Protein AF-0000000076599721 (afdb_homodimer)

Sequence (862 aa):
MAKRREEFAARREAMGFTQEGFATRLGVELSTVGRWERGTLTPQPWRRSQIAGALGVSLERLEELLTATVTDTGSARHRNAAQLGGLAGRLDGIAVVADARDAERFAREVAAATISQQTLDQISAEIDQFAVNYVFKPLAELFVDIRELRFEVFQLAQNNRSPTQLRQLYLDASRAAGLHSHICLDLGHYHAAHTHALTAFLCADLAGHNGMRAWVRGLQSLISYWDGDLAAAVEFARDGAGYCAHGSVAARLPSLEARACAALGEKDNTLAALDRTDRARATIDKDDDAGVFTFPRAKQAVYTGTALLALGDRASAARAAHESSQALELYEAAAPSDRSSGDILAARLDLGTAYLLQDDLDGLRDQLDTVLDVPPVRRTASIVKRAADIGQRLDRSRYANAAQGQQMRSAITAFCATQPALPTATGMEQAMAKRREEFAARREAMGFTQEGFATRLGVELSTVGRWERGTLTPQPWRRSQIAGALGVSLERLEELLTATVTDTGSARHRNAAQLGGLAGRLDGIAVVADARDAERFAREVAAATISQQTLDQISAEIDQFAVNYVFKPLAELFVDIRELRFEVFQLAQNNRSPTQLRQLYLDASRAAGLHSHICLDLGHYHAAHTHALTAFLCADLAGHNGMRAWVRGLQSLISYWDGDLAAAVEFARDGAGYCAHGSVAARLPSLEARACAALGEKDNTLAALDRTDRARATIDKDDDAGVFTFPRAKQAVYTGTALLALGDRASAARAAHESSQALELYEAAAPSDRSSGDILAARLDLGTAYLLQDDLDGLRDQLDTVLDVPPVRRTASIVKRAADIGQRLDRSRYANAAQGQQMRSAITAFCATQPALPTATGMEQA

InterPro domains:
  IPR001387 Cro/C1-type, helix-turn-helix domain [PF01381] (10-61)
  IPR001387 Cro/C1-type, helix-turn-helix domain [PS50943] (8-62)
  IPR001387 Cro/C1-type, helix-turn-helix domain [SM00530] (7-62)
  IPR001387 Cro/C1-type, helix-turn-helix domain [cd00093] (6-62)
  IPR010982 Lambda repressor-like, DNA-binding domain superfamily [G3DSA:1.10.260.40] (6-68)
  IPR010982 Lambda repressor-like, DNA-binding domain superfamily [SSF47413] (9-62)

Organism: Saccharopolyspora spinosa (NCBI:txid60894)

Nearest PDB structures (foldseek):
  6hc2-assembly4_S  TM=4.568E-01  e=1.421E-02  Homo sapiens
  4jhr-assembly1_B  TM=5.157E-01  e=4.217E-02  Mus musculus
  8qah-assembly1_A  TM=3.882E-01  e=8.766E-03  synthetic construct
  4jhr-assembly1_A  TM=5.048E-01  e=1.065E-01  Mus musculus
  5l9u-assembly1_O  TM=3.800E-01  e=6.059E-02  Homo sapiens

pLDDT: mean 85.36, std 17.74, range [18.11, 98.81]

Radius of gyration: 38.48 Å; Cα contacts (8 Å, |Δi|>4): 1247; chains: 2; bounding box: 70×119×93 Å

Foldseek 3Di:
DQAFLVLLVVLCVVLPADLCRLCVQLVHDSVQSVCQRSLVDPDDLVSLVVSCVSSVHDSVVSVCSSVVPPPPPPCVVVVVCVSVVVVVVPPPPVVVVVVVVVVVVVVVQQVVLADDPVVLVVLVVVLQVLQLCLQFPQLVVSQVVLVVSLVVLVVSLVRHNDLLSNLSSLQSNLSSLQSNLVSCLQLPVLVSSVVSLVSSLVSCVSSVPLLSNLLSLQSNLVSCQVVVNLVSSLVSLVVSCVRDLAAQSVLSSLLSNLLSCLLVLNPVSNVVSLVSSVVSVVPYDDHPGHHNSHQDQLNSLLSQLNSLVSNVDLVSLVVSLVSLVVSLVVLVPDDSSRRGPVSVLSSLLSNLSSCVSVVNLVSNVVSLVVNLPDDLSSRTPVSLVSLVVVLVVLCVDPCVPPPSSVVSNVSSCVSNPVNNDDDPPPPPDDD/DQAFLVVLVVLCVVLPDDLCRLCVQLVHDSVQSVCQRSLLDPDDPVSLVVSCVSSVHDSVVSVCSSVVPPPPPPCVVVVVCVSVVVVVVPPDPVVVVVVVVVVVVVVVQQVVLADDPVVLVVLVVVLQVLQLCLQFPQLVVSQVVLVVSLVVLVVSLVRHRDLLSNLSSLQSNLSSLQSNLVSCLQLPVLVSSVVSLVSSLVSCVSSVPLLSNLLSLQSNLVSCQVVVNLVSSLVSLVVSCVRDLAAQSVLSSLLSNLLSCLLVLNNVSNVVSLVSSVVSVVPYDDHPGHHNSHQDQLNSLLSQLNSLVSNPDLVSLVVSLVSLVVSLVVLVPDDSSRRGPVSVLSSLLSNLSSCVSVVNLVSNVVSLVVNLPDDLSSRTPVSLVSLVVSLVVLCVDPCVPPPSSVVSNVSSCVSNPVNNDDDPPPPPDDD

Structure (mmCIF, N/CA/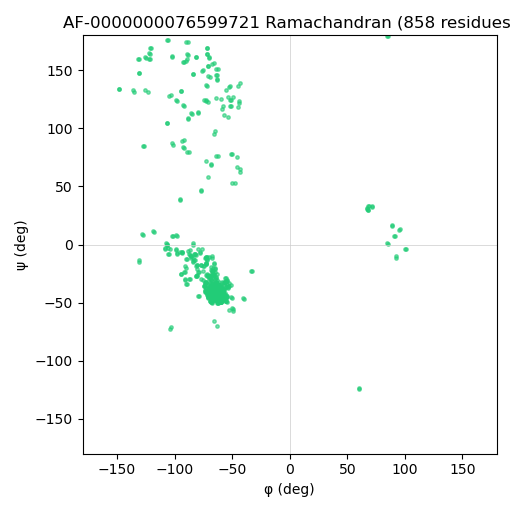C/O backbone):
data_AF-0000000076599721-model_v1
#
loop_
_entity.id
_entity.type
_entity.pdbx_description
1 polymer 'Helix-turn-helix protein'
#
loop_
_atom_site.group_PDB
_atom_site.id
_atom_site.type_symbol
_atom_site.label_atom_id
_atom_site.label_alt_id
_atom_site.label_comp_id
_atom_site.label_asym_id
_atom_site.label_entity_id
_atom_site.label_seq_id
_atom_site.pdbx_PDB_ins_code
_atom_site.Cartn_x
_atom_site.Cartn_y
_atom_site.Cartn_z
_atom_site.occupancy
_atom_site.B_iso_or_equiv
_atom_site.auth_seq_id
_atom_site.auth_comp_id
_atom_site.auth_asym_id
_atom_site.auth_atom_id
_atom_site.pdbx_PDB_model_num
ATOM 1 N N . MET A 1 1 ? 20.938 48.438 -2.57 1 36.72 1 MET A N 1
ATOM 2 C CA . MET A 1 1 ? 21.125 47.656 -3.793 1 36.72 1 MET A CA 1
ATOM 3 C C . MET A 1 1 ? 21.906 46.375 -3.514 1 36.72 1 MET A C 1
ATOM 5 O O . MET A 1 1 ? 22.938 46.406 -2.84 1 36.72 1 MET A O 1
ATOM 9 N N . ALA A 1 2 ? 21.25 45.312 -3.48 1 51 2 ALA A N 1
ATOM 10 C CA . ALA A 1 2 ? 22.047 44.125 -3.252 1 51 2 ALA A CA 1
ATOM 11 C C . ALA A 1 2 ? 23.312 44.125 -4.113 1 51 2 ALA A C 1
ATOM 13 O O . ALA A 1 2 ? 23.297 44.594 -5.25 1 51 2 ALA A O 1
ATOM 14 N N . LYS A 1 3 ? 24.391 44.125 -3.557 1 60.12 3 LYS A N 1
ATOM 15 C CA . LYS A 1 3 ? 25.656 44.125 -4.281 1 60.12 3 LYS A CA 1
ATOM 16 C C . LYS A 1 3 ? 25.797 42.906 -5.18 1 60.12 3 LYS A C 1
ATOM 18 O O . LYS A 1 3 ? 25.5 41.781 -4.762 1 60.12 3 LYS A O 1
ATOM 23 N N . ARG A 1 4 ? 26.031 43.094 -6.355 1 71.62 4 ARG A N 1
ATOM 24 C CA . ARG A 1 4 ? 26.25 42.094 -7.391 1 71.62 4 ARG A CA 1
ATOM 25 C C . ARG A 1 4 ? 27.312 41.062 -6.965 1 71.62 4 ARG A C 1
ATOM 27 O O . ARG A 1 4 ? 28.359 41.469 -6.445 1 71.62 4 ARG A O 1
ATOM 34 N N . ARG A 1 5 ? 26.953 39.781 -6.883 1 78.12 5 ARG A N 1
ATOM 35 C CA . ARG A 1 5 ? 27.891 38.688 -6.621 1 78.12 5 ARG A CA 1
ATOM 36 C C . ARG A 1 5 ? 28.844 38.469 -7.797 1 78.12 5 ARG A C 1
ATOM 38 O O . ARG A 1 5 ? 28.672 37.562 -8.594 1 78.12 5 ARG A O 1
ATOM 45 N N . GLU A 1 6 ? 29.672 39.531 -7.879 1 79.94 6 GLU A N 1
ATOM 46 C CA . GLU A 1 6 ? 30.594 39.625 -9.008 1 79.94 6 GLU A CA 1
ATOM 47 C C . GLU A 1 6 ? 31.422 38.344 -9.133 1 79.94 6 GLU A C 1
ATOM 49 O O . GLU A 1 6 ? 31.688 37.875 -10.25 1 79.94 6 GLU A O 1
ATOM 54 N N . GLU A 1 7 ? 31.719 37.75 -8.023 1 82.81 7 GLU A N 1
ATOM 55 C CA . GLU A 1 7 ? 32.531 36.531 -8.062 1 82.81 7 GLU A CA 1
ATOM 56 C C . GLU A 1 7 ? 31.75 35.312 -8.539 1 82.81 7 GLU A C 1
ATOM 58 O O . GLU A 1 7 ? 32.281 34.469 -9.242 1 82.81 7 GLU A O 1
ATOM 63 N N . PHE A 1 8 ? 30.453 35.312 -8.258 1 84.88 8 PHE A N 1
ATOM 64 C CA . PHE A 1 8 ? 29.562 34.281 -8.727 1 84.88 8 PHE A CA 1
ATOM 65 C C . PHE A 1 8 ? 29.375 34.344 -10.234 1 84.88 8 PHE A C 1
ATOM 67 O O . PHE A 1 8 ? 29.484 33.344 -10.938 1 84.88 8 PHE A O 1
ATOM 74 N N . ALA A 1 9 ? 29.141 35.562 -10.656 1 85.81 9 ALA A N 1
ATOM 75 C CA . ALA A 1 9 ? 28.984 35.812 -12.086 1 85.81 9 ALA A CA 1
ATOM 76 C C . ALA A 1 9 ? 30.281 35.531 -12.844 1 85.81 9 ALA A C 1
ATOM 78 O O . ALA A 1 9 ? 30.266 34.938 -13.922 1 85.81 9 ALA A O 1
ATOM 79 N N . ALA A 1 10 ? 31.391 35.906 -12.227 1 85.75 10 ALA A N 1
ATOM 80 C CA . ALA A 1 10 ? 32.719 35.688 -12.828 1 85.75 10 ALA A CA 1
ATOM 81 C C . ALA A 1 10 ? 33.031 34.188 -12.945 1 85.75 10 ALA A C 1
ATOM 83 O O . ALA A 1 10 ? 33.594 33.75 -13.945 1 85.75 10 ALA A O 1
ATOM 84 N N . ARG A 1 11 ? 32.594 33.438 -11.961 1 86.06 11 ARG A N 1
ATOM 85 C CA . ARG A 1 11 ? 32.844 32 -11.977 1 86.06 11 ARG A CA 1
ATOM 86 C C . ARG A 1 11 ? 31.984 31.312 -13.047 1 86.06 11 ARG A C 1
ATOM 88 O O . ARG A 1 11 ? 32.469 30.422 -13.742 1 86.06 11 ARG A O 1
ATOM 95 N N . ARG A 1 12 ? 30.734 31.734 -13.156 1 88.81 12 ARG A N 1
ATOM 96 C CA . ARG A 1 12 ? 29.875 31.219 -14.211 1 88.81 12 ARG A CA 1
ATOM 97 C C . ARG A 1 12 ? 30.5 31.469 -15.586 1 88.81 12 ARG A C 1
ATOM 99 O O . ARG A 1 12 ? 30.547 30.562 -16.422 1 88.81 12 ARG A O 1
ATOM 106 N N . GLU A 1 13 ? 31.031 32.656 -15.742 1 84.81 13 GLU A N 1
ATOM 107 C CA . GLU A 1 13 ? 31.656 33.031 -17.016 1 84.81 13 GLU A CA 1
ATOM 108 C C . GLU A 1 13 ? 32.938 32.25 -17.234 1 84.81 13 GLU A C 1
ATOM 110 O O . GLU A 1 13 ? 33.219 31.828 -18.375 1 84.81 13 GLU A O 1
ATOM 115 N N . ALA A 1 14 ? 33.625 31.953 -16.203 1 86.31 14 ALA A N 1
ATOM 116 C CA . ALA A 1 14 ? 34.875 31.203 -16.281 1 86.31 14 ALA A CA 1
ATOM 117 C C . ALA A 1 14 ? 34.625 29.766 -16.719 1 86.31 14 ALA A C 1
ATOM 119 O O . ALA A 1 14 ? 35.5 29.141 -17.344 1 86.31 14 ALA A O 1
ATOM 120 N N . MET A 1 15 ? 33.5 29.281 -16.375 1 84.31 15 MET A N 1
ATOM 121 C CA . MET A 1 15 ? 33.156 27.906 -16.734 1 84.31 15 MET A CA 1
ATOM 122 C C . MET A 1 15 ? 32.531 27.844 -18.141 1 84.31 15 MET A C 1
ATOM 124 O O . MET A 1 15 ? 32.156 26.766 -18.609 1 84.31 15 MET A O 1
ATOM 128 N N . GLY A 1 16 ? 32.312 29.078 -18.766 1 85.31 16 GLY A N 1
ATOM 129 C CA . GLY A 1 16 ? 31.859 29.156 -20.156 1 85.31 16 GLY A CA 1
ATOM 130 C C . GLY A 1 16 ? 30.359 29.281 -20.297 1 85.31 16 GLY A C 1
ATOM 131 O O . GLY A 1 16 ? 29.828 29.125 -21.391 1 85.31 16 GLY A O 1
ATOM 132 N N . PHE A 1 17 ? 29.734 29.562 -19.188 1 84.25 17 PHE A N 1
ATOM 133 C CA . PHE A 1 17 ? 28.281 29.641 -19.266 1 84.25 17 PHE A CA 1
ATOM 134 C C . PHE A 1 17 ? 27.828 31.078 -19.484 1 84.25 17 PHE A C 1
ATOM 136 O O . PHE A 1 17 ? 28.359 32 -18.844 1 84.25 17 PHE A O 1
ATOM 143 N N . THR A 1 18 ? 26.984 31.328 -20.375 1 83 18 THR A N 1
ATOM 144 C CA . THR A 1 18 ? 26.141 32.5 -20.328 1 83 18 THR A CA 1
ATOM 145 C C . THR A 1 18 ? 25.078 32.375 -19.234 1 83 18 THR A C 1
ATOM 147 O O . THR A 1 18 ? 24.875 31.281 -18.688 1 83 18 THR A O 1
ATOM 150 N N . GLN A 1 19 ? 24.422 33.531 -18.844 1 84.12 19 GLN A N 1
ATOM 151 C CA . GLN A 1 19 ? 23.328 33.406 -17.891 1 84.12 19 GLN A CA 1
ATOM 152 C C . GLN A 1 19 ? 22.25 32.469 -18.406 1 84.12 19 GLN A C 1
ATOM 154 O O . GLN A 1 19 ? 21.719 31.656 -17.656 1 84.12 19 GLN A O 1
ATOM 159 N N . GLU A 1 20 ? 22 32.531 -19.641 1 81.94 20 GLU A N 1
ATOM 160 C CA . GLU A 1 20 ? 21.016 31.672 -20.281 1 81.94 20 GLU A CA 1
ATOM 161 C C . GLU A 1 20 ? 21.484 30.219 -20.312 1 81.94 20 GLU A C 1
ATOM 163 O O . GLU A 1 20 ? 20.703 29.312 -20.016 1 81.94 20 GLU A O 1
ATOM 168 N N . GLY A 1 21 ? 22.641 30 -20.719 1 83.94 21 GLY A N 1
ATOM 169 C CA . GLY A 1 21 ? 23.203 28.656 -20.734 1 83.94 21 GLY A CA 1
ATOM 170 C C . GLY A 1 21 ? 23.25 28.016 -19.359 1 83.94 21 GLY A C 1
ATOM 171 O O . GLY A 1 21 ? 22.984 26.812 -19.219 1 83.94 21 GLY A O 1
ATOM 172 N N . PHE A 1 22 ? 23.594 28.734 -18.344 1 84.81 22 PHE A N 1
ATOM 173 C CA . PHE A 1 22 ? 23.641 28.281 -16.953 1 84.81 22 PHE A CA 1
ATOM 174 C C . PHE A 1 22 ? 22.25 27.906 -16.453 1 84.81 22 PHE A C 1
ATOM 176 O O . PHE A 1 22 ? 22.078 26.875 -15.805 1 84.81 22 PHE A O 1
ATOM 183 N N . ALA A 1 23 ? 21.359 28.719 -16.812 1 80.5 23 ALA A N 1
ATOM 184 C CA . ALA A 1 23 ? 19.969 28.469 -16.469 1 80.5 23 ALA A CA 1
ATOM 185 C C . ALA A 1 23 ? 19.469 27.156 -17.078 1 80.5 23 ALA A C 1
ATOM 187 O O . ALA A 1 23 ? 18.812 26.375 -16.406 1 80.5 23 ALA A O 1
ATOM 188 N N . THR A 1 24 ? 19.844 26.953 -18.297 1 79.38 24 THR A N 1
ATOM 189 C CA . THR A 1 24 ? 19.484 25.734 -19 1 79.38 24 THR A CA 1
ATOM 190 C C . THR A 1 24 ? 20.125 24.516 -18.344 1 79.38 24 THR A C 1
ATOM 192 O O . THR A 1 24 ? 19.469 23.5 -18.141 1 79.38 24 THR A O 1
ATOM 195 N N . ARG A 1 25 ? 21.328 24.656 -18 1 80.56 25 ARG A N 1
ATOM 196 C CA . ARG A 1 25 ? 22.078 23.562 -17.375 1 80.56 25 ARG A CA 1
ATOM 197 C C . ARG A 1 25 ? 21.484 23.203 -16.031 1 80.56 25 ARG A C 1
ATOM 199 O O . ARG A 1 25 ? 21.484 22.031 -15.633 1 80.56 25 ARG A O 1
ATOM 206 N N . LEU A 1 26 ? 20.984 24.172 -15.359 1 78.06 26 LEU A N 1
ATOM 207 C CA . LEU A 1 26 ? 20.516 24 -13.992 1 78.06 26 LEU A CA 1
ATOM 208 C C . LEU A 1 26 ? 19 23.797 -13.953 1 78.06 26 LEU A C 1
ATOM 210 O O . LEU A 1 26 ? 18.438 23.531 -12.898 1 78.06 26 LEU A O 1
ATOM 214 N N . GLY A 1 27 ? 18.406 23.984 -15.148 1 74.31 27 GLY A N 1
ATOM 215 C CA . GLY A 1 27 ? 16.969 23.812 -15.25 1 74.31 27 GLY A CA 1
ATOM 216 C C . GLY A 1 27 ? 16.188 24.922 -14.578 1 74.31 27 GLY A C 1
ATOM 217 O O . GLY A 1 27 ? 15.148 24.656 -13.961 1 74.31 27 GLY A O 1
ATOM 218 N N . VAL A 1 28 ? 16.781 26.109 -14.617 1 75.88 28 VAL A N 1
ATOM 219 C CA . VAL A 1 28 ? 16.094 27.266 -14.023 1 75.88 28 VAL A CA 1
ATOM 220 C C . VAL A 1 28 ? 15.875 28.344 -15.094 1 75.88 28 VAL A C 1
ATOM 222 O O . VAL A 1 28 ? 16.422 28.25 -16.188 1 75.88 28 VAL A O 1
ATOM 225 N N . GLU A 1 29 ? 15.039 29.344 -14.68 1 73.94 29 GLU A N 1
ATOM 226 C CA . GLU A 1 29 ? 14.812 30.469 -15.578 1 73.94 29 GLU A CA 1
ATOM 227 C C . GLU A 1 29 ? 16 31.406 -15.594 1 73.94 29 GLU A C 1
ATOM 229 O O . GLU A 1 29 ? 16.688 31.578 -14.578 1 73.94 29 GLU A O 1
ATOM 234 N N . LEU A 1 30 ? 16.172 32.031 -16.703 1 79.44 30 LEU A N 1
ATOM 235 C CA . LEU A 1 30 ? 17.219 33.031 -16.906 1 79.44 30 LEU A CA 1
ATOM 236 C C . LEU A 1 30 ? 17.141 34.125 -15.828 1 79.44 30 LEU A C 1
ATOM 238 O O . LEU A 1 30 ? 18.156 34.562 -15.305 1 79.44 30 LEU A O 1
ATOM 242 N N . SER A 1 31 ? 15.992 34.438 -15.469 1 78.06 31 SER A N 1
ATOM 243 C CA . SER A 1 31 ? 15.781 35.469 -14.469 1 78.06 31 SER A CA 1
ATOM 244 C C . SER A 1 31 ? 16.266 35.031 -13.094 1 78.06 31 SER A C 1
ATOM 246 O O . SER A 1 31 ? 16.734 35.844 -12.305 1 78.06 3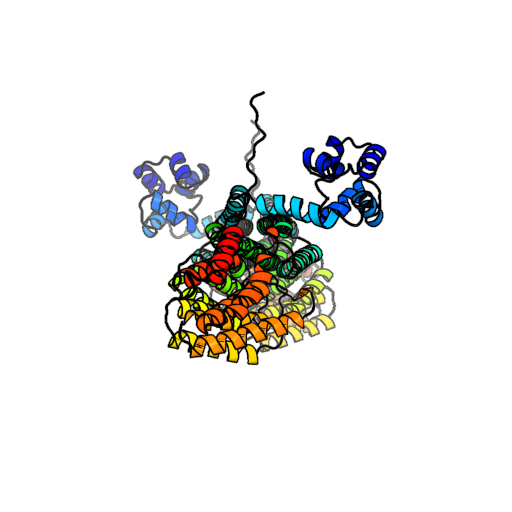1 SER A O 1
ATOM 248 N N . THR A 1 32 ? 16.281 33.75 -12.875 1 80.5 32 THR A N 1
ATOM 249 C CA . THR A 1 32 ? 16.734 33.188 -11.609 1 80.5 32 THR A CA 1
ATOM 250 C C . THR A 1 32 ? 18.25 33.312 -11.469 1 80.5 32 THR A C 1
ATOM 252 O O . THR A 1 32 ? 18.734 33.719 -10.422 1 80.5 32 THR A O 1
ATOM 255 N N . VAL A 1 33 ? 18.891 33.031 -12.555 1 83.06 33 VAL A N 1
ATOM 256 C CA . VAL A 1 33 ? 20.344 33.156 -12.578 1 83.06 33 VAL A CA 1
ATOM 257 C C . VAL A 1 33 ? 20.734 34.625 -12.438 1 83.06 33 VAL A C 1
ATOM 259 O O . VAL A 1 33 ? 21.641 34.969 -11.672 1 83.06 33 VAL A O 1
ATOM 262 N N . GLY A 1 34 ? 20.031 35.438 -13.023 1 80.69 34 GLY A N 1
ATOM 263 C CA . GLY A 1 34 ? 20.266 36.875 -12.883 1 80.69 34 GLY A CA 1
ATOM 264 C C . GLY A 1 34 ? 20.078 37.375 -11.461 1 80.69 34 GLY A C 1
ATOM 265 O O . GLY A 1 34 ? 20.875 38.156 -10.961 1 80.69 34 GLY A O 1
ATOM 266 N N . ARG A 1 35 ? 19.172 36.875 -10.781 1 77 35 ARG A N 1
ATOM 267 C CA . ARG A 1 35 ? 18.875 37.281 -9.406 1 77 35 ARG A CA 1
ATOM 268 C C . ARG A 1 35 ? 19.938 36.719 -8.445 1 77 35 ARG A C 1
ATOM 270 O O . ARG A 1 35 ? 20.281 37.375 -7.461 1 77 35 ARG A O 1
ATOM 277 N N . TRP A 1 36 ? 20.422 35.469 -8.766 1 80.25 36 TRP A N 1
ATOM 278 C CA . TRP A 1 36 ? 21.531 34.938 -7.977 1 80.25 36 TRP A CA 1
ATOM 279 C C . TRP A 1 36 ? 22.75 35.844 -8.07 1 80.25 36 TRP A C 1
ATOM 281 O O . TRP A 1 36 ? 23.391 36.156 -7.062 1 80.25 36 TRP A O 1
ATOM 291 N N . GLU A 1 37 ? 22.906 36.375 -9.289 1 83.06 37 GLU A N 1
ATOM 292 C CA . GLU A 1 37 ? 24.109 37.156 -9.562 1 83.06 37 GLU A CA 1
ATOM 293 C C . GLU A 1 37 ? 23.953 38.594 -9.039 1 83.06 37 GLU A C 1
ATOM 295 O O . GLU A 1 37 ? 24.938 39.219 -8.609 1 83.06 37 GLU A O 1
ATOM 300 N N . ARG A 1 38 ? 22.797 39.031 -8.969 1 74.75 38 ARG A N 1
ATOM 301 C CA . ARG A 1 38 ? 22.531 40.375 -8.461 1 74.75 38 ARG A CA 1
ATOM 302 C C . ARG A 1 38 ? 22.406 40.375 -6.941 1 74.75 38 ARG A C 1
ATOM 304 O O . ARG A 1 38 ? 22.344 41.438 -6.316 1 74.75 38 ARG A O 1
ATOM 311 N N . GLY A 1 39 ? 22.344 39.125 -6.398 1 67.81 39 GLY A N 1
ATOM 312 C CA . GLY A 1 39 ? 22.312 38.969 -4.949 1 67.81 39 GLY A CA 1
ATOM 313 C C . GLY A 1 39 ? 20.922 39.094 -4.371 1 67.81 39 GLY A C 1
ATOM 314 O O . GLY A 1 39 ? 20.75 39.188 -3.154 1 67.81 39 GLY A O 1
ATOM 315 N N . THR A 1 40 ? 20.047 39.281 -5.242 1 64.75 40 THR A N 1
ATOM 316 C CA . THR A 1 40 ? 18.672 39.5 -4.797 1 64.75 40 THR A CA 1
ATOM 317 C C . THR A 1 40 ? 17.984 38.156 -4.453 1 64.75 40 THR A C 1
ATOM 319 O O . THR A 1 40 ? 16.953 38.156 -3.781 1 64.75 40 THR A O 1
ATOM 322 N N . LEU A 1 41 ? 18.641 37.062 -4.996 1 68.12 41 LEU A N 1
ATOM 323 C CA . LEU A 1 41 ? 18.203 35.719 -4.707 1 68.12 41 LEU A CA 1
ATOM 324 C C . LEU A 1 41 ? 19.391 34.812 -4.406 1 68.12 41 LEU A C 1
ATOM 326 O O . LEU A 1 41 ? 20.438 34.906 -5.059 1 68.12 41 LEU A O 1
ATOM 330 N N . THR A 1 42 ? 19.297 34.062 -3.367 1 70.06 42 THR A N 1
ATOM 331 C CA . THR A 1 42 ? 20.328 33.094 -3.07 1 70.06 42 THR A CA 1
ATOM 332 C C . THR A 1 42 ? 19.828 31.672 -3.414 1 70.06 42 THR A C 1
ATOM 334 O O . THR A 1 42 ? 18.703 31.312 -3.072 1 70.06 42 THR A O 1
ATOM 337 N N . PRO A 1 43 ? 20.703 31.031 -4.207 1 72.5 43 PRO A N 1
ATOM 338 C CA . PRO A 1 43 ? 20.312 29.656 -4.574 1 72.5 43 PRO A CA 1
ATOM 339 C C . PRO A 1 43 ? 19.953 28.797 -3.365 1 72.5 43 PRO A C 1
ATOM 341 O O . PRO A 1 43 ? 20.641 28.875 -2.336 1 72.5 43 PRO A O 1
ATOM 344 N N . GLN A 1 44 ? 18.938 28.078 -3.439 1 63.03 44 GLN A N 1
ATOM 345 C CA . GLN A 1 44 ? 18.453 27.188 -2.385 1 63.03 44 GLN A CA 1
ATOM 346 C C . GLN A 1 44 ? 19.469 26.078 -2.102 1 63.03 44 GLN A C 1
ATOM 348 O O . GLN A 1 44 ? 20.188 25.641 -3 1 63.03 44 GLN A O 1
ATOM 353 N N . PRO A 1 45 ? 19.594 25.641 -0.906 1 58.81 45 PRO A N 1
ATOM 354 C CA . PRO A 1 45 ? 20.625 24.672 -0.528 1 58.81 45 PRO A CA 1
ATOM 355 C C . PRO A 1 45 ? 20.594 23.406 -1.389 1 58.81 45 PRO A C 1
ATOM 357 O O . PRO A 1 45 ? 21.656 22.891 -1.772 1 58.81 45 PRO A O 1
ATOM 360 N N . TRP A 1 46 ? 19.562 23 -1.855 1 57.28 46 TRP A N 1
ATOM 361 C CA . TRP A 1 46 ? 19.469 21.75 -2.602 1 57.28 46 TRP A CA 1
ATOM 362 C C . TRP A 1 46 ? 19.938 21.938 -4.043 1 57.28 46 TRP A C 1
ATOM 364 O O . TRP A 1 46 ? 20.25 20.969 -4.734 1 57.28 46 TRP A O 1
ATOM 374 N N . ARG A 1 47 ? 19.906 23.172 -4.426 1 65.38 47 ARG A N 1
ATOM 375 C CA . ARG A 1 47 ? 20.406 23.469 -5.766 1 65.38 47 ARG A CA 1
ATOM 376 C C . ARG A 1 47 ? 21.906 23.766 -5.742 1 65.38 47 ARG A C 1
ATOM 378 O O . ARG A 1 47 ? 22.547 23.766 -6.785 1 65.38 47 ARG A O 1
ATOM 385 N N . ARG A 1 48 ? 22.328 23.938 -4.566 1 72.75 48 ARG A N 1
ATOM 386 C CA . ARG A 1 48 ? 23.688 24.438 -4.457 1 72.75 48 ARG A CA 1
ATOM 387 C C . ARG A 1 48 ? 24.703 23.375 -4.91 1 72.75 48 ARG A C 1
ATOM 389 O O . ARG A 1 48 ? 25.734 23.719 -5.5 1 72.75 48 ARG A O 1
ATOM 396 N N . SER A 1 49 ? 24.188 22.141 -4.703 1 73.56 49 SER A N 1
ATOM 397 C CA . SER A 1 49 ? 25.062 21.078 -5.184 1 73.56 49 SER A CA 1
ATOM 398 C C . SER A 1 49 ? 25.141 21.078 -6.707 1 73.56 49 SER A C 1
ATOM 400 O O . SER A 1 49 ? 26.219 20.922 -7.281 1 73.56 49 SER A O 1
ATOM 402 N N . GLN A 1 50 ? 24.078 21.234 -7.383 1 79 50 GLN A N 1
ATOM 403 C CA . GLN A 1 50 ? 24.047 21.281 -8.844 1 79 50 GLN A CA 1
ATOM 404 C C . GLN A 1 50 ? 24.766 22.516 -9.367 1 79 50 GLN A C 1
ATOM 406 O O . GLN A 1 50 ? 25.484 22.453 -10.367 1 79 50 GLN A O 1
ATOM 411 N N . ILE A 1 51 ? 24.609 23.562 -8.625 1 80.19 51 ILE A N 1
ATOM 412 C CA . ILE A 1 51 ? 25.25 24.812 -8.992 1 80.19 51 ILE A CA 1
ATOM 413 C C . ILE A 1 51 ? 26.766 24.688 -8.812 1 80.19 51 ILE A C 1
ATOM 415 O O . ILE A 1 51 ? 27.531 25.062 -9.695 1 80.19 51 ILE A O 1
ATOM 419 N N . ALA A 1 52 ? 27.078 24.094 -7.738 1 80.88 52 ALA A N 1
ATOM 420 C CA . ALA A 1 52 ? 28.484 23.875 -7.465 1 80.88 52 ALA A CA 1
ATOM 421 C C . ALA A 1 52 ? 29.125 22.984 -8.531 1 80.88 52 ALA A C 1
ATOM 423 O O . ALA A 1 52 ? 30.234 23.25 -9 1 80.88 52 ALA A O 1
ATOM 424 N N . GLY A 1 53 ? 28.406 21.969 -8.891 1 81.69 53 GLY A N 1
ATOM 425 C CA . GLY A 1 53 ? 28.859 21.078 -9.953 1 81.69 53 GLY A CA 1
ATOM 426 C C . GLY A 1 53 ? 28.984 21.766 -11.297 1 81.69 53 GLY A C 1
ATOM 427 O O . GLY A 1 53 ? 29.984 21.562 -12 1 81.69 53 GLY A O 1
ATOM 428 N N . ALA A 1 54 ? 28.062 22.562 -11.57 1 82.75 54 ALA A N 1
ATOM 429 C CA . ALA A 1 54 ? 28.078 23.266 -12.852 1 82.75 54 ALA A CA 1
ATOM 430 C C . ALA A 1 54 ? 29.188 24.297 -12.898 1 82.75 54 ALA A C 1
ATOM 432 O O . ALA A 1 54 ? 29.766 24.547 -13.953 1 82.75 54 ALA A O 1
ATOM 433 N N . LEU A 1 55 ? 29.469 24.797 -11.656 1 86.06 55 LEU A N 1
ATOM 434 C CA . LEU A 1 55 ? 30.484 25.844 -11.562 1 86.06 55 LEU A CA 1
ATOM 435 C C . LEU A 1 55 ? 31.859 25.25 -11.258 1 86.06 55 LEU A C 1
ATOM 437 O O . LEU A 1 55 ? 32.875 25.969 -11.234 1 86.06 55 LEU A O 1
ATOM 441 N N . GLY A 1 56 ? 31.875 23.938 -11 1 84.06 56 GLY A N 1
ATOM 442 C CA . GLY A 1 56 ? 33.125 23.266 -10.727 1 84.06 56 GLY A CA 1
ATOM 443 C C . GLY A 1 56 ? 33.781 23.703 -9.422 1 84.06 56 GLY A C 1
ATOM 444 O O . GLY A 1 56 ? 35 23.844 -9.344 1 84.06 56 GLY A O 1
ATOM 445 N N . VAL A 1 57 ? 32.969 24.047 -8.477 1 82.44 57 VAL A N 1
ATOM 446 C CA . VAL A 1 57 ? 33.5 24.484 -7.188 1 82.44 57 VAL A CA 1
ATOM 447 C C . VAL A 1 57 ? 32.938 23.594 -6.078 1 82.44 57 VAL A C 1
ATOM 449 O O . VAL A 1 57 ? 31.938 22.875 -6.285 1 82.44 57 VAL A O 1
ATOM 452 N N . SER A 1 58 ? 33.594 23.594 -4.996 1 78.81 58 SER A N 1
ATOM 453 C CA . SER A 1 58 ? 33.094 22.906 -3.816 1 78.81 58 SER A CA 1
ATOM 454 C C . SER A 1 58 ? 31.875 23.625 -3.24 1 78.81 58 SER A C 1
ATOM 456 O O . SER A 1 58 ? 31.656 24.812 -3.541 1 78.81 58 SER A O 1
ATOM 458 N N . LEU A 1 59 ? 31.109 22.953 -2.441 1 76.69 59 LEU A N 1
ATOM 459 C CA . LEU A 1 59 ? 29.953 23.547 -1.801 1 76.69 59 LEU A CA 1
ATOM 460 C C . LEU A 1 59 ? 30.359 24.703 -0.883 1 76.69 59 LEU A C 1
ATOM 462 O O . LEU A 1 59 ? 29.672 25.719 -0.81 1 76.69 59 LEU A O 1
ATOM 466 N N . GLU A 1 60 ? 31.453 24.547 -0.258 1 74.12 60 GLU A N 1
ATOM 467 C CA . GLU A 1 60 ? 32 25.578 0.614 1 74.12 60 GLU A CA 1
ATOM 468 C C . GLU A 1 60 ? 32.375 26.828 -0.18 1 74.12 60 GLU A C 1
ATOM 470 O O . GLU A 1 60 ? 32.094 27.938 0.237 1 74.12 60 GLU A O 1
ATOM 475 N N . ARG A 1 61 ? 33.062 26.672 -1.277 1 80.25 61 ARG A N 1
ATOM 476 C CA . ARG A 1 61 ? 33.469 27.781 -2.139 1 80.25 61 ARG A CA 1
ATOM 477 C C . ARG A 1 61 ? 32.281 28.453 -2.764 1 80.25 61 ARG A C 1
ATOM 479 O O . ARG A 1 61 ? 32.25 29.672 -2.916 1 80.25 61 ARG A O 1
ATOM 486 N N . LEU A 1 62 ? 31.266 27.672 -3.08 1 81.31 62 LEU A N 1
ATOM 487 C CA . LEU A 1 62 ? 30.031 28.25 -3.582 1 81.31 62 LEU A CA 1
ATOM 488 C C . LEU A 1 62 ? 29.391 29.156 -2.531 1 81.31 62 LEU A C 1
ATOM 490 O O . LEU A 1 62 ? 28.906 30.25 -2.85 1 81.31 62 LEU A O 1
ATOM 494 N N . GLU A 1 63 ? 29.453 28.719 -1.352 1 76 63 GLU A N 1
ATOM 495 C CA . GLU A 1 63 ? 28.922 29.531 -0.253 1 76 63 GLU A CA 1
ATOM 496 C C . GLU A 1 63 ? 29.672 30.844 -0.125 1 76 63 GLU A C 1
ATOM 498 O O . GLU A 1 63 ? 29.062 31.891 0.121 1 76 63 GLU A O 1
ATOM 503 N N . GLU A 1 64 ? 30.906 30.828 -0.207 1 76.06 64 GLU A N 1
ATOM 504 C CA . GLU A 1 64 ? 31.734 32.031 -0.193 1 76.06 64 GLU A CA 1
ATOM 505 C C . GLU A 1 64 ? 31.359 32.969 -1.339 1 76.06 64 GLU A C 1
ATOM 507 O O . GLU A 1 64 ? 31.312 34.188 -1.156 1 76.06 64 GLU A O 1
ATOM 512 N N . LEU A 1 65 ? 31.203 32.438 -2.484 1 78.62 65 LEU A N 1
ATOM 513 C CA . LEU A 1 65 ? 30.859 33.188 -3.676 1 78.62 65 LEU A CA 1
ATOM 514 C C . LEU A 1 65 ? 29.5 33.875 -3.521 1 78.62 65 LEU A C 1
ATOM 516 O O . LEU A 1 65 ? 29.281 34.938 -4.07 1 78.62 65 LEU A O 1
ATOM 520 N N . LEU A 1 66 ? 28.766 33.125 -2.764 1 75.44 66 LEU A N 1
ATOM 521 C CA . LEU A 1 66 ? 27.406 33.594 -2.578 1 75.44 66 LEU A CA 1
ATOM 522 C C . LEU A 1 66 ? 27.328 34.562 -1.414 1 75.44 66 LEU A C 1
ATOM 524 O O . LEU A 1 66 ? 26.422 35.406 -1.36 1 75.44 66 LEU A O 1
ATOM 528 N N . THR A 1 67 ? 28.234 34.406 -0.352 1 63.44 67 THR A N 1
ATOM 529 C CA . THR A 1 67 ? 28.266 35.219 0.851 1 63.44 67 THR A CA 1
ATOM 530 C C . THR A 1 67 ? 29.281 36.375 0.704 1 63.44 67 THR A C 1
ATOM 532 O O . THR A 1 67 ? 29.281 37.312 1.507 1 63.44 67 THR A O 1
ATOM 535 N N . ALA A 1 68 ? 30.297 36.344 -0.08 1 49.91 68 ALA A N 1
ATOM 536 C CA . ALA A 1 68 ? 31.469 37.188 -0.085 1 49.91 68 ALA A CA 1
ATOM 537 C C . ALA A 1 68 ? 31.078 38.656 0.187 1 49.91 68 ALA A C 1
ATOM 539 O O . ALA A 1 68 ? 31.859 39.406 0.757 1 49.91 68 ALA A O 1
ATOM 540 N N . THR A 1 69 ? 30.109 39.188 -0.405 1 42.34 69 THR A N 1
ATOM 541 C CA . THR A 1 69 ? 30.219 40.625 -0.268 1 42.34 69 THR A CA 1
ATOM 542 C C . THR A 1 69 ? 29.766 41.062 1.118 1 42.34 69 THR A C 1
ATOM 544 O O . THR A 1 69 ? 29.641 42.281 1.375 1 42.34 69 THR A O 1
ATOM 547 N N . VAL A 1 70 ? 29.219 40.281 1.975 1 36.59 70 VAL A N 1
ATOM 548 C CA . VAL A 1 70 ? 28.625 41.031 3.064 1 36.59 70 VAL A CA 1
ATOM 549 C C . VAL A 1 70 ? 29.719 41.5 4.027 1 36.59 70 VAL A C 1
ATOM 551 O O . VAL A 1 70 ? 30.172 40.75 4.879 1 36.59 70 VAL A O 1
ATOM 554 N N . THR A 1 71 ? 30.766 42.031 3.666 1 32.16 71 THR A N 1
ATOM 555 C CA . THR A 1 71 ? 31.594 42.531 4.746 1 32.16 71 THR A CA 1
ATOM 556 C C . THR A 1 71 ? 30.781 43.438 5.664 1 32.16 71 THR A C 1
ATOM 558 O O . THR A 1 71 ? 31.219 43.781 6.762 1 32.16 71 THR A O 1
ATOM 561 N N . ASP A 1 72 ? 30.156 44.5 5.129 1 31.3 72 ASP A N 1
ATOM 562 C CA . ASP A 1 72 ? 29.75 45.5 6.109 1 31.3 72 ASP A CA 1
ATOM 563 C C . ASP A 1 72 ? 28.688 44.969 7.059 1 31.3 72 ASP A C 1
ATOM 565 O O . ASP A 1 72 ? 27.609 44.562 6.625 1 31.3 72 ASP A O 1
ATOM 569 N N . THR A 1 73 ? 29.078 44.469 8.234 1 32.09 73 THR A N 1
ATOM 570 C CA . THR A 1 73 ? 28.531 43.656 9.336 1 32.09 73 THR A CA 1
ATOM 571 C C . THR A 1 73 ? 27.188 44.219 9.781 1 32.09 73 THR A C 1
ATOM 573 O O . THR A 1 73 ? 26.359 43.5 10.32 1 32.09 73 THR A O 1
ATOM 576 N N . GLY A 1 74 ? 27.156 45.562 10.141 1 30.36 74 GLY A N 1
ATOM 577 C CA . GLY A 1 74 ? 26.172 46.219 11 1 30.36 74 GLY A CA 1
ATOM 578 C C . GLY A 1 74 ? 24.766 46.188 10.43 1 30.36 74 GLY A C 1
ATOM 579 O O . GLY A 1 74 ? 23.797 45.938 11.148 1 30.36 74 GLY A O 1
ATOM 580 N N . SER A 1 75 ? 24.562 47 9.305 1 29.77 75 SER A N 1
ATOM 581 C CA . SER A 1 75 ? 23.281 47.469 8.789 1 29.77 75 SER A CA 1
ATOM 582 C C . SER A 1 75 ? 22.516 46.375 8.102 1 29.77 75 SER A C 1
ATOM 584 O O . SER A 1 75 ? 21.469 46.594 7.496 1 29.77 75 SER A O 1
ATOM 586 N N . ALA A 1 76 ? 23.078 45.281 7.828 1 30.94 76 ALA A N 1
ATOM 587 C CA . ALA A 1 76 ? 22.547 44.281 6.922 1 30.94 76 ALA A CA 1
ATOM 588 C C . ALA A 1 76 ? 21.391 43.5 7.578 1 30.94 76 ALA A C 1
ATOM 590 O O . ALA A 1 76 ? 20.781 42.625 6.953 1 30.94 76 ALA A O 1
ATOM 591 N N . ARG A 1 77 ? 21.422 43.531 8.836 1 34.72 77 ARG A N 1
ATOM 592 C CA . ARG A 1 77 ? 20.344 42.844 9.531 1 34.72 77 ARG A CA 1
ATOM 593 C C . ARG A 1 77 ? 19 43.531 9.25 1 34.72 77 ARG A C 1
ATOM 595 O O . ARG A 1 77 ? 17.953 42.906 9.461 1 34.72 77 ARG A O 1
ATOM 602 N N . HIS A 1 78 ? 19.141 44.906 9.203 1 28.34 78 HIS A N 1
ATOM 603 C CA . HIS A 1 78 ? 17.922 45.656 9.008 1 28.34 78 HIS A CA 1
ATOM 604 C C . HIS A 1 78 ? 17.344 45.438 7.613 1 28.34 78 HIS A C 1
ATOM 606 O O . HIS A 1 78 ? 16.125 45.531 7.414 1 28.34 78 HIS A O 1
ATOM 612 N N . ARG A 1 79 ? 18.234 45.406 6.488 1 32.06 79 ARG A N 1
ATOM 613 C CA . ARG A 1 79 ? 17.734 45.312 5.121 1 32.06 79 ARG A CA 1
ATOM 614 C C . ARG A 1 79 ? 17.219 43.938 4.809 1 32.06 79 ARG A C 1
ATOM 616 O O . ARG A 1 79 ? 16.359 43.75 3.939 1 32.06 79 ARG A O 1
ATOM 623 N N . ASN A 1 80 ? 17.859 42.906 5.262 1 33.72 80 ASN A N 1
ATOM 624 C CA . ASN A 1 80 ? 17.391 41.562 5.008 1 33.72 80 ASN A CA 1
ATOM 625 C C . ASN A 1 80 ? 16 41.344 5.605 1 33.72 80 ASN A C 1
ATOM 627 O O . ASN A 1 80 ? 15.227 40.531 5.078 1 33.72 80 ASN A O 1
ATOM 631 N N . ALA A 1 81 ? 15.805 41.906 6.734 1 33.47 81 ALA A N 1
ATOM 632 C CA . ALA A 1 81 ? 14.469 41.938 7.328 1 33.47 81 ALA A CA 1
ATOM 633 C C . ALA A 1 81 ? 13.5 42.75 6.457 1 33.47 81 ALA A C 1
ATOM 635 O O . ALA A 1 81 ? 12.328 42.375 6.344 1 33.47 81 ALA A O 1
ATOM 636 N N . ALA A 1 82 ? 13.984 43.812 5.816 1 34.69 82 ALA A N 1
ATOM 637 C CA . ALA A 1 82 ? 13.18 44.594 4.871 1 34.69 82 ALA A CA 1
ATOM 638 C C . ALA A 1 82 ? 12.883 43.781 3.613 1 34.69 82 ALA A C 1
ATOM 640 O O . ALA A 1 82 ? 11.773 43.844 3.074 1 34.69 82 ALA A O 1
ATOM 641 N N . GLN A 1 83 ? 13.891 43.062 3.027 1 35.53 83 GLN A N 1
ATOM 642 C CA . GLN A 1 83 ? 13.703 42.25 1.836 1 35.53 83 GLN A CA 1
ATOM 643 C C . GLN A 1 83 ? 12.875 41 2.15 1 35.53 83 GLN A C 1
ATOM 645 O O . GLN A 1 83 ? 12.07 40.562 1.328 1 35.53 83 GLN A O 1
ATOM 650 N N . LEU A 1 84 ? 13.102 40.375 3.242 1 36.84 84 LEU A N 1
ATOM 651 C CA . LEU A 1 84 ? 12.195 39.375 3.762 1 36.84 84 LEU A CA 1
ATOM 652 C C . LEU A 1 84 ? 10.836 39.969 4.105 1 36.84 84 LEU A C 1
ATOM 654 O O . LEU A 1 84 ? 9.812 39.281 4.055 1 36.84 84 LEU A O 1
ATOM 658 N N . GLY A 1 85 ? 10.875 41.156 4.664 1 37.75 85 GLY A N 1
ATOM 659 C CA . GLY A 1 85 ? 9.664 41.969 4.809 1 37.75 85 GLY A CA 1
ATOM 660 C C . GLY A 1 85 ? 8.875 42.094 3.518 1 37.75 85 GLY A C 1
ATOM 661 O O . GLY A 1 85 ? 7.641 42.031 3.527 1 37.75 85 GLY A O 1
ATOM 662 N N . GLY A 1 86 ? 9.609 42.375 2.408 1 38.84 86 GLY A N 1
ATOM 663 C CA . GLY A 1 86 ? 9.039 42.375 1.069 1 38.84 86 GLY A CA 1
ATOM 664 C C . GLY A 1 86 ? 8.547 41.031 0.614 1 38.84 86 GLY A C 1
ATOM 665 O O . GLY A 1 86 ? 7.559 40.938 -0.112 1 38.84 86 GLY A O 1
ATOM 666 N N . LEU A 1 87 ? 9.266 39.969 0.876 1 38.47 87 LEU A N 1
ATOM 667 C CA . LEU A 1 87 ? 8.836 38.625 0.507 1 38.47 87 LEU A CA 1
ATOM 668 C C . LEU A 1 87 ? 7.621 38.219 1.321 1 38.47 87 LEU A C 1
ATOM 670 O O . LEU A 1 87 ? 6.703 37.562 0.792 1 38.47 87 LEU A O 1
ATOM 674 N N . ALA A 1 88 ? 7.633 38.344 2.658 1 45.47 88 ALA A N 1
ATOM 675 C CA . ALA A 1 88 ? 6.492 38.125 3.537 1 45.47 88 ALA A CA 1
ATOM 676 C C . ALA A 1 88 ? 5.289 38.969 3.125 1 45.47 88 ALA A C 1
ATOM 678 O O . ALA A 1 88 ? 4.152 38.469 3.137 1 45.47 88 ALA A O 1
ATOM 679 N N . GLY A 1 89 ? 5.582 40.281 2.926 1 44.09 89 GLY A N 1
ATOM 680 C CA . GLY A 1 89 ? 4.547 41.125 2.363 1 44.09 89 GLY A CA 1
ATOM 681 C C . GLY A 1 89 ? 4.02 40.625 1.031 1 44.09 89 GLY A C 1
ATOM 682 O O . GLY A 1 89 ? 2.891 40.938 0.648 1 44.09 89 GLY A O 1
ATOM 683 N N . ARG A 1 90 ? 4.984 39.938 0.217 1 45.38 90 ARG A N 1
ATOM 684 C CA . ARG A 1 90 ? 4.668 39.562 -1.158 1 45.38 90 ARG A CA 1
ATOM 685 C C . ARG A 1 90 ? 4.074 38.156 -1.22 1 45.38 90 ARG A C 1
ATOM 687 O O . ARG A 1 90 ? 3.898 37.594 -2.305 1 45.38 90 ARG A O 1
ATOM 694 N N . LEU A 1 91 ? 4.242 37.312 -0.196 1 56 91 LEU A N 1
ATOM 695 C CA . LEU A 1 91 ? 3.416 36.125 -0.504 1 56 91 LEU A CA 1
ATOM 696 C C . LEU A 1 91 ? 1.996 36.562 -0.866 1 56 91 LEU A C 1
ATOM 698 O O . LEU A 1 91 ? 1.21 36.938 0.011 1 56 91 LEU A O 1
ATOM 702 N N . ASP A 1 92 ? 1.914 37.031 -2.113 1 61.84 92 ASP A N 1
ATOM 703 C CA . ASP A 1 92 ? 0.705 37.5 -2.779 1 61.84 92 ASP A CA 1
ATOM 704 C C . ASP A 1 92 ? -0.419 36.469 -2.676 1 61.84 92 ASP A C 1
ATOM 706 O O . ASP A 1 92 ? -0.164 35.25 -2.646 1 61.84 92 ASP A O 1
ATOM 710 N N . GLY A 1 93 ? -1.494 37.062 -2.123 1 73 93 GLY A N 1
ATOM 711 C CA . GLY A 1 93 ? -2.73 36.312 -2.117 1 73 93 GLY A CA 1
ATOM 712 C C . GLY A 1 93 ? -2.881 35.406 -3.324 1 73 93 GLY A C 1
ATOM 713 O O . GLY A 1 93 ? -3.412 34.312 -3.215 1 73 93 GLY A O 1
ATOM 714 N N . ILE A 1 94 ? -2.186 35.75 -4.332 1 69.38 94 ILE A N 1
ATOM 715 C CA . ILE A 1 94 ? -2.312 35 -5.57 1 69.38 94 ILE A CA 1
ATOM 716 C C . ILE A 1 94 ? -1.487 33.719 -5.477 1 69.38 94 ILE A C 1
ATOM 718 O O . ILE A 1 94 ? -1.953 32.656 -5.859 1 69.38 94 ILE A O 1
ATOM 722 N N . ALA A 1 95 ? -0.249 33.844 -4.957 1 77.81 95 ALA A N 1
ATOM 723 C CA . ALA A 1 95 ? 0.618 32.688 -4.828 1 77.81 95 ALA A CA 1
ATOM 724 C C . ALA A 1 95 ? 0.025 31.672 -3.855 1 77.81 95 ALA A C 1
ATOM 726 O O . ALA A 1 95 ? 0.091 30.453 -4.094 1 77.81 95 ALA A O 1
ATOM 727 N N . VAL A 1 96 ? -0.551 32.156 -2.832 1 86.25 96 VAL A N 1
ATOM 728 C CA . VAL A 1 96 ? -1.153 31.312 -1.821 1 86.25 96 VAL A CA 1
ATOM 729 C C . VAL A 1 96 ? -2.346 30.562 -2.418 1 86.25 96 VAL A C 1
ATOM 731 O O . VAL A 1 96 ? -2.492 29.359 -2.227 1 86.25 96 VAL A O 1
ATOM 734 N N . VAL A 1 97 ? -3.145 31.25 -3.201 1 81.56 97 VAL A N 1
ATOM 735 C CA . VAL A 1 97 ? -4.34 30.656 -3.791 1 81.56 97 VAL A CA 1
ATOM 736 C C . VAL A 1 97 ? -3.941 29.641 -4.859 1 81.56 97 VAL A C 1
ATOM 738 O O . VAL A 1 97 ? -4.52 28.562 -4.941 1 81.56 97 VAL A O 1
ATOM 741 N N . ALA A 1 98 ? -3 29.984 -5.633 1 82.19 98 ALA A N 1
ATOM 742 C CA . ALA A 1 98 ? -2.521 29.062 -6.668 1 82.19 98 ALA A CA 1
ATOM 743 C C . ALA A 1 98 ? -1.969 27.781 -6.051 1 82.19 98 ALA A C 1
ATOM 745 O O . ALA A 1 98 ? -2.201 26.688 -6.57 1 82.19 98 ALA A O 1
ATOM 746 N N . ASP A 1 99 ? -1.272 27.953 -5.059 1 89.25 99 ASP A N 1
ATOM 747 C CA . ASP A 1 99 ? -0.698 26.797 -4.371 1 89.25 99 ASP A CA 1
ATOM 748 C C . ASP A 1 99 ? -1.792 25.906 -3.793 1 89.25 99 ASP A C 1
ATOM 750 O O . ASP A 1 99 ? -1.702 24.672 -3.871 1 89.25 99 ASP A O 1
ATOM 754 N N . ALA A 1 100 ? -2.783 26.438 -3.244 1 90.81 100 ALA A N 1
ATOM 755 C CA . ALA A 1 100 ? -3.912 25.688 -2.709 1 90.81 100 ALA A CA 1
ATOM 756 C C . ALA A 1 100 ? -4.648 24.938 -3.818 1 90.81 100 ALA A C 1
ATOM 758 O O . ALA A 1 100 ? -5.082 23.797 -3.627 1 90.81 100 ALA A O 1
ATOM 759 N N . ARG A 1 101 ? -4.738 25.562 -4.906 1 86.44 101 ARG A N 1
ATOM 760 C CA . ARG A 1 101 ? -5.383 24.922 -6.051 1 86.44 101 ARG A CA 1
ATOM 761 C C . ARG A 1 101 ? -4.598 23.703 -6.504 1 86.44 101 ARG A C 1
ATOM 763 O O . ARG A 1 101 ? -5.188 22.688 -6.879 1 86.44 101 ARG A O 1
ATOM 770 N N . ASP A 1 102 ? -3.332 23.844 -6.504 1 89.25 102 ASP A N 1
ATOM 771 C CA . ASP A 1 102 ? -2.486 22.719 -6.855 1 89.25 102 ASP A CA 1
ATOM 772 C C . ASP A 1 102 ? -2.719 21.531 -5.906 1 89.25 102 ASP A C 1
ATOM 774 O O . ASP A 1 102 ? -2.814 20.391 -6.344 1 89.25 102 ASP A O 1
ATOM 778 N N . ALA A 1 103 ? -2.762 21.828 -4.668 1 93.56 103 ALA A N 1
ATOM 779 C CA . ALA A 1 103 ? -3.021 20.797 -3.676 1 93.56 103 ALA A CA 1
ATOM 780 C C . ALA A 1 103 ? -4.395 20.156 -3.891 1 93.56 103 ALA A C 1
ATOM 782 O O . ALA A 1 103 ? -4.543 18.938 -3.777 1 93.56 103 ALA A O 1
ATOM 783 N N . GLU A 1 104 ? -5.305 20.984 -4.191 1 91.62 104 GLU A N 1
ATOM 784 C CA . GLU A 1 104 ? -6.66 20.5 -4.441 1 91.62 104 GLU A CA 1
ATOM 785 C C . GLU A 1 104 ? -6.711 19.609 -5.672 1 91.62 104 GLU A C 1
ATOM 787 O O . GLU A 1 104 ? -7.398 18.578 -5.676 1 91.62 104 GLU A O 1
ATOM 792 N N . ARG A 1 105 ? -6.082 20.016 -6.66 1 90.5 105 ARG A N 1
ATOM 793 C CA . ARG A 1 105 ? -6.023 19.219 -7.883 1 90.5 105 ARG A CA 1
ATOM 794 C C . ARG A 1 105 ? -5.414 17.844 -7.613 1 90.5 105 ARG A C 1
ATOM 796 O O . ARG A 1 105 ? -5.922 16.828 -8.086 1 90.5 105 ARG A O 1
ATOM 803 N N . PHE A 1 106 ? -4.352 17.859 -6.945 1 94.62 106 PHE A N 1
ATOM 804 C CA . PHE A 1 106 ? -3.723 16.594 -6.566 1 94.62 106 PHE A CA 1
ATOM 805 C C . PHE A 1 106 ? -4.703 15.703 -5.816 1 94.62 106 PHE A C 1
ATOM 807 O O . PHE A 1 106 ? -4.848 14.516 -6.141 1 94.62 106 PHE A O 1
ATOM 814 N N . ALA A 1 107 ? -5.371 16.281 -4.836 1 93.75 107 ALA A N 1
ATOM 815 C CA . ALA A 1 107 ? -6.324 15.516 -4.027 1 93.75 107 ALA A CA 1
ATOM 816 C C . ALA A 1 107 ? -7.438 14.93 -4.895 1 93.75 107 ALA A C 1
ATOM 818 O O . ALA A 1 107 ? -7.824 13.773 -4.723 1 93.75 107 ALA A O 1
ATOM 819 N N . ARG A 1 108 ? -7.922 15.688 -5.789 1 90.19 108 ARG A N 1
ATOM 820 C CA . ARG A 1 108 ? -8.984 15.234 -6.68 1 90.19 108 ARG A CA 1
ATOM 821 C C . ARG A 1 108 ? -8.508 14.094 -7.566 1 90.19 108 ARG A C 1
ATOM 823 O O . ARG A 1 108 ? -9.234 13.117 -7.773 1 90.19 108 ARG A O 1
ATOM 830 N N . GLU A 1 109 ? -7.3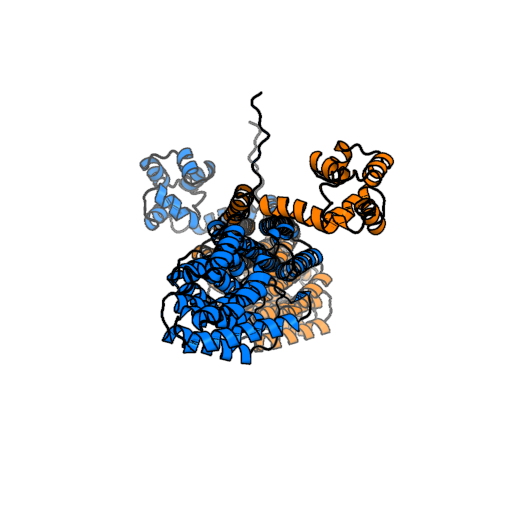32 14.234 -8.031 1 90.75 109 GLU A N 1
ATOM 831 C CA . GLU A 1 109 ? -6.773 13.211 -8.906 1 90.75 109 GLU A CA 1
ATOM 832 C C . GLU A 1 109 ? -6.578 11.891 -8.172 1 90.75 109 GLU A C 1
ATOM 834 O O . GLU A 1 109 ? -6.914 10.82 -8.688 1 90.75 109 GLU A O 1
ATOM 839 N N . VAL A 1 110 ? -6.078 11.961 -7.035 1 92.5 110 VAL A N 1
ATOM 840 C CA . VAL A 1 110 ? -5.832 10.766 -6.238 1 92.5 110 VAL A CA 1
ATOM 841 C C . VAL A 1 110 ? -7.16 10.133 -5.836 1 92.5 110 VAL A C 1
ATOM 843 O O . VAL A 1 110 ? -7.312 8.906 -5.898 1 92.5 110 VAL A O 1
ATOM 846 N N . ALA A 1 111 ? -8.078 10.945 -5.453 1 89 111 ALA A N 1
ATOM 847 C CA . ALA A 1 111 ? -9.383 10.445 -5.031 1 89 111 ALA A CA 1
ATOM 848 C C . ALA A 1 111 ? -10.102 9.766 -6.191 1 89 111 ALA A C 1
ATOM 850 O O . ALA A 1 111 ? -10.836 8.797 -5.988 1 89 111 ALA A O 1
ATOM 851 N N . ALA A 1 112 ? -9.828 10.172 -7.359 1 88.25 112 ALA A N 1
ATOM 852 C CA . ALA A 1 112 ? -10.492 9.633 -8.547 1 88.25 112 ALA A CA 1
ATOM 853 C C . ALA A 1 112 ? -9.812 8.352 -9.023 1 88.25 112 ALA A C 1
ATOM 855 O O . ALA A 1 112 ? -10.383 7.602 -9.82 1 88.25 112 ALA A O 1
ATOM 856 N N . ALA A 1 113 ? -8.656 8.086 -8.547 1 91.88 113 ALA A N 1
ATOM 857 C CA . ALA A 1 113 ? -7.863 6.957 -9.023 1 91.88 113 ALA A CA 1
ATOM 858 C C . ALA A 1 113 ? -8.062 5.73 -8.141 1 91.88 113 ALA A C 1
ATOM 860 O O . ALA A 1 113 ? -7.094 5.059 -7.773 1 91.88 113 ALA A O 1
ATOM 861 N N . THR A 1 114 ? -9.281 5.473 -7.688 1 91.12 114 THR A N 1
ATOM 862 C CA . THR A 1 114 ? -9.648 4.305 -6.898 1 91.12 114 THR A CA 1
ATOM 863 C C . THR A 1 114 ? -10.82 3.564 -7.543 1 91.12 114 THR A C 1
ATOM 865 O O . THR A 1 114 ? -11.406 4.047 -8.516 1 91.12 114 THR A O 1
ATOM 868 N N . ILE A 1 115 ? -11.016 2.293 -7.156 1 91.69 115 ILE A N 1
ATOM 869 C CA . ILE A 1 115 ? -12.148 1.512 -7.637 1 91.69 115 ILE A CA 1
ATOM 870 C C . ILE A 1 115 ? -12.984 1.034 -6.453 1 91.69 115 ILE A C 1
ATOM 872 O O . ILE A 1 115 ? -12.562 1.136 -5.301 1 91.69 115 ILE A O 1
ATOM 876 N N . SER A 1 116 ? -14.195 0.59 -6.719 1 93.56 116 SER A N 1
ATOM 877 C CA . SER A 1 116 ? -15.102 0.171 -5.656 1 93.56 116 SER A CA 1
ATOM 878 C C . SER A 1 116 ? -14.641 -1.144 -5.027 1 93.56 116 SER A C 1
ATOM 880 O O . SER A 1 116 ? -14.023 -1.974 -5.695 1 93.56 116 SER A O 1
ATOM 882 N N . GLN A 1 117 ? -15.016 -1.294 -3.818 1 93.06 117 GLN A N 1
ATOM 883 C CA . GLN A 1 117 ? -14.719 -2.551 -3.141 1 93.06 117 GLN A CA 1
ATOM 884 C C . GLN A 1 117 ? -15.445 -3.719 -3.797 1 93.06 117 GLN A C 1
ATOM 886 O O . GLN A 1 117 ? -14.922 -4.832 -3.865 1 93.06 117 GLN A O 1
ATOM 891 N N . GLN A 1 118 ? -16.547 -3.506 -4.281 1 91.69 118 GLN A N 1
ATOM 892 C CA . GLN A 1 118 ? -17.328 -4.531 -4.965 1 91.69 118 GLN A CA 1
ATOM 893 C C . GLN A 1 118 ? -16.578 -5.062 -6.188 1 91.69 118 GLN A C 1
ATOM 895 O O . GLN A 1 118 ? -16.562 -6.273 -6.434 1 91.69 118 GLN A O 1
ATOM 900 N N . THR A 1 119 ? -16 -4.18 -6.895 1 92.38 119 THR A N 1
ATOM 901 C CA . THR A 1 119 ? -15.227 -4.574 -8.062 1 92.38 119 THR A CA 1
ATOM 902 C C . THR A 1 119 ? -14.039 -5.438 -7.66 1 92.38 119 THR A C 1
ATOM 904 O O . THR A 1 119 ? -13.766 -6.465 -8.289 1 92.38 119 THR A O 1
ATOM 907 N N . LEU A 1 120 ? -13.359 -5.055 -6.629 1 94.81 120 LEU A N 1
ATOM 908 C CA . LEU A 1 120 ? -12.227 -5.824 -6.129 1 94.81 120 LEU A CA 1
ATOM 909 C C . LEU A 1 120 ? -12.664 -7.227 -5.715 1 94.81 120 LEU A C 1
ATOM 911 O O . LEU A 1 120 ? -12.016 -8.211 -6.066 1 94.81 120 LEU A O 1
ATOM 915 N N . ASP A 1 121 ? -13.742 -7.277 -5.102 1 94.31 121 ASP A N 1
ATOM 916 C CA . ASP A 1 121 ? -14.258 -8.562 -4.633 1 94.31 121 ASP A CA 1
ATOM 917 C C . ASP A 1 121 ? -14.656 -9.453 -5.809 1 94.31 121 ASP A C 1
ATOM 919 O O . ASP A 1 121 ? -14.445 -10.664 -5.77 1 94.31 121 ASP A O 1
ATOM 923 N N . GLN A 1 122 ? -15.195 -8.875 -6.77 1 93.62 122 GLN A N 1
ATOM 924 C CA . GLN A 1 122 ? -15.609 -9.625 -7.949 1 93.62 122 GLN A CA 1
ATOM 925 C C . GLN A 1 122 ? -14.398 -10.211 -8.68 1 93.62 122 GLN A C 1
ATOM 927 O O . GLN A 1 122 ? -14.445 -11.352 -9.156 1 93.62 122 GLN A O 1
ATOM 932 N N . ILE A 1 123 ? -13.375 -9.477 -8.773 1 95 123 ILE A N 1
ATOM 933 C CA . ILE A 1 123 ? -12.148 -9.938 -9.422 1 95 123 ILE A CA 1
ATOM 934 C C . ILE A 1 123 ? -11.586 -11.133 -8.656 1 95 123 ILE A C 1
ATOM 936 O O . ILE A 1 123 ? -11.258 -12.156 -9.258 1 95 123 ILE A O 1
ATOM 940 N N . SER A 1 124 ? -11.562 -11 -7.344 1 95.5 124 SER A N 1
ATOM 941 C CA . SER A 1 124 ? -11.031 -12.078 -6.512 1 95.5 124 SER A CA 1
ATOM 942 C C . SER A 1 124 ? -11.875 -13.344 -6.641 1 95.5 124 SER A C 1
ATOM 944 O O . SER A 1 124 ? -11.344 -14.453 -6.727 1 95.5 124 SER A O 1
ATOM 946 N N . ALA A 1 125 ? -13.109 -13.109 -6.707 1 94.5 125 ALA A N 1
ATOM 947 C CA . ALA A 1 125 ? -14.023 -14.242 -6.824 1 94.5 125 ALA A CA 1
ATOM 948 C C . ALA A 1 125 ? -13.859 -14.945 -8.172 1 94.5 125 ALA A C 1
ATOM 950 O O . ALA A 1 125 ? -13.922 -16.172 -8.242 1 94.5 125 ALA A O 1
ATOM 951 N N . GLU A 1 126 ? -13.656 -14.258 -9.172 1 92.88 126 GLU A N 1
ATOM 952 C CA . GLU A 1 126 ? -13.469 -14.828 -10.5 1 92.88 126 GLU A CA 1
ATOM 953 C C . GLU A 1 126 ? -12.164 -15.625 -10.578 1 92.88 126 GLU A C 1
ATOM 955 O O . GLU A 1 126 ? -12.125 -16.703 -11.18 1 92.88 126 GLU A O 1
ATOM 960 N N . ILE A 1 127 ? -11.172 -15.125 -9.969 1 96.12 127 ILE A N 1
ATOM 961 C CA . ILE A 1 127 ? -9.891 -15.82 -9.953 1 96.12 127 ILE A CA 1
ATOM 962 C C . ILE A 1 127 ? -10.031 -17.125 -9.172 1 96.12 127 ILE A C 1
ATOM 964 O O . ILE A 1 127 ? -9.516 -18.156 -9.594 1 96.12 127 ILE A O 1
ATOM 968 N N . ASP A 1 128 ? -10.75 -17.031 -8.117 1 94.25 128 ASP A N 1
ATOM 969 C CA . ASP A 1 128 ? -11 -18.234 -7.336 1 94.25 128 ASP A CA 1
ATOM 970 C C . ASP A 1 128 ? -11.742 -19.281 -8.164 1 94.25 128 ASP A C 1
ATOM 972 O O . ASP A 1 128 ? -11.438 -20.484 -8.094 1 94.25 128 ASP A O 1
ATOM 976 N N . GLN A 1 129 ? -12.625 -18.812 -8.914 1 92.44 129 GLN A N 1
ATOM 977 C CA . GLN A 1 129 ? -13.367 -19.734 -9.766 1 92.44 129 GLN A CA 1
ATOM 978 C C . GLN A 1 129 ? -12.461 -20.344 -10.828 1 92.44 129 GLN A C 1
ATOM 980 O O . GLN A 1 129 ? -12.578 -21.547 -11.133 1 92.44 129 GLN A O 1
ATOM 985 N N . PHE A 1 130 ? -11.578 -19.578 -11.398 1 93.88 130 PHE A N 1
ATOM 986 C CA . PHE A 1 130 ? -10.609 -20.109 -12.352 1 93.88 130 PHE A CA 1
ATOM 987 C C . PHE A 1 130 ? -9.734 -21.172 -11.695 1 93.88 130 PHE A C 1
ATOM 989 O O . PHE A 1 130 ? -9.43 -22.203 -12.305 1 93.88 130 PHE A O 1
ATOM 996 N N . ALA A 1 131 ? -9.359 -20.906 -10.453 1 95.31 131 ALA A N 1
ATOM 997 C CA . ALA A 1 131 ? -8.492 -21.828 -9.727 1 95.31 131 ALA A CA 1
ATOM 998 C C . ALA A 1 131 ? -9.18 -23.172 -9.508 1 95.31 131 ALA A C 1
ATOM 1000 O O . ALA A 1 131 ? -8.547 -24.219 -9.625 1 95.31 131 ALA A O 1
ATOM 1001 N N . VAL A 1 132 ? -10.422 -23.125 -9.258 1 92.5 132 VAL A N 1
ATOM 1002 C CA . VAL A 1 132 ? -11.203 -24.344 -9.07 1 92.5 132 VAL A CA 1
ATOM 1003 C C . VAL A 1 132 ? -11.375 -25.062 -10.406 1 92.5 132 VAL A C 1
ATOM 1005 O O . VAL A 1 132 ? -11.141 -26.266 -10.508 1 92.5 132 VAL A O 1
ATOM 1008 N N . ASN A 1 133 ? -11.695 -24.328 -11.414 1 90.81 133 ASN A N 1
ATOM 1009 C CA . ASN A 1 133 ? -11.922 -24.891 -12.742 1 90.81 133 ASN A CA 1
ATOM 1010 C C . ASN A 1 133 ? -10.648 -25.5 -13.312 1 90.81 133 ASN A C 1
ATOM 1012 O O . ASN A 1 133 ? -10.711 -26.484 -14.055 1 90.81 133 ASN A O 1
ATOM 1016 N N . TYR A 1 134 ? -9.57 -24.953 -12.992 1 91 134 TYR A N 1
ATOM 1017 C CA . TYR A 1 134 ? -8.273 -25.422 -13.477 1 91 134 TYR A CA 1
ATOM 1018 C C . TYR A 1 134 ? -8.062 -26.891 -13.141 1 91 134 TYR A C 1
ATOM 1020 O O . TYR A 1 134 ? -7.426 -27.625 -13.898 1 91 134 TYR A O 1
ATOM 1028 N N . VAL A 1 135 ? -8.648 -27.312 -12.109 1 88.12 135 VAL A N 1
ATOM 1029 C CA . VAL A 1 135 ? -8.406 -28.656 -11.578 1 88.12 135 VAL A CA 1
ATOM 1030 C C . VAL A 1 135 ? -9.055 -29.703 -12.477 1 88.12 135 VAL A C 1
ATOM 1032 O O . VAL A 1 135 ? -8.492 -30.766 -12.703 1 88.12 135 VAL A O 1
ATOM 1035 N N . PHE A 1 136 ? -10.164 -29.328 -13.078 1 83.94 136 PHE A N 1
ATOM 1036 C CA . PHE A 1 136 ? -10.875 -30.422 -13.734 1 83.94 136 PHE A CA 1
ATOM 1037 C C . PHE A 1 136 ? -11.25 -30.047 -15.164 1 83.94 136 PHE A C 1
ATOM 1039 O O . PHE A 1 136 ? -11.555 -30.906 -15.984 1 83.94 136 PHE A O 1
ATOM 1046 N N . LYS A 1 137 ? -11.18 -28.766 -15.5 1 82.44 137 LYS A N 1
ATOM 1047 C CA . LYS A 1 137 ? -11.578 -28.344 -16.844 1 82.44 137 LYS A CA 1
ATOM 1048 C C . LYS A 1 137 ? -10.383 -28.328 -17.797 1 82.44 137 LYS A C 1
ATOM 1050 O O . LYS A 1 137 ? -9.234 -28.172 -17.359 1 82.44 137 LYS A O 1
ATOM 1055 N N . PRO A 1 138 ? -10.703 -28.438 -19.125 1 78.62 138 PRO A N 1
ATOM 1056 C CA . PRO A 1 138 ? -9.609 -28.312 -20.094 1 78.62 138 PRO A CA 1
ATOM 1057 C C . PRO A 1 138 ? -8.938 -26.938 -20.062 1 78.62 138 PRO A C 1
ATOM 1059 O O . PRO A 1 138 ? -9.617 -25.922 -19.938 1 78.62 138 PRO A O 1
ATOM 1062 N N . LEU A 1 139 ? -7.664 -26.922 -20.219 1 82.5 139 LEU A N 1
ATOM 1063 C CA . LEU A 1 139 ? -6.84 -25.734 -20.031 1 82.5 139 LEU A CA 1
ATOM 1064 C C . LEU A 1 139 ? -7.133 -24.703 -21.109 1 82.5 139 LEU A C 1
ATOM 1066 O O . LEU A 1 139 ? -7.094 -23.5 -20.844 1 82.5 139 LEU A O 1
ATOM 1070 N N . ALA A 1 140 ? -7.391 -25.172 -22.234 1 74.25 140 ALA A N 1
ATOM 1071 C CA . ALA A 1 140 ? -7.598 -24.266 -23.375 1 74.25 140 ALA A CA 1
ATOM 1072 C C . ALA A 1 140 ? -8.789 -23.344 -23.125 1 74.25 140 ALA A C 1
ATOM 1074 O O . ALA A 1 140 ? -8.781 -22.188 -23.531 1 74.25 140 ALA A O 1
ATOM 1075 N N . GLU A 1 141 ? -9.781 -23.828 -22.469 1 75.25 141 GLU A N 1
ATOM 1076 C CA . GLU A 1 141 ? -10.984 -23.062 -22.172 1 75.25 141 GLU A CA 1
ATOM 1077 C C . GLU A 1 141 ? -10.695 -21.969 -21.141 1 75.25 141 GLU A C 1
ATOM 1079 O O . GLU A 1 141 ? -11.312 -20.891 -21.188 1 75.25 141 GLU A O 1
ATOM 1084 N N . LEU A 1 142 ? -9.742 -22.234 -20.375 1 86.5 142 LEU A N 1
ATOM 1085 C CA . LEU A 1 142 ? -9.453 -21.312 -19.281 1 86.5 142 LEU A CA 1
ATOM 1086 C C . LEU A 1 142 ? -8.453 -20.25 -19.703 1 86.5 142 LEU A C 1
ATOM 1088 O O . LEU A 1 142 ? -8.445 -19.141 -19.156 1 86.5 142 LEU A O 1
ATOM 1092 N N . PHE A 1 143 ? -7.68 -20.578 -20.703 1 86.75 143 PHE A N 1
ATOM 1093 C CA . PHE A 1 143 ? -6.559 -19.719 -21.078 1 86.75 143 PHE A CA 1
ATOM 1094 C C . PHE A 1 143 ? -7.043 -18.328 -21.484 1 86.75 143 PHE A C 1
ATOM 1096 O O . PHE A 1 143 ? -6.535 -17.328 -20.984 1 86.75 143 PHE A O 1
ATOM 1103 N N . VAL A 1 144 ? -7.977 -18.234 -22.297 1 81.69 144 VAL A N 1
ATOM 1104 C CA . VAL A 1 144 ? -8.445 -16.969 -22.828 1 81.69 144 VAL A CA 1
ATOM 1105 C C . VAL A 1 144 ? -9.086 -16.141 -21.719 1 81.69 144 VAL A C 1
ATOM 1107 O O . VAL A 1 144 ? -8.797 -14.945 -21.578 1 81.69 144 VAL A O 1
ATOM 1110 N N . ASP A 1 145 ? -9.906 -16.75 -20.938 1 85.81 145 ASP A N 1
ATOM 1111 C CA . ASP A 1 145 ? -10.586 -16.047 -19.859 1 85.81 145 ASP A CA 1
ATOM 1112 C C . ASP A 1 145 ? -9.594 -15.5 -18.828 1 85.81 145 ASP A C 1
ATOM 1114 O O . ASP A 1 145 ? -9.719 -14.359 -18.391 1 85.81 145 ASP A O 1
ATOM 1118 N N . ILE A 1 146 ? -8.664 -16.281 -18.516 1 92.56 146 ILE A N 1
ATOM 1119 C CA . ILE A 1 146 ? -7.672 -15.867 -17.547 1 92.56 146 ILE A CA 1
ATOM 1120 C C . ILE A 1 146 ? -6.828 -14.727 -18.109 1 92.56 146 ILE A C 1
ATOM 1122 O O . ILE A 1 146 ? -6.504 -13.766 -17.406 1 92.56 146 ILE A O 1
ATOM 1126 N N . ARG A 1 147 ? -6.484 -14.836 -19.359 1 89.94 147 ARG A N 1
ATOM 1127 C CA . ARG A 1 147 ? -5.699 -13.797 -20.016 1 89.94 147 ARG A CA 1
ATOM 1128 C C . ARG A 1 147 ? -6.434 -12.461 -19.984 1 89.94 147 ARG A C 1
ATOM 1130 O O . ARG A 1 147 ? -5.836 -11.43 -19.672 1 89.94 147 ARG A O 1
ATOM 1137 N N . GLU A 1 148 ? -7.652 -12.461 -20.234 1 86.75 148 GLU A N 1
ATOM 1138 C CA . GLU A 1 148 ? -8.445 -11.234 -20.266 1 86.75 148 GLU A CA 1
ATOM 1139 C C . GLU A 1 148 ? -8.555 -10.617 -18.875 1 86.75 148 GLU A C 1
ATOM 1141 O O . GLU A 1 148 ? -8.391 -9.406 -18.719 1 86.75 148 GLU A O 1
ATOM 1146 N N . LEU A 1 149 ? -8.844 -11.438 -17.969 1 92.06 149 LEU A N 1
ATOM 1147 C CA . LEU A 1 149 ? -8.953 -10.922 -16.609 1 92.06 149 LEU A CA 1
ATOM 1148 C C . LEU A 1 149 ? -7.613 -10.375 -16.125 1 92.06 149 LEU A C 1
ATOM 1150 O O . LEU A 1 149 ? -7.566 -9.336 -15.461 1 92.06 149 LEU A O 1
ATOM 1154 N N . ARG A 1 150 ? -6.566 -11.117 -16.391 1 95.25 150 ARG A N 1
ATOM 1155 C CA . ARG A 1 150 ? -5.242 -10.656 -15.992 1 95.25 150 ARG A CA 1
ATOM 1156 C C . ARG A 1 150 ? -4.934 -9.281 -16.578 1 95.25 150 ARG A C 1
ATOM 1158 O O . ARG A 1 150 ? -4.41 -8.406 -15.891 1 95.25 150 ARG A O 1
ATOM 1165 N N . PHE A 1 151 ? -5.238 -9.133 -17.844 1 90.81 151 PHE A N 1
ATOM 1166 C CA . PHE A 1 151 ? -5.023 -7.852 -18.516 1 90.81 151 PHE A CA 1
ATOM 1167 C C . PHE A 1 151 ? -5.785 -6.742 -17.797 1 90.81 151 PHE A C 1
ATOM 1169 O O . PHE A 1 151 ? -5.242 -5.66 -17.562 1 90.81 151 PHE A O 1
ATOM 1176 N N . GLU A 1 152 ? -6.977 -6.984 -17.469 1 92 152 GLU A N 1
ATOM 1177 C CA . GLU A 1 152 ? -7.801 -6.008 -16.766 1 92 152 GLU A CA 1
ATOM 1178 C C . GLU A 1 152 ? -7.195 -5.652 -15.406 1 92 152 GLU A C 1
ATOM 1180 O O . GLU A 1 152 ? -7.133 -4.477 -15.039 1 92 152 GLU A O 1
ATOM 1185 N N . VAL A 1 153 ? -6.816 -6.641 -14.688 1 96.88 153 VAL A N 1
ATOM 1186 C CA . VAL A 1 153 ? -6.25 -6.422 -13.367 1 96.88 153 VAL A CA 1
ATOM 1187 C C . VAL A 1 153 ? -4.973 -5.594 -13.477 1 96.88 153 VAL A C 1
ATOM 1189 O O . VAL A 1 153 ? -4.73 -4.699 -12.664 1 96.88 153 VAL A O 1
ATOM 1192 N N . PHE A 1 154 ? -4.148 -5.91 -14.5 1 95.06 154 PHE A N 1
ATOM 1193 C CA . PHE A 1 154 ? -2.936 -5.137 -14.734 1 95.06 154 PHE A CA 1
ATOM 1194 C C . PHE A 1 154 ? -3.27 -3.67 -14.977 1 95.06 154 PHE A C 1
ATOM 1196 O O . PHE A 1 154 ? -2.623 -2.781 -14.422 1 95.06 154 PHE A O 1
ATOM 1203 N N . GLN A 1 155 ? -4.281 -3.412 -15.719 1 93.31 155 GLN A N 1
ATOM 1204 C CA . GLN A 1 155 ? -4.68 -2.043 -16.031 1 93.31 155 GLN A CA 1
ATOM 1205 C C . GLN A 1 155 ? -5.184 -1.325 -14.773 1 93.31 155 GLN A C 1
ATOM 1207 O O . GLN A 1 155 ? -4.844 -0.163 -14.539 1 93.31 155 GLN A O 1
ATOM 1212 N N . LEU A 1 156 ? -5.945 -1.992 -14.055 1 93.88 156 LEU A N 1
ATOM 1213 C CA . LEU A 1 156 ? -6.461 -1.404 -12.82 1 93.88 156 LEU A CA 1
ATOM 1214 C C . LEU A 1 156 ? -5.324 -1.071 -11.859 1 93.88 156 LEU A C 1
ATOM 1216 O O . LEU A 1 156 ? -5.328 -0.011 -11.227 1 93.88 156 LEU A O 1
ATOM 1220 N N . ALA A 1 157 ? -4.379 -1.976 -11.727 1 95.44 157 ALA A N 1
ATOM 1221 C CA . ALA A 1 157 ? -3.244 -1.749 -10.836 1 95.44 157 ALA A CA 1
ATOM 1222 C C . ALA A 1 157 ? -2.42 -0.548 -11.289 1 95.44 157 ALA A C 1
ATOM 1224 O O . ALA A 1 157 ? -1.92 0.219 -10.461 1 95.44 157 ALA A O 1
ATOM 1225 N N . GLN A 1 158 ? -2.336 -0.343 -12.578 1 91.81 158 GLN A N 1
ATOM 1226 C CA . GLN A 1 158 ? -1.523 0.734 -13.141 1 91.81 158 GLN A CA 1
ATOM 1227 C C . GLN A 1 158 ? -2.168 2.094 -12.891 1 91.81 158 GLN A C 1
ATOM 1229 O O . GLN A 1 158 ? -1.471 3.105 -12.773 1 91.81 158 GLN A O 1
ATOM 1234 N N . ASN A 1 159 ? -3.459 2.133 -12.742 1 91.44 159 ASN A N 1
ATOM 1235 C CA . ASN A 1 159 ? -4.164 3.404 -12.641 1 91.44 159 ASN A CA 1
ATOM 1236 C C . ASN A 1 159 ? -4.605 3.684 -11.203 1 91.44 159 ASN A C 1
ATOM 1238 O O . ASN A 1 159 ? -5.07 4.781 -10.898 1 91.44 159 ASN A O 1
ATOM 1242 N N . ASN A 1 160 ? -4.441 2.738 -10.383 1 93.88 160 ASN A N 1
ATOM 1243 C CA . ASN A 1 160 ? -4.895 2.877 -9 1 93.88 160 ASN A CA 1
ATOM 1244 C C . ASN A 1 160 ? -3.857 3.598 -8.141 1 93.88 160 ASN A C 1
ATOM 1246 O O . ASN A 1 160 ? -2.652 3.43 -8.344 1 93.88 160 ASN A O 1
ATOM 1250 N N . ARG A 1 161 ? -4.367 4.402 -7.121 1 93.75 161 ARG A N 1
ATOM 1251 C CA . ARG A 1 161 ? -3.451 5.184 -6.297 1 93.75 161 ARG A CA 1
ATOM 1252 C C . ARG A 1 161 ? -3.693 4.926 -4.812 1 93.75 161 ARG A C 1
ATOM 1254 O O . ARG A 1 161 ? -3.146 5.625 -3.959 1 93.75 161 ARG A O 1
ATOM 1261 N N . SER A 1 162 ? -4.484 3.998 -4.465 1 95.38 162 SER A N 1
ATOM 1262 C CA . SER A 1 162 ? -4.703 3.584 -3.082 1 95.38 162 SER A CA 1
ATOM 1263 C C . SER A 1 162 ? -3.766 2.449 -2.688 1 95.38 162 SER A C 1
ATOM 1265 O O . SER A 1 162 ? -3.834 1.355 -3.252 1 95.38 162 SER A O 1
ATOM 1267 N N . PRO A 1 163 ? -2.932 2.709 -1.675 1 95.88 163 PRO A N 1
ATOM 1268 C CA . PRO A 1 163 ? -2.008 1.645 -1.272 1 95.88 163 PRO A CA 1
ATOM 1269 C C . PRO A 1 163 ? -2.727 0.356 -0.881 1 95.88 163 PRO A C 1
ATOM 1271 O O . PRO A 1 163 ? -2.289 -0.737 -1.252 1 95.88 163 PRO A O 1
ATOM 1274 N N . THR A 1 164 ? -3.818 0.469 -0.215 1 96 164 THR A N 1
ATOM 1275 C CA . THR A 1 164 ? -4.559 -0.704 0.236 1 96 164 THR A CA 1
ATOM 1276 C C . THR A 1 164 ? -5.145 -1.462 -0.951 1 96 164 THR A C 1
ATOM 1278 O O . THR A 1 164 ? -5.055 -2.689 -1.017 1 96 164 THR A O 1
ATOM 1281 N N . GLN A 1 165 ? -5.73 -0.748 -1.854 1 96.38 165 GLN A N 1
ATOM 1282 C CA . GLN A 1 165 ? -6.312 -1.398 -3.021 1 96.38 165 GLN A CA 1
ATOM 1283 C C . GLN A 1 165 ? -5.23 -1.972 -3.932 1 96.38 165 GLN A C 1
ATOM 1285 O O . GLN A 1 165 ? -5.414 -3.031 -4.535 1 96.38 165 GLN A O 1
ATOM 1290 N N . LEU A 1 166 ? -4.148 -1.279 -4.043 1 96.38 166 LEU A N 1
ATOM 1291 C CA . LEU A 1 166 ? -3.039 -1.755 -4.863 1 96.38 166 LEU A CA 1
ATOM 1292 C C . LEU A 1 166 ? -2.523 -3.098 -4.355 1 96.38 166 LEU A C 1
ATOM 1294 O O . LEU A 1 166 ? -2.193 -3.98 -5.148 1 96.38 166 LEU A O 1
ATOM 1298 N N . ARG A 1 167 ? -2.424 -3.248 -3.092 1 97.38 167 ARG A N 1
ATOM 1299 C CA . ARG A 1 167 ? -1.994 -4.52 -2.525 1 97.38 167 ARG A CA 1
ATOM 1300 C C . ARG A 1 167 ? -2.93 -5.652 -2.943 1 97.38 167 ARG A C 1
ATOM 1302 O O . ARG A 1 167 ? -2.475 -6.738 -3.307 1 97.38 167 ARG A O 1
ATOM 1309 N N . GLN A 1 168 ? -4.172 -5.367 -2.875 1 97.69 168 GLN A N 1
ATOM 1310 C CA . GLN A 1 168 ? -5.152 -6.375 -3.27 1 97.69 168 GLN A CA 1
ATOM 1311 C C . GLN A 1 168 ? -5.07 -6.668 -4.766 1 97.69 168 GLN A C 1
ATOM 1313 O O . GLN A 1 168 ? -5.141 -7.828 -5.18 1 97.69 168 GLN A O 1
ATOM 1318 N N . LEU A 1 169 ? -4.938 -5.648 -5.5 1 97.69 169 LEU A N 1
ATOM 1319 C CA . LEU A 1 169 ? -4.844 -5.805 -6.949 1 97.69 169 LEU A CA 1
ATOM 1320 C C . LEU A 1 169 ? -3.594 -6.59 -7.332 1 97.69 169 LEU A C 1
ATOM 1322 O O . LEU A 1 169 ? -3.635 -7.43 -8.234 1 97.69 169 LEU A O 1
ATOM 1326 N N . TYR A 1 170 ? -2.488 -6.355 -6.625 1 98.25 170 TYR A N 1
ATOM 1327 C CA . TYR A 1 170 ? -1.26 -7.094 -6.898 1 98.25 170 TYR A CA 1
ATOM 1328 C C . TYR A 1 170 ? -1.402 -8.555 -6.5 1 98.25 170 TYR A C 1
ATOM 1330 O O . TYR A 1 170 ? -0.863 -9.445 -7.164 1 98.25 170 TYR A O 1
ATOM 1338 N N . LEU A 1 171 ? -2.092 -8.797 -5.461 1 98.19 171 LEU A N 1
ATOM 1339 C CA . LEU A 1 171 ? -2.344 -10.188 -5.09 1 98.19 171 LEU A CA 1
ATOM 1340 C C . LEU A 1 171 ? -3.158 -10.891 -6.168 1 98.19 171 LEU A C 1
ATOM 1342 O O . LEU A 1 171 ? -2.836 -12.016 -6.559 1 98.19 171 LEU A O 1
ATOM 1346 N N . ASP A 1 172 ? -4.172 -10.211 -6.637 1 98.19 172 ASP A N 1
ATOM 1347 C CA . ASP A 1 172 ? -5 -10.766 -7.703 1 98.19 172 ASP A CA 1
ATOM 1348 C C . ASP A 1 172 ? -4.195 -10.953 -8.984 1 98.19 172 ASP A C 1
ATOM 1350 O O . ASP A 1 172 ? -4.355 -11.953 -9.688 1 98.19 172 ASP A O 1
ATOM 1354 N N . ALA A 1 173 ? -3.354 -9.992 -9.258 1 98.25 173 ALA A N 1
ATOM 1355 C CA . ALA A 1 173 ? -2.469 -10.094 -10.422 1 98.25 173 ALA A CA 1
ATOM 1356 C C . ALA A 1 173 ? -1.535 -11.297 -10.289 1 98.25 173 ALA A C 1
ATOM 1358 O O . ALA A 1 173 ? -1.275 -12 -11.266 1 98.25 173 ALA A O 1
ATOM 1359 N N . SER A 1 174 ? -1.005 -11.492 -9.109 1 98.5 174 SER A N 1
ATOM 1360 C CA . SER A 1 174 ? -0.129 -12.633 -8.852 1 98.5 174 SER A CA 1
ATOM 1361 C C . SER A 1 174 ? -0.851 -13.953 -9.094 1 98.5 174 SER A C 1
ATOM 1363 O O . SER A 1 174 ? -0.319 -14.844 -9.758 1 98.5 174 SER A O 1
ATOM 1365 N N . ARG A 1 175 ? -2.045 -14.023 -8.609 1 98.19 175 ARG A N 1
ATOM 1366 C CA . ARG A 1 175 ? -2.828 -15.242 -8.766 1 98.19 175 ARG A CA 1
ATOM 1367 C C . ARG A 1 175 ? -3.158 -15.5 -10.227 1 98.19 175 ARG A C 1
ATOM 1369 O O . ARG A 1 175 ? -3.021 -16.625 -10.711 1 98.19 175 ARG A O 1
ATOM 1376 N N . ALA A 1 176 ? -3.539 -14.5 -10.914 1 97.38 176 ALA A N 1
ATOM 1377 C CA . ALA A 1 176 ? -3.883 -14.648 -12.32 1 97.38 176 ALA A CA 1
ATOM 1378 C C . ALA A 1 176 ? -2.66 -15.031 -13.148 1 97.38 176 ALA A C 1
ATOM 1380 O O . ALA A 1 176 ? -2.725 -15.938 -13.984 1 97.38 176 ALA A O 1
ATOM 1381 N N . ALA A 1 177 ? -1.57 -14.328 -12.938 1 97.88 177 ALA A N 1
ATOM 1382 C CA . ALA A 1 177 ? -0.333 -14.648 -13.641 1 97.88 177 ALA A CA 1
ATOM 1383 C C . ALA A 1 177 ? 0.159 -16.047 -13.266 1 97.88 177 ALA A C 1
ATOM 1385 O O . ALA A 1 177 ? 0.724 -16.75 -14.102 1 97.88 177 ALA A O 1
ATOM 1386 N N . GLY A 1 178 ? -0.016 -16.375 -12 1 98.06 178 GLY A N 1
ATOM 1387 C CA . GLY A 1 178 ? 0.326 -17.719 -11.555 1 98.06 178 GLY A CA 1
ATOM 1388 C C . GLY A 1 178 ? -0.449 -18.797 -12.281 1 98.06 178 GLY A C 1
ATOM 1389 O O . GLY A 1 178 ? 0.121 -19.812 -12.672 1 98.06 178 GLY A O 1
ATOM 1390 N N . LEU A 1 179 ? -1.717 -18.578 -12.445 1 97.12 179 LEU A N 1
ATOM 1391 C CA . LEU A 1 179 ? -2.547 -19.531 -13.18 1 97.12 179 LEU A CA 1
ATOM 1392 C C . LEU A 1 179 ? -2.082 -19.672 -14.625 1 97.12 179 LEU A C 1
ATOM 1394 O O . LEU A 1 179 ? -1.998 -20.781 -15.156 1 97.12 179 LEU A O 1
ATOM 1398 N N . HIS A 1 180 ? -1.737 -18.609 -15.227 1 95.19 180 HIS A N 1
ATOM 1399 C CA . HIS A 1 180 ? -1.221 -18.641 -16.594 1 95.19 180 HIS A CA 1
ATOM 1400 C C . HIS A 1 180 ? 0.107 -19.391 -16.656 1 95.19 180 HIS A C 1
ATOM 1402 O O . HIS A 1 180 ? 0.368 -20.109 -17.625 1 95.19 180 HIS A O 1
ATOM 1408 N N . SER A 1 181 ? 0.863 -19.062 -15.734 1 96.94 181 SER A N 1
ATOM 1409 C CA . SER A 1 181 ? 2.133 -19.781 -15.648 1 96.94 181 SER A CA 1
ATOM 1410 C C . SER A 1 181 ? 1.915 -21.281 -15.594 1 96.94 181 SER A C 1
ATOM 1412 O O . SER A 1 181 ? 2.582 -22.047 -16.297 1 96.94 181 SER A O 1
ATOM 1414 N N . HIS A 1 182 ? 0.994 -21.672 -14.805 1 96.25 182 HIS A N 1
ATOM 1415 C CA . HIS A 1 182 ? 0.691 -23.094 -14.648 1 96.25 182 HIS A CA 1
ATOM 1416 C C . HIS A 1 182 ? 0.156 -23.688 -15.945 1 96.25 182 HIS A C 1
ATOM 1418 O O . HIS A 1 182 ? 0.508 -24.812 -16.312 1 96.25 182 HIS A O 1
ATOM 1424 N N . ILE A 1 183 ? -0.654 -22.969 -16.625 1 92.81 183 ILE A N 1
ATOM 1425 C CA . ILE A 1 183 ? -1.193 -23.422 -17.906 1 92.81 183 ILE A CA 1
ATOM 1426 C C . ILE A 1 183 ? -0.057 -23.609 -18.906 1 92.81 183 ILE A C 1
ATOM 1428 O O . ILE A 1 183 ? 0.01 -24.625 -19.594 1 92.81 183 ILE A O 1
ATOM 1432 N N . CYS A 1 184 ? 0.825 -22.656 -18.984 1 92.38 184 CYS A N 1
ATOM 1433 C CA . CYS A 1 184 ? 1.962 -22.75 -19.891 1 92.38 184 CYS A CA 1
ATOM 1434 C C . CYS A 1 184 ? 2.828 -23.953 -19.562 1 92.38 184 CYS A C 1
ATOM 1436 O O . CYS A 1 184 ? 3.316 -24.641 -20.453 1 92.38 184 CYS A O 1
ATOM 1438 N N . LEU A 1 185 ? 2.984 -24.203 -18.281 1 94.75 185 LEU A N 1
ATOM 1439 C CA . LEU A 1 185 ? 3.721 -25.375 -17.828 1 94.75 185 LEU A CA 1
ATOM 1440 C C . LEU A 1 185 ? 3.059 -26.656 -18.328 1 94.75 185 LEU A C 1
ATOM 1442 O O . LEU A 1 185 ? 3.723 -27.516 -18.906 1 94.75 185 LEU A O 1
ATOM 1446 N N . ASP A 1 186 ? 1.771 -26.719 -18.141 1 92.75 186 ASP A N 1
ATOM 1447 C CA . ASP A 1 186 ? 1.028 -27.938 -18.5 1 92.75 186 ASP A CA 1
ATOM 1448 C C . ASP A 1 186 ? 1.005 -28.125 -20.016 1 92.75 186 ASP A C 1
ATOM 1450 O O . ASP A 1 186 ? 0.901 -29.266 -20.5 1 92.75 186 ASP A O 1
ATOM 1454 N N . LEU A 1 187 ? 1.198 -27.047 -20.688 1 86.88 187 LEU A N 1
ATOM 1455 C CA . LEU A 1 187 ? 1.197 -27.141 -22.141 1 86.88 187 LEU A CA 1
ATOM 1456 C C . LEU A 1 187 ? 2.611 -27.328 -22.688 1 86.88 187 LEU A C 1
ATOM 1458 O O . LEU A 1 187 ? 2.807 -27.5 -23.891 1 86.88 187 LEU A O 1
ATOM 1462 N N . GLY A 1 188 ? 3.566 -27.25 -21.844 1 90.5 188 GLY A N 1
ATOM 1463 C CA . GLY A 1 188 ? 4.945 -27.516 -22.219 1 90.5 188 GLY A CA 1
ATOM 1464 C C . GLY A 1 188 ? 5.691 -26.297 -22.688 1 90.5 188 GLY A C 1
ATOM 1465 O O . GLY A 1 188 ? 6.789 -26.391 -23.25 1 90.5 188 GLY A O 1
ATOM 1466 N N . HIS A 1 189 ? 5.102 -25.156 -22.578 1 90.75 189 HIS A N 1
ATOM 1467 C CA . HIS A 1 189 ? 5.77 -23.891 -22.891 1 90.75 189 HIS A CA 1
ATOM 1468 C C . HIS A 1 189 ? 6.512 -23.344 -21.672 1 90.75 189 HIS A C 1
ATOM 1470 O O . HIS A 1 189 ? 6.082 -22.359 -21.078 1 90.75 189 HIS A O 1
ATOM 1476 N N . TYR A 1 190 ? 7.684 -23.875 -21.391 1 94.25 190 TYR A N 1
ATOM 1477 C CA . TYR A 1 190 ? 8.359 -23.656 -20.125 1 94.25 190 TYR A CA 1
ATOM 1478 C C . TYR A 1 190 ? 8.914 -22.234 -20.031 1 94.25 190 TYR A C 1
ATOM 1480 O O . TYR A 1 190 ? 8.891 -21.609 -18.969 1 94.25 190 TYR A O 1
ATOM 1488 N N . HIS A 1 191 ? 9.414 -21.719 -21.156 1 91.81 191 HIS A N 1
ATOM 1489 C CA . HIS A 1 191 ? 9.922 -20.344 -21.125 1 91.81 191 HIS A CA 1
ATOM 1490 C C . HIS A 1 191 ? 8.828 -19.359 -20.766 1 91.81 191 HIS A C 1
ATOM 1492 O O . HIS A 1 191 ? 9.031 -18.484 -19.906 1 91.81 191 HIS A O 1
ATOM 1498 N N . ALA A 1 192 ? 7.699 -19.516 -21.438 1 92.5 192 ALA A N 1
ATOM 1499 C CA . ALA A 1 192 ? 6.555 -18.672 -21.109 1 92.5 192 ALA A CA 1
ATOM 1500 C C . ALA A 1 192 ? 6.125 -18.859 -19.656 1 92.5 192 ALA A C 1
ATOM 1502 O O . ALA A 1 192 ? 5.762 -17.891 -18.969 1 92.5 192 ALA A O 1
ATOM 1503 N N . ALA A 1 193 ? 6.156 -20.078 -19.172 1 96.81 193 ALA A N 1
ATOM 1504 C CA . ALA A 1 193 ? 5.809 -20.375 -17.781 1 96.81 193 ALA A CA 1
ATOM 1505 C C . ALA A 1 193 ? 6.711 -19.625 -16.812 1 96.81 193 ALA A C 1
ATOM 1507 O O . ALA A 1 193 ? 6.23 -19 -15.859 1 96.81 193 ALA A O 1
ATOM 1508 N N . HIS A 1 194 ? 7.996 -19.656 -17.094 1 96.5 194 HIS A N 1
ATOM 1509 C CA . HIS A 1 194 ? 8.953 -18.938 -16.25 1 96.5 194 HIS A CA 1
ATOM 1510 C C . HIS A 1 194 ? 8.664 -17.438 -16.234 1 96.5 194 HIS A C 1
ATOM 1512 O O . HIS A 1 194 ? 8.734 -16.797 -15.188 1 96.5 194 HIS A O 1
ATOM 1518 N N . THR A 1 195 ? 8.367 -16.938 -17.359 1 93.94 195 THR A N 1
ATOM 1519 C CA . THR A 1 195 ? 8.117 -15.5 -17.5 1 93.94 195 THR A CA 1
ATOM 1520 C C . THR A 1 195 ? 6.906 -15.086 -16.656 1 93.94 195 THR A C 1
ATOM 1522 O O . THR A 1 195 ? 6.973 -14.117 -15.906 1 93.94 195 THR A O 1
ATOM 1525 N N . HIS A 1 196 ? 5.84 -15.797 -16.812 1 97.19 196 HIS A N 1
ATOM 1526 C CA . HIS A 1 196 ? 4.652 -15.516 -16.016 1 97.19 196 HIS A CA 1
ATOM 1527 C C . HIS A 1 196 ? 4.934 -15.68 -14.523 1 97.19 196 HIS A C 1
ATOM 1529 O O . HIS A 1 196 ? 4.422 -14.906 -13.703 1 97.19 196 HIS A O 1
ATOM 1535 N N . ALA A 1 197 ? 5.703 -16.641 -14.164 1 98.44 197 ALA A N 1
ATOM 1536 C CA . ALA A 1 197 ? 6.008 -16.891 -12.758 1 98.44 197 ALA A CA 1
ATOM 1537 C C . ALA A 1 197 ? 6.801 -15.734 -12.156 1 98.44 197 ALA A C 1
ATOM 1539 O O . ALA A 1 197 ? 6.598 -15.375 -10.992 1 98.44 197 ALA A O 1
ATOM 1540 N N . LEU A 1 198 ? 7.688 -15.219 -12.961 1 97.56 198 LEU A N 1
ATOM 1541 C CA . LEU A 1 198 ? 8.453 -14.07 -12.5 1 97.56 198 LEU A CA 1
ATOM 1542 C C . LEU A 1 198 ? 7.527 -12.891 -12.203 1 97.56 198 LEU A C 1
ATOM 1544 O O . LEU A 1 198 ? 7.68 -12.219 -11.18 1 97.56 198 LEU A O 1
ATOM 1548 N N . THR A 1 199 ? 6.637 -12.68 -13.086 1 97.69 199 THR A N 1
ATOM 1549 C CA . THR A 1 199 ? 5.668 -11.609 -12.891 1 97.69 199 THR A CA 1
ATOM 1550 C C . THR A 1 199 ? 4.793 -11.883 -11.672 1 97.69 199 THR A C 1
ATOM 1552 O O . THR A 1 199 ? 4.523 -10.984 -10.875 1 97.69 199 THR A O 1
ATOM 1555 N N . ALA A 1 200 ? 4.363 -13.109 -11.539 1 98.5 200 ALA A N 1
ATOM 1556 C CA . ALA A 1 200 ? 3.551 -13.492 -10.391 1 98.5 200 ALA A CA 1
ATOM 1557 C C . ALA A 1 200 ? 4.297 -13.25 -9.086 1 98.5 200 ALA A C 1
ATOM 1559 O O . ALA A 1 200 ? 3.717 -12.766 -8.109 1 98.5 200 ALA A O 1
ATOM 1560 N N . PHE A 1 201 ? 5.562 -13.539 -9.039 1 98.56 201 PHE A N 1
ATOM 1561 C CA . PHE A 1 201 ? 6.344 -13.367 -7.82 1 98.56 201 PHE A CA 1
ATOM 1562 C C . PHE A 1 201 ? 6.488 -11.891 -7.477 1 98.56 201 PHE A C 1
ATOM 1564 O O . PHE A 1 201 ? 6.348 -11.5 -6.316 1 98.56 201 PHE A O 1
ATOM 1571 N N . LEU A 1 202 ? 6.785 -11.141 -8.508 1 97.69 202 LEU A N 1
ATOM 1572 C CA . LEU A 1 202 ? 6.895 -9.703 -8.289 1 97.69 202 LEU A CA 1
ATOM 1573 C C . LEU A 1 202 ? 5.613 -9.148 -7.684 1 97.69 202 LEU A C 1
ATOM 1575 O O . LEU A 1 202 ? 5.66 -8.367 -6.73 1 97.69 202 LEU A O 1
ATOM 1579 N N . CYS A 1 203 ? 4.52 -9.508 -8.227 1 98.25 203 CYS A N 1
ATOM 1580 C CA . CYS A 1 203 ? 3.232 -9.031 -7.738 1 98.25 203 CYS A CA 1
ATOM 1581 C C . CYS A 1 203 ? 2.979 -9.508 -6.312 1 98.25 203 CYS A C 1
ATOM 1583 O O . CYS A 1 203 ? 2.453 -8.758 -5.484 1 98.25 203 CYS A O 1
ATOM 1585 N N . ALA A 1 204 ? 3.338 -10.789 -6.031 1 98.19 204 ALA A N 1
ATOM 1586 C CA . ALA A 1 204 ? 3.193 -11.297 -4.668 1 98.19 204 ALA A CA 1
ATOM 1587 C C . ALA A 1 204 ? 4.051 -10.5 -3.693 1 98.19 204 ALA A C 1
ATOM 1589 O O . ALA A 1 204 ? 3.631 -10.227 -2.566 1 98.19 204 ALA A O 1
ATOM 1590 N N . ASP A 1 205 ? 5.184 -10.18 -4.176 1 97.44 205 ASP A N 1
ATOM 1591 C CA . ASP A 1 205 ? 6.102 -9.398 -3.359 1 97.44 205 ASP A CA 1
ATOM 1592 C C . ASP A 1 205 ? 5.531 -8.008 -3.078 1 97.44 205 ASP A C 1
ATOM 1594 O O . ASP A 1 205 ? 5.555 -7.539 -1.938 1 97.44 205 ASP A O 1
ATOM 1598 N N . LEU A 1 206 ? 5.039 -7.391 -4.078 1 96.44 206 LEU A N 1
ATOM 1599 C CA . LEU A 1 206 ? 4.449 -6.062 -3.941 1 96.44 206 LEU A CA 1
ATOM 1600 C C . LEU A 1 206 ? 3.213 -6.105 -3.053 1 96.44 206 LEU A C 1
ATOM 1602 O O . LEU A 1 206 ? 2.932 -5.152 -2.324 1 96.44 206 LEU A O 1
ATOM 1606 N N . ALA A 1 207 ? 2.504 -7.184 -3.1 1 97.12 207 ALA A N 1
ATOM 1607 C CA . ALA A 1 207 ? 1.32 -7.352 -2.26 1 97.12 207 ALA A CA 1
ATOM 1608 C C . ALA A 1 207 ? 1.709 -7.641 -0.813 1 97.12 207 ALA A C 1
ATOM 1610 O O . ALA A 1 207 ? 0.881 -7.523 0.093 1 97.12 207 ALA A O 1
ATOM 1611 N N . GLY A 1 208 ? 2.953 -8.07 -0.622 1 95.94 208 GLY A N 1
ATOM 1612 C CA . GLY A 1 208 ? 3.393 -8.484 0.703 1 95.94 208 GLY A CA 1
ATOM 1613 C C . GLY A 1 208 ? 2.729 -9.758 1.183 1 95.94 208 GLY A C 1
ATOM 1614 O O . GLY A 1 208 ? 2.43 -9.898 2.371 1 95.94 208 GLY A O 1
ATOM 1615 N N . HIS A 1 209 ? 2.439 -10.641 0.309 1 96.62 209 HIS A N 1
ATOM 1616 C CA . HIS A 1 209 ? 1.723 -11.859 0.655 1 96.62 209 HIS A CA 1
ATOM 1617 C C . HIS A 1 209 ? 2.652 -13.07 0.639 1 96.62 209 HIS A C 1
ATOM 1619 O O . HIS A 1 209 ? 2.885 -13.664 -0.415 1 96.62 209 HIS A O 1
ATOM 1625 N N . ASN A 1 210 ? 3.025 -13.555 1.779 1 96.56 210 ASN A N 1
ATOM 1626 C CA . ASN A 1 210 ? 4.012 -14.625 1.902 1 96.56 210 ASN A CA 1
ATOM 1627 C C . ASN A 1 210 ? 3.473 -15.945 1.372 1 96.56 210 ASN A C 1
ATOM 1629 O O . ASN A 1 210 ? 4.219 -16.75 0.799 1 96.56 210 ASN A O 1
ATOM 1633 N N . GLY A 1 211 ? 2.221 -16.203 1.55 1 96.38 211 GLY A N 1
ATOM 1634 C CA . GLY A 1 211 ? 1.621 -17.406 1.009 1 96.38 211 GLY A CA 1
ATOM 1635 C C . GLY A 1 211 ? 1.741 -17.516 -0.5 1 96.38 211 GLY A C 1
ATOM 1636 O O . GLY A 1 211 ? 2.117 -18.562 -1.028 1 96.38 211 GLY A O 1
ATOM 1637 N N . MET A 1 212 ? 1.473 -16.422 -1.112 1 97.44 212 MET A N 1
ATOM 1638 C CA . MET A 1 212 ? 1.539 -16.422 -2.57 1 97.44 212 MET A CA 1
ATOM 1639 C C . MET A 1 212 ? 2.986 -16.453 -3.049 1 97.44 212 MET A C 1
ATOM 1641 O O . MET A 1 212 ? 3.299 -17.062 -4.07 1 97.44 212 MET A O 1
ATOM 1645 N N . ARG A 1 213 ? 3.898 -15.805 -2.357 1 98 213 ARG A N 1
ATOM 1646 C CA . ARG A 1 213 ? 5.32 -15.922 -2.668 1 98 213 ARG A CA 1
ATOM 1647 C C . ARG A 1 213 ? 5.766 -17.375 -2.619 1 98 213 ARG A C 1
ATOM 1649 O O . ARG A 1 213 ? 6.434 -17.859 -3.537 1 98 213 ARG A O 1
ATOM 1656 N N . ALA A 1 214 ? 5.316 -17.984 -1.582 1 98.06 214 ALA A N 1
ATOM 1657 C CA . ALA A 1 214 ? 5.66 -19.391 -1.411 1 98.06 214 ALA A CA 1
ATOM 1658 C C . ALA A 1 214 ? 5.062 -20.234 -2.529 1 98.06 214 ALA A C 1
ATOM 1660 O O . ALA A 1 214 ? 5.742 -21.094 -3.096 1 98.06 214 ALA A O 1
ATOM 1661 N N . TRP A 1 215 ? 3.842 -20.016 -2.838 1 98.06 215 TRP A N 1
ATOM 1662 C CA . TRP A 1 215 ? 3.174 -20.797 -3.875 1 98.06 215 TRP A CA 1
ATOM 1663 C C . TRP A 1 215 ? 3.867 -20.625 -5.223 1 98.06 215 TRP A C 1
ATOM 1665 O O . TRP A 1 215 ? 4.086 -21.594 -5.945 1 98.06 215 TRP A O 1
ATOM 1675 N N . VAL A 1 216 ? 4.219 -19.422 -5.539 1 98.62 216 VAL A N 1
ATOM 1676 C CA . VAL A 1 216 ? 4.852 -19.156 -6.824 1 98.62 216 VAL A CA 1
ATOM 1677 C C . VAL A 1 216 ? 6.238 -19.781 -6.863 1 98.62 216 VAL A C 1
ATOM 1679 O O . VAL A 1 216 ? 6.664 -20.297 -7.902 1 98.62 216 VAL A O 1
ATOM 1682 N N . ARG A 1 217 ? 6.961 -19.719 -5.777 1 98.69 217 ARG A N 1
ATOM 1683 C CA . ARG A 1 217 ? 8.25 -20.406 -5.73 1 98.69 217 ARG A CA 1
ATOM 1684 C C . ARG A 1 217 ? 8.086 -21.906 -5.98 1 98.69 217 ARG A C 1
ATOM 1686 O O . ARG A 1 217 ? 8.898 -22.516 -6.672 1 98.69 217 ARG A O 1
ATOM 1693 N N . GLY A 1 218 ? 7.078 -22.438 -5.391 1 98.56 218 GLY A N 1
ATOM 1694 C CA . GLY A 1 218 ? 6.762 -23.828 -5.688 1 98.56 218 GLY A CA 1
ATOM 1695 C C . GLY A 1 218 ? 6.492 -24.062 -7.16 1 98.56 218 GLY A C 1
ATOM 1696 O O . GLY A 1 218 ? 6.949 -25.062 -7.723 1 98.56 218 GLY A O 1
ATOM 1697 N N . LEU A 1 219 ? 5.746 -23.203 -7.734 1 98.56 219 LEU A N 1
ATOM 1698 C CA . LEU A 1 219 ? 5.465 -23.297 -9.164 1 98.56 219 LEU A CA 1
ATOM 1699 C C . LEU A 1 219 ? 6.754 -23.219 -9.977 1 98.56 219 LEU A C 1
ATOM 1701 O O . LEU A 1 219 ? 6.938 -23.984 -10.93 1 98.56 219 LEU A O 1
ATOM 1705 N N . GLN A 1 220 ? 7.645 -22.328 -9.578 1 98.62 220 GLN A N 1
ATOM 1706 C CA . GLN A 1 220 ? 8.93 -22.203 -10.258 1 98.62 220 GLN A CA 1
ATOM 1707 C C . GLN A 1 220 ? 9.75 -23.484 -10.109 1 98.62 220 GLN A C 1
ATOM 1709 O O . GLN A 1 220 ? 10.453 -23.891 -11.039 1 98.62 220 GLN A O 1
ATOM 1714 N N . SER A 1 221 ? 9.672 -24.031 -8.984 1 98.81 221 SER A N 1
ATOM 1715 C CA . SER A 1 221 ? 10.312 -25.328 -8.773 1 98.81 221 SER A CA 1
ATOM 1716 C C . SER A 1 221 ? 9.766 -26.375 -9.742 1 98.81 221 SER A C 1
ATOM 1718 O O . SER A 1 221 ? 10.539 -27.094 -10.375 1 98.81 221 SER A O 1
ATOM 1720 N N . LEU A 1 222 ? 8.469 -26.438 -9.867 1 98.44 222 LEU A N 1
ATOM 1721 C CA . LEU A 1 222 ? 7.809 -27.406 -10.742 1 98.44 222 LEU A CA 1
ATOM 1722 C C . LEU A 1 222 ? 8.203 -27.172 -12.195 1 98.44 222 LEU A C 1
ATOM 1724 O O . LEU A 1 222 ? 8.477 -28.125 -12.93 1 98.44 222 LEU A O 1
ATOM 1728 N N . ILE A 1 223 ? 8.203 -25.938 -12.602 1 98.25 223 ILE A N 1
ATOM 1729 C CA . ILE A 1 223 ? 8.586 -25.594 -13.969 1 98.25 223 ILE A CA 1
ATOM 1730 C C . ILE A 1 223 ? 10.023 -26.047 -14.227 1 98.25 223 ILE A C 1
ATOM 1732 O O . ILE A 1 223 ? 10.312 -26.672 -15.25 1 98.25 223 ILE A O 1
ATOM 1736 N N . SER A 1 224 ? 10.914 -25.688 -13.305 1 98.44 224 SER A N 1
ATOM 1737 C CA . SER A 1 224 ? 12.32 -26.047 -13.453 1 98.44 224 SER A CA 1
ATOM 1738 C C . SER A 1 224 ? 12.508 -27.547 -13.523 1 98.44 224 SER A C 1
ATOM 1740 O O . SER A 1 224 ? 13.344 -28.047 -14.281 1 98.44 224 SER A O 1
ATOM 1742 N N . TYR A 1 225 ? 11.75 -28.266 -12.797 1 98.19 225 TYR A N 1
ATOM 1743 C CA . TYR A 1 225 ? 11.797 -29.734 -12.812 1 98.19 225 TYR A CA 1
ATOM 1744 C C . TYR A 1 225 ? 11.492 -30.281 -14.203 1 98.19 225 TYR A C 1
ATOM 1746 O O . TYR A 1 225 ? 12.258 -31.078 -14.742 1 98.19 225 TYR A O 1
ATOM 1754 N N . TRP A 1 226 ? 10.469 -29.828 -14.781 1 96.75 226 TRP A N 1
ATOM 1755 C CA . TRP A 1 226 ? 10.031 -30.359 -16.078 1 96.75 226 TRP A CA 1
ATOM 1756 C C . TRP A 1 226 ? 10.859 -29.766 -17.203 1 96.75 226 TRP A C 1
ATOM 1758 O O . TRP A 1 226 ? 10.984 -30.375 -18.266 1 96.75 226 TRP A O 1
ATOM 1768 N N . ASP A 1 227 ? 11.414 -28.594 -16.906 1 95.06 227 ASP A N 1
ATOM 1769 C CA . ASP A 1 227 ? 12.273 -27.953 -17.891 1 95.06 227 ASP A CA 1
ATOM 1770 C C . ASP A 1 227 ? 13.688 -28.516 -17.844 1 95.06 227 ASP A C 1
ATOM 1772 O O . ASP A 1 227 ? 14.547 -28.125 -18.641 1 95.06 227 ASP A O 1
ATOM 1776 N N . GLY A 1 228 ? 14.016 -29.344 -16.859 1 95.94 228 GLY A N 1
ATOM 1777 C CA . GLY A 1 228 ? 15.273 -30.062 -16.812 1 95.94 228 GLY A CA 1
ATOM 1778 C C . GLY A 1 228 ? 16.297 -29.438 -15.906 1 95.94 228 GLY A C 1
ATOM 1779 O O . GLY A 1 228 ? 17.422 -29.922 -15.797 1 95.94 228 GLY A O 1
ATOM 1780 N N . ASP A 1 229 ? 16.016 -28.344 -15.336 1 97.31 229 ASP A N 1
ATOM 1781 C CA . ASP A 1 229 ? 16.922 -27.703 -14.391 1 97.31 229 ASP A CA 1
ATOM 1782 C C . ASP A 1 229 ? 16.625 -28.125 -12.961 1 97.31 229 ASP A C 1
ATOM 1784 O O . ASP A 1 229 ? 16.094 -27.344 -12.172 1 97.31 229 ASP A O 1
ATOM 1788 N N . LEU A 1 230 ? 17.156 -29.25 -12.602 1 98.06 230 LEU A N 1
ATOM 1789 C CA . LEU A 1 230 ? 16.797 -29.891 -11.344 1 98.06 230 LEU A CA 1
ATOM 1790 C C . LEU A 1 230 ? 17.422 -29.156 -10.156 1 98.06 230 LEU A C 1
ATOM 1792 O O . LEU A 1 230 ? 16.828 -29.094 -9.078 1 98.06 230 LEU A O 1
ATOM 1796 N N . ALA A 1 231 ? 18.594 -28.594 -10.32 1 97.69 231 ALA A N 1
ATOM 1797 C CA . ALA A 1 231 ? 19.219 -27.828 -9.25 1 97.69 231 ALA A CA 1
ATOM 1798 C C . ALA A 1 231 ? 18.375 -26.625 -8.875 1 97.69 231 ALA A C 1
ATOM 1800 O O . ALA A 1 231 ? 18.141 -26.344 -7.695 1 97.69 231 ALA A O 1
ATOM 1801 N N . ALA A 1 232 ? 17.906 -25.953 -9.938 1 98.19 232 ALA A N 1
ATOM 1802 C CA . ALA A 1 232 ? 17.031 -24.797 -9.703 1 98.19 232 ALA A CA 1
ATOM 1803 C C . ALA A 1 232 ? 15.727 -25.219 -9.047 1 98.19 232 ALA A C 1
ATOM 1805 O O . ALA A 1 232 ? 15.172 -24.5 -8.211 1 98.19 232 ALA A O 1
ATOM 1806 N N . ALA A 1 233 ? 15.227 -26.375 -9.422 1 98.69 233 ALA A N 1
ATOM 1807 C CA . ALA A 1 233 ? 13.992 -26.875 -8.828 1 98.69 233 ALA A CA 1
ATOM 1808 C C . ALA A 1 233 ? 14.133 -27.047 -7.32 1 98.69 233 ALA A C 1
ATOM 1810 O O . ALA A 1 233 ? 13.25 -26.656 -6.562 1 98.69 233 ALA A O 1
ATOM 1811 N N . VAL A 1 234 ? 15.266 -27.562 -6.918 1 98.62 234 VAL A N 1
ATOM 1812 C CA . VAL A 1 234 ? 15.523 -27.75 -5.492 1 98.62 234 VAL A CA 1
ATOM 1813 C C . VAL A 1 234 ? 15.625 -26.391 -4.805 1 98.62 234 VAL A C 1
ATOM 1815 O O . VAL A 1 234 ? 15.023 -26.172 -3.75 1 98.62 234 VAL A O 1
ATOM 1818 N N . GLU A 1 235 ? 16.328 -25.547 -5.391 1 98.38 235 GLU A N 1
ATOM 1819 C CA . GLU A 1 235 ? 16.562 -24.234 -4.797 1 98.38 235 GLU A CA 1
ATOM 1820 C C . GLU A 1 235 ? 15.266 -23.453 -4.648 1 98.38 235 GLU A C 1
ATOM 1822 O O . GLU A 1 235 ? 15.031 -22.812 -3.621 1 98.38 235 GLU A O 1
ATOM 1827 N N . PHE A 1 236 ? 14.422 -23.453 -5.641 1 98.62 236 PHE A N 1
ATOM 1828 C CA . PHE A 1 236 ? 13.156 -22.734 -5.586 1 98.62 236 PHE A CA 1
ATOM 1829 C C . PHE A 1 236 ? 12.266 -23.312 -4.488 1 98.62 236 PHE A C 1
ATOM 1831 O O . PHE A 1 236 ? 11.602 -22.562 -3.768 1 98.62 236 PHE A O 1
ATOM 1838 N N . ALA A 1 237 ? 12.211 -24.625 -4.391 1 98.69 237 ALA A N 1
ATOM 1839 C CA . ALA A 1 237 ? 11.398 -25.266 -3.354 1 98.69 237 ALA A CA 1
ATOM 1840 C C . ALA A 1 237 ? 11.875 -24.844 -1.962 1 98.69 237 ALA A C 1
ATOM 1842 O O . ALA A 1 237 ? 11.07 -24.5 -1.098 1 98.69 237 ALA A O 1
ATOM 1843 N N . ARG A 1 238 ? 13.156 -24.797 -1.774 1 98.12 238 ARG A N 1
ATOM 1844 C CA . ARG A 1 238 ? 13.734 -24.422 -0.486 1 98.12 238 ARG A CA 1
ATOM 1845 C C . ARG A 1 238 ? 13.5 -22.938 -0.193 1 98.12 238 ARG A C 1
ATOM 1847 O O . ARG A 1 238 ? 13.18 -22.578 0.938 1 98.12 238 ARG A O 1
ATOM 1854 N N . ASP A 1 239 ? 13.688 -22.172 -1.215 1 98.06 239 ASP A N 1
ATOM 1855 C CA . ASP A 1 239 ? 13.43 -20.734 -1.058 1 98.06 239 ASP A CA 1
ATOM 1856 C C . ASP A 1 239 ? 11.977 -20.484 -0.676 1 98.06 239 ASP A C 1
ATOM 1858 O O . ASP A 1 239 ? 11.695 -19.672 0.203 1 98.06 239 ASP A O 1
ATOM 1862 N N . GLY A 1 240 ? 11.039 -21.172 -1.328 1 98.12 240 GLY A N 1
ATOM 1863 C CA . GLY A 1 240 ? 9.625 -21.016 -1.034 1 98.12 240 GLY A CA 1
ATOM 1864 C C . GLY A 1 240 ? 9.273 -21.391 0.396 1 98.12 240 GLY A C 1
ATOM 1865 O O . GLY A 1 240 ? 8.445 -20.719 1.026 1 98.12 240 GLY A O 1
ATOM 1866 N N . ALA A 1 241 ? 9.922 -22.391 0.913 1 96.31 241 ALA A N 1
ATOM 1867 C CA . ALA A 1 241 ? 9.656 -22.859 2.268 1 96.31 241 ALA A CA 1
ATOM 1868 C C . ALA A 1 241 ? 10.031 -21.797 3.303 1 96.31 241 ALA A C 1
ATOM 1870 O O . ALA A 1 241 ? 9.492 -21.797 4.414 1 96.31 241 ALA A O 1
ATOM 1871 N N . GLY A 1 242 ? 10.844 -20.906 2.947 1 95.56 242 GLY A N 1
ATOM 1872 C CA . GLY A 1 242 ? 11.258 -19.844 3.842 1 95.56 242 GLY A CA 1
ATOM 1873 C C . GLY A 1 242 ? 10.203 -18.766 4 1 95.56 242 GLY A C 1
ATOM 1874 O O . GLY A 1 242 ? 10.219 -18.016 4.988 1 95.56 242 GLY A O 1
ATOM 1875 N N . TYR A 1 243 ? 9.227 -18.688 3.107 1 94.88 243 TYR A N 1
ATOM 1876 C CA . TYR A 1 243 ? 8.242 -17.609 3.125 1 94.88 243 TYR A CA 1
ATOM 1877 C C . TYR A 1 243 ? 7.039 -17.984 3.984 1 94.88 243 TYR A C 1
ATOM 1879 O O . TYR A 1 243 ? 6.387 -17.109 4.562 1 94.88 243 TYR A O 1
ATOM 1887 N N . CYS A 1 244 ? 6.656 -19.266 4 1 86.81 244 CYS A N 1
ATOM 1888 C CA . CYS A 1 244 ? 5.387 -19.625 4.629 1 86.81 244 CYS A CA 1
ATOM 1889 C C . CYS A 1 244 ? 5.445 -21.016 5.242 1 86.81 244 CYS A C 1
ATOM 1891 O O . CYS A 1 244 ? 5.758 -21.984 4.551 1 86.81 244 CYS A O 1
ATOM 1893 N N . ALA A 1 245 ? 4.945 -21 6.449 1 83.75 245 ALA A N 1
ATOM 1894 C CA . ALA A 1 245 ? 5.012 -22.266 7.172 1 83.75 245 ALA A CA 1
ATOM 1895 C C . ALA A 1 245 ? 3.615 -22.781 7.504 1 83.75 245 ALA A C 1
ATOM 1897 O O . ALA A 1 245 ? 3.465 -23.734 8.273 1 83.75 245 ALA A O 1
ATOM 1898 N N . HIS A 1 246 ? 2.619 -22.125 6.895 1 87.38 246 HIS A N 1
ATOM 1899 C CA . HIS A 1 246 ? 1.258 -22.578 7.164 1 87.38 246 HIS A CA 1
ATOM 1900 C C . HIS A 1 246 ? 0.475 -22.766 5.871 1 87.38 246 HIS A C 1
ATOM 1902 O O . HIS A 1 246 ? 0.935 -22.375 4.797 1 87.38 246 HIS A O 1
ATOM 1908 N N . GLY A 1 247 ? -0.588 -23.562 6.031 1 90.31 247 GLY A N 1
ATOM 1909 C CA . GLY A 1 247 ? -1.373 -23.906 4.852 1 90.31 247 GLY A CA 1
ATOM 1910 C C . GLY A 1 247 ? -0.819 -25.094 4.082 1 90.31 247 GLY A C 1
ATOM 1911 O O . GLY A 1 247 ? 0.232 -25.625 4.438 1 90.31 247 GLY A O 1
ATOM 1912 N N . SER A 1 248 ? -1.465 -25.453 3.055 1 95 248 SER A N 1
ATOM 1913 C CA . SER A 1 248 ? -1.065 -26.656 2.326 1 95 248 SER A CA 1
ATOM 1914 C C . SER A 1 248 ? 0.221 -26.422 1.54 1 95 248 SER A C 1
ATOM 1916 O O . SER A 1 248 ? 0.901 -27.375 1.156 1 95 248 SER A O 1
ATOM 1918 N N . VAL A 1 249 ? 0.521 -25.156 1.388 1 95.56 249 VAL A N 1
ATOM 1919 C CA . VAL A 1 249 ? 1.752 -24.844 0.674 1 95.56 249 VAL A CA 1
ATOM 1920 C C . VAL A 1 249 ? 2.957 -25.312 1.485 1 95.56 249 VAL A C 1
ATOM 1922 O O . VAL A 1 249 ? 3.99 -25.672 0.918 1 95.56 249 VAL A O 1
ATOM 1925 N N . ALA A 1 250 ? 2.834 -25.406 2.76 1 95.44 250 ALA A N 1
ATOM 1926 C CA . ALA A 1 250 ? 3.91 -25.875 3.635 1 95.44 250 ALA A CA 1
ATOM 1927 C C . ALA A 1 250 ? 4.242 -27.344 3.371 1 95.44 250 ALA A C 1
ATOM 1929 O O . ALA A 1 250 ? 5.379 -27.766 3.59 1 95.44 250 ALA A O 1
ATOM 1930 N N . ALA A 1 251 ? 3.271 -28.047 2.871 1 97.12 251 ALA A N 1
ATOM 1931 C CA . ALA A 1 251 ? 3.502 -29.453 2.496 1 97.12 251 ALA A CA 1
ATOM 1932 C C . ALA A 1 251 ? 3.938 -29.562 1.038 1 97.12 251 ALA A C 1
ATOM 1934 O O . ALA A 1 251 ? 4.699 -30.453 0.677 1 97.12 251 ALA A O 1
ATOM 1935 N N . ARG A 1 252 ? 3.49 -28.672 0.258 1 97.69 252 ARG A N 1
ATOM 1936 C CA . ARG A 1 252 ? 3.77 -28.719 -1.174 1 97.69 252 ARG A CA 1
ATOM 1937 C C . ARG A 1 252 ? 5.258 -28.5 -1.447 1 97.69 252 ARG A C 1
ATOM 1939 O O . ARG A 1 252 ? 5.848 -29.203 -2.266 1 97.69 252 ARG A O 1
ATOM 1946 N N . LEU A 1 253 ? 5.871 -27.609 -0.777 1 98.31 253 LEU A N 1
ATOM 1947 C CA . LEU A 1 253 ? 7.234 -27.188 -1.08 1 98.31 253 LEU A CA 1
ATOM 1948 C C . LEU A 1 253 ? 8.234 -28.312 -0.792 1 98.31 253 LEU A C 1
ATOM 1950 O O . LEU A 1 253 ? 9.023 -28.672 -1.659 1 98.31 253 LEU A O 1
ATOM 1954 N N . PRO A 1 254 ? 8.172 -28.922 0.366 1 98.38 254 PRO A N 1
ATOM 1955 C CA . PRO A 1 254 ? 9.078 -30.062 0.532 1 98.38 254 PRO A CA 1
ATOM 1956 C C . PRO A 1 254 ? 8.75 -31.219 -0.41 1 98.38 254 PRO A C 1
ATOM 1958 O O . PRO A 1 254 ? 9.648 -31.969 -0.807 1 98.38 254 PRO A O 1
ATOM 1961 N N . SER A 1 255 ? 7.52 -31.422 -0.814 1 98.56 255 SER A N 1
ATOM 1962 C CA . SER A 1 255 ? 7.168 -32.438 -1.794 1 98.56 255 SER A CA 1
ATOM 1963 C C . SER A 1 255 ? 7.852 -32.188 -3.133 1 98.56 255 SER A C 1
ATOM 1965 O O . SER A 1 255 ? 8.32 -33.125 -3.789 1 98.56 255 SER A O 1
ATOM 1967 N N . LEU A 1 256 ? 7.859 -30.922 -3.508 1 98.62 256 LEU A N 1
ATOM 1968 C CA . LEU A 1 256 ? 8.539 -30.531 -4.738 1 98.62 256 LEU A CA 1
ATOM 1969 C C . LEU A 1 256 ? 10.039 -30.75 -4.621 1 98.62 256 LEU A C 1
ATOM 1971 O O . LEU A 1 256 ? 10.688 -31.188 -5.57 1 98.62 256 LEU A O 1
ATOM 1975 N N . GLU A 1 257 ? 10.594 -30.422 -3.48 1 98.69 257 GLU A N 1
ATOM 1976 C CA . GLU A 1 257 ? 12.008 -30.672 -3.219 1 98.69 257 GLU A CA 1
ATOM 1977 C C . GLU A 1 257 ? 12.344 -32.156 -3.336 1 98.69 257 GLU A C 1
ATOM 1979 O O . GLU A 1 257 ? 13.359 -32.531 -3.928 1 98.69 257 GLU A O 1
ATOM 1984 N N . ALA A 1 258 ? 11.469 -32.969 -2.801 1 98.75 258 ALA A N 1
ATOM 1985 C CA . ALA A 1 258 ? 11.672 -34.406 -2.828 1 98.75 258 ALA A CA 1
ATOM 1986 C C . ALA A 1 258 ? 11.734 -34.938 -4.262 1 98.75 258 ALA A C 1
ATOM 1988 O O . ALA A 1 258 ? 12.609 -35.719 -4.605 1 98.75 258 ALA A O 1
ATOM 1989 N N . ARG A 1 259 ? 10.789 -34.469 -5.055 1 97.88 259 ARG A N 1
ATOM 1990 C CA . ARG A 1 259 ? 10.75 -34.906 -6.449 1 97.88 259 ARG A CA 1
ATOM 1991 C C . ARG A 1 259 ? 12.031 -34.531 -7.18 1 97.88 259 ARG A C 1
ATOM 1993 O O . ARG A 1 259 ? 12.602 -35.344 -7.91 1 97.88 259 ARG A O 1
ATOM 2000 N N . ALA A 1 260 ? 12.5 -33.312 -6.965 1 98.5 260 ALA A N 1
ATOM 2001 C CA . ALA A 1 260 ? 13.703 -32.844 -7.629 1 98.5 260 ALA A CA 1
ATOM 2002 C C . ALA A 1 260 ? 14.945 -33.562 -7.125 1 98.5 260 ALA A C 1
ATOM 2004 O O . ALA A 1 260 ? 15.797 -33.969 -7.914 1 98.5 260 ALA A O 1
ATOM 2005 N N . CYS A 1 261 ? 15.031 -33.781 -5.84 1 98.56 261 CYS A N 1
ATOM 2006 C CA . CYS A 1 261 ? 16.156 -34.531 -5.262 1 98.56 261 CYS A CA 1
ATOM 2007 C C . CYS A 1 261 ? 16.188 -35.969 -5.773 1 98.56 261 CYS A C 1
ATOM 2009 O O . CYS A 1 261 ? 17.266 -36.469 -6.074 1 98.56 261 CYS A O 1
ATOM 2011 N N . ALA A 1 262 ? 15.055 -36.562 -5.852 1 98.31 262 ALA A N 1
ATOM 2012 C CA . ALA A 1 262 ? 14.977 -37.938 -6.355 1 98.31 262 ALA A CA 1
ATOM 2013 C C . ALA A 1 262 ? 15.492 -38.031 -7.789 1 98.31 262 ALA A C 1
ATOM 2015 O O . ALA A 1 262 ? 16.234 -38.969 -8.133 1 98.31 262 ALA A O 1
ATOM 2016 N N . ALA A 1 263 ? 15.078 -37.062 -8.586 1 96.94 263 ALA A N 1
ATOM 2017 C CA . ALA A 1 263 ? 15.523 -37.031 -9.977 1 96.94 263 ALA A CA 1
ATOM 2018 C C . ALA A 1 263 ? 17.031 -36.812 -10.07 1 96.94 263 ALA A C 1
ATOM 2020 O O . ALA A 1 263 ? 17.656 -37.25 -11.039 1 96.94 263 ALA A O 1
ATOM 2021 N N . LEU A 1 264 ? 17.609 -36.219 -9.023 1 97.19 264 LEU A N 1
ATOM 2022 C CA . LEU A 1 264 ? 19.047 -36 -8.961 1 97.19 264 LEU A CA 1
ATOM 2023 C C . LEU A 1 264 ? 19.75 -37.219 -8.414 1 97.19 264 LEU A C 1
ATOM 2025 O O . LEU A 1 264 ? 20.984 -37.281 -8.391 1 97.19 264 LEU A O 1
ATOM 2029 N N . GLY A 1 265 ? 18.984 -38.156 -7.879 1 96.06 265 GLY A N 1
ATOM 2030 C CA . GLY A 1 265 ? 19.547 -39.375 -7.328 1 96.06 265 GLY A CA 1
ATOM 2031 C C . GLY A 1 265 ? 19.922 -39.25 -5.867 1 96.06 265 GLY A C 1
ATOM 2032 O O . GLY A 1 265 ? 20.688 -40.062 -5.344 1 96.06 265 GLY A O 1
ATOM 2033 N N . GLU A 1 266 ? 19.422 -38.25 -5.258 1 97.31 266 GLU A N 1
ATOM 2034 C CA . GLU A 1 266 ? 19.734 -38.031 -3.854 1 97.31 266 GLU A CA 1
ATOM 2035 C C . GLU A 1 266 ? 18.703 -38.688 -2.936 1 97.31 266 GLU A C 1
ATOM 2037 O O . GLU A 1 266 ? 17.812 -38.031 -2.422 1 97.31 266 GLU A O 1
ATOM 2042 N N . LYS A 1 267 ? 18.922 -39.875 -2.588 1 96.75 267 LYS A N 1
ATOM 2043 C CA . LYS A 1 267 ? 17.938 -40.656 -1.86 1 96.75 267 LYS A CA 1
ATOM 2044 C C . LYS A 1 267 ? 17.703 -40.094 -0.457 1 96.75 267 LYS A C 1
ATOM 2046 O O . LYS A 1 267 ? 16.562 -39.906 -0.035 1 96.75 267 LYS A O 1
ATOM 2051 N N . ASP A 1 268 ? 18.797 -39.75 0.216 1 97.62 268 ASP A N 1
ATOM 2052 C CA . ASP A 1 268 ? 18.656 -39.281 1.59 1 97.62 268 ASP A CA 1
ATOM 2053 C C . ASP A 1 268 ? 17.891 -37.969 1.645 1 97.62 268 ASP A C 1
ATOM 2055 O O . ASP A 1 268 ? 17 -37.781 2.475 1 97.62 268 ASP A O 1
ATOM 2059 N N . ASN A 1 269 ? 18.281 -37.062 0.757 1 98.19 269 ASN A N 1
ATOM 2060 C CA . ASN A 1 269 ? 17.594 -35.781 0.704 1 98.19 269 ASN A CA 1
ATOM 2061 C C . ASN A 1 269 ? 16.125 -35.938 0.315 1 98.19 269 ASN A C 1
ATOM 2063 O O . ASN A 1 269 ? 15.258 -35.219 0.8 1 98.19 269 ASN A O 1
ATOM 2067 N N . THR A 1 270 ? 15.828 -36.875 -0.526 1 98.38 270 THR A N 1
ATOM 2068 C CA . THR A 1 270 ? 14.461 -37.188 -0.95 1 98.38 270 THR A CA 1
ATOM 2069 C C . THR A 1 270 ? 13.617 -37.656 0.234 1 98.38 270 THR A C 1
ATOM 2071 O O . THR A 1 270 ? 12.539 -37.094 0.484 1 98.38 270 THR A O 1
ATOM 2074 N N . LEU A 1 271 ? 14.164 -38.594 0.949 1 97.69 271 LEU A N 1
ATOM 2075 C CA . LEU A 1 271 ? 13.422 -39.156 2.068 1 97.69 271 LEU A CA 1
ATOM 2076 C C . LEU A 1 271 ? 13.25 -38.125 3.182 1 97.69 271 LEU A C 1
ATOM 2078 O O . LEU A 1 271 ? 12.195 -38.062 3.816 1 97.69 271 LEU A O 1
ATOM 2082 N N . ALA A 1 272 ? 14.266 -37.344 3.379 1 98.38 272 ALA A N 1
ATOM 2083 C CA . ALA A 1 272 ? 14.164 -36.281 4.375 1 98.38 272 ALA A CA 1
ATOM 2084 C C . ALA A 1 272 ? 13.086 -35.25 3.996 1 98.38 272 ALA A C 1
ATOM 2086 O O . ALA A 1 272 ? 12.344 -34.781 4.859 1 98.38 272 ALA A O 1
ATOM 2087 N N . ALA A 1 273 ? 13.047 -34.906 2.771 1 98.5 273 ALA A N 1
ATOM 2088 C CA . ALA A 1 273 ? 12.039 -33.938 2.293 1 98.5 273 ALA A CA 1
ATOM 2089 C C . ALA A 1 273 ? 10.633 -34.531 2.424 1 98.5 273 ALA A C 1
ATOM 2091 O O . ALA A 1 273 ? 9.688 -33.812 2.77 1 98.5 273 ALA A O 1
ATOM 2092 N N . LEU A 1 274 ? 10.445 -35.781 2.131 1 98.06 274 LEU A N 1
ATOM 2093 C CA . LEU A 1 274 ? 9.148 -36.438 2.273 1 98.06 274 LEU A CA 1
ATOM 2094 C C . LEU A 1 274 ? 8.711 -36.438 3.734 1 98.06 274 LEU A C 1
ATOM 2096 O O . LEU A 1 274 ? 7.523 -36.281 4.031 1 98.06 274 LEU A O 1
ATOM 2100 N N . ASP A 1 275 ? 9.656 -36.594 4.578 1 97.94 275 ASP A N 1
ATOM 2101 C CA . ASP A 1 275 ? 9.352 -36.531 6.004 1 97.94 275 ASP A CA 1
ATOM 2102 C C . ASP A 1 275 ? 8.859 -35.156 6.398 1 97.94 275 ASP A C 1
ATOM 2104 O O . ASP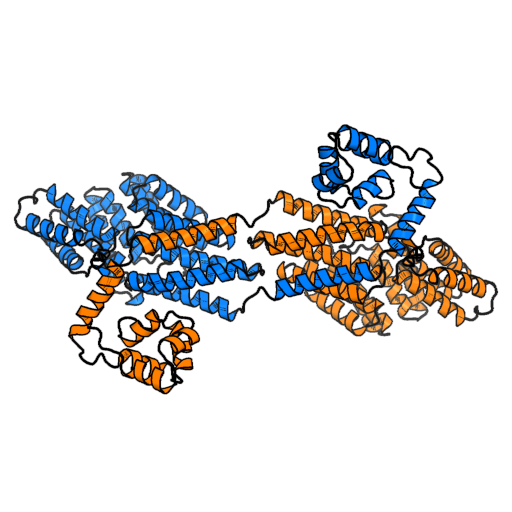 A 1 275 ? 7.895 -35.031 7.16 1 97.94 275 ASP A O 1
ATOM 2108 N N . ARG A 1 276 ? 9.547 -34.156 5.918 1 97.31 276 ARG A N 1
ATOM 2109 C CA . ARG A 1 276 ? 9.117 -32.781 6.184 1 97.31 276 ARG A CA 1
ATOM 2110 C C . ARG A 1 276 ? 7.719 -32.531 5.629 1 97.31 276 ARG A C 1
ATOM 2112 O O . ARG A 1 276 ? 6.934 -31.781 6.227 1 97.31 276 ARG A O 1
ATOM 2119 N N . THR A 1 277 ? 7.387 -33.094 4.508 1 97.5 277 THR A N 1
ATOM 2120 C CA . THR A 1 277 ? 6.059 -33 3.914 1 97.5 277 THR A CA 1
ATOM 2121 C C . THR A 1 277 ? 4.996 -33.562 4.855 1 97.5 277 THR A C 1
ATOM 2123 O O . THR A 1 277 ? 3.963 -32.906 5.078 1 97.5 277 THR A O 1
ATOM 2126 N N . ASP A 1 278 ? 5.305 -34.688 5.379 1 96.31 278 ASP A N 1
ATOM 2127 C CA . ASP A 1 278 ? 4.352 -35.344 6.262 1 96.31 278 ASP A CA 1
ATOM 2128 C C . ASP A 1 278 ? 4.164 -34.562 7.559 1 96.31 278 ASP A C 1
ATOM 2130 O O . ASP A 1 278 ? 3.047 -34.438 8.07 1 96.31 278 ASP A O 1
ATOM 2134 N N . ARG A 1 279 ? 5.188 -34.031 8.062 1 95.81 279 ARG A N 1
ATOM 2135 C CA . ARG A 1 279 ? 5.102 -33.25 9.273 1 95.81 279 ARG A CA 1
ATOM 2136 C C . ARG A 1 279 ? 4.297 -31.969 9.039 1 95.81 279 ARG A C 1
ATOM 2138 O O . ARG A 1 279 ? 3.48 -31.578 9.875 1 95.81 279 ARG A O 1
ATOM 2145 N N . ALA A 1 280 ? 4.52 -31.406 7.93 1 95.38 280 ALA A N 1
ATOM 2146 C CA . ALA A 1 280 ? 3.77 -30.203 7.59 1 95.38 280 ALA A CA 1
ATOM 2147 C C . ALA A 1 280 ? 2.281 -30.5 7.438 1 95.38 280 ALA A C 1
ATOM 2149 O O . ALA A 1 280 ? 1.433 -29.734 7.883 1 95.38 280 ALA A O 1
ATOM 2150 N N . ARG A 1 281 ? 1.965 -31.609 6.777 1 94.56 281 ARG A N 1
ATOM 2151 C CA . ARG A 1 281 ? 0.583 -32.031 6.551 1 94.56 281 ARG A CA 1
ATOM 2152 C C . ARG A 1 281 ? -0.164 -32.188 7.867 1 94.56 281 ARG A C 1
ATOM 2154 O O . ARG A 1 281 ? -1.346 -31.844 7.965 1 94.56 281 ARG A O 1
ATOM 2161 N N . ALA A 1 282 ? 0.501 -32.594 8.828 1 92.38 282 ALA A N 1
ATOM 2162 C CA . ALA A 1 282 ? -0.113 -32.906 10.117 1 92.38 282 ALA A CA 1
ATOM 2163 C C . ALA A 1 282 ? -0.527 -31.625 10.844 1 92.38 282 ALA A C 1
ATOM 2165 O O . ALA A 1 282 ? -1.394 -31.641 11.719 1 92.38 282 ALA A O 1
ATOM 2166 N N . THR A 1 283 ? -0.039 -30.531 10.453 1 89.44 283 THR A N 1
ATOM 2167 C CA . THR A 1 283 ? -0.293 -29.297 11.18 1 89.44 283 THR A CA 1
ATOM 2168 C C . THR A 1 283 ? -1.24 -28.391 10.391 1 89.44 283 THR A C 1
ATOM 2170 O O . THR A 1 283 ? -1.592 -27.297 10.852 1 89.44 283 THR A O 1
ATOM 2173 N N . ILE A 1 284 ? -1.562 -28.875 9.25 1 85.88 284 ILE A N 1
ATOM 2174 C CA . ILE A 1 284 ? -2.422 -28.047 8.406 1 85.88 284 ILE A CA 1
ATOM 2175 C C . ILE A 1 284 ? -3.85 -28.078 8.953 1 85.88 284 ILE A C 1
ATOM 2177 O O . ILE A 1 284 ? -4.43 -29.141 9.148 1 85.88 284 ILE A O 1
ATOM 2181 N N . ASP A 1 285 ? -4.398 -26.859 9.227 1 76.31 285 ASP A N 1
ATOM 2182 C CA . ASP A 1 285 ? -5.781 -26.766 9.68 1 76.31 285 ASP A CA 1
ATOM 2183 C C . ASP A 1 285 ? -6.699 -26.297 8.555 1 76.31 285 ASP A C 1
ATOM 2185 O O . ASP A 1 285 ? -7.605 -27.031 8.141 1 76.31 285 ASP A O 1
ATOM 2189 N N . LYS A 1 286 ? -6.586 -25.031 8.172 1 74.19 286 LYS A N 1
ATOM 2190 C CA . LYS A 1 286 ? -7.445 -24.438 7.152 1 74.19 286 LYS A CA 1
ATOM 2191 C C . LYS A 1 286 ? -6.613 -23.812 6.031 1 74.19 286 LYS A C 1
ATOM 2193 O O . LYS A 1 286 ? -5.559 -23.234 6.285 1 74.19 286 LYS A O 1
ATOM 2198 N N . ASP A 1 287 ? -7.168 -24.25 4.801 1 79.56 287 ASP A N 1
ATOM 2199 C CA . ASP A 1 287 ? -6.562 -23.578 3.656 1 79.56 287 ASP A CA 1
ATOM 2200 C C . ASP A 1 287 ? -7.434 -22.422 3.178 1 79.56 287 ASP A C 1
ATOM 2202 O O . ASP A 1 287 ? -8.617 -22.609 2.881 1 79.56 287 ASP A O 1
ATOM 2206 N N . ASP A 1 288 ? -6.887 -21.266 3.121 1 75.75 288 ASP A N 1
ATOM 2207 C CA . ASP A 1 288 ? -7.633 -20.062 2.719 1 75.75 288 ASP A CA 1
ATOM 2208 C C . ASP A 1 288 ? -7.676 -19.938 1.197 1 75.75 288 ASP A C 1
ATOM 2210 O O . ASP A 1 288 ? -8.43 -19.125 0.66 1 75.75 288 ASP A O 1
ATOM 2214 N N . ASP A 1 289 ? -7.09 -20.844 0.512 1 86.75 289 ASP A N 1
ATOM 2215 C CA . ASP A 1 289 ? -7.02 -20.734 -0.942 1 86.75 289 ASP A CA 1
ATOM 2216 C C . ASP A 1 289 ? -7.977 -21.719 -1.611 1 86.75 289 ASP A C 1
ATOM 2218 O O . ASP A 1 289 ? -8.703 -22.438 -0.932 1 86.75 289 ASP A O 1
ATOM 2222 N N . ALA A 1 290 ? -8.078 -21.672 -2.916 1 87.25 290 ALA A N 1
ATOM 2223 C CA . ALA A 1 290 ? -9.023 -22.5 -3.658 1 87.25 290 ALA A CA 1
ATOM 2224 C C . ALA A 1 290 ? -8.336 -23.219 -4.824 1 87.25 290 ALA A C 1
ATOM 2226 O O . ALA A 1 290 ? -7.355 -22.703 -5.375 1 87.25 290 ALA A O 1
ATOM 2227 N N . GLY A 1 291 ? -8.836 -24.406 -5.113 1 92.75 291 GLY A N 1
ATOM 2228 C CA . GLY A 1 291 ? -8.484 -25.109 -6.344 1 92.75 291 GLY A CA 1
ATOM 2229 C C . GLY A 1 291 ? -6.996 -25.391 -6.461 1 92.75 291 GLY A C 1
ATOM 2230 O O . GLY A 1 291 ? -6.391 -25.953 -5.543 1 92.75 291 GLY A O 1
ATOM 2231 N N . VAL A 1 292 ? -6.406 -24.938 -7.5 1 95 292 VAL A N 1
ATOM 2232 C CA . VAL A 1 292 ? -5.031 -25.297 -7.84 1 95 292 VAL A CA 1
ATOM 2233 C C . VAL A 1 292 ? -4.07 -24.609 -6.871 1 95 292 VAL A C 1
ATOM 2235 O O . VAL A 1 292 ? -2.904 -25 -6.762 1 95 292 VAL A O 1
ATOM 2238 N N . PHE A 1 293 ? -4.57 -23.703 -6.105 1 95.88 293 PHE A N 1
ATOM 2239 C CA . PHE A 1 293 ? -3.725 -23.031 -5.129 1 95.88 293 PHE A CA 1
ATOM 2240 C C . PHE A 1 293 ? -3.559 -23.891 -3.875 1 95.88 293 PHE A C 1
ATOM 2242 O O . PHE A 1 293 ? -2.729 -23.578 -3.016 1 95.88 293 PHE A O 1
ATOM 2249 N N . THR A 1 294 ? -4.285 -24.906 -3.807 1 94.62 294 THR A N 1
ATOM 2250 C CA . THR A 1 294 ? -4.203 -25.797 -2.652 1 94.62 294 THR A CA 1
ATOM 2251 C C . THR A 1 294 ? -3.404 -27.047 -2.994 1 94.62 294 THR A C 1
ATOM 2253 O O . THR A 1 294 ? -3.17 -27.344 -4.168 1 94.62 294 THR A O 1
ATOM 2256 N N . PHE A 1 295 ? -2.992 -27.688 -1.961 1 96.12 295 PHE A N 1
ATOM 2257 C CA . PHE A 1 295 ? -2.242 -28.938 -2.072 1 96.12 295 PHE A CA 1
ATOM 2258 C C . PHE A 1 295 ? -2.883 -30.031 -1.228 1 96.12 295 PHE A C 1
ATOM 2260 O O . PHE A 1 295 ? -2.443 -30.297 -0.107 1 96.12 295 PHE A O 1
ATOM 2267 N N . PRO A 1 296 ? -3.871 -30.672 -1.837 1 94.62 296 PRO A N 1
ATOM 2268 C CA . PRO A 1 296 ? -4.598 -31.703 -1.078 1 94.62 296 PRO A CA 1
ATOM 2269 C C . PRO A 1 296 ? -3.766 -32.969 -0.847 1 94.62 296 PRO A C 1
ATOM 2271 O O . PRO A 1 296 ? -2.744 -33.156 -1.51 1 94.62 296 PRO A O 1
ATOM 2274 N N . ARG A 1 297 ? -4.223 -33.844 -0.006 1 95.19 297 ARG A N 1
ATOM 2275 C CA . ARG A 1 297 ? -3.527 -35.062 0.348 1 95.19 297 ARG A CA 1
ATOM 2276 C C . ARG A 1 297 ? -3.363 -35.969 -0.868 1 95.19 297 ARG A C 1
ATOM 2278 O O . ARG A 1 297 ? -2.344 -36.656 -1.014 1 95.19 297 ARG A O 1
ATOM 2285 N N . ALA A 1 298 ? -4.359 -36.031 -1.655 1 96.44 298 ALA A N 1
ATOM 2286 C CA . ALA A 1 298 ? -4.301 -36.844 -2.863 1 96.44 298 ALA A CA 1
ATOM 2287 C C . ALA A 1 298 ? -3.135 -36.438 -3.754 1 96.44 298 ALA A C 1
ATOM 2289 O O . ALA A 1 298 ? -2.412 -37.281 -4.281 1 96.44 298 ALA A O 1
ATOM 2290 N N . LYS A 1 299 ? -2.973 -35.156 -3.902 1 97.38 299 LYS A N 1
ATOM 2291 C CA . LYS A 1 299 ? -1.874 -34.625 -4.715 1 97.38 299 LYS A CA 1
ATOM 2292 C C . LYS A 1 299 ? -0.525 -34.938 -4.062 1 97.38 299 LYS A C 1
ATOM 2294 O O . LYS A 1 299 ? 0.45 -35.219 -4.754 1 97.38 299 LYS A O 1
ATOM 2299 N N . GLN A 1 300 ? -0.474 -34.844 -2.809 1 97.62 300 GLN A N 1
ATOM 2300 C CA . GLN A 1 300 ? 0.739 -35.219 -2.082 1 97.62 300 GLN A CA 1
ATOM 2301 C C . GLN A 1 300 ? 1.133 -36.656 -2.355 1 97.62 300 GLN A C 1
ATOM 2303 O O . GLN A 1 300 ? 2.312 -36.969 -2.551 1 97.62 300 GLN A O 1
ATOM 2308 N N . ALA A 1 301 ? 0.171 -37.469 -2.338 1 97.75 301 ALA A N 1
ATOM 2309 C CA . ALA A 1 301 ? 0.422 -38.875 -2.602 1 97.75 301 ALA A CA 1
ATOM 2310 C C . ALA A 1 301 ? 0.964 -39.094 -4.012 1 97.75 301 ALA A C 1
ATOM 2312 O O . ALA A 1 301 ? 1.855 -39.906 -4.227 1 97.75 301 ALA A O 1
ATOM 2313 N N . VAL A 1 302 ? 0.425 -38.344 -4.93 1 98 302 VAL A N 1
ATOM 2314 C CA . VAL A 1 302 ? 0.922 -38.406 -6.301 1 98 302 VAL A CA 1
ATOM 2315 C C . VAL A 1 302 ? 2.395 -38 -6.34 1 98 302 VAL A C 1
ATOM 2317 O O . VAL A 1 302 ? 3.221 -38.719 -6.922 1 98 302 VAL A O 1
ATOM 2320 N N . TYR A 1 303 ? 2.715 -36.906 -5.715 1 98.25 303 TYR A N 1
ATOM 2321 C CA . TYR A 1 303 ? 4.082 -36.375 -5.727 1 98.25 303 TYR A CA 1
ATOM 2322 C C . TYR A 1 303 ? 5.027 -37.344 -5.023 1 98.25 303 TYR A C 1
ATOM 2324 O O . TYR A 1 303 ? 6.152 -37.562 -5.484 1 98.25 303 TYR A O 1
ATOM 2332 N N . THR A 1 304 ? 4.555 -37.906 -3.963 1 98.06 304 THR A N 1
ATOM 2333 C CA . THR A 1 304 ? 5.363 -38.875 -3.232 1 98.06 304 THR A CA 1
ATOM 2334 C C . THR A 1 304 ? 5.629 -40.094 -4.086 1 98.06 304 THR A C 1
ATOM 2336 O O . THR A 1 304 ? 6.758 -40.594 -4.133 1 98.06 304 THR A O 1
ATOM 2339 N N . GLY A 1 305 ? 4.586 -40.594 -4.734 1 97.56 305 GLY A N 1
ATOM 2340 C CA . GLY A 1 305 ? 4.766 -41.719 -5.641 1 97.56 305 GLY A CA 1
ATOM 2341 C C . GLY A 1 305 ? 5.785 -41.469 -6.727 1 97.56 305 GLY A C 1
ATOM 2342 O O . GLY A 1 305 ? 6.652 -42.281 -6.996 1 97.56 305 GLY A O 1
ATOM 2343 N N . THR A 1 306 ? 5.68 -40.281 -7.297 1 97.56 306 THR A N 1
ATOM 2344 C CA . THR A 1 306 ? 6.605 -39.906 -8.352 1 97.56 306 THR A CA 1
ATOM 2345 C C . THR A 1 306 ? 8.039 -39.844 -7.82 1 97.56 306 THR A C 1
ATOM 2347 O O . THR A 1 306 ? 8.969 -40.312 -8.477 1 97.56 306 THR A O 1
ATOM 2350 N N . ALA A 1 307 ? 8.211 -39.25 -6.676 1 98.06 307 ALA A N 1
ATOM 2351 C CA . ALA A 1 307 ? 9.539 -39.125 -6.086 1 98.06 307 ALA A CA 1
ATOM 2352 C C . ALA A 1 307 ? 10.156 -40.469 -5.785 1 98.06 307 ALA A C 1
ATOM 2354 O O . ALA A 1 307 ? 11.312 -40.719 -6.125 1 98.06 307 ALA A O 1
ATOM 2355 N N . LEU A 1 308 ? 9.398 -41.344 -5.211 1 97.06 308 LEU A N 1
ATOM 2356 C CA . LEU A 1 308 ? 9.898 -42.656 -4.84 1 97.06 308 LEU A CA 1
ATOM 2357 C C . LEU A 1 308 ? 10.242 -43.469 -6.078 1 97.06 308 LEU A C 1
ATOM 2359 O O . LEU A 1 308 ? 11.242 -44.188 -6.086 1 97.06 308 LEU A O 1
ATOM 2363 N N . LEU A 1 309 ? 9.422 -43.375 -7.078 1 95.38 309 LEU A N 1
ATOM 2364 C CA . LEU A 1 309 ? 9.672 -44.094 -8.312 1 95.38 309 LEU A CA 1
ATOM 2365 C C . LEU A 1 309 ? 10.984 -43.656 -8.953 1 95.38 309 LEU A C 1
ATOM 2367 O O . LEU A 1 309 ? 11.703 -44.469 -9.531 1 95.38 309 LEU A O 1
ATOM 2371 N N . ALA A 1 310 ? 11.32 -42.406 -8.859 1 95.19 310 ALA A N 1
ATOM 2372 C CA . ALA A 1 310 ? 12.516 -41.812 -9.469 1 95.19 310 ALA A CA 1
ATOM 2373 C C . ALA A 1 310 ? 13.781 -42.344 -8.797 1 95.19 310 ALA A C 1
ATOM 2375 O O . ALA A 1 310 ? 14.867 -42.312 -9.391 1 95.19 310 ALA A O 1
ATOM 2376 N N . LEU A 1 311 ? 13.672 -42.812 -7.625 1 93.94 311 LEU A N 1
ATOM 2377 C CA . LEU A 1 311 ? 14.828 -43.344 -6.926 1 93.94 311 LEU A CA 1
ATOM 2378 C C . LEU A 1 311 ? 15.32 -44.625 -7.586 1 93.94 311 LEU A C 1
ATOM 2380 O O . LEU A 1 311 ? 16.5 -44.969 -7.473 1 93.94 311 LEU A O 1
ATOM 2384 N N . GLY A 1 312 ? 14.414 -45.438 -8.195 1 87.75 312 GLY A N 1
ATOM 2385 C CA . GLY A 1 312 ? 14.812 -46.5 -9.102 1 87.75 312 GLY A CA 1
ATOM 2386 C C . GLY A 1 312 ? 14.992 -47.812 -8.406 1 87.75 312 GLY A C 1
ATOM 2387 O O . GLY A 1 312 ? 15.18 -48.844 -9.062 1 87.75 312 GLY A O 1
ATOM 2388 N N . ASP A 1 313 ? 14.984 -47.875 -7.035 1 88.12 313 ASP A N 1
ATOM 2389 C CA . ASP A 1 313 ? 15.172 -49.156 -6.355 1 88.12 313 ASP A CA 1
ATOM 2390 C C . ASP A 1 313 ? 13.836 -49.844 -6.121 1 88.12 313 ASP A C 1
ATOM 2392 O O . ASP A 1 313 ? 12.789 -49.188 -6.102 1 88.12 313 ASP A O 1
ATOM 2396 N N . ARG A 1 314 ? 13.82 -51.156 -5.934 1 85 314 ARG A N 1
ATOM 2397 C CA . ARG A 1 314 ? 12.625 -52 -5.871 1 85 314 ARG A CA 1
ATOM 2398 C C . ARG A 1 314 ? 11.781 -51.656 -4.645 1 85 314 ARG A C 1
ATOM 2400 O O . ARG A 1 314 ? 10.555 -51.656 -4.711 1 85 314 ARG A O 1
ATOM 2407 N N . ALA A 1 315 ? 12.461 -51.438 -3.561 1 88.88 315 ALA A N 1
ATOM 2408 C CA . ALA A 1 315 ? 11.727 -51.094 -2.344 1 88.88 315 ALA A CA 1
ATOM 2409 C C . ALA A 1 315 ? 10.945 -49.812 -2.51 1 88.88 315 ALA A C 1
ATOM 2411 O O . ALA A 1 315 ? 9.781 -49.719 -2.111 1 88.88 315 ALA A O 1
ATOM 2412 N N . SER A 1 316 ? 11.609 -48.844 -3.105 1 93.31 316 SER A N 1
ATOM 2413 C CA . SER A 1 316 ? 10.953 -47.562 -3.352 1 93.31 316 SER A CA 1
ATOM 2414 C C . SER A 1 316 ? 9.82 -47.719 -4.367 1 93.31 316 SER A C 1
ATOM 2416 O O . SER A 1 316 ? 8.805 -47.031 -4.27 1 93.31 316 SER A O 1
ATOM 2418 N N . ALA A 1 317 ? 9.984 -48.531 -5.316 1 91.12 317 ALA A N 1
ATOM 2419 C CA . ALA A 1 317 ? 8.961 -48.75 -6.332 1 91.12 317 ALA A CA 1
ATOM 2420 C C . ALA A 1 317 ? 7.695 -49.344 -5.715 1 91.12 317 ALA A C 1
ATOM 2422 O O . ALA A 1 317 ? 6.582 -49 -6.113 1 91.12 317 ALA A O 1
ATOM 2423 N N . ALA A 1 318 ? 7.875 -50.25 -4.77 1 90.12 318 ALA A N 1
ATOM 2424 C CA . ALA A 1 318 ? 6.719 -50.812 -4.086 1 90.12 318 ALA A CA 1
ATOM 2425 C C . ALA A 1 318 ? 5.965 -49.75 -3.291 1 90.12 318 ALA A C 1
ATOM 2427 O O . ALA A 1 318 ? 4.73 -49.719 -3.309 1 90.12 318 ALA A O 1
ATOM 2428 N N . ARG A 1 319 ? 6.734 -48.969 -2.625 1 93.69 319 ARG A N 1
ATOM 2429 C CA . ARG A 1 319 ? 6.129 -47.875 -1.873 1 93.69 319 ARG A CA 1
ATOM 2430 C C . ARG A 1 319 ? 5.461 -46.875 -2.809 1 93.69 319 ARG A C 1
ATOM 2432 O O . ARG A 1 319 ? 4.414 -46.312 -2.482 1 93.69 319 ARG A O 1
ATOM 2439 N N . ALA A 1 320 ? 6.121 -46.594 -3.93 1 96 320 ALA A N 1
ATOM 2440 C CA . ALA A 1 320 ? 5.555 -45.688 -4.93 1 96 320 ALA A CA 1
ATOM 2441 C C . ALA A 1 320 ? 4.207 -46.219 -5.43 1 96 320 ALA A C 1
ATOM 2443 O O . ALA A 1 320 ? 3.271 -45.438 -5.613 1 96 320 ALA A O 1
ATOM 2444 N N . ALA A 1 321 ? 4.137 -47.531 -5.688 1 93.31 321 ALA A N 1
ATOM 2445 C CA . ALA A 1 321 ? 2.879 -48.125 -6.129 1 93.31 321 ALA A CA 1
ATOM 2446 C C . ALA A 1 321 ? 1.777 -47.906 -5.094 1 93.31 321 ALA A C 1
ATOM 2448 O O . ALA A 1 321 ? 0.633 -47.625 -5.445 1 93.31 321 ALA A O 1
ATOM 2449 N N . HIS A 1 322 ? 2.189 -48.094 -3.85 1 94.06 322 HIS A N 1
ATOM 2450 C CA . HIS A 1 322 ? 1.236 -47.875 -2.764 1 94.06 322 HIS A CA 1
ATOM 2451 C C . HIS A 1 322 ? 0.74 -46.438 -2.723 1 94.06 322 HIS A C 1
ATOM 2453 O O . HIS A 1 322 ? -0.465 -46.188 -2.637 1 94.06 322 HIS A O 1
ATOM 2459 N N . GLU A 1 323 ? 1.627 -45.5 -2.787 1 96.25 323 GLU A N 1
ATOM 2460 C CA . GLU A 1 323 ? 1.272 -44.062 -2.746 1 96.25 323 GLU A CA 1
ATOM 2461 C C . GLU A 1 323 ? 0.403 -43.688 -3.939 1 96.25 323 GLU A C 1
ATOM 2463 O O . GLU A 1 323 ? -0.565 -42.938 -3.793 1 96.25 323 GLU A O 1
ATOM 2468 N N . SER A 1 324 ? 0.755 -44.125 -5.125 1 96.38 324 SER A N 1
ATOM 2469 C CA . SER A 1 324 ? -0.02 -43.812 -6.324 1 96.38 324 SER A CA 1
ATOM 2470 C C . SER A 1 324 ? -1.418 -44.438 -6.246 1 96.38 324 SER A C 1
ATOM 2472 O O . SER A 1 324 ? -2.395 -43.812 -6.664 1 96.38 324 SER A O 1
ATOM 2474 N N . SER A 1 325 ? -1.523 -45.625 -5.699 1 94.56 325 SER A N 1
ATOM 2475 C CA . SER A 1 325 ? -2.83 -46.25 -5.504 1 94.56 325 SER A CA 1
ATOM 2476 C C . SER A 1 325 ? -3.668 -45.469 -4.5 1 94.56 325 SER A C 1
ATOM 2478 O O . SER A 1 325 ? -4.875 -45.281 -4.684 1 94.56 325 SER A O 1
ATOM 2480 N N . GLN A 1 326 ? -3.014 -45.062 -3.48 1 95 326 GLN A N 1
ATOM 2481 C CA . GLN A 1 326 ? -3.701 -44.25 -2.482 1 95 326 GLN A CA 1
ATOM 2482 C C . GLN A 1 326 ? -4.207 -42.969 -3.09 1 95 326 GLN A C 1
ATOM 2484 O O . GLN A 1 326 ? -5.312 -42.5 -2.777 1 95 326 GLN A O 1
ATOM 2489 N N . ALA A 1 327 ? -3.404 -42.312 -3.898 1 97 327 ALA A N 1
ATOM 2490 C CA . ALA A 1 327 ? -3.816 -41.094 -4.578 1 97 327 ALA A CA 1
ATOM 2491 C C . ALA A 1 327 ? -5.082 -41.312 -5.398 1 97 327 ALA A C 1
ATOM 2493 O O . ALA A 1 327 ? -6.008 -40.5 -5.363 1 97 327 ALA A O 1
ATOM 2494 N N . LEU A 1 328 ? -5.145 -42.375 -6.152 1 94 328 LEU A N 1
ATOM 2495 C CA . LEU A 1 328 ? -6.293 -42.719 -6.988 1 94 328 LEU A CA 1
ATOM 2496 C C . LEU A 1 328 ? -7.539 -42.938 -6.137 1 94 328 LEU A C 1
ATOM 2498 O O . LEU A 1 328 ? -8.633 -42.5 -6.492 1 94 328 LEU A O 1
ATOM 2502 N N . GLU A 1 329 ? -7.363 -43.594 -4.977 1 93.25 329 GLU A N 1
ATOM 2503 C CA . GLU A 1 329 ? -8.477 -43.812 -4.062 1 93.25 329 GLU A CA 1
ATOM 2504 C C . GLU A 1 329 ? -9.016 -42.5 -3.508 1 93.25 329 GLU A C 1
ATOM 2506 O O . GLU A 1 329 ? -10.227 -42.312 -3.428 1 93.25 329 GLU A O 1
ATOM 2511 N N . LEU A 1 330 ? -8.156 -41.656 -3.143 1 94.5 330 LEU A N 1
ATOM 2512 C CA . LEU A 1 330 ? -8.539 -40.344 -2.586 1 94.5 330 LEU A CA 1
ATOM 2513 C C . LEU A 1 330 ? -9.266 -39.5 -3.627 1 94.5 330 LEU A C 1
ATOM 2515 O O . LEU A 1 330 ? -10.281 -38.875 -3.318 1 94.5 330 LEU A O 1
ATOM 2519 N N . TYR A 1 331 ? -8.766 -39.469 -4.863 1 93.25 331 TYR A N 1
ATOM 2520 C CA . TYR A 1 331 ? -9.414 -38.688 -5.914 1 93.25 331 TYR A CA 1
ATOM 2521 C C . TYR A 1 331 ? -10.758 -39.281 -6.293 1 93.25 331 TYR A C 1
ATOM 2523 O O . TYR A 1 331 ? -11.703 -38.562 -6.609 1 93.25 331 TYR A O 1
ATOM 2531 N N . GLU A 1 332 ? -10.852 -40.562 -6.285 1 88.5 332 GLU A N 1
ATOM 2532 C CA . GLU A 1 332 ? -12.117 -41.219 -6.578 1 88.5 332 GLU A CA 1
ATOM 2533 C C . GLU A 1 332 ? -13.172 -40.875 -5.52 1 88.5 332 GLU A C 1
ATOM 2535 O O . GLU A 1 332 ? -14.359 -40.781 -5.832 1 88.5 332 GLU A O 1
ATOM 2540 N N . ALA A 1 333 ? -12.734 -40.719 -4.34 1 90.69 333 ALA A N 1
ATOM 2541 C CA . ALA A 1 333 ? -13.641 -40.438 -3.23 1 90.69 333 ALA A CA 1
ATOM 2542 C C . ALA A 1 333 ? -13.984 -38.938 -3.166 1 90.69 333 ALA A C 1
ATOM 2544 O O . ALA A 1 333 ? -14.945 -38.562 -2.512 1 90.69 333 ALA A O 1
ATOM 2545 N N . ALA A 1 334 ? -13.281 -38.156 -3.852 1 91.31 334 ALA A N 1
ATOM 2546 C CA . ALA A 1 334 ? -13.445 -36.719 -3.779 1 91.31 334 ALA A CA 1
ATOM 2547 C C . ALA A 1 334 ? -14.617 -36.25 -4.645 1 91.31 334 ALA A C 1
ATOM 2549 O O . ALA A 1 334 ? -15.078 -37 -5.523 1 91.31 334 ALA A O 1
ATOM 2550 N N . ALA A 1 335 ? -15.102 -35 -4.34 1 90.81 335 ALA A N 1
ATOM 2551 C CA . ALA A 1 335 ? -16.094 -34.406 -5.207 1 90.81 335 ALA A CA 1
ATOM 2552 C C . ALA A 1 335 ? -15.547 -34.156 -6.605 1 90.81 335 ALA A C 1
ATOM 2554 O O . ALA A 1 335 ? -14.344 -33.969 -6.777 1 90.81 335 ALA A O 1
ATOM 2555 N N . PRO A 1 336 ? -16.359 -34.188 -7.559 1 85.62 336 PRO A N 1
ATOM 2556 C CA . PRO A 1 336 ? -15.891 -34.031 -8.945 1 85.62 336 PRO A CA 1
ATOM 2557 C C . PRO A 1 336 ? -15.047 -32.781 -9.164 1 85.62 336 PRO A C 1
ATOM 2559 O O . PRO A 1 336 ? -14.047 -32.844 -9.891 1 85.62 336 PRO A O 1
ATOM 2562 N N . SER A 1 337 ? -15.367 -31.75 -8.516 1 87.25 337 SER A N 1
ATOM 2563 C CA . SER A 1 337 ? -14.641 -30.5 -8.695 1 87.25 337 SER A CA 1
ATOM 2564 C C . SER A 1 337 ? -13.258 -30.578 -8.055 1 87.25 337 SER A C 1
ATOM 2566 O O . SER A 1 337 ? -12.391 -29.75 -8.344 1 87.25 337 SER A O 1
ATOM 2568 N N . ASP A 1 338 ? -13.039 -31.656 -7.273 1 90.31 338 ASP A N 1
ATOM 2569 C CA . ASP A 1 338 ? -11.766 -31.781 -6.57 1 90.31 338 ASP A CA 1
ATOM 2570 C C . ASP A 1 338 ? -10.891 -32.875 -7.215 1 90.31 338 ASP A C 1
ATOM 2572 O O . ASP A 1 338 ? -9.766 -33.094 -6.781 1 90.31 338 ASP A O 1
ATOM 2576 N N . ARG A 1 339 ? -11.422 -33.438 -8.25 1 91.25 339 ARG A N 1
ATOM 2577 C CA . ARG A 1 339 ? -10.68 -34.5 -8.922 1 91.25 339 ARG A CA 1
ATOM 2578 C C . ARG A 1 339 ? -9.758 -33.906 -10 1 91.25 339 ARG A C 1
ATOM 2580 O O . ARG A 1 339 ? -10.227 -33.469 -11.039 1 91.25 339 ARG A O 1
ATOM 2587 N N . SER A 1 340 ? -8.555 -33.969 -9.703 1 93.5 340 SER A N 1
ATOM 2588 C CA . SER A 1 340 ? -7.57 -33.469 -10.648 1 93.5 340 SER A CA 1
ATOM 2589 C C . SER A 1 340 ? -7.289 -34.469 -11.758 1 93.5 340 SER A C 1
ATOM 2591 O O . SER A 1 340 ? -6.66 -35.5 -11.523 1 93.5 340 SER A O 1
ATOM 2593 N N . SER A 1 341 ? -7.676 -34.094 -12.93 1 89.56 341 SER A N 1
ATOM 2594 C CA . SER A 1 341 ? -7.465 -35 -14.062 1 89.56 341 SER A CA 1
ATOM 2595 C C . SER A 1 341 ? -5.98 -35.25 -14.289 1 89.56 341 SER A C 1
ATOM 2597 O O . SER A 1 341 ? -5.582 -36.406 -14.531 1 89.56 341 SER A O 1
ATOM 2599 N N . GLY A 1 342 ? -5.23 -34.219 -14.188 1 92.25 342 GLY A N 1
ATOM 2600 C CA . GLY A 1 342 ? -3.797 -34.344 -14.383 1 92.25 342 GLY A CA 1
ATOM 2601 C C . GLY A 1 342 ? -3.145 -35.25 -13.352 1 92.25 342 GLY A C 1
ATOM 2602 O O . GLY A 1 342 ? -2.348 -36.125 -13.695 1 92.25 342 GLY A O 1
ATOM 2603 N N . ASP A 1 343 ? -3.5 -35.156 -12.156 1 95.44 343 ASP A N 1
ATOM 2604 C CA . ASP A 1 343 ? -2.922 -35.938 -11.078 1 95.44 343 ASP A CA 1
ATOM 2605 C C . ASP A 1 343 ? -3.34 -37.406 -11.188 1 95.44 343 ASP A C 1
ATOM 2607 O O . ASP A 1 343 ? -2.547 -38.312 -10.898 1 95.44 343 ASP A O 1
ATOM 2611 N N . ILE A 1 344 ? -4.547 -37.594 -11.602 1 95.12 344 ILE A N 1
ATOM 2612 C CA . ILE A 1 344 ? -5.043 -38.969 -11.758 1 95.12 344 ILE A CA 1
ATOM 2613 C C . ILE A 1 344 ? -4.258 -39.688 -12.859 1 95.12 344 ILE A C 1
ATOM 2615 O O . ILE A 1 344 ? -3.807 -40.812 -12.672 1 95.12 344 ILE A O 1
ATOM 2619 N N . LEU A 1 345 ? -4.094 -39 -13.93 1 95.44 345 LEU A N 1
ATOM 2620 C CA . LEU A 1 345 ? -3.336 -39.594 -15.031 1 95.44 345 LEU A CA 1
ATOM 2621 C C . LEU A 1 345 ? -1.886 -39.844 -14.617 1 95.44 345 LEU A C 1
ATOM 2623 O O . LEU A 1 345 ? -1.308 -40.875 -14.945 1 95.44 345 LEU A O 1
ATOM 2627 N N . ALA A 1 346 ? -1.328 -38.906 -13.883 1 96.88 346 ALA A N 1
ATOM 2628 C CA . ALA A 1 346 ? 0.046 -39.062 -13.406 1 96.88 346 ALA A CA 1
ATOM 2629 C C . ALA A 1 346 ? 0.182 -40.25 -12.469 1 96.88 346 ALA A C 1
ATOM 2631 O O . ALA A 1 346 ? 1.136 -41.031 -12.57 1 96.88 346 ALA A O 1
ATOM 2632 N N . ALA A 1 347 ? -0.776 -40.406 -11.617 1 96.88 347 ALA A N 1
ATOM 2633 C CA . ALA A 1 347 ? -0.752 -41.5 -10.664 1 96.88 347 ALA A CA 1
ATOM 2634 C C . ALA A 1 347 ? -0.854 -42.844 -11.375 1 96.88 347 ALA A C 1
ATOM 2636 O O . ALA A 1 347 ? -0.181 -43.812 -11 1 96.88 347 ALA A O 1
ATOM 2637 N N . ARG A 1 348 ? -1.632 -42.906 -12.414 1 96.12 348 ARG A N 1
ATOM 2638 C CA . ARG A 1 348 ? -1.785 -44.156 -13.172 1 96.12 348 ARG A CA 1
ATOM 2639 C C . ARG A 1 348 ? -0.502 -44.5 -13.922 1 96.12 348 ARG A C 1
ATOM 2641 O O . ARG A 1 348 ? -0.115 -45.656 -13.992 1 96.12 348 ARG A O 1
ATOM 2648 N N . LEU A 1 349 ? 0.073 -43.5 -14.445 1 97.06 349 LEU A N 1
ATOM 2649 C CA . LEU A 1 349 ? 1.324 -43.75 -15.156 1 97.06 349 LEU A CA 1
ATOM 2650 C C . LEU A 1 349 ? 2.428 -44.156 -14.195 1 97.06 349 LEU A C 1
ATOM 2652 O O . LEU A 1 349 ? 3.223 -45.062 -14.508 1 97.06 349 LEU A O 1
ATOM 2656 N N . ASP A 1 350 ? 2.463 -43.531 -13.062 1 96.62 350 ASP A N 1
ATOM 2657 C CA . ASP A 1 350 ? 3.443 -43.906 -12.047 1 96.62 350 ASP A CA 1
ATOM 2658 C C . ASP A 1 350 ? 3.189 -45.344 -11.547 1 96.62 350 ASP A C 1
ATOM 2660 O O . ASP A 1 350 ? 4.129 -46.125 -11.359 1 96.62 350 ASP A O 1
ATOM 2664 N N . LEU A 1 351 ? 1.945 -45.625 -11.344 1 94.5 351 LEU A N 1
ATOM 2665 C CA . LEU A 1 351 ? 1.585 -47 -10.953 1 94.5 351 LEU A CA 1
ATOM 2666 C C . LEU A 1 351 ? 1.998 -48 -12.023 1 94.5 351 LEU A C 1
ATOM 2668 O O . LEU A 1 351 ? 2.535 -49.062 -11.711 1 94.5 351 LEU A O 1
ATOM 2672 N N . GLY A 1 352 ? 1.746 -47.688 -13.273 1 94.56 352 GLY A N 1
ATOM 2673 C CA . GLY A 1 352 ? 2.186 -48.531 -14.375 1 94.56 352 GLY A CA 1
ATOM 2674 C C . GLY A 1 352 ? 3.686 -48.75 -14.391 1 94.56 352 GLY A C 1
ATOM 2675 O O . GLY A 1 352 ? 4.145 -49.906 -14.586 1 94.56 352 GLY A O 1
ATOM 2676 N N . THR A 1 353 ? 4.43 -47.688 -14.172 1 94.88 353 THR A N 1
ATOM 2677 C CA . THR A 1 353 ? 5.887 -47.781 -14.125 1 94.88 353 THR A CA 1
ATOM 2678 C C . THR A 1 353 ? 6.328 -48.719 -12.984 1 94.88 353 THR A C 1
ATOM 2680 O O . THR A 1 353 ? 7.246 -49.531 -13.148 1 94.88 353 THR A O 1
ATOM 2683 N N . ALA A 1 354 ? 5.707 -48.531 -11.852 1 92.69 354 ALA A N 1
ATOM 2684 C CA . ALA A 1 354 ? 6.023 -49.375 -10.711 1 92.69 354 ALA A CA 1
ATOM 2685 C C . ALA A 1 354 ? 5.758 -50.844 -11.039 1 92.69 354 ALA A C 1
ATOM 2687 O O . ALA A 1 354 ? 6.543 -51.719 -10.672 1 92.69 354 ALA A O 1
ATOM 2688 N N . TYR A 1 355 ? 4.695 -51.156 -11.75 1 90.5 355 TYR A N 1
ATOM 2689 C CA . TYR A 1 355 ? 4.363 -52.5 -12.156 1 90.5 355 TYR A CA 1
ATOM 2690 C C . TYR A 1 355 ? 5.398 -53.062 -13.125 1 90.5 355 TYR A C 1
ATOM 2692 O O . TYR A 1 355 ? 5.797 -54.219 -13.031 1 90.5 355 TYR A O 1
ATOM 2700 N N . LEU A 1 356 ? 5.781 -52.219 -14.016 1 90.44 356 LEU A N 1
ATOM 2701 C CA . LEU A 1 356 ? 6.82 -52.656 -14.945 1 90.44 356 LEU A CA 1
ATOM 2702 C C . LEU A 1 356 ? 8.086 -53.062 -14.203 1 90.44 356 LEU A C 1
ATOM 2704 O O . LEU A 1 356 ? 8.711 -54.062 -14.531 1 90.44 356 LEU A O 1
ATOM 2708 N N . LEU A 1 357 ? 8.445 -52.281 -13.211 1 87.75 357 LEU A N 1
ATOM 2709 C CA . LEU A 1 357 ? 9.648 -52.562 -12.43 1 87.75 357 LEU A CA 1
ATOM 2710 C C . LEU A 1 357 ? 9.5 -53.844 -11.625 1 87.75 357 LEU A C 1
ATOM 2712 O O . LEU A 1 357 ? 10.5 -54.469 -11.242 1 87.75 357 LEU A O 1
ATOM 2716 N N . GLN A 1 358 ? 8.273 -54.219 -11.445 1 84.31 358 GLN A N 1
ATOM 2717 C CA . GLN A 1 358 ? 7.992 -55.438 -10.711 1 84.31 358 GLN A CA 1
ATOM 2718 C C . GLN A 1 358 ? 7.641 -56.594 -11.664 1 84.31 358 GLN A C 1
ATOM 2720 O O . GLN A 1 358 ? 7.109 -57.594 -11.234 1 84.31 358 GLN A O 1
ATOM 2725 N N . ASP A 1 359 ? 7.777 -56.406 -12.969 1 84.25 359 ASP A N 1
ATOM 2726 C CA . ASP A 1 359 ? 7.574 -57.375 -14.031 1 84.25 359 ASP A CA 1
ATOM 2727 C C . ASP A 1 359 ? 6.102 -57.75 -14.156 1 84.25 359 ASP A C 1
ATOM 2729 O O . ASP A 1 359 ? 5.773 -58.906 -14.398 1 84.25 359 ASP A O 1
ATOM 2733 N N . ASP A 1 360 ? 5.344 -56.875 -13.836 1 86.38 360 ASP A N 1
ATOM 2734 C CA . ASP A 1 360 ? 3.904 -57.031 -14.008 1 86.38 360 ASP A CA 1
ATOM 2735 C C . ASP A 1 360 ? 3.406 -56.281 -15.242 1 86.38 360 ASP A C 1
ATOM 2737 O O . ASP A 1 360 ? 2.844 -55.219 -15.133 1 86.38 360 ASP A O 1
ATOM 2741 N N . LEU A 1 361 ? 3.467 -56.906 -16.391 1 88.31 361 LEU A N 1
ATOM 2742 C CA . LEU A 1 361 ? 3.131 -56.281 -17.656 1 88.31 361 LEU A CA 1
ATOM 2743 C C . LEU A 1 361 ? 1.625 -56.094 -17.781 1 88.31 361 LEU A C 1
ATOM 2745 O O . LEU A 1 361 ? 1.175 -55.125 -18.391 1 88.31 361 LEU A O 1
ATOM 2749 N N . ASP A 1 362 ? 0.901 -57 -17.203 1 86.81 362 ASP A N 1
ATOM 2750 C CA . ASP A 1 362 ? -0.552 -56.875 -17.25 1 86.81 362 ASP A CA 1
ATOM 2751 C C . ASP A 1 362 ? -1.022 -55.656 -16.453 1 86.81 362 ASP A C 1
ATOM 2753 O O . ASP A 1 362 ? -1.914 -54.938 -16.891 1 86.81 362 ASP A O 1
ATOM 2757 N N . GLY A 1 363 ? -0.403 -55.5 -15.297 1 88.75 363 GLY A N 1
ATOM 2758 C CA . GLY A 1 363 ? -0.705 -54.312 -14.508 1 88.75 363 GLY A CA 1
ATOM 2759 C C . GLY A 1 363 ? -0.39 -53.031 -15.234 1 88.75 363 GLY A C 1
ATOM 2760 O O . GLY A 1 363 ? -1.176 -52.094 -15.195 1 88.75 363 GLY A O 1
ATOM 2761 N N . LEU A 1 364 ? 0.776 -53 -15.852 1 92.75 364 LEU A N 1
ATOM 2762 C CA . LEU A 1 364 ? 1.152 -51.844 -16.656 1 92.75 364 LEU A CA 1
ATOM 2763 C C . LEU A 1 364 ? 0.132 -51.594 -17.75 1 92.75 364 LEU A C 1
ATOM 2765 O O . LEU A 1 364 ? -0.308 -50.438 -17.938 1 92.75 364 LEU A O 1
ATOM 2769 N N . ARG A 1 365 ? -0.275 -52.625 -18.469 1 90.81 365 ARG A N 1
ATOM 2770 C CA . ARG A 1 365 ? -1.204 -52.5 -19.578 1 90.81 365 ARG A CA 1
ATOM 2771 C C . ARG A 1 365 ? -2.535 -51.906 -19.125 1 90.81 365 ARG A C 1
ATOM 2773 O O . ARG A 1 365 ? -3.096 -51.031 -19.781 1 90.81 365 ARG A O 1
ATOM 2780 N N . ASP A 1 366 ? -3.025 -52.312 -18 1 89.25 366 ASP A N 1
ATOM 2781 C CA . ASP A 1 366 ? -4.301 -51.844 -17.469 1 89.25 366 ASP A CA 1
ATOM 2782 C C . ASP A 1 366 ? -4.266 -50.344 -17.219 1 89.25 366 ASP A C 1
ATOM 2784 O O . ASP A 1 366 ? -5.207 -49.625 -17.562 1 89.25 366 ASP A O 1
ATOM 2788 N N . GLN A 1 367 ? -3.189 -49.938 -16.562 1 93.5 367 GLN A N 1
ATOM 2789 C CA . GLN A 1 367 ? -3.061 -48.5 -16.266 1 93.5 367 GLN A CA 1
ATOM 2790 C C . GLN A 1 367 ? -2.857 -47.688 -17.531 1 93.5 367 GLN A C 1
ATOM 2792 O O . GLN A 1 367 ? -3.439 -46.625 -17.688 1 93.5 367 GLN A O 1
ATOM 2797 N N . LEU A 1 368 ? -2.059 -48.156 -18.438 1 93.81 368 LEU A N 1
ATOM 2798 C CA . LEU A 1 368 ? -1.726 -47.469 -19.672 1 93.81 368 LEU A CA 1
ATOM 2799 C C . LEU A 1 368 ? -2.959 -47.312 -20.547 1 93.81 368 LEU A C 1
ATOM 2801 O O . LEU A 1 368 ? -3.145 -46.25 -21.188 1 93.81 368 LEU A O 1
ATOM 2805 N N . ASP A 1 369 ? -3.832 -48.281 -20.641 1 90.31 369 ASP A N 1
ATOM 2806 C CA . ASP A 1 369 ? -5.027 -48.219 -21.469 1 90.31 369 ASP A CA 1
ATOM 2807 C C . ASP A 1 369 ? -5.941 -47.094 -21.062 1 90.31 369 ASP A C 1
ATOM 2809 O O . ASP A 1 369 ? -6.484 -46.375 -21.906 1 90.31 369 ASP A O 1
ATOM 2813 N N . THR A 1 370 ? -6.027 -46.938 -19.781 1 91.06 370 THR A N 1
ATOM 2814 C CA . THR A 1 370 ? -6.863 -45.875 -19.266 1 91.06 370 THR A CA 1
ATOM 2815 C C . THR A 1 370 ? -6.305 -44.5 -19.656 1 91.06 370 THR A C 1
ATOM 2817 O O . THR A 1 370 ? -7.055 -43.594 -20.031 1 91.06 370 THR A O 1
ATOM 2820 N N . VAL A 1 371 ? -5.02 -44.344 -19.562 1 94.69 371 VAL A N 1
ATOM 2821 C CA . VAL A 1 371 ? -4.371 -43.062 -19.844 1 94.69 371 VAL A CA 1
ATOM 2822 C C . VAL A 1 371 ? -4.398 -42.812 -21.359 1 94.69 371 VAL A C 1
ATOM 2824 O O . VAL A 1 371 ? -4.66 -41.688 -21.781 1 94.69 371 VAL A O 1
ATOM 2827 N N . LEU A 1 372 ? -4.176 -43.781 -22.156 1 92.31 372 LEU A N 1
ATOM 2828 C CA . LEU A 1 372 ? -4.035 -43.625 -23.594 1 92.31 372 LEU A CA 1
ATOM 2829 C C . LEU A 1 372 ? -5.387 -43.312 -24.25 1 92.31 372 LEU A C 1
ATOM 2831 O O . LEU A 1 372 ? -5.449 -42.875 -25.391 1 92.31 372 LEU A O 1
ATOM 2835 N N . ASP A 1 373 ? -6.484 -43.5 -23.516 1 89.56 373 ASP A N 1
ATOM 2836 C CA . ASP A 1 373 ? -7.832 -43.25 -24.016 1 89.56 373 ASP A CA 1
ATOM 2837 C C . ASP A 1 373 ? -8.234 -41.781 -23.812 1 89.56 373 ASP A C 1
ATOM 2839 O O . ASP A 1 373 ? -9.242 -41.312 -24.359 1 89.56 373 ASP A O 1
ATOM 2843 N N . VAL A 1 374 ? -7.398 -41.125 -23.094 1 88.19 374 VAL A N 1
ATOM 2844 C CA . VAL A 1 374 ? -7.734 -39.75 -22.797 1 88.19 374 VAL A CA 1
ATOM 2845 C C . VAL A 1 374 ? -7.586 -38.875 -24.047 1 88.19 374 VAL A C 1
ATOM 2847 O O . VAL A 1 374 ? -6.609 -39.031 -24.797 1 88.19 374 VAL A O 1
ATOM 2850 N N . PRO A 1 375 ? -8.57 -37.969 -24.281 1 82.75 375 PRO A N 1
ATOM 2851 C CA . PRO A 1 375 ? -8.5 -37.125 -25.469 1 82.75 375 PRO A CA 1
ATOM 2852 C C . PRO A 1 375 ? -7.324 -36.156 -25.422 1 82.75 375 PRO A C 1
ATOM 2854 O O . PRO A 1 375 ? -6.879 -35.781 -24.328 1 82.75 375 PRO A O 1
ATOM 2857 N N . PRO A 1 376 ? -6.836 -35.688 -26.562 1 79.75 376 PRO A N 1
ATOM 2858 C CA . PRO A 1 376 ? -5.664 -34.812 -26.656 1 79.75 376 PRO A CA 1
ATOM 2859 C C . PRO A 1 376 ? -5.824 -33.531 -25.859 1 79.75 376 PRO A C 1
ATOM 2861 O O . PRO A 1 376 ? -4.852 -33.031 -25.297 1 79.75 376 PRO A O 1
ATOM 2864 N N . VAL A 1 377 ? -7.016 -33.031 -25.766 1 77 377 VAL A N 1
ATOM 2865 C CA . VAL A 1 377 ? -7.273 -31.766 -25.109 1 77 377 VAL A CA 1
ATOM 2866 C C . VAL A 1 377 ? -6.965 -31.875 -23.609 1 77 377 VAL A C 1
ATOM 2868 O O . VAL A 1 377 ? -6.699 -30.875 -22.953 1 77 377 VAL A O 1
ATOM 2871 N N . ARG A 1 378 ? -6.859 -33.094 -23.109 1 82.75 378 ARG A N 1
ATOM 2872 C CA . ARG A 1 378 ? -6.621 -33.312 -21.688 1 82.75 378 ARG A CA 1
ATOM 2873 C C . ARG A 1 378 ? -5.195 -33.781 -21.422 1 82.75 378 ARG A C 1
ATOM 2875 O O . ARG A 1 378 ? -4.809 -34 -20.281 1 82.75 378 ARG A O 1
ATOM 2882 N N . ARG A 1 379 ? -4.484 -33.875 -22.547 1 85.94 379 ARG A N 1
ATOM 2883 C CA . ARG A 1 379 ? -3.115 -34.375 -22.422 1 85.94 379 ARG A CA 1
ATOM 2884 C C . ARG A 1 379 ? -2.152 -33.219 -22.094 1 85.94 379 ARG A C 1
ATOM 2886 O O . ARG A 1 379 ? -1.943 -32.312 -22.922 1 85.94 379 ARG A O 1
ATOM 2893 N N . THR A 1 380 ? -1.584 -33.25 -20.906 1 89.75 380 THR A N 1
ATOM 2894 C CA . THR A 1 380 ? -0.585 -32.25 -20.547 1 89.75 380 THR A CA 1
ATOM 2895 C C . THR A 1 380 ? 0.814 -32.719 -20.938 1 89.75 380 THR A C 1
ATOM 2897 O O . THR A 1 380 ? 1.021 -33.906 -21.234 1 89.75 380 THR A O 1
ATOM 2900 N N . ALA A 1 381 ? 1.709 -31.766 -20.953 1 90.38 381 ALA A N 1
ATOM 2901 C CA . ALA A 1 381 ? 3.086 -32.062 -21.344 1 90.38 381 ALA A CA 1
ATOM 2902 C C . ALA A 1 381 ? 3.707 -33.094 -20.391 1 90.38 381 ALA A C 1
ATOM 2904 O O . ALA A 1 381 ? 4.457 -33.969 -20.812 1 90.38 381 ALA A O 1
ATOM 2905 N N . SER A 1 382 ? 3.408 -33 -19.141 1 93.12 382 SER A N 1
ATOM 2906 C CA . SER A 1 382 ? 3.98 -33.906 -18.156 1 93.12 382 SER A CA 1
ATOM 2907 C C . SER A 1 382 ? 3.471 -35.312 -18.359 1 93.12 382 SER A C 1
ATOM 2909 O O . SER A 1 382 ? 4.215 -36.281 -18.172 1 93.12 382 SER A O 1
ATOM 2911 N N . ILE A 1 383 ? 2.232 -35.469 -18.797 1 94.44 383 ILE A N 1
ATOM 2912 C CA . ILE A 1 383 ? 1.647 -36.781 -19.016 1 94.44 383 ILE A CA 1
ATOM 2913 C C . ILE A 1 383 ? 2.27 -37.406 -20.266 1 94.44 383 ILE A C 1
ATOM 2915 O O . ILE A 1 383 ? 2.607 -38.594 -20.25 1 94.44 383 ILE A O 1
ATOM 2919 N N . VAL A 1 384 ? 2.434 -36.594 -21.203 1 93.06 384 VAL A N 1
ATOM 2920 C CA . VAL A 1 384 ? 3.055 -37.094 -22.438 1 93.06 384 VAL A CA 1
ATOM 2921 C C . VAL A 1 384 ? 4.488 -37.531 -22.141 1 93.06 384 VAL A C 1
ATOM 2923 O O . VAL A 1 384 ? 4.91 -38.594 -22.594 1 93.06 384 VAL A O 1
ATOM 2926 N N . LYS A 1 385 ? 5.176 -36.75 -21.406 1 93.5 385 LYS A N 1
ATOM 2927 C CA . LYS A 1 385 ? 6.551 -37.094 -21.062 1 93.5 385 LYS A CA 1
ATOM 2928 C C . LYS A 1 385 ? 6.605 -38.406 -20.25 1 93.5 385 LYS A C 1
ATOM 2930 O O . LYS A 1 385 ? 7.48 -39.25 -20.453 1 93.5 385 LYS A O 1
ATOM 2935 N N . ARG A 1 386 ? 5.676 -38.562 -19.359 1 95 386 ARG A N 1
ATOM 2936 C CA . ARG A 1 386 ? 5.621 -39.781 -18.531 1 95 386 ARG A CA 1
ATOM 2937 C C . ARG A 1 386 ? 5.336 -41 -19.375 1 95 386 ARG A C 1
ATOM 2939 O O . ARG A 1 386 ? 5.945 -42.062 -19.172 1 95 386 ARG A O 1
ATOM 2946 N N . ALA A 1 387 ? 4.418 -40.844 -20.281 1 95.44 387 ALA A N 1
ATOM 2947 C CA . ALA A 1 387 ? 4.098 -41.938 -21.172 1 95.44 387 ALA A CA 1
ATOM 2948 C C . ALA A 1 387 ? 5.301 -42.312 -22.031 1 95.44 387 ALA A C 1
ATOM 2950 O O . ALA A 1 387 ? 5.617 -43.5 -22.188 1 95.44 387 ALA A O 1
ATOM 2951 N N . ALA A 1 388 ? 5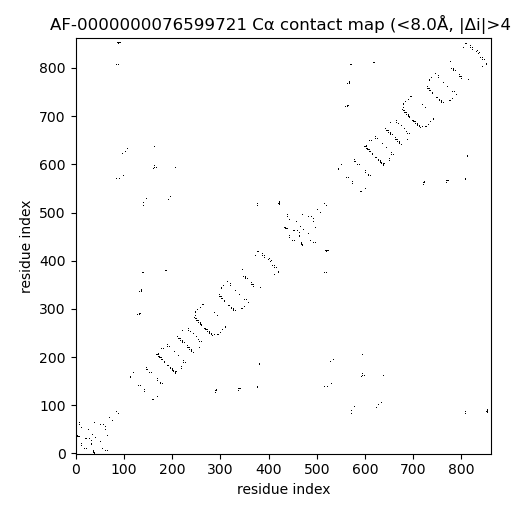.945 -41.312 -22.516 1 94.44 388 ALA A N 1
ATOM 2952 C CA . ALA A 1 388 ? 7.133 -41.562 -23.328 1 94.44 388 ALA A CA 1
ATOM 2953 C C . ALA A 1 388 ? 8.219 -42.281 -22.531 1 94.44 388 ALA A C 1
ATOM 2955 O O . ALA A 1 388 ? 8.906 -43.156 -23.062 1 94.44 388 ALA A O 1
ATOM 2956 N N . ASP A 1 389 ? 8.367 -41.906 -21.359 1 94.25 389 ASP A N 1
ATOM 2957 C CA . ASP A 1 389 ? 9.352 -42.531 -20.484 1 94.25 389 ASP A CA 1
ATOM 2958 C C . ASP A 1 389 ? 9.055 -44 -20.281 1 94.25 389 ASP A C 1
ATOM 2960 O O . ASP A 1 389 ? 9.969 -44.844 -20.234 1 94.25 389 ASP A O 1
ATOM 2964 N N . ILE A 1 390 ? 7.785 -44.344 -20.125 1 95.06 390 ILE A N 1
ATOM 2965 C CA . ILE A 1 390 ? 7.383 -45.75 -20 1 95.06 390 ILE A CA 1
ATOM 2966 C C . ILE A 1 390 ? 7.742 -46.5 -21.281 1 95.06 390 ILE A C 1
ATOM 2968 O O . ILE A 1 390 ? 8.242 -47.625 -21.219 1 95.06 390 ILE A O 1
ATOM 2972 N N . GLY A 1 391 ? 7.512 -45.875 -22.391 1 94.38 391 GLY A N 1
ATOM 2973 C CA . GLY A 1 391 ? 7.906 -46.469 -23.656 1 94.38 391 GLY A CA 1
ATOM 2974 C C . GLY A 1 391 ? 9.391 -46.781 -23.734 1 94.38 391 GLY A C 1
ATOM 2975 O O . GLY A 1 391 ? 9.789 -47.844 -24.188 1 94.38 391 GLY A O 1
ATOM 2976 N N . GLN A 1 392 ? 10.164 -45.906 -23.266 1 93.69 392 GLN A N 1
ATOM 2977 C CA . GLN A 1 392 ? 11.609 -46.094 -23.266 1 93.69 392 GLN A CA 1
ATOM 2978 C C . GLN A 1 392 ? 12.031 -47.219 -22.328 1 93.69 392 GLN A C 1
ATOM 2980 O O . GLN A 1 392 ? 12.914 -48 -22.641 1 93.69 392 GLN A O 1
ATOM 2985 N N . ARG A 1 393 ? 11.406 -47.25 -21.203 1 92.06 393 ARG A N 1
ATOM 2986 C CA . ARG A 1 393 ? 11.711 -48.281 -20.25 1 92.06 393 ARG A CA 1
ATOM 2987 C C . ARG A 1 393 ? 11.32 -49.656 -20.797 1 92.06 393 ARG A C 1
ATOM 2989 O O . ARG A 1 393 ? 12.039 -50.656 -20.578 1 92.06 393 ARG A O 1
ATOM 2996 N N . LEU A 1 394 ? 10.234 -49.719 -21.484 1 92.44 394 LEU A N 1
ATOM 2997 C CA . LEU A 1 394 ? 9.797 -50.969 -22.094 1 92.44 394 LEU A CA 1
ATOM 2998 C C . LEU A 1 394 ? 10.789 -51.406 -23.156 1 92.44 394 LEU A C 1
ATOM 3000 O O . LEU A 1 394 ? 11.062 -52.625 -23.281 1 92.44 394 LEU A O 1
ATOM 3004 N N . ASP A 1 395 ? 11.328 -50.469 -23.812 1 91.75 395 ASP A N 1
ATOM 3005 C CA . ASP A 1 395 ? 12.289 -50.75 -24.875 1 91.75 395 ASP A CA 1
ATOM 3006 C C . ASP A 1 395 ? 13.578 -51.344 -24.297 1 91.75 395 ASP A C 1
ATOM 3008 O O . ASP A 1 395 ? 14.273 -52.094 -24.984 1 91.75 395 ASP A O 1
ATOM 3012 N N . ARG A 1 396 ? 13.891 -51.031 -23.109 1 90.62 396 ARG A N 1
ATOM 3013 C CA . ARG A 1 396 ? 15.125 -51.469 -22.484 1 90.62 396 ARG A CA 1
ATOM 3014 C C . ARG A 1 396 ? 14.883 -52.688 -21.594 1 90.62 396 ARG A C 1
ATOM 3016 O O . ARG A 1 396 ? 15.828 -53.25 -21.031 1 90.62 396 ARG A O 1
ATOM 3023 N N . SER A 1 397 ? 13.641 -53.031 -21.516 1 89.75 397 SER A N 1
ATOM 3024 C CA . SER A 1 397 ? 13.297 -54.156 -20.641 1 89.75 397 SER A CA 1
ATOM 3025 C C . SER A 1 397 ? 13.344 -55.469 -21.391 1 89.75 397 SER A C 1
ATOM 3027 O O . SER A 1 397 ? 13.578 -55.5 -22.609 1 89.75 397 SER A O 1
ATOM 3029 N N . ARG A 1 398 ? 13.164 -56.594 -20.703 1 89.31 398 ARG A N 1
ATOM 3030 C CA . ARG A 1 398 ? 13.156 -57.938 -21.266 1 89.31 398 ARG A CA 1
ATOM 3031 C C . ARG A 1 398 ? 11.93 -58.125 -22.156 1 89.31 398 ARG A C 1
ATOM 3033 O O . ARG A 1 398 ? 11.875 -59.094 -22.922 1 89.31 398 ARG A O 1
ATOM 3040 N N . TYR A 1 399 ? 11.039 -57.188 -22.062 1 89.75 399 TYR A N 1
ATOM 3041 C CA . TYR A 1 399 ? 9.789 -57.344 -22.812 1 89.75 399 TYR A CA 1
ATOM 3042 C C . TYR A 1 399 ? 9.836 -56.562 -24.125 1 89.75 399 TYR A C 1
ATOM 3044 O O . TYR A 1 399 ? 8.82 -56.438 -24.812 1 89.75 399 TYR A O 1
ATOM 3052 N N . ALA A 1 400 ? 10.914 -56.031 -24.469 1 89.19 400 ALA A N 1
ATOM 3053 C CA . ALA A 1 400 ? 11.094 -55.188 -25.656 1 89.19 400 ALA A CA 1
ATOM 3054 C C . ALA A 1 400 ? 10.641 -55.938 -26.922 1 89.19 400 ALA A C 1
ATOM 3056 O O . ALA A 1 400 ? 10.07 -55.312 -27.828 1 89.19 400 ALA A O 1
ATOM 3057 N N . ASN A 1 401 ? 10.906 -57.219 -26.922 1 89.5 401 ASN A N 1
ATOM 3058 C CA . ASN A 1 401 ? 10.617 -57.969 -28.141 1 89.5 401 ASN A CA 1
ATOM 3059 C C . ASN A 1 401 ? 9.359 -58.844 -27.969 1 89.5 401 ASN A C 1
ATOM 3061 O O . ASN A 1 401 ? 8.961 -59.562 -28.891 1 89.5 401 ASN A O 1
ATOM 3065 N N . ALA A 1 402 ? 8.852 -58.781 -26.781 1 89 402 ALA A N 1
ATOM 3066 C CA . ALA A 1 402 ? 7.582 -59.469 -26.562 1 89 402 ALA A CA 1
ATOM 3067 C C . ALA A 1 402 ? 6.441 -58.781 -27.297 1 89 402 ALA A C 1
ATOM 3069 O O . ALA A 1 402 ? 6.434 -57.531 -27.422 1 89 402 ALA A O 1
ATOM 3070 N N . ALA A 1 403 ? 5.5 -59.531 -27.797 1 88.75 403 ALA A N 1
ATOM 3071 C CA . ALA A 1 403 ? 4.379 -59 -28.562 1 88.75 403 ALA A CA 1
ATOM 3072 C C . ALA A 1 403 ? 3.635 -57.938 -27.766 1 88.75 403 ALA A C 1
ATOM 3074 O O . ALA A 1 403 ? 3.293 -56.875 -28.297 1 88.75 403 ALA A O 1
ATOM 3075 N N . GLN A 1 404 ? 3.418 -58.25 -26.562 1 88.88 404 GLN A N 1
ATOM 3076 C CA . GLN A 1 404 ? 2.707 -57.312 -25.703 1 88.88 404 GLN A CA 1
ATOM 3077 C C . GLN A 1 404 ? 3.5 -56 -25.531 1 88.88 404 GLN A C 1
ATOM 3079 O O . GLN A 1 404 ? 2.926 -54.938 -25.531 1 88.88 404 GLN A O 1
ATOM 3084 N N . GLY A 1 405 ? 4.758 -56.094 -25.281 1 91.88 405 GLY A N 1
ATOM 3085 C CA . GLY A 1 405 ? 5.613 -54.938 -25.156 1 91.88 405 GLY A CA 1
ATOM 3086 C C . GLY A 1 405 ? 5.633 -54.062 -26.391 1 91.88 405 GLY A C 1
ATOM 3087 O O . GLY A 1 405 ? 5.57 -52.844 -26.297 1 91.88 405 GLY A O 1
ATOM 3088 N N . GLN A 1 406 ? 5.664 -54.688 -27.547 1 91.69 406 GLN A N 1
ATOM 3089 C CA . GLN A 1 406 ? 5.688 -53.969 -28.812 1 91.69 406 GLN A CA 1
ATOM 3090 C C . GLN A 1 406 ? 4.363 -53.25 -29.062 1 91.69 406 GLN A C 1
ATOM 3092 O O . GLN A 1 406 ? 4.348 -52.125 -29.562 1 91.69 406 GLN A O 1
ATOM 3097 N N . GLN A 1 407 ? 3.311 -53.875 -28.703 1 92.19 407 GLN A N 1
ATOM 3098 C CA . GLN A 1 407 ? 1.992 -53.281 -28.859 1 92.19 407 GLN A CA 1
ATOM 3099 C C . GLN A 1 407 ? 1.848 -52.031 -27.984 1 92.19 407 GLN A C 1
ATOM 3101 O O . GLN A 1 407 ? 1.335 -51 -28.438 1 92.19 407 GLN A O 1
ATOM 3106 N N . MET A 1 408 ? 2.273 -52.188 -26.75 1 93.69 408 MET A N 1
ATOM 3107 C CA . MET A 1 408 ? 2.189 -51.031 -25.828 1 93.69 408 MET A CA 1
ATOM 3108 C C . MET A 1 408 ? 3.072 -49.906 -26.297 1 93.69 408 MET A C 1
ATOM 3110 O O . MET A 1 408 ? 2.67 -48.719 -26.234 1 93.69 408 MET A O 1
ATOM 3114 N N . ARG A 1 409 ? 4.23 -50.156 -26.766 1 94.56 409 ARG A N 1
ATOM 3115 C CA . ARG A 1 409 ? 5.133 -49.094 -27.266 1 94.56 409 ARG A CA 1
ATOM 3116 C C . ARG A 1 409 ? 4.531 -48.375 -28.453 1 94.56 409 ARG A C 1
ATOM 3118 O O . ARG A 1 409 ? 4.652 -47.156 -28.578 1 94.56 409 ARG A O 1
ATOM 3125 N N . SER A 1 410 ? 3.916 -49.125 -29.344 1 93 410 SER A N 1
ATOM 3126 C CA . SER A 1 410 ? 3.266 -48.531 -30.5 1 93 410 SER A CA 1
ATOM 3127 C C . SER A 1 410 ? 2.131 -47.594 -30.078 1 93 410 SER A C 1
ATOM 3129 O O . SER A 1 410 ? 1.966 -46.531 -30.641 1 93 410 SER A O 1
ATOM 3131 N N . ALA A 1 411 ? 1.41 -48.062 -29.141 1 93.38 411 ALA A N 1
ATOM 3132 C CA . ALA A 1 411 ? 0.304 -47.25 -28.625 1 93.38 411 ALA A CA 1
ATOM 3133 C C . ALA A 1 411 ? 0.815 -45.969 -27.969 1 93.38 411 ALA A C 1
ATOM 3135 O O . ALA A 1 411 ? 0.224 -44.906 -28.125 1 93.38 411 ALA A O 1
ATOM 3136 N N . ILE A 1 412 ? 1.896 -46.125 -27.203 1 95.12 412 ILE A N 1
ATOM 3137 C CA . ILE A 1 412 ? 2.498 -44.969 -26.531 1 95.12 412 ILE A CA 1
ATOM 3138 C C . ILE A 1 412 ? 3.006 -43.969 -27.562 1 95.12 412 ILE A C 1
ATOM 3140 O O . ILE A 1 412 ? 2.801 -42.781 -27.438 1 95.12 412 ILE A O 1
ATOM 3144 N N . THR A 1 413 ? 3.656 -44.469 -28.578 1 92.19 413 THR A N 1
ATOM 3145 C CA . THR A 1 413 ? 4.176 -43.594 -29.641 1 92.19 413 THR A CA 1
ATOM 3146 C C . THR A 1 413 ? 3.047 -42.812 -30.312 1 92.19 413 THR A C 1
ATOM 3148 O O . THR A 1 413 ? 3.188 -41.625 -30.609 1 92.19 413 THR A O 1
ATOM 3151 N N . ALA A 1 414 ? 1.944 -43.469 -30.547 1 89.69 414 ALA A N 1
ATOM 3152 C CA . ALA A 1 414 ? 0.783 -42.812 -31.141 1 89.69 414 ALA A CA 1
ATOM 3153 C C . ALA A 1 414 ? 0.226 -41.719 -30.219 1 89.69 414 ALA A C 1
ATOM 3155 O O . ALA A 1 414 ? -0.177 -40.656 -30.688 1 89.69 414 ALA A O 1
ATOM 3156 N N . PHE A 1 415 ? 0.197 -42.062 -29.016 1 90.75 415 PHE A N 1
ATOM 3157 C CA . PHE A 1 415 ? -0.282 -41.125 -28 1 90.75 415 PHE A CA 1
ATOM 3158 C C . PHE A 1 415 ? 0.592 -39.875 -27.953 1 90.75 415 PHE A C 1
ATOM 3160 O O . PHE A 1 415 ? 0.084 -38.75 -27.844 1 90.75 415 PHE A O 1
ATOM 3167 N N . CYS A 1 416 ? 1.909 -40.094 -28.062 1 89.88 416 CYS A N 1
ATOM 3168 C CA . CYS A 1 416 ? 2.871 -39 -27.906 1 89.88 416 CYS A CA 1
ATOM 3169 C C . CYS A 1 416 ? 2.986 -38.188 -29.188 1 89.88 416 CYS A C 1
ATOM 3171 O O . CYS A 1 416 ? 3.488 -37.062 -29.172 1 89.88 416 CYS A O 1
ATOM 3173 N N . ALA A 1 417 ? 2.73 -38.75 -30.406 1 77.25 417 ALA A N 1
ATOM 3174 C CA . ALA A 1 417 ? 2.861 -38.094 -31.703 1 77.25 417 ALA A CA 1
ATOM 3175 C C . ALA A 1 417 ? 1.851 -36.938 -31.844 1 77.25 417 ALA A C 1
ATOM 3177 O O . ALA A 1 417 ? 2.104 -35.969 -32.531 1 77.25 417 ALA A O 1
ATOM 3178 N N . THR A 1 418 ? 0.813 -37.156 -31.516 1 63.22 418 THR A N 1
ATOM 3179 C CA . THR A 1 418 ? -0.206 -36.125 -31.641 1 63.22 418 THR A CA 1
ATOM 3180 C C . THR A 1 418 ? 0.117 -34.938 -30.75 1 63.22 418 THR A C 1
ATOM 3182 O O . THR A 1 418 ? 0.226 -35.094 -29.531 1 63.22 418 THR A O 1
ATOM 3185 N N . GLN A 1 419 ? 1.197 -34.219 -31.453 1 53.59 419 GLN A N 1
ATOM 3186 C CA . GLN A 1 419 ? 1.575 -33.031 -30.672 1 53.59 419 GLN A CA 1
ATOM 3187 C C . GLN A 1 419 ? 0.344 -32.312 -30.156 1 53.59 419 GLN A C 1
ATOM 3189 O O . GLN A 1 419 ? -0.71 -32.312 -30.797 1 53.59 419 GLN A O 1
ATOM 3194 N N . PRO A 1 420 ? 0.548 -32 -29.141 1 47.84 420 PRO A N 1
ATOM 3195 C CA . PRO A 1 420 ? -0.544 -31.094 -28.797 1 47.84 420 PRO A CA 1
ATOM 3196 C C . PRO A 1 420 ? -0.768 -30.016 -29.859 1 47.84 420 PRO A C 1
ATOM 3198 O O . PRO A 1 420 ? 0.162 -29.281 -30.203 1 47.84 420 PRO A O 1
ATOM 3201 N N . ALA A 1 421 ? -0.968 -30.5 -31.344 1 38.44 421 ALA A N 1
ATOM 3202 C CA . ALA A 1 421 ? -0.893 -29.781 -32.625 1 38.44 421 ALA A CA 1
ATOM 3203 C C . ALA A 1 421 ? -1.607 -28.438 -32.531 1 38.44 421 ALA A C 1
ATOM 3205 O O . ALA A 1 421 ? -2.736 -28.359 -32.031 1 38.44 421 ALA A O 1
ATOM 3206 N N . LEU A 1 422 ? -0.717 -27.297 -32.875 1 35.31 422 LEU A N 1
ATOM 3207 C CA . LEU A 1 422 ? -1.294 -26.016 -33.25 1 35.31 422 LEU A CA 1
ATOM 3208 C C . LEU A 1 422 ? -1.919 -26.094 -34.656 1 35.31 422 LEU A C 1
ATOM 3210 O O . LEU A 1 422 ? -1.419 -26.828 -35.5 1 35.31 422 LEU A O 1
ATOM 3214 N N . PRO A 1 423 ? -3.014 -25.859 -35.031 1 30.56 423 PRO A N 1
ATOM 3215 C CA . PRO A 1 423 ? -3.521 -26 -36.375 1 30.56 423 PRO A CA 1
ATOM 3216 C C . PRO A 1 423 ? -2.754 -25.156 -37.375 1 30.56 423 PRO A C 1
ATOM 3218 O O . PRO A 1 423 ? -2.271 -24.062 -37.031 1 30.56 423 PRO A O 1
ATOM 3221 N N . THR A 1 424 ? -1.996 -25.719 -38.469 1 27.72 424 THR A N 1
ATOM 3222 C CA . THR A 1 424 ? -1.359 -25.094 -39.625 1 27.72 424 THR A CA 1
ATOM 3223 C C . THR A 1 424 ? -2.361 -24.234 -40.406 1 27.72 424 THR A C 1
ATOM 3225 O O . THR A 1 424 ? -3.498 -24.656 -40.625 1 27.72 424 THR A O 1
ATOM 3228 N N . ALA A 1 425 ? -2.158 -22.938 -40.312 1 32.97 425 ALA A N 1
ATOM 3229 C CA . ALA A 1 425 ? -2.83 -22.047 -41.281 1 32.97 425 ALA A CA 1
ATOM 3230 C C . ALA A 1 425 ? -2.705 -22.562 -42.688 1 32.97 425 ALA A C 1
ATOM 3232 O O . ALA A 1 425 ? -1.621 -22.516 -43.281 1 32.97 425 ALA A O 1
ATOM 3233 N N . THR A 1 426 ? -3.17 -23.562 -43.219 1 26.58 426 THR A N 1
ATOM 3234 C CA . THR A 1 426 ? -3.025 -23.938 -44.625 1 26.58 426 THR A CA 1
ATOM 3235 C C . THR A 1 426 ? -3.42 -22.766 -45.531 1 26.58 426 THR A C 1
ATOM 3237 O O . THR A 1 426 ? -3.115 -22.781 -46.719 1 26.58 426 THR A O 1
ATOM 3240 N N . GLY A 1 427 ? -4.41 -21.891 -45.219 1 27.09 427 GLY A N 1
ATOM 3241 C CA . GLY A 1 427 ? -5.086 -21.375 -46.375 1 27.09 427 GLY A CA 1
ATOM 3242 C C . GLY A 1 427 ? -4.324 -20.25 -47.062 1 27.09 427 GLY A C 1
ATOM 3243 O O . GLY A 1 427 ? -4.895 -19.5 -47.875 1 27.09 427 GLY A O 1
ATOM 3244 N N . MET A 1 428 ? -3.143 -19.719 -46.594 1 24.64 428 MET A N 1
ATOM 3245 C CA . MET A 1 428 ? -2.754 -18.578 -47.406 1 24.64 428 MET A CA 1
ATOM 3246 C C . MET A 1 428 ? -2.262 -19.031 -48.781 1 24.64 428 MET A C 1
ATOM 3248 O O . MET A 1 428 ? -1.161 -19.562 -48.906 1 24.64 428 MET A O 1
ATOM 3252 N N . GLU A 1 429 ? -3.133 -19.484 -49.656 1 23.08 429 GLU A N 1
ATOM 3253 C CA . GLU A 1 429 ? -2.768 -19.453 -51.062 1 23.08 429 GLU A CA 1
ATOM 3254 C C . GLU A 1 429 ? -2.381 -18.031 -51.5 1 23.08 429 GLU A C 1
ATOM 3256 O O . GLU A 1 429 ? -2.922 -17.062 -51 1 23.08 429 GLU A O 1
ATOM 3261 N N . GLN A 1 430 ? -1.207 -17.875 -52.25 1 20.53 430 GLN A N 1
ATOM 3262 C CA . GLN A 1 430 ? -0.568 -16.859 -53.094 1 20.53 430 GLN A CA 1
ATOM 3263 C C . GLN A 1 430 ? -1.563 -16.25 -54.062 1 20.53 430 GLN A C 1
ATOM 3265 O O . GLN A 1 430 ? -2.094 -16.953 -54.938 1 20.53 430 GLN A O 1
ATOM 3270 N N . ALA A 1 431 ? -2.457 -15.391 -53.688 1 18.11 431 ALA A N 1
ATOM 3271 C CA . ALA A 1 431 ? -2.764 -14.43 -54.75 1 18.11 431 ALA A CA 1
ATOM 3272 C C . ALA A 1 431 ? -1.704 -13.336 -54.844 1 18.11 431 ALA A C 1
ATOM 3274 O O . ALA A 1 431 ? -1.191 -12.891 -53.812 1 18.11 431 ALA A O 1
ATOM 3275 N N . MET B 1 1 ? -20.422 -28.375 -39.344 1 36.97 1 MET B N 1
ATOM 3276 C CA . MET B 1 1 ? -20.656 -26.938 -39.531 1 36.97 1 MET B CA 1
ATOM 3277 C C . MET B 1 1 ? -21.453 -26.359 -38.375 1 36.97 1 MET B C 1
ATOM 3279 O O . MET B 1 1 ? -22.484 -26.922 -38 1 36.97 1 MET B O 1
ATOM 3283 N N . ALA B 1 2 ? -20.797 -25.703 -37.562 1 51.78 2 ALA B N 1
ATOM 3284 C CA . ALA B 1 2 ? -21.625 -25.141 -36.5 1 51.78 2 ALA B CA 1
ATOM 3285 C C . ALA B 1 2 ? -22.906 -24.531 -37.062 1 51.78 2 ALA B C 1
ATOM 3287 O O . ALA B 1 2 ? -22.906 -23.969 -38.156 1 51.78 2 ALA B O 1
ATOM 3288 N N . LYS B 1 3 ? -23.984 -24.953 -36.656 1 60.88 3 LYS B N 1
ATOM 3289 C CA . LYS B 1 3 ? -25.266 -24.438 -37.125 1 60.88 3 LYS B CA 1
ATOM 3290 C C . LYS B 1 3 ? -25.453 -22.984 -36.75 1 60.88 3 LYS B C 1
ATOM 3292 O O . LYS B 1 3 ? -25.156 -22.578 -35.625 1 60.88 3 LYS B O 1
ATOM 3297 N N . ARG B 1 4 ? -25.719 -22.188 -37.594 1 71.69 4 ARG B N 1
ATOM 3298 C CA . ARG B 1 4 ? -25.984 -20.75 -37.469 1 71.69 4 ARG B CA 1
ATOM 3299 C C . ARG B 1 4 ? -27.047 -20.484 -36.406 1 71.69 4 ARG B C 1
ATOM 3301 O O . ARG B 1 4 ? -28.078 -21.156 -36.375 1 71.69 4 ARG B O 1
ATOM 3308 N N . ARG B 1 5 ? -26.703 -19.734 -35.344 1 77.75 5 ARG B N 1
ATOM 3309 C CA . ARG B 1 5 ? -27.641 -19.281 -34.312 1 77.75 5 ARG B CA 1
ATOM 3310 C C . ARG B 1 5 ? -28.625 -18.25 -34.906 1 77.75 5 ARG B C 1
ATOM 3312 O O . ARG B 1 5 ? -28.469 -17.047 -34.688 1 77.75 5 ARG B O 1
ATOM 3319 N N . GLU B 1 6 ? -29.438 -18.875 -35.75 1 79.94 6 GLU B N 1
ATOM 3320 C CA . GLU B 1 6 ? -30.375 -18.062 -36.531 1 79.94 6 GLU B CA 1
ATOM 3321 C C . GLU B 1 6 ? -31.234 -17.188 -35.625 1 79.94 6 GLU B C 1
ATOM 3323 O O . GLU B 1 6 ? -31.531 -16.047 -35.938 1 79.94 6 GLU B O 1
ATOM 3328 N N . GLU B 1 7 ? -31.5 -17.688 -34.438 1 82.44 7 GLU B N 1
ATOM 3329 C CA . GLU B 1 7 ? -32.344 -16.938 -33.531 1 82.44 7 GLU B CA 1
ATOM 3330 C C . GLU B 1 7 ? -31.578 -15.773 -32.875 1 82.44 7 GLU B C 1
ATOM 3332 O O . GLU B 1 7 ? -32.125 -14.703 -32.656 1 82.44 7 GLU B O 1
ATOM 3337 N N . PHE B 1 8 ? -30.281 -15.961 -32.719 1 84.69 8 PHE B N 1
ATOM 3338 C CA . PHE B 1 8 ? -29.406 -14.914 -32.188 1 84.69 8 PHE B CA 1
ATOM 3339 C C . PHE B 1 8 ? -29.25 -13.789 -33.219 1 84.69 8 PHE B C 1
ATOM 3341 O O . PHE B 1 8 ? -29.406 -12.609 -32.875 1 84.69 8 PHE B O 1
ATOM 3348 N N . ALA B 1 9 ? -29.031 -14.203 -34.406 1 85.56 9 ALA B N 1
ATOM 3349 C CA . ALA B 1 9 ? -28.906 -13.242 -35.5 1 85.56 9 ALA B CA 1
ATOM 3350 C C . ALA B 1 9 ? -30.219 -12.516 -35.75 1 85.56 9 ALA B C 1
ATOM 3352 O O . ALA B 1 9 ? -30.234 -11.305 -35.969 1 85.56 9 ALA B O 1
ATOM 3353 N N . ALA B 1 10 ? -31.297 -13.258 -35.625 1 85.62 10 ALA B N 1
ATOM 3354 C CA . ALA B 1 10 ? -32.625 -12.688 -35.844 1 85.62 10 ALA B CA 1
ATOM 3355 C C . ALA B 1 10 ? -32.969 -11.672 -34.75 1 85.62 10 ALA B C 1
ATOM 3357 O O . ALA B 1 10 ? -33.562 -10.633 -35.031 1 85.62 10 ALA B O 1
ATOM 3358 N N . ARG B 1 11 ? -32.531 -11.969 -33.562 1 85.88 11 ARG B N 1
ATOM 3359 C CA . ARG B 1 11 ? -32.781 -11.055 -32.438 1 85.88 11 ARG B CA 1
ATOM 3360 C C . ARG B 1 11 ? -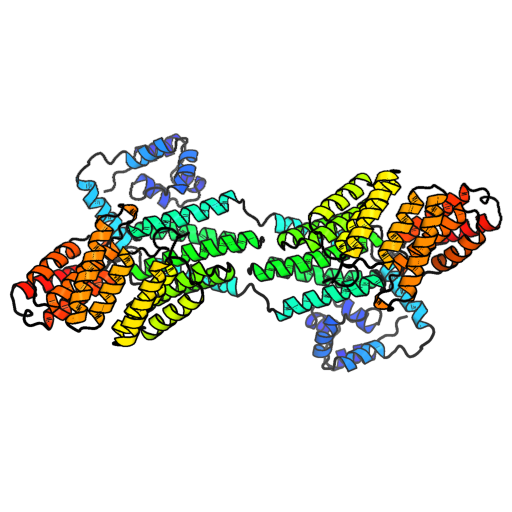31.969 -9.773 -32.594 1 85.88 11 ARG B C 1
ATOM 3362 O O . ARG B 1 11 ? -32.469 -8.68 -32.312 1 85.88 11 ARG B O 1
ATOM 3369 N N . ARG B 1 12 ? -30.719 -9.906 -32.969 1 88.62 12 ARG B N 1
ATOM 3370 C CA . ARG B 1 12 ? -29.891 -8.734 -33.25 1 88.62 12 ARG B CA 1
ATOM 3371 C C . ARG B 1 12 ? -30.531 -7.84 -34.312 1 88.62 12 ARG B C 1
ATOM 3373 O O . ARG B 1 12 ? -30.609 -6.621 -34.125 1 88.62 12 ARG B O 1
ATOM 3380 N N . GLU B 1 13 ? -31.062 -8.477 -35.312 1 84.81 13 GLU B N 1
ATOM 3381 C CA . GLU B 1 13 ? -31.703 -7.742 -36.406 1 84.81 13 GLU B CA 1
ATOM 3382 C C . GLU B 1 13 ? -33 -7.102 -35.938 1 84.81 13 GLU B C 1
ATOM 3384 O O . GLU B 1 13 ? -33.344 -5.977 -36.312 1 84.81 13 GLU B O 1
ATOM 3389 N N . ALA B 1 14 ? -33.656 -7.758 -35.062 1 85.94 14 ALA B N 1
ATOM 3390 C CA . ALA B 1 14 ? -34.938 -7.266 -34.531 1 85.94 14 ALA B CA 1
ATOM 3391 C C . ALA B 1 14 ? -34.719 -6.02 -33.656 1 85.94 14 ALA B C 1
ATOM 3393 O O . ALA B 1 14 ? -35.625 -5.168 -33.562 1 85.94 14 ALA B O 1
ATOM 3394 N N . MET B 1 15 ? -33.594 -5.934 -33.094 1 83.69 15 MET B N 1
ATOM 3395 C CA . MET B 1 15 ? -33.281 -4.789 -32.25 1 83.69 15 MET B CA 1
ATOM 3396 C C . MET B 1 15 ? -32.688 -3.645 -33.062 1 83.69 15 MET B C 1
ATOM 3398 O O . MET B 1 15 ? -32.344 -2.588 -32.531 1 83.69 15 MET B O 1
ATOM 3402 N N . GLY B 1 16 ? -32.438 -3.92 -34.438 1 85.06 16 GLY B N 1
ATOM 3403 C CA . GLY B 1 16 ? -32.031 -2.877 -35.375 1 85.06 16 GLY B CA 1
ATOM 3404 C C . GLY B 1 16 ? -30.547 -2.799 -35.562 1 85.06 16 GLY B C 1
ATOM 3405 O O . GLY B 1 16 ? -30.031 -1.827 -36.125 1 85.06 16 GLY B O 1
ATOM 3406 N N . PHE B 1 17 ? -29.891 -3.812 -35.094 1 83.81 17 PHE B N 1
ATOM 3407 C CA . PHE B 1 17 ? -28.438 -3.77 -35.219 1 83.81 17 PHE B CA 1
ATOM 3408 C C . PHE B 1 17 ? -27.984 -4.496 -36.469 1 83.81 17 PHE B C 1
ATOM 3410 O O . PHE B 1 17 ? -28.469 -5.582 -36.781 1 83.81 17 PHE B O 1
ATOM 3417 N N . THR B 1 18 ? -27.156 -3.936 -37.219 1 82.75 18 THR B N 1
ATOM 3418 C CA . THR B 1 18 ? -26.281 -4.684 -38.094 1 82.75 18 THR B CA 1
ATOM 3419 C C . THR B 1 18 ? -25.188 -5.418 -37.312 1 82.75 18 THR B C 1
ATOM 3421 O O . THR B 1 18 ? -25 -5.16 -36.125 1 82.75 18 THR B O 1
ATOM 3424 N N . GLN B 1 19 ? -24.516 -6.441 -38 1 83.88 19 GLN B N 1
ATOM 3425 C CA . GLN B 1 19 ? -23.406 -7.078 -37.281 1 83.88 19 GLN B CA 1
ATOM 3426 C C . GLN B 1 19 ? -22.344 -6.051 -36.906 1 83.88 19 GLN B C 1
ATOM 3428 O O . GLN B 1 19 ? -21.812 -6.113 -35.781 1 83.88 19 GLN B O 1
ATOM 3433 N N . GLU B 1 20 ? -22.125 -5.137 -37.719 1 81.75 20 GLU B N 1
ATOM 3434 C CA . GLU B 1 20 ? -21.172 -4.062 -37.469 1 81.75 20 GLU B CA 1
ATOM 3435 C C . GLU B 1 20 ? -21.656 -3.145 -36.344 1 81.75 20 GLU B C 1
ATOM 3437 O O . GLU B 1 20 ? -20.891 -2.773 -35.469 1 81.75 20 GLU B O 1
ATOM 3442 N N . GLY B 1 21 ? -22.812 -2.717 -36.406 1 84.25 21 GLY B N 1
ATOM 3443 C CA . GLY B 1 21 ? -23.406 -1.882 -35.375 1 84.25 21 GLY B CA 1
ATOM 3444 C C . GLY B 1 21 ? -23.438 -2.547 -34.031 1 84.25 21 GLY B C 1
ATOM 3445 O O . GLY B 1 21 ? -23.188 -1.9 -33 1 84.25 21 GLY B O 1
ATOM 3446 N N . PHE B 1 22 ? -23.734 -3.803 -33.938 1 84.44 22 PHE B N 1
ATOM 3447 C CA . PHE B 1 22 ? -23.75 -4.602 -32.719 1 84.44 22 PHE B CA 1
ATOM 3448 C C . PHE B 1 22 ? -22.359 -4.719 -32.125 1 84.44 22 PHE B C 1
ATOM 3450 O O . PHE B 1 22 ? -22.188 -4.574 -30.906 1 84.44 22 PHE B O 1
ATOM 3457 N N . ALA B 1 23 ? -21.469 -4.898 -32.969 1 80.69 23 ALA B N 1
ATOM 3458 C CA . ALA B 1 23 ? -20.078 -4.98 -32.562 1 80.69 23 ALA B CA 1
ATOM 3459 C C . ALA B 1 23 ? -19.609 -3.672 -31.922 1 80.69 23 ALA B C 1
ATOM 3461 O O . ALA B 1 23 ? -18.938 -3.682 -30.891 1 80.69 23 ALA B O 1
ATOM 3462 N N . THR B 1 24 ? -20 -2.602 -32.531 1 79.38 24 THR B N 1
ATOM 3463 C CA . THR B 1 24 ? -19.688 -1.273 -32.031 1 79.38 24 THR B CA 1
ATOM 3464 C C . THR B 1 24 ? -20.328 -1.043 -30.672 1 79.38 24 THR B C 1
ATOM 3466 O O . THR B 1 24 ? -19.688 -0.547 -29.734 1 79.38 24 THR B O 1
ATOM 3469 N N . ARG B 1 25 ? -21.516 -1.449 -30.547 1 80.56 25 ARG B N 1
ATOM 3470 C CA . ARG B 1 25 ? -22.266 -1.268 -29.312 1 80.56 25 ARG B CA 1
ATOM 3471 C C . ARG B 1 25 ? -21.641 -2.074 -28.172 1 80.56 25 ARG B C 1
ATOM 3473 O O . ARG B 1 25 ? -21.656 -1.643 -27.016 1 80.56 25 ARG B O 1
ATOM 3480 N N . LEU B 1 26 ? -21.125 -3.189 -28.531 1 78 26 LEU B N 1
ATOM 3481 C CA . LEU B 1 26 ? -20.625 -4.125 -27.531 1 78 26 LEU B CA 1
ATOM 3482 C C . LEU B 1 26 ? -19.109 -3.984 -27.359 1 78 26 LEU B C 1
ATOM 3484 O O . LEU B 1 26 ? -18.516 -4.629 -26.484 1 78 26 LEU B O 1
ATOM 3488 N N . GLY B 1 27 ? -18.547 -3.16 -28.25 1 74.44 27 GLY B N 1
ATOM 3489 C CA . GLY B 1 27 ? -17.109 -2.932 -28.188 1 74.44 27 GLY B CA 1
ATOM 3490 C C . GLY B 1 27 ? -16.297 -4.133 -28.625 1 74.44 27 GLY B C 1
ATOM 3491 O O . GLY B 1 27 ? -15.25 -4.43 -28.047 1 74.44 27 GLY B O 1
ATOM 3492 N N . VAL B 1 28 ? -16.859 -4.859 -29.578 1 75.94 28 VAL B N 1
ATOM 3493 C CA . VAL B 1 28 ? -16.156 -6.023 -30.109 1 75.94 28 VAL B CA 1
ATOM 3494 C C . VAL B 1 28 ? -15.945 -5.859 -31.609 1 75.94 28 VAL B C 1
ATOM 3496 O O . VAL B 1 28 ? -16.516 -4.961 -32.25 1 75.94 28 VAL B O 1
ATOM 3499 N N . GLU B 1 29 ? -15.094 -6.793 -32.125 1 73.75 29 GLU B N 1
ATOM 3500 C CA . GLU B 1 29 ? -14.867 -6.793 -33.562 1 73.75 29 GLU B CA 1
ATOM 3501 C C . GLU B 1 29 ? -16.047 -7.406 -34.312 1 73.75 29 GLU B C 1
ATOM 3503 O O . GLU B 1 29 ? -16.703 -8.32 -33.812 1 73.75 29 GLU B O 1
ATOM 3508 N N . LEU B 1 30 ? -16.234 -6.922 -35.5 1 79.5 30 LEU B N 1
ATOM 3509 C CA . LEU B 1 30 ? -17.266 -7.426 -36.375 1 79.5 30 LEU B CA 1
ATOM 3510 C C . LEU B 1 30 ? -17.141 -8.938 -36.562 1 79.5 30 LEU B C 1
ATOM 3512 O O . LEU B 1 30 ? -18.156 -9.648 -36.562 1 79.5 30 LEU B O 1
ATOM 3516 N N . SER B 1 31 ? -15.992 -9.383 -36.562 1 78.19 31 SER B N 1
ATOM 3517 C CA . SER B 1 31 ? -15.742 -10.812 -36.781 1 78.19 31 SER B CA 1
ATOM 3518 C C . SER B 1 31 ? -16.203 -11.617 -35.562 1 78.19 31 SER B C 1
ATOM 3520 O O . SER B 1 31 ? -16.641 -12.766 -35.719 1 78.19 31 SER B O 1
ATOM 3522 N N . THR B 1 32 ? -16.219 -10.992 -34.438 1 80.31 32 THR B N 1
ATOM 3523 C CA . THR B 1 32 ? -16.656 -11.633 -33.188 1 80.31 32 THR B CA 1
ATOM 3524 C C . THR B 1 32 ? -18.172 -11.867 -33.219 1 80.31 32 THR B C 1
ATOM 3526 O O . THR B 1 32 ? -18.641 -12.961 -32.875 1 80.31 32 THR B O 1
ATOM 3529 N N . VAL B 1 33 ? -18.844 -10.867 -33.656 1 82.81 33 VAL B N 1
ATOM 3530 C CA . VAL B 1 33 ? -20.297 -10.969 -33.781 1 82.81 33 VAL B CA 1
ATOM 3531 C C . VAL B 1 33 ? -20.672 -12.008 -34.812 1 82.81 33 VAL B C 1
ATOM 3533 O O . VAL B 1 33 ? -21.562 -12.836 -34.594 1 82.81 33 VAL B O 1
ATOM 3536 N N . GLY B 1 34 ? -19.969 -12.055 -35.844 1 80.62 34 GLY B N 1
ATOM 3537 C CA . GLY B 1 34 ? -20.172 -13.062 -36.875 1 80.62 34 GLY B CA 1
ATOM 3538 C C . GLY B 1 34 ? -19.938 -14.477 -36.375 1 80.62 34 GLY B C 1
ATOM 3539 O O . GLY B 1 34 ? -20.719 -15.383 -36.688 1 80.62 34 GLY B O 1
ATOM 3540 N N . ARG B 1 35 ? -19.031 -14.648 -35.562 1 77.25 35 ARG B N 1
ATOM 3541 C CA . ARG B 1 35 ? -18.703 -15.961 -35 1 77.25 35 ARG B CA 1
ATOM 3542 C C . ARG B 1 35 ? -19.734 -16.391 -33.969 1 77.25 35 ARG B C 1
ATOM 3544 O O . ARG B 1 35 ? -20.047 -17.578 -33.844 1 77.25 35 ARG B O 1
ATOM 3551 N N . TRP B 1 36 ? -20.266 -15.383 -33.188 1 80.25 36 TRP B N 1
ATOM 3552 C CA . TRP B 1 36 ? -21.359 -15.688 -32.281 1 80.25 36 TRP B CA 1
ATOM 3553 C C . TRP B 1 36 ? -22.578 -16.219 -33.031 1 80.25 36 TRP B C 1
ATOM 3555 O O . TRP B 1 36 ? -23.188 -17.219 -32.625 1 80.25 36 TRP B O 1
ATOM 3565 N N . GLU B 1 37 ? -22.766 -15.594 -34.188 1 82.94 37 GLU B N 1
ATOM 3566 C CA . GLU B 1 37 ? -23.953 -15.914 -34.969 1 82.94 37 GLU B CA 1
ATOM 3567 C C . GLU B 1 37 ? -23.766 -17.203 -35.781 1 82.94 37 GLU B C 1
ATOM 3569 O O . GLU B 1 37 ? -24.719 -17.969 -35.969 1 82.94 37 GLU B O 1
ATOM 3574 N N . ARG B 1 38 ? -22.594 -17.516 -36.094 1 74.44 38 ARG B N 1
ATOM 3575 C CA . ARG B 1 38 ? -22.312 -18.75 -36.812 1 74.44 38 ARG B CA 1
ATOM 3576 C C . ARG B 1 38 ? -22.156 -19.922 -35.844 1 74.44 38 ARG B C 1
ATOM 3578 O O . ARG B 1 38 ? -22.062 -21.078 -36.281 1 74.44 38 ARG B O 1
ATOM 3585 N N . GLY B 1 39 ? -22.094 -19.562 -34.531 1 67.75 39 GLY B N 1
ATOM 3586 C CA . GLY B 1 39 ? -22.031 -20.594 -33.531 1 67.75 39 GLY B CA 1
ATOM 3587 C C . GLY B 1 39 ? -20.609 -21.094 -33.25 1 67.75 39 GLY B C 1
ATOM 3588 O O . GLY B 1 39 ? -20.422 -22.094 -32.562 1 67.75 39 GLY B O 1
ATOM 3589 N N . THR B 1 40 ? -19.75 -20.5 -33.938 1 64.69 40 THR B N 1
ATOM 3590 C CA . THR B 1 40 ? -18.375 -20.953 -33.844 1 64.69 40 THR B CA 1
ATOM 3591 C C . THR B 1 40 ? -17.703 -20.375 -32.594 1 64.69 40 THR B C 1
ATOM 3593 O O . THR B 1 40 ? -16.656 -20.859 -32.156 1 64.69 40 THR B O 1
ATOM 3596 N N . LEU B 1 41 ? -18.375 -19.281 -32.062 1 68.69 41 LEU B N 1
ATOM 3597 C CA . LEU B 1 41 ? -17.953 -18.641 -30.828 1 68.69 41 LEU B CA 1
ATOM 3598 C C . LEU B 1 41 ? -19.141 -18.344 -29.922 1 68.69 41 LEU B C 1
ATOM 3600 O O . LEU B 1 41 ? -20.203 -17.938 -30.406 1 68.69 41 LEU B O 1
ATOM 3604 N N . THR B 1 42 ? -19.031 -18.703 -28.719 1 70.12 42 THR B N 1
ATOM 3605 C CA . THR B 1 42 ? -20.062 -18.328 -27.75 1 70.12 42 THR B CA 1
ATOM 3606 C C . THR B 1 42 ? -19.594 -17.172 -26.875 1 70.12 42 THR B C 1
ATOM 3608 O O . THR B 1 42 ? -18.469 -17.172 -26.375 1 70.12 42 THR B O 1
ATOM 3611 N N . PRO B 1 43 ? -20.5 -16.172 -26.859 1 72.75 43 PRO B N 1
ATOM 3612 C CA . PRO B 1 43 ? -20.141 -15.016 -26.031 1 72.75 43 PRO B CA 1
ATOM 3613 C C . PRO B 1 43 ? -19.766 -15.414 -24.609 1 72.75 43 PRO B C 1
ATOM 3615 O O . PRO B 1 43 ? -20.406 -16.281 -24.016 1 72.75 43 PRO B O 1
ATOM 3618 N N . GLN B 1 44 ? -18.734 -14.867 -24.094 1 63.09 44 GLN B N 1
ATOM 3619 C CA . GLN B 1 44 ? -18.25 -15.117 -22.75 1 63.09 44 GLN B CA 1
ATOM 3620 C C . GLN B 1 44 ? -19.266 -14.672 -21.703 1 63.09 44 GLN B C 1
ATOM 3622 O O . GLN B 1 44 ? -20.016 -13.719 -21.922 1 63.09 44 GLN B O 1
ATOM 3627 N N . PRO B 1 45 ? -19.375 -15.328 -20.609 1 58.94 45 PRO B N 1
ATOM 3628 C CA . PRO B 1 45 ? -20.406 -15.047 -19.609 1 58.94 45 PRO B CA 1
ATOM 3629 C C . PRO B 1 45 ? -20.406 -13.586 -19.172 1 58.94 45 PRO B C 1
ATOM 3631 O O . PRO B 1 45 ? -21.484 -12.992 -19 1 58.94 45 PRO B O 1
ATOM 3634 N N . TRP B 1 46 ? -19.391 -12.93 -19.141 1 57.16 46 TRP B N 1
ATOM 3635 C CA . TRP B 1 46 ? -19.344 -11.562 -18.625 1 57.16 46 TRP B CA 1
ATOM 3636 C C . TRP B 1 46 ? -19.828 -10.57 -19.688 1 57.16 46 TRP B C 1
ATOM 3638 O O . TRP B 1 46 ? -20.172 -9.438 -19.359 1 57.16 46 TRP B O 1
ATOM 3648 N N . ARG B 1 47 ? -19.797 -11.062 -20.875 1 65.44 47 ARG B N 1
ATOM 3649 C CA . ARG B 1 47 ? -20.328 -10.219 -21.953 1 65.44 47 ARG B CA 1
ATOM 3650 C C . ARG B 1 47 ? -21.812 -10.461 -22.156 1 65.44 47 ARG B C 1
ATOM 3652 O O . ARG B 1 47 ? -22.484 -9.664 -22.812 1 65.44 47 ARG B O 1
ATOM 3659 N N . ARG B 1 48 ? -22.219 -11.484 -21.547 1 72.81 48 ARG B N 1
ATOM 3660 C CA . ARG B 1 48 ? -23.562 -11.922 -21.859 1 72.81 48 ARG B CA 1
ATOM 3661 C C . ARG B 1 48 ? -24.594 -10.938 -21.328 1 72.81 48 ARG B C 1
ATOM 3663 O O . ARG B 1 48 ? -25.641 -10.719 -21.953 1 72.81 48 ARG B O 1
ATOM 3670 N N . SER B 1 49 ? -24.094 -10.312 -20.234 1 73.5 49 SER B N 1
ATOM 3671 C CA . SER B 1 49 ? -25 -9.297 -19.719 1 73.5 49 SER B CA 1
ATOM 3672 C C . SER B 1 49 ? -25.125 -8.109 -20.672 1 73.5 49 SER B C 1
ATOM 3674 O O . SER B 1 49 ? -26.219 -7.594 -20.891 1 73.5 49 SER B O 1
ATOM 3676 N N . GLN B 1 50 ? -24.062 -7.648 -21.219 1 79 50 GLN B N 1
ATOM 3677 C CA . GLN B 1 50 ? -24.062 -6.547 -22.172 1 79 50 GLN B CA 1
ATOM 3678 C C . GLN B 1 50 ? -24.781 -6.934 -23.469 1 79 50 GLN B C 1
ATOM 3680 O O . GLN B 1 50 ? -25.516 -6.133 -24.031 1 79 50 GLN B O 1
ATOM 3685 N N . ILE B 1 51 ? -24.578 -8.172 -23.812 1 80.06 51 ILE B N 1
ATOM 3686 C CA . ILE B 1 51 ? -25.219 -8.688 -25.016 1 80.06 51 ILE B CA 1
ATOM 3687 C C . ILE B 1 51 ? -26.734 -8.781 -24.797 1 80.06 51 ILE B C 1
ATOM 3689 O O . ILE B 1 51 ? -27.516 -8.359 -25.641 1 80.06 51 ILE B O 1
ATOM 3693 N N . ALA B 1 52 ? -27.031 -9.258 -23.656 1 80.88 52 ALA B N 1
ATOM 3694 C CA . ALA B 1 52 ? -28.453 -9.367 -23.312 1 80.88 52 ALA B CA 1
ATOM 3695 C C . ALA B 1 52 ? -29.109 -7.996 -23.281 1 80.88 52 ALA B C 1
ATOM 3697 O O . ALA B 1 52 ? -30.234 -7.828 -23.781 1 80.88 52 ALA B O 1
ATOM 3698 N N . GLY B 1 53 ? -28.422 -7.047 -22.719 1 81.44 53 GLY B N 1
ATOM 3699 C CA . GLY B 1 53 ? -28.906 -5.68 -22.688 1 81.44 53 GLY B CA 1
ATOM 3700 C C . GLY B 1 53 ? -29.062 -5.066 -24.062 1 81.44 53 GLY B C 1
ATOM 3701 O O . GLY B 1 53 ? -30.062 -4.414 -24.359 1 81.44 53 GLY B O 1
ATOM 3702 N N . ALA B 1 54 ? -28.109 -5.344 -24.875 1 82.69 54 ALA B N 1
ATOM 3703 C CA . ALA B 1 54 ? -28.141 -4.785 -26.219 1 82.69 54 ALA B CA 1
ATOM 3704 C C . ALA B 1 54 ? -29.25 -5.434 -27.062 1 82.69 54 ALA B C 1
ATOM 3706 O O . ALA B 1 54 ? -29.844 -4.785 -27.906 1 82.69 54 ALA B O 1
ATOM 3707 N N . LEU B 1 55 ? -29.516 -6.719 -26.656 1 86 55 LEU B N 1
ATOM 3708 C CA . LEU B 1 55 ? -30.516 -7.469 -27.406 1 86 55 LEU B CA 1
ATOM 3709 C C . LEU B 1 55 ? -31.875 -7.371 -26.75 1 86 55 LEU B C 1
ATOM 3711 O O . LEU B 1 55 ? -32.875 -7.859 -27.297 1 86 55 LEU B O 1
ATOM 3715 N N . GLY B 1 56 ? -31.922 -6.746 -25.562 1 83.69 56 GLY B N 1
ATOM 3716 C CA . GLY B 1 56 ? -33.188 -6.566 -24.859 1 83.69 56 GLY B CA 1
ATOM 3717 C C . GLY B 1 56 ? -33.781 -7.871 -24.375 1 83.69 56 GLY B C 1
ATOM 3718 O O . GLY B 1 56 ? -35 -8.062 -24.438 1 83.69 56 GLY B O 1
ATOM 3719 N N . VAL B 1 57 ? -32.938 -8.805 -24.062 1 82.31 57 VAL B N 1
ATOM 3720 C CA . VAL B 1 57 ? -33.438 -10.102 -23.594 1 82.31 57 VAL B CA 1
ATOM 3721 C C . VAL B 1 57 ? -32.875 -10.391 -22.203 1 82.31 57 VAL B C 1
ATOM 3723 O O . VAL B 1 57 ? -31.891 -9.758 -21.781 1 82.31 57 VAL B O 1
ATOM 3726 N N . SER B 1 58 ? -33.5 -11.234 -21.516 1 78.75 58 SER B N 1
ATOM 3727 C CA . SER B 1 58 ? -32.969 -11.711 -20.234 1 78.75 58 SER B CA 1
ATOM 3728 C C . SER B 1 58 ? -31.75 -12.586 -20.453 1 78.75 58 SER B C 1
ATOM 3730 O O . SER B 1 58 ? -31.516 -13.086 -21.547 1 78.75 58 SER B O 1
ATOM 3732 N N . LEU B 1 59 ? -30.969 -12.75 -19.422 1 76.69 59 LEU B N 1
ATOM 3733 C CA . LEU B 1 59 ? -29.781 -13.594 -19.5 1 76.69 59 LEU B CA 1
ATOM 3734 C C . LEU B 1 59 ? -30.172 -15.039 -19.812 1 76.69 59 LEU B C 1
ATOM 3736 O O . LEU B 1 59 ? -29.469 -15.719 -20.562 1 76.69 59 LEU B O 1
ATOM 3740 N N . GLU B 1 60 ? -31.266 -15.453 -19.281 1 74 60 GLU B N 1
ATOM 3741 C CA . GLU B 1 60 ? -31.781 -16.797 -19.547 1 74 60 GLU B CA 1
ATOM 3742 C C . GLU B 1 60 ? -32.156 -16.969 -21.016 1 74 60 GLU B C 1
ATOM 3744 O O . GLU B 1 60 ? -31.828 -17.984 -21.625 1 74 60 GLU B O 1
ATOM 3749 N N . ARG B 1 61 ? -32.875 -16.031 -21.594 1 80.25 61 ARG B N 1
ATOM 3750 C CA . ARG B 1 61 ? -33.281 -16.062 -22.984 1 80.25 61 ARG B CA 1
ATOM 3751 C C . ARG B 1 61 ? -32.062 -15.977 -23.906 1 80.25 61 ARG B C 1
ATOM 3753 O O . ARG B 1 61 ? -32.031 -16.625 -24.969 1 80.25 61 ARG B O 1
ATOM 3760 N N . LEU B 1 62 ? -31.078 -15.227 -23.5 1 81.31 62 LEU B N 1
ATOM 3761 C CA . LEU B 1 62 ? -29.844 -15.164 -24.281 1 81.31 62 LEU B CA 1
ATOM 3762 C C . LEU B 1 62 ? -29.156 -16.531 -24.312 1 81.31 62 LEU B C 1
ATOM 3764 O O . LEU B 1 62 ? -28.688 -16.953 -25.359 1 81.31 62 LEU B O 1
ATOM 3768 N N . GLU B 1 63 ? -29.219 -17.172 -23.25 1 75.75 63 GLU B N 1
ATOM 3769 C CA . GLU B 1 63 ? -28.656 -18.516 -23.188 1 75.75 63 GLU B CA 1
ATOM 3770 C C . GLU B 1 63 ? -29.375 -19.469 -24.125 1 75.75 63 GLU B C 1
ATOM 3772 O O . GLU B 1 63 ? -28.75 -20.297 -24.781 1 75.75 63 GLU B O 1
ATOM 3777 N N . GLU B 1 64 ? -30.609 -19.438 -24.172 1 75.88 64 GLU B N 1
ATOM 3778 C CA . GLU B 1 64 ? -31.422 -20.219 -25.094 1 75.88 64 GLU B CA 1
ATOM 3779 C C . GLU B 1 64 ? -31.078 -19.906 -26.547 1 75.88 64 GLU B C 1
ATOM 3781 O O . GLU B 1 64 ? -31 -20.812 -27.375 1 75.88 64 GLU B O 1
ATOM 3786 N N . LEU B 1 65 ? -30.938 -18.672 -26.844 1 78.44 65 LEU B N 1
ATOM 3787 C CA . LEU B 1 65 ? -30.609 -18.219 -28.188 1 78.44 65 LEU B CA 1
ATOM 3788 C C . LEU B 1 65 ? -29.234 -18.719 -28.625 1 78.44 65 LEU B C 1
ATOM 3790 O O . LEU B 1 65 ? -29.016 -18.969 -29.812 1 78.44 65 LEU B O 1
ATOM 3794 N N . LEU B 1 66 ? -28.5 -18.812 -27.547 1 75.19 66 LEU B N 1
ATOM 3795 C CA . LEU B 1 66 ? -27.125 -19.219 -27.812 1 75.19 66 LEU B CA 1
ATOM 3796 C C . LEU B 1 66 ? -27 -20.734 -27.844 1 75.19 66 LEU B C 1
ATOM 3798 O O . LEU B 1 66 ? -26.094 -21.281 -28.469 1 75.19 66 LEU B O 1
ATOM 3802 N N . THR B 1 67 ? -27.891 -21.484 -27.047 1 63.22 67 THR B N 1
ATOM 3803 C CA . THR B 1 67 ? -27.891 -22.938 -26.922 1 63.22 67 THR B CA 1
ATOM 3804 C C . THR B 1 67 ? -28.875 -23.578 -27.891 1 63.22 67 THR B C 1
ATOM 3806 O O . THR B 1 67 ? -28.859 -24.781 -28.109 1 63.22 67 THR B O 1
ATOM 3809 N N . ALA B 1 68 ? -29.906 -22.984 -28.359 1 49.94 68 ALA B N 1
ATOM 3810 C CA . ALA B 1 68 ? -31.062 -23.547 -29.031 1 49.94 68 ALA B CA 1
ATOM 3811 C C . ALA B 1 68 ? -30.656 -24.656 -29.984 1 49.94 68 ALA B C 1
ATOM 3813 O O . ALA B 1 68 ? -31.422 -25.594 -30.234 1 49.94 68 ALA B O 1
ATOM 3814 N N . THR B 1 69 ? -29.672 -24.469 -30.781 1 42.62 69 THR B N 1
ATOM 3815 C CA . THR B 1 69 ? -29.797 -25.484 -31.828 1 42.62 69 THR B CA 1
ATOM 3816 C C . THR B 1 69 ? -29.312 -26.844 -31.312 1 42.62 69 THR B C 1
ATOM 3818 O O . THR B 1 69 ? -29.203 -27.797 -32.094 1 42.62 69 THR B O 1
ATOM 3821 N N . VAL B 1 70 ? -28.766 -27 -30.172 1 36.78 70 VAL B N 1
ATOM 3822 C CA . VAL B 1 70 ? -28.156 -28.328 -30.109 1 36.78 70 VAL B CA 1
ATOM 3823 C C . VAL B 1 70 ? -29.234 -29.375 -29.875 1 36.78 70 VAL B C 1
ATOM 3825 O O . VAL B 1 70 ? -29.688 -29.562 -28.734 1 36.78 70 VAL B O 1
ATOM 3828 N N . THR B 1 71 ? -30.281 -29.391 -30.5 1 32.38 71 THR B N 1
ATOM 3829 C CA . THR B 1 71 ? -31.094 -30.562 -30.234 1 32.38 71 THR B CA 1
ATOM 3830 C C . THR B 1 71 ? -30.266 -31.844 -30.359 1 32.38 71 THR B C 1
ATOM 3832 O O . THR B 1 71 ? -30.703 -32.906 -29.969 1 32.38 71 THR B O 1
ATOM 3835 N N . ASP B 1 72 ? -29.625 -32.094 -31.531 1 31.14 72 ASP B N 1
ATOM 3836 C CA . ASP B 1 72 ? -29.219 -33.469 -31.703 1 31.14 72 ASP B CA 1
ATOM 3837 C C . ASP B 1 72 ? -28.156 -33.875 -30.672 1 31.14 72 ASP B C 1
ATOM 3839 O O . ASP B 1 72 ? -27.078 -33.25 -30.609 1 31.14 72 ASP B O 1
ATOM 3843 N N . THR B 1 73 ? -28.562 -34.531 -29.562 1 31.72 73 THR B N 1
ATOM 3844 C CA . THR B 1 73 ? -28.031 -34.906 -28.25 1 31.72 73 THR B CA 1
ATOM 3845 C C . THR B 1 73 ? -26.656 -35.562 -28.406 1 31.72 73 THR B C 1
ATOM 3847 O O . THR B 1 73 ? -25.828 -35.5 -27.484 1 31.72 73 THR B O 1
ATOM 3850 N N . GLY B 1 74 ? -26.578 -36.656 -29.25 1 30.03 74 GLY B N 1
ATOM 3851 C CA . GLY B 1 74 ? -25.547 -37.688 -29.219 1 30.03 74 GLY B CA 1
ATOM 3852 C C . GLY B 1 74 ? -24.172 -37.156 -29.594 1 30.03 74 GLY B C 1
ATOM 3853 O O . GLY B 1 74 ? -23.172 -37.531 -28.984 1 30.03 74 GLY B O 1
ATOM 3854 N N . SER B 1 75 ? -24.031 -36.719 -30.906 1 27.55 75 SER B N 1
ATOM 3855 C CA . SER B 1 75 ? -22.766 -36.5 -31.609 1 27.55 75 SER B CA 1
ATOM 3856 C C . SER B 1 75 ? -22.062 -35.25 -31.109 1 27.55 75 SER B C 1
ATOM 3858 O O . SER B 1 75 ? -21.016 -34.875 -31.641 1 27.55 75 SER B O 1
ATOM 3860 N N . ALA B 1 76 ? -22.734 -34.406 -30.328 1 33.66 76 ALA B N 1
ATOM 3861 C CA . ALA B 1 76 ? -22.188 -33.094 -30.031 1 33.66 76 ALA B CA 1
ATOM 3862 C C . ALA B 1 76 ? -20.984 -33.219 -29.078 1 33.66 76 ALA B C 1
ATOM 3864 O O . ALA B 1 76 ? -20.328 -32.219 -28.797 1 33.66 76 ALA B O 1
ATOM 3865 N N . ARG B 1 77 ? -21.125 -34.281 -28.422 1 34.19 77 ARG B N 1
ATOM 3866 C CA . ARG B 1 77 ? -20.047 -34.438 -27.438 1 34.19 77 ARG B CA 1
ATOM 3867 C C . ARG B 1 77 ? -18.703 -34.594 -28.141 1 34.19 77 ARG B C 1
ATOM 3869 O O . ARG B 1 77 ? -17.656 -34.406 -27.531 1 34.19 77 ARG B O 1
ATOM 3876 N N . HIS B 1 78 ? -18.859 -35.406 -29.25 1 28.61 78 HIS B N 1
ATOM 3877 C CA . HIS B 1 78 ? -17.625 -35.75 -29.969 1 28.61 78 HIS B CA 1
ATOM 3878 C C . HIS B 1 78 ? -17.062 -34.5 -30.656 1 28.61 78 HIS B C 1
ATOM 3880 O O . HIS B 1 78 ? -15.852 -34.406 -30.875 1 28.61 78 HIS B O 1
ATOM 3886 N N . ARG B 1 79 ? -17.969 -33.625 -31.359 1 32.53 79 ARG B N 1
ATOM 3887 C CA . ARG B 1 79 ? -17.484 -32.5 -32.156 1 32.53 79 ARG B CA 1
ATOM 3888 C C . ARG B 1 79 ? -16.969 -31.391 -31.25 1 32.53 79 ARG B C 1
ATOM 3890 O O . ARG B 1 79 ? -16.109 -30.594 -31.656 1 32.53 79 ARG B O 1
ATOM 3897 N N . ASN B 1 80 ? -17.656 -31.078 -30.203 1 33.69 80 ASN B N 1
ATOM 3898 C CA . ASN B 1 80 ? -17.203 -30.031 -29.297 1 33.69 80 ASN B CA 1
ATOM 3899 C C . ASN B 1 80 ? -15.82 -30.344 -28.719 1 33.69 80 ASN B C 1
ATOM 3901 O O . ASN B 1 80 ? -15.039 -29.438 -28.438 1 33.69 80 ASN B O 1
ATOM 3905 N N . ALA B 1 81 ? -15.602 -31.578 -28.453 1 33.53 81 ALA B N 1
ATOM 3906 C CA . ALA B 1 81 ? -14.273 -32.062 -28.094 1 33.53 81 ALA B CA 1
ATOM 3907 C C . ALA B 1 81 ? -13.289 -31.875 -29.25 1 33.53 81 ALA B C 1
ATOM 3909 O O . ALA B 1 81 ? -12.117 -31.547 -29.031 1 33.53 81 ALA B O 1
ATOM 3910 N N . ALA B 1 82 ? -13.75 -32.062 -30.5 1 34.5 82 ALA B N 1
ATOM 3911 C CA . ALA B 1 82 ? -12.93 -31.781 -31.688 1 34.5 82 ALA B CA 1
ATOM 3912 C C . ALA B 1 82 ? -12.648 -30.297 -31.844 1 34.5 82 ALA B C 1
ATOM 3914 O O . ALA B 1 82 ? -11.539 -29.906 -32.219 1 34.5 82 ALA B O 1
ATOM 3915 N N . GLN B 1 83 ? -13.672 -29.406 -31.672 1 35.31 83 GLN B N 1
ATOM 3916 C CA . GLN B 1 83 ? -13.5 -27.953 -31.797 1 35.31 83 GLN B CA 1
ATOM 3917 C C . GLN B 1 83 ? -12.695 -27.406 -30.625 1 35.31 83 GLN B C 1
ATOM 3919 O O . GLN B 1 83 ? -11.891 -26.484 -30.797 1 35.31 83 GLN B O 1
ATOM 3924 N N . LEU B 1 84 ? -12.906 -27.859 -29.453 1 36.56 84 LEU B N 1
ATOM 3925 C CA . LEU B 1 84 ? -12.016 -27.609 -28.328 1 36.56 84 LEU B CA 1
ATOM 3926 C C . LEU B 1 84 ? -10.648 -28.25 -28.562 1 36.56 84 LEU B C 1
ATOM 3928 O O . LEU B 1 84 ? -9.633 -27.766 -28.047 1 36.56 84 LEU B O 1
ATOM 3932 N N . GLY B 1 85 ? -10.648 -29.422 -29.141 1 37.59 85 GLY B N 1
ATOM 3933 C CA . GLY B 1 85 ? -9.422 -30.016 -29.656 1 37.59 85 GLY B CA 1
ATOM 3934 C C . GLY B 1 85 ? -8.648 -29.078 -30.562 1 37.59 85 GLY B C 1
ATOM 3935 O O . GLY B 1 85 ? -7.418 -29.031 -30.5 1 37.59 85 GLY B O 1
ATOM 3936 N N . GLY B 1 86 ? -9.383 -28.406 -31.484 1 38.59 86 GLY B N 1
ATOM 3937 C CA . GLY B 1 86 ? -8.828 -27.359 -32.312 1 38.59 86 GLY B CA 1
ATOM 3938 C C . GLY B 1 86 ? -8.352 -26.141 -31.547 1 38.59 86 GLY B C 1
ATOM 3939 O O . GLY B 1 86 ? -7.375 -25.5 -31.938 1 38.59 86 GLY B O 1
ATOM 3940 N N . LEU B 1 87 ? -9.07 -25.719 -30.562 1 38.25 87 LEU B N 1
ATOM 3941 C CA . LEU B 1 87 ? -8.664 -24.578 -29.75 1 38.25 87 LEU B CA 1
ATOM 3942 C C . LEU B 1 87 ? -7.438 -24.922 -28.906 1 38.25 87 LEU B C 1
ATOM 3944 O O . LEU B 1 87 ? -6.535 -24.109 -28.75 1 38.25 87 LEU B O 1
ATOM 3948 N N . ALA B 1 88 ? -7.422 -26.062 -28.188 1 45.22 88 ALA B N 1
ATOM 3949 C CA . ALA B 1 88 ? -6.27 -26.562 -27.453 1 45.22 88 ALA B CA 1
ATOM 3950 C C . ALA B 1 88 ? -5.07 -26.766 -28.375 1 45.22 88 ALA B C 1
ATOM 3952 O O . ALA B 1 88 ? -3.936 -26.453 -28 1 45.22 88 ALA B O 1
ATOM 3953 N N . GLY B 1 89 ? -5.367 -27.438 -29.5 1 44.06 89 GLY B N 1
ATOM 3954 C CA . GLY B 1 89 ? -4.34 -27.516 -30.531 1 44.06 89 GLY B CA 1
ATOM 3955 C C . GLY B 1 89 ? -3.846 -26.156 -30.984 1 44.06 89 GLY B C 1
ATOM 3956 O O . GLY B 1 89 ? -2.73 -26.031 -31.5 1 44.06 89 GLY B O 1
ATOM 3957 N N . ARG B 1 90 ? -4.824 -25.094 -30.953 1 45.41 90 ARG B N 1
ATOM 3958 C CA . ARG B 1 90 ? -4.539 -23.781 -31.516 1 45.41 90 ARG B CA 1
ATOM 3959 C C . ARG B 1 90 ? -3.934 -22.859 -30.484 1 45.41 90 ARG B C 1
ATOM 3961 O O . ARG B 1 90 ? -3.775 -21.656 -30.719 1 45.41 90 ARG B O 1
ATOM 3968 N N . LEU B 1 91 ? -4.094 -23.125 -29.156 1 55.94 91 LEU B N 1
ATOM 3969 C CA . LEU B 1 91 ? -3.266 -22.156 -28.438 1 55.94 91 LEU B CA 1
ATOM 3970 C C . LEU B 1 91 ? -1.852 -22.125 -29.016 1 55.94 91 LEU B C 1
ATOM 3972 O O . LEU B 1 91 ? -1.062 -23.047 -28.766 1 55.94 91 LEU B O 1
ATOM 3976 N N . ASP B 1 92 ? -1.784 -21.438 -30.141 1 62.16 92 ASP B N 1
ATOM 3977 C CA . ASP B 1 92 ? -0.581 -21.203 -30.938 1 62.16 92 ASP B CA 1
ATOM 3978 C C . ASP B 1 92 ? 0.545 -20.641 -30.078 1 62.16 92 ASP B C 1
ATOM 3980 O O . ASP B 1 92 ? 0.292 -19.906 -29.109 1 62.16 92 ASP B O 1
ATOM 3984 N N . GLY B 1 93 ? 1.621 -21.453 -30.219 1 73.38 93 GLY B N 1
ATOM 3985 C CA . GLY B 1 93 ? 2.859 -20.984 -29.625 1 73.38 93 GLY B CA 1
ATOM 3986 C C . GLY B 1 93 ? 3.004 -19.469 -29.672 1 73.38 93 GLY B C 1
ATOM 3987 O O . GLY B 1 93 ? 3.539 -18.859 -28.734 1 73.38 93 GLY B O 1
ATOM 3988 N N . ILE B 1 94 ? 2.311 -18.922 -30.578 1 69.56 94 ILE B N 1
ATOM 3989 C CA . ILE B 1 94 ? 2.432 -17.469 -30.766 1 69.56 94 ILE B CA 1
ATOM 3990 C C . ILE B 1 94 ? 1.609 -16.75 -29.703 1 69.56 94 ILE B C 1
ATOM 3992 O O . ILE B 1 94 ? 2.074 -15.773 -29.109 1 69.56 94 ILE B O 1
ATOM 3996 N N . ALA B 1 95 ? 0.383 -17.25 -29.469 1 78.38 95 ALA B N 1
ATOM 3997 C CA . ALA B 1 95 ? -0.481 -16.625 -28.469 1 78.38 95 ALA B CA 1
ATOM 3998 C C . ALA B 1 95 ? 0.117 -16.734 -27.078 1 78.38 95 ALA B C 1
ATOM 4000 O O . ALA B 1 95 ? 0.049 -15.797 -26.281 1 78.38 95 ALA B O 1
ATOM 4001 N N . VAL B 1 96 ? 0.697 -17.859 -26.828 1 86.62 96 VAL B N 1
ATOM 4002 C CA . VAL B 1 96 ? 1.308 -18.094 -25.516 1 86.62 96 VAL B CA 1
ATOM 4003 C C . VAL B 1 96 ? 2.496 -17.156 -25.328 1 86.62 96 VAL B C 1
ATOM 4005 O O . VAL B 1 96 ? 2.641 -16.547 -24.266 1 86.62 96 VAL B O 1
ATOM 4008 N N . VAL B 1 97 ? 3.287 -16.969 -26.344 1 81.75 97 VAL B N 1
ATOM 4009 C CA . VAL B 1 97 ? 4.477 -16.141 -26.25 1 81.75 97 VAL B CA 1
ATOM 4010 C C . VAL B 1 97 ? 4.07 -14.664 -26.141 1 81.75 97 VAL B C 1
ATOM 4012 O O . VAL B 1 97 ? 4.645 -13.922 -25.344 1 81.75 97 VAL B O 1
ATOM 4015 N N . ALA B 1 98 ? 3.121 -14.281 -26.891 1 82.31 98 ALA B N 1
ATOM 4016 C CA . ALA B 1 98 ? 2.635 -12.906 -26.812 1 82.31 98 ALA B CA 1
ATOM 4017 C C . ALA B 1 98 ? 2.086 -12.586 -25.438 1 82.31 98 ALA B C 1
ATOM 4019 O O . ALA B 1 98 ? 2.318 -11.5 -24.906 1 82.31 98 ALA B O 1
ATOM 4020 N N . ASP B 1 99 ? 1.397 -13.469 -24.922 1 89.44 99 ASP B N 1
ATOM 4021 C CA . ASP B 1 99 ? 0.828 -13.289 -23.594 1 89.44 99 ASP B CA 1
ATOM 4022 C C . ASP B 1 99 ? 1.926 -13.172 -22.547 1 89.44 99 ASP B C 1
ATOM 4024 O O . ASP B 1 99 ? 1.836 -12.344 -21.641 1 89.44 99 ASP B O 1
ATOM 4028 N N . ALA B 1 100 ? 2.916 -13.938 -22.625 1 91.19 100 ALA B N 1
ATOM 4029 C CA . ALA B 1 100 ? 4.047 -13.875 -21.703 1 91.19 100 ALA B CA 1
ATOM 4030 C C . ALA B 1 100 ? 4.777 -12.539 -21.812 1 91.19 100 ALA B C 1
ATOM 4032 O O . ALA B 1 100 ? 5.215 -11.977 -20.812 1 91.19 100 ALA B O 1
ATOM 4033 N N . ARG B 1 101 ? 4.863 -12.086 -22.984 1 86.69 101 ARG B N 1
ATOM 4034 C CA . ARG B 1 101 ? 5.504 -10.797 -23.203 1 86.69 101 ARG B CA 1
ATOM 4035 C C . ARG B 1 101 ? 4.719 -9.672 -22.531 1 86.69 101 ARG B C 1
ATOM 4037 O O . ARG B 1 101 ? 5.309 -8.742 -21.969 1 86.69 101 ARG B O 1
ATOM 4044 N N . ASP B 1 102 ? 3.447 -9.773 -22.641 1 89.62 102 ASP B N 1
ATOM 4045 C CA . ASP B 1 102 ? 2.602 -8.789 -21.969 1 89.62 102 ASP B CA 1
ATOM 4046 C C . ASP B 1 102 ? 2.842 -8.797 -20.469 1 89.62 102 ASP B C 1
ATOM 4048 O O . ASP B 1 102 ? 2.939 -7.734 -19.844 1 89.62 102 ASP B O 1
ATOM 4052 N N . ALA B 1 103 ? 2.889 -9.938 -19.922 1 93.75 103 ALA B N 1
ATOM 4053 C CA . ALA B 1 103 ? 3.158 -10.062 -18.484 1 93.75 103 ALA B CA 1
ATOM 4054 C C . ALA B 1 103 ? 4.527 -9.492 -18.141 1 93.75 103 ALA B C 1
ATOM 4056 O O . ALA B 1 103 ? 4.684 -8.812 -17.109 1 93.75 103 ALA B O 1
ATOM 4057 N N . GLU B 1 104 ? 5.438 -9.773 -18.953 1 92.06 104 GLU B N 1
ATOM 4058 C CA . GLU B 1 104 ? 6.793 -9.273 -18.75 1 92.06 104 GLU B CA 1
ATOM 4059 C C . GLU B 1 104 ? 6.84 -7.75 -18.828 1 92.06 104 GLU B C 1
ATOM 4061 O O . GLU B 1 104 ? 7.527 -7.105 -18.031 1 92.06 104 GLU B O 1
ATOM 4066 N N . ARG B 1 105 ? 6.203 -7.246 -19.766 1 90.81 105 ARG B N 1
ATOM 4067 C CA . ARG B 1 105 ? 6.141 -5.797 -19.906 1 90.81 105 ARG B CA 1
ATOM 4068 C C . ARG B 1 105 ? 5.531 -5.148 -18.672 1 90.81 105 ARG B C 1
ATOM 4070 O O . ARG B 1 105 ? 6.043 -4.141 -18.172 1 90.81 105 ARG B O 1
ATOM 4077 N N . PHE B 1 106 ? 4.48 -5.68 -18.25 1 94.88 106 PHE B N 1
ATOM 4078 C CA . PHE B 1 106 ? 3.854 -5.188 -17.031 1 94.88 106 PHE B CA 1
ATOM 4079 C C . PHE B 1 106 ? 4.84 -5.211 -15.867 1 94.88 106 PHE B C 1
ATOM 4081 O O . PHE B 1 106 ? 4.984 -4.219 -15.148 1 94.88 106 PHE B O 1
ATOM 4088 N N . ALA B 1 107 ? 5.496 -6.328 -15.703 1 93.88 107 ALA B N 1
ATOM 4089 C CA . ALA B 1 107 ? 6.457 -6.484 -14.609 1 93.88 107 ALA B CA 1
ATOM 4090 C C . ALA B 1 107 ? 7.562 -5.434 -14.695 1 93.88 107 ALA B C 1
ATOM 4092 O O . ALA B 1 107 ? 7.949 -4.844 -13.688 1 93.88 107 ALA B O 1
ATOM 4093 N N . ARG B 1 108 ? 8.047 -5.215 -15.852 1 90.75 108 ARG B N 1
ATOM 4094 C CA . ARG B 1 108 ? 9.109 -4.23 -16.062 1 90.75 108 ARG B CA 1
ATOM 4095 C C . ARG B 1 108 ? 8.625 -2.826 -15.719 1 90.75 108 ARG B C 1
ATOM 4097 O O . ARG B 1 108 ? 9.352 -2.051 -15.094 1 90.75 108 ARG B O 1
ATOM 4104 N N . GLU B 1 109 ? 7.445 -2.553 -16.109 1 91.06 109 GLU B N 1
ATOM 4105 C CA . GLU B 1 109 ? 6.879 -1.23 -15.867 1 91.06 109 GLU B CA 1
ATOM 4106 C C . GLU B 1 109 ? 6.688 -0.983 -14.375 1 91.06 109 GLU B C 1
ATOM 4108 O O . GLU B 1 109 ? 7.023 0.092 -13.867 1 91.06 109 GLU B O 1
ATOM 4113 N N . VAL B 1 110 ? 6.195 -1.919 -13.719 1 92.75 110 VAL B N 1
ATOM 4114 C CA . VAL B 1 110 ? 5.953 -1.792 -12.289 1 92.75 110 VAL B CA 1
ATOM 4115 C C . VAL B 1 110 ? 7.285 -1.7 -11.547 1 92.75 110 VAL B C 1
ATOM 4117 O O . VAL B 1 110 ? 7.438 -0.888 -10.625 1 92.75 110 VAL B O 1
ATOM 4120 N N . ALA B 1 111 ? 8.203 -2.508 -11.945 1 89.38 111 ALA B N 1
ATOM 4121 C CA . ALA B 1 111 ? 9.508 -2.516 -11.297 1 89.38 111 ALA B CA 1
ATOM 4122 C C . ALA B 1 111 ? 10.227 -1.184 -11.5 1 89.38 111 ALA B C 1
ATOM 4124 O O . ALA B 1 111 ? 10.961 -0.73 -10.617 1 89.38 111 ALA B O 1
ATOM 4125 N N . ALA B 1 112 ? 9.953 -0.521 -12.539 1 88.69 112 ALA B N 1
ATOM 4126 C CA . ALA B 1 112 ? 10.609 0.741 -12.867 1 88.69 112 ALA B CA 1
ATOM 4127 C C . ALA B 1 112 ? 9.93 1.912 -12.156 1 88.69 112 ALA B C 1
ATOM 4129 O O . ALA B 1 112 ? 10.492 3.006 -12.078 1 88.69 112 ALA B O 1
ATOM 4130 N N . ALA B 1 113 ? 8.781 1.7 -11.648 1 92 113 ALA B N 1
ATOM 4131 C CA . ALA B 1 113 ? 7.984 2.779 -11.062 1 92 113 ALA B CA 1
ATOM 4132 C C . ALA B 1 113 ? 8.188 2.857 -9.555 1 92 113 ALA B C 1
ATOM 4134 O O . ALA B 1 113 ? 7.223 2.992 -8.797 1 92 113 ALA B O 1
ATOM 4135 N N . THR B 1 114 ? 9.406 2.646 -9.078 1 91.12 114 THR B N 1
ATOM 4136 C CA . THR B 1 114 ? 9.781 2.764 -7.672 1 91.12 114 THR B CA 1
ATOM 4137 C C . THR B 1 114 ? 10.953 3.727 -7.504 1 91.12 114 THR B C 1
ATOM 4139 O O . THR B 1 114 ? 11.539 4.18 -8.492 1 91.12 114 THR B O 1
ATOM 4142 N N . ILE B 1 115 ? 11.141 4.234 -6.27 1 91.69 115 ILE B N 1
ATOM 4143 C CA . ILE B 1 115 ? 12.281 5.098 -5.965 1 91.69 115 ILE B CA 1
ATOM 4144 C C . ILE B 1 115 ? 13.117 4.473 -4.852 1 91.69 115 ILE B C 1
ATOM 4146 O O . ILE B 1 115 ? 12.695 3.51 -4.211 1 91.69 115 ILE B O 1
ATOM 4150 N N . SER B 1 116 ? 14.328 4.945 -4.676 1 93.44 116 SER B N 1
ATOM 4151 C CA . SER B 1 116 ? 15.234 4.375 -3.686 1 93.44 116 SER B CA 1
ATOM 4152 C C . SER B 1 116 ? 14.781 4.711 -2.268 1 93.44 116 SER B C 1
ATOM 4154 O O . SER B 1 116 ? 14.164 5.75 -2.037 1 93.44 116 SER B O 1
ATOM 4156 N N . GLN B 1 117 ? 15.156 3.863 -1.395 1 93 117 GLN B N 1
ATOM 4157 C CA . GLN B 1 117 ? 14.859 4.121 0.011 1 93 117 GLN B CA 1
ATOM 4158 C C . GLN B 1 117 ? 15.594 5.363 0.508 1 93 117 GLN B C 1
ATOM 4160 O O . GLN B 1 117 ? 15.07 6.109 1.337 1 93 117 GLN B O 1
ATOM 4165 N N . GLN B 1 118 ? 16.703 5.605 0.039 1 91.56 118 GLN B N 1
ATOM 4166 C CA . GLN B 1 118 ? 17.484 6.781 0.407 1 91.56 118 GLN B CA 1
ATOM 4167 C C . GLN B 1 118 ? 16.734 8.062 0.057 1 91.56 118 GLN B C 1
ATOM 4169 O O . GLN B 1 118 ? 16.719 9.016 0.843 1 91.56 118 GLN B O 1
ATOM 4174 N N . THR B 1 119 ? 16.156 8.055 -1.073 1 92.25 119 THR B N 1
ATOM 4175 C CA . THR B 1 119 ? 15.375 9.219 -1.497 1 92.25 119 THR B CA 1
ATOM 4176 C C . THR B 1 119 ? 14.188 9.445 -0.567 1 92.25 119 THR B C 1
ATOM 4178 O O . THR B 1 119 ? 13.914 10.578 -0.166 1 92.25 119 THR B O 1
ATOM 4181 N N . LEU B 1 120 ? 13.508 8.406 -0.213 1 94.81 120 LEU B N 1
ATOM 4182 C CA . LEU B 1 120 ? 12.383 8.492 0.705 1 94.81 120 LEU B CA 1
ATOM 4183 C C . LEU B 1 120 ? 12.82 9.055 2.055 1 94.81 120 LEU B C 1
ATOM 4185 O O . LEU B 1 120 ? 12.172 9.945 2.605 1 94.81 120 LEU B O 1
ATOM 4189 N N . ASP B 1 121 ? 13.898 8.609 2.469 1 94.19 121 ASP B N 1
ATOM 4190 C CA . ASP B 1 121 ? 14.422 9.047 3.76 1 94.19 121 ASP B CA 1
ATOM 4191 C C . ASP B 1 121 ? 14.82 10.523 3.717 1 94.19 121 ASP B C 1
ATOM 4193 O O . ASP B 1 121 ? 14.617 11.258 4.688 1 94.19 121 ASP B O 1
ATOM 4197 N N . GLN B 1 122 ? 15.352 10.914 2.668 1 93.56 122 GLN B N 1
ATOM 4198 C CA . GLN B 1 122 ? 15.766 12.305 2.51 1 93.56 122 GLN B CA 1
ATOM 4199 C C . GLN B 1 122 ? 14.562 13.234 2.518 1 93.56 122 GLN B C 1
ATOM 4201 O O . GLN B 1 122 ? 14.609 14.32 3.105 1 93.56 122 GLN B O 1
ATOM 4206 N N . ILE B 1 123 ? 13.531 12.836 1.889 1 94.94 123 ILE B N 1
ATOM 4207 C CA . ILE B 1 123 ? 12.312 13.633 1.847 1 94.94 123 ILE B CA 1
ATOM 4208 C C . ILE B 1 123 ? 11.75 13.789 3.258 1 94.94 123 ILE B C 1
ATOM 4210 O O . ILE B 1 123 ? 11.43 14.906 3.686 1 94.94 123 ILE B O 1
ATOM 4214 N N . SER B 1 124 ? 11.727 12.68 3.975 1 95.5 124 SER B N 1
ATOM 4215 C CA . SER B 1 124 ? 11.203 12.711 5.34 1 95.5 124 SER B CA 1
ATOM 4216 C C . SER B 1 124 ? 12.055 13.602 6.238 1 95.5 124 SER B C 1
ATOM 4218 O O . SER B 1 124 ? 11.523 14.359 7.051 1 95.5 124 SER B O 1
ATOM 4220 N N . ALA B 1 125 ? 13.289 13.516 6.016 1 94.44 125 ALA B N 1
ATOM 4221 C CA . ALA B 1 125 ? 14.211 14.312 6.82 1 94.44 125 ALA B CA 1
ATOM 4222 C C . ALA B 1 125 ? 14.047 15.797 6.527 1 94.44 125 ALA B C 1
ATOM 4224 O O . ALA B 1 125 ? 14.117 16.625 7.434 1 94.44 125 ALA B O 1
ATOM 4225 N N . GLU B 1 126 ? 13.828 16.156 5.359 1 92.75 126 GLU B N 1
ATOM 4226 C CA . GLU B 1 126 ? 13.633 17.547 4.969 1 92.75 126 GLU B CA 1
ATOM 4227 C C . GLU B 1 126 ? 12.336 18.109 5.551 1 92.75 126 GLU B C 1
ATOM 4229 O O . GLU B 1 126 ? 12.305 19.25 6.008 1 92.75 126 GLU B O 1
ATOM 4234 N N . ILE B 1 127 ? 11.344 17.312 5.551 1 96.19 127 ILE B N 1
ATOM 4235 C CA . ILE B 1 127 ? 10.07 17.734 6.113 1 96.19 127 ILE B CA 1
ATOM 4236 C C . ILE B 1 127 ? 10.211 17.953 7.617 1 96.19 127 ILE B C 1
ATOM 4238 O O . ILE B 1 127 ? 9.695 18.922 8.164 1 96.19 127 ILE B O 1
ATOM 4242 N N . ASP B 1 128 ? 10.938 17.062 8.203 1 94.19 128 ASP B N 1
ATOM 4243 C CA . ASP B 1 128 ? 11.195 17.219 9.633 1 94.19 128 ASP B CA 1
ATOM 4244 C C . ASP B 1 128 ? 11.938 18.516 9.922 1 94.19 128 ASP B C 1
ATOM 4246 O O . ASP B 1 128 ? 11.641 19.203 10.906 1 94.19 128 ASP B O 1
ATOM 4250 N N . GLN B 1 129 ? 12.812 18.812 9.086 1 92.31 129 GLN B N 1
ATOM 4251 C CA . GLN B 1 129 ? 13.562 20.047 9.258 1 92.31 129 GLN B CA 1
ATOM 4252 C C . GLN B 1 129 ? 12.656 21.266 9.078 1 92.31 129 GLN B C 1
ATOM 4254 O O . GLN B 1 129 ? 12.773 22.25 9.812 1 92.31 129 GLN B O 1
ATOM 4259 N N . PHE B 1 130 ? 11.766 21.219 8.125 1 93.81 130 PHE B N 1
ATOM 4260 C CA . PHE B 1 130 ? 10.805 22.297 7.949 1 93.81 130 PHE B CA 1
ATOM 4261 C C . PHE B 1 130 ? 9.93 22.453 9.188 1 93.81 130 PHE B C 1
ATOM 4263 O O . PHE B 1 130 ? 9.625 23.562 9.609 1 93.81 130 PHE B O 1
ATOM 4270 N N . ALA B 1 131 ? 9.555 21.312 9.758 1 95.25 131 ALA B N 1
ATOM 4271 C CA . ALA B 1 131 ? 8.688 21.328 10.938 1 95.25 131 ALA B CA 1
ATOM 4272 C C . ALA B 1 131 ? 9.383 21.984 12.117 1 95.25 131 ALA B C 1
ATOM 4274 O O . ALA B 1 131 ? 8.758 22.734 12.875 1 95.25 131 ALA B O 1
ATOM 4275 N N . VAL B 1 132 ? 10.625 21.766 12.242 1 92.44 132 VAL B N 1
ATOM 4276 C CA . VAL B 1 132 ? 11.414 22.375 13.305 1 92.44 132 VAL B CA 1
ATOM 4277 C C . VAL B 1 132 ? 11.586 23.875 13.031 1 92.44 132 VAL B C 1
ATOM 4279 O O . VAL B 1 132 ? 11.367 24.703 13.914 1 92.44 132 VAL B O 1
ATOM 4282 N N . ASN B 1 133 ? 11.914 24.203 11.82 1 90.75 133 ASN B N 1
ATOM 4283 C CA . ASN B 1 133 ? 12.141 25.594 11.43 1 90.75 133 ASN B CA 1
ATOM 4284 C C . ASN B 1 133 ? 10.867 26.422 11.562 1 90.75 133 ASN B C 1
ATOM 4286 O O . ASN B 1 133 ? 10.93 27.625 11.859 1 90.75 133 ASN B O 1
ATOM 4290 N N . TYR B 1 134 ? 9.781 25.828 11.336 1 90.88 134 TYR B N 1
ATOM 4291 C CA . TYR B 1 134 ? 8.484 26.484 11.406 1 90.88 134 TYR B CA 1
ATOM 4292 C C . TYR B 1 134 ? 8.281 27.141 12.766 1 90.88 134 TYR B C 1
ATOM 4294 O O . TYR B 1 134 ? 7.641 28.203 12.859 1 90.88 134 TYR B O 1
ATOM 4302 N N . VAL B 1 135 ? 8.867 26.609 13.734 1 87.88 135 VAL B N 1
ATOM 4303 C CA . VAL B 1 135 ? 8.625 27.031 15.109 1 87.88 135 VAL B CA 1
ATOM 4304 C C . VAL B 1 135 ? 9.281 28.391 15.359 1 87.88 135 VAL B C 1
ATOM 4306 O O . VAL B 1 135 ? 8.727 29.25 16.062 1 87.88 135 VAL B O 1
ATOM 4309 N N . PHE B 1 136 ? 10.398 28.625 14.695 1 83.56 136 PHE B N 1
ATOM 4310 C CA . PHE B 1 136 ? 11.109 29.828 15.133 1 83.56 136 PHE B CA 1
ATOM 4311 C C . PHE B 1 136 ? 11.492 30.688 13.938 1 83.56 136 PHE B C 1
ATOM 4313 O O . PHE B 1 136 ? 11.789 31.875 14.102 1 83.56 136 PHE B O 1
ATOM 4320 N N . LYS B 1 137 ? 11.406 30.156 12.727 1 82.38 137 LYS B N 1
ATOM 4321 C CA . LYS B 1 137 ? 11.797 30.953 11.555 1 82.38 137 LYS B CA 1
ATOM 4322 C C . LYS B 1 137 ? 10.594 31.672 10.953 1 82.38 137 LYS B C 1
ATOM 4324 O O . LYS B 1 137 ? 9.453 31.234 11.117 1 82.38 137 LYS B O 1
ATOM 4329 N N . PRO B 1 138 ? 10.914 32.781 10.203 1 78.44 138 PRO B N 1
ATOM 4330 C CA . PRO B 1 138 ? 9.812 33.469 9.508 1 78.44 138 PRO B CA 1
ATOM 4331 C C . PRO B 1 138 ? 9.148 32.562 8.461 1 78.44 138 PRO B C 1
ATOM 4333 O O . PRO B 1 138 ? 9.828 31.844 7.742 1 78.44 138 PRO B O 1
ATOM 4336 N N . LEU B 1 139 ? 7.875 32.688 8.359 1 82.25 139 LEU B N 1
ATOM 4337 C CA . LEU B 1 139 ? 7.047 31.797 7.555 1 82.25 139 LEU B CA 1
ATOM 4338 C C . LEU B 1 139 ? 7.336 31.984 6.07 1 82.25 139 LEU B C 1
ATOM 4340 O O . LEU B 1 139 ? 7.297 31.031 5.297 1 82.25 139 LEU B O 1
ATOM 4344 N N . ALA B 1 140 ? 7.59 33.156 5.73 1 74.19 140 ALA B N 1
ATOM 4345 C CA . ALA B 1 140 ? 7.797 33.5 4.32 1 74.19 140 ALA B CA 1
ATOM 4346 C C . ALA B 1 140 ? 8.992 32.719 3.754 1 74.19 140 ALA B C 1
ATOM 4348 O O . ALA B 1 140 ? 8.984 32.312 2.588 1 74.19 140 ALA B O 1
ATOM 4349 N N . GLU B 1 141 ? 9.969 32.5 4.539 1 75.38 141 GLU B N 1
ATOM 4350 C CA . GLU B 1 141 ? 11.172 31.797 4.121 1 75.38 141 GLU B CA 1
ATOM 4351 C C . GLU B 1 141 ? 10.883 30.312 3.9 1 75.38 141 GLU B C 1
ATOM 4353 O O . GLU B 1 141 ? 11.508 29.672 3.057 1 75.38 141 GLU B O 1
ATOM 4358 N N . LEU B 1 142 ? 9.922 29.875 4.578 1 86.44 142 LEU B N 1
ATOM 4359 C CA . LEU B 1 142 ? 9.633 28.438 4.555 1 86.44 142 LEU B CA 1
ATOM 4360 C C . LEU B 1 142 ? 8.625 28.109 3.461 1 86.44 142 LEU B C 1
ATOM 4362 O O . LEU B 1 142 ? 8.609 26.984 2.939 1 86.44 142 LEU B O 1
ATOM 4366 N N . PHE B 1 143 ? 7.848 29.109 3.092 1 86.75 143 PHE B N 1
ATOM 4367 C CA . PHE B 1 143 ? 6.723 28.875 2.197 1 86.75 143 PHE B CA 1
ATOM 4368 C C . PHE B 1 143 ? 7.195 28.297 0.865 1 86.75 143 PHE B C 1
ATOM 4370 O O . PHE B 1 143 ? 6.688 27.281 0.405 1 86.75 143 PHE B O 1
ATOM 4377 N N . VAL B 1 144 ? 8.141 28.875 0.273 1 81.69 144 VAL B N 1
ATOM 4378 C CA . VAL B 1 144 ? 8.594 28.484 -1.059 1 81.69 144 VAL B CA 1
ATOM 4379 C C . VAL B 1 144 ? 9.234 27.094 -1.008 1 81.69 144 VAL B C 1
ATOM 4381 O O . VAL B 1 144 ? 8.938 26.25 -1.846 1 81.69 144 VAL B O 1
ATOM 4384 N N . ASP B 1 145 ? 10.062 26.875 -0.033 1 85.75 145 ASP B N 1
ATOM 4385 C CA . ASP B 1 145 ? 10.742 25.594 0.095 1 85.75 145 ASP B CA 1
ATOM 4386 C C . ASP B 1 145 ? 9.742 24.453 0.308 1 85.75 145 ASP B C 1
ATOM 4388 O O . ASP B 1 145 ? 9.867 23.391 -0.296 1 85.75 145 ASP B O 1
ATOM 4392 N N . ILE B 1 146 ? 8.828 24.703 1.114 1 92.5 146 ILE B N 1
ATOM 4393 C CA . ILE B 1 146 ? 7.828 23.688 1.407 1 92.5 146 ILE B CA 1
ATOM 4394 C C . ILE B 1 146 ? 6.984 23.422 0.164 1 92.5 146 ILE B C 1
ATOM 4396 O O . ILE B 1 146 ? 6.656 22.266 -0.136 1 92.5 146 ILE B O 1
ATOM 4400 N N . ARG B 1 147 ? 6.633 24.453 -0.524 1 90 147 ARG B N 1
ATOM 4401 C CA . ARG B 1 147 ? 5.844 24.312 -1.745 1 90 147 ARG B CA 1
ATOM 4402 C C . ARG B 1 147 ? 6.57 23.453 -2.768 1 90 147 ARG B C 1
ATOM 4404 O O . ARG B 1 147 ? 5.969 22.562 -3.375 1 90 147 ARG B O 1
ATOM 4411 N N . GLU B 1 148 ? 7.789 23.656 -2.936 1 86.62 148 GLU B N 1
ATOM 4412 C CA . GLU B 1 148 ? 8.57 22.906 -3.912 1 86.62 148 GLU B CA 1
ATOM 4413 C C . GLU B 1 148 ? 8.68 21.438 -3.52 1 86.62 148 GLU B C 1
ATOM 4415 O O . GLU B 1 148 ? 8.516 20.547 -4.363 1 86.62 148 GLU B O 1
ATOM 4420 N N . LEU B 1 149 ? 8.977 21.234 -2.316 1 92.06 149 LEU B N 1
ATOM 4421 C CA . LEU B 1 149 ? 9.094 19.859 -1.869 1 92.06 149 LEU B CA 1
ATOM 4422 C C . LEU B 1 149 ? 7.75 19.141 -1.982 1 92.06 149 LEU B C 1
ATOM 4424 O O . LEU B 1 149 ? 7.699 17.969 -2.377 1 92.06 149 LEU B O 1
ATOM 4428 N N . ARG B 1 150 ? 6.699 19.812 -1.575 1 95.25 150 ARG B N 1
ATOM 4429 C CA . ARG B 1 150 ? 5.375 19.219 -1.679 1 95.25 150 ARG B CA 1
ATOM 4430 C C . ARG B 1 150 ? 5.066 18.812 -3.117 1 95.25 150 ARG B C 1
ATOM 4432 O O . ARG B 1 150 ? 4.535 17.734 -3.365 1 95.25 150 ARG B O 1
ATOM 4439 N N . PHE B 1 151 ? 5.367 19.703 -4.027 1 90.69 151 PHE B N 1
ATOM 4440 C CA . PHE B 1 151 ? 5.148 19.422 -5.438 1 90.69 151 PHE B CA 1
ATOM 4441 C C . PHE B 1 151 ? 5.91 18.172 -5.859 1 90.69 151 PHE B C 1
ATOM 4443 O O . PHE B 1 151 ? 5.367 17.297 -6.551 1 90.69 151 PHE B O 1
ATOM 4450 N N . GLU B 1 152 ? 7.105 18.062 -5.465 1 91.94 152 GLU B N 1
ATOM 4451 C CA . GLU B 1 152 ? 7.93 16.906 -5.789 1 91.94 152 GLU B CA 1
ATOM 4452 C C . GLU B 1 152 ? 7.328 15.625 -5.215 1 91.94 152 GLU B C 1
ATOM 4454 O O . GLU B 1 152 ? 7.266 14.602 -5.898 1 91.94 152 GLU B O 1
ATOM 4459 N N . VAL B 1 153 ? 6.953 15.688 -4.004 1 96.81 153 VAL B N 1
ATOM 4460 C CA . VAL B 1 153 ? 6.387 14.516 -3.344 1 96.81 153 VAL B CA 1
ATOM 4461 C C . VAL B 1 153 ? 5.105 14.086 -4.059 1 96.81 153 VAL B C 1
ATOM 4463 O O . VAL B 1 153 ? 4.863 12.891 -4.246 1 96.81 153 VAL B O 1
ATOM 4466 N N . PHE B 1 154 ? 4.277 15.078 -4.438 1 95.06 154 PHE B N 1
ATOM 4467 C CA . PHE B 1 154 ? 3.062 14.781 -5.188 1 95.06 154 PHE B CA 1
ATOM 4468 C C . PHE B 1 154 ? 3.393 14.047 -6.484 1 95.06 154 PHE B C 1
ATOM 4470 O O . PHE B 1 154 ? 2.744 13.055 -6.824 1 95.06 154 PHE B O 1
ATOM 4477 N N . GLN B 1 155 ? 4.406 14.469 -7.148 1 93.25 155 GLN B N 1
ATOM 4478 C CA . GLN B 1 155 ? 4.797 13.852 -8.406 1 93.25 155 GLN B CA 1
ATOM 4479 C C . GLN B 1 155 ? 5.301 12.43 -8.188 1 93.25 155 GLN B C 1
ATOM 4481 O O . GLN B 1 155 ? 4.961 11.523 -8.953 1 93.25 155 GLN B O 1
ATOM 4486 N N . LEU B 1 156 ? 6.07 12.281 -7.219 1 93.81 156 LEU B N 1
ATOM 4487 C CA . LEU B 1 156 ? 6.586 10.953 -6.91 1 93.81 156 LEU B CA 1
ATOM 4488 C C . LEU B 1 156 ? 5.449 10 -6.566 1 93.81 156 LEU B C 1
ATOM 4490 O O . LEU B 1 156 ? 5.449 8.844 -7 1 93.81 156 LEU B O 1
ATOM 4494 N N . ALA B 1 157 ? 4.504 10.445 -5.781 1 95.44 157 ALA B N 1
ATOM 4495 C CA . ALA B 1 157 ? 3.373 9.609 -5.398 1 95.44 157 ALA B CA 1
ATOM 4496 C C . ALA B 1 157 ? 2.545 9.211 -6.617 1 95.44 157 ALA B C 1
ATOM 4498 O O . ALA B 1 157 ? 2.041 8.094 -6.695 1 95.44 157 ALA B O 1
ATOM 4499 N N . GLN B 1 158 ? 2.457 10.102 -7.578 1 91.81 158 GLN B N 1
ATOM 4500 C CA . GLN B 1 158 ? 1.639 9.867 -8.766 1 91.81 158 GLN B CA 1
ATOM 4501 C C . GLN B 1 158 ? 2.277 8.82 -9.672 1 91.81 158 GLN B C 1
ATOM 4503 O O . GLN B 1 158 ? 1.578 8.102 -10.391 1 91.81 158 GLN B O 1
ATOM 4508 N N . ASN B 1 159 ? 3.568 8.688 -9.617 1 91.38 159 ASN B N 1
ATOM 4509 C CA . ASN B 1 159 ? 4.27 7.805 -10.539 1 91.38 159 ASN B CA 1
ATOM 4510 C C . ASN B 1 159 ? 4.711 6.512 -9.867 1 91.38 159 ASN B C 1
ATOM 4512 O O . ASN B 1 159 ? 5.172 5.582 -10.531 1 91.38 159 ASN B O 1
ATOM 4516 N N . ASN B 1 160 ? 4.551 6.465 -8.617 1 93.94 160 ASN B N 1
ATOM 4517 C CA . ASN B 1 160 ? 5.004 5.301 -7.859 1 93.94 160 ASN B CA 1
ATOM 4518 C C . ASN B 1 160 ? 3.969 4.18 -7.883 1 93.94 160 ASN B C 1
ATOM 4520 O O . ASN B 1 160 ? 2.766 4.441 -7.875 1 93.94 160 ASN B O 1
ATOM 4524 N N . ARG B 1 161 ? 4.488 2.881 -7.867 1 93.75 161 ARG B N 1
ATOM 4525 C CA . ARG B 1 161 ? 3.568 1.75 -7.957 1 93.75 161 ARG B CA 1
ATOM 4526 C C . ARG B 1 161 ? 3.814 0.753 -6.832 1 93.75 161 ARG B C 1
ATOM 4528 O O . ARG B 1 161 ? 3.268 -0.351 -6.84 1 93.75 161 ARG B O 1
ATOM 4535 N N . SER B 1 162 ? 4.602 1.063 -5.898 1 95.44 162 SER B N 1
ATOM 4536 C CA . SER B 1 162 ? 4.824 0.242 -4.715 1 95.44 162 SER B CA 1
ATOM 4537 C C . SER B 1 162 ? 3.893 0.646 -3.576 1 95.44 162 SER B C 1
ATOM 4539 O O . SER B 1 162 ? 3.961 1.773 -3.082 1 95.44 162 SER B O 1
ATOM 4541 N N . PRO B 1 163 ? 3.066 -0.311 -3.141 1 95.94 163 PRO B N 1
ATOM 4542 C CA . PRO B 1 163 ? 2.146 0.039 -2.055 1 95.94 163 PRO B CA 1
ATOM 4543 C C . PRO B 1 163 ? 2.871 0.54 -0.807 1 95.94 163 PRO B C 1
ATOM 4545 O O . PRO B 1 163 ? 2.436 1.511 -0.183 1 95.94 163 PRO B O 1
ATOM 4548 N N . THR B 1 164 ? 3.961 -0.049 -0.475 1 96 164 THR B N 1
ATOM 4549 C CA . THR B 1 164 ? 4.707 0.333 0.719 1 96 164 THR B CA 1
ATOM 4550 C C . THR B 1 164 ? 5.297 1.731 0.564 1 96 164 THR B C 1
ATOM 4552 O O . THR B 1 164 ? 5.215 2.551 1.481 1 96 164 THR B O 1
ATOM 4555 N N . GLN B 1 165 ? 5.879 1.99 -0.563 1 96.38 165 GLN B N 1
ATOM 4556 C CA . GLN B 1 165 ? 6.461 3.309 -0.793 1 96.38 165 GLN B CA 1
ATOM 4557 C C . GLN B 1 165 ? 5.379 4.375 -0.911 1 96.38 165 GLN B C 1
ATOM 4559 O O . GLN B 1 165 ? 5.566 5.512 -0.466 1 96.38 165 GLN B O 1
ATOM 4564 N N . LEU B 1 166 ? 4.293 4.027 -1.505 1 96.38 166 LEU B N 1
ATOM 4565 C CA . LEU B 1 166 ? 3.184 4.965 -1.643 1 96.38 166 LEU B CA 1
ATOM 4566 C C . LEU B 1 166 ? 2.674 5.41 -0.276 1 96.38 166 LEU B C 1
ATOM 4568 O O . LEU B 1 166 ? 2.342 6.582 -0.084 1 96.38 166 LEU B O 1
ATOM 4572 N N . ARG B 1 167 ? 2.574 4.516 0.629 1 97.31 167 ARG B N 1
ATOM 4573 C CA . ARG B 1 167 ? 2.15 4.871 1.979 1 97.31 167 ARG B CA 1
ATOM 4574 C C . ARG B 1 167 ? 3.09 5.902 2.594 1 97.31 167 ARG B C 1
ATOM 4576 O O . ARG B 1 167 ? 2.639 6.867 3.217 1 97.31 167 ARG B O 1
ATOM 4583 N N . GLN B 1 168 ? 4.332 5.68 2.416 1 97.62 168 GLN B N 1
ATOM 4584 C CA . GLN B 1 168 ? 5.312 6.617 2.947 1 97.62 168 GLN B CA 1
ATOM 4585 C C . GLN B 1 168 ? 5.227 7.969 2.24 1 97.62 168 GLN B C 1
ATOM 4587 O O . GLN B 1 168 ? 5.305 9.016 2.883 1 97.62 168 GLN B O 1
ATOM 4592 N N . LEU B 1 169 ? 5.086 7.898 0.981 1 97.69 169 LEU B N 1
ATOM 4593 C CA . LEU B 1 169 ? 4.988 9.125 0.198 1 97.69 169 LEU B CA 1
ATOM 4594 C C . LEU B 1 169 ? 3.742 9.914 0.575 1 97.69 169 LEU B C 1
ATOM 4596 O O . LEU B 1 169 ? 3.783 11.148 0.66 1 97.69 169 LEU B O 1
ATOM 4600 N N . TYR B 1 170 ? 2.641 9.219 0.838 1 98.25 170 TYR B N 1
ATOM 4601 C CA . TYR B 1 170 ? 1.413 9.891 1.247 1 98.25 170 TYR B CA 1
ATOM 4602 C C . TYR B 1 170 ? 1.561 10.5 2.637 1 98.25 170 TYR B C 1
ATOM 4604 O O . TYR B 1 170 ? 1.02 11.57 2.914 1 98.25 170 TYR B O 1
ATOM 4612 N N . LEU B 1 171 ? 2.254 9.836 3.473 1 98.19 171 LEU B N 1
ATOM 4613 C CA . LEU B 1 171 ? 2.514 10.422 4.785 1 98.19 171 LEU B CA 1
ATOM 4614 C C . LEU B 1 171 ? 3.328 11.703 4.66 1 98.19 171 LEU B C 1
ATOM 4616 O O . LEU B 1 171 ? 3.01 12.711 5.301 1 98.19 171 LEU B O 1
ATOM 4620 N N . ASP B 1 172 ? 4.332 11.648 3.832 1 98.19 172 ASP B N 1
ATOM 4621 C CA . ASP B 1 172 ? 5.16 12.828 3.598 1 98.19 172 ASP B CA 1
ATOM 4622 C C . ASP B 1 172 ? 4.355 13.938 2.938 1 98.19 172 ASP B C 1
ATOM 4624 O O . ASP B 1 172 ? 4.516 15.117 3.275 1 98.19 172 ASP B O 1
ATOM 4628 N N . ALA B 1 173 ? 3.51 13.547 2.029 1 98.25 173 ALA B N 1
ATOM 4629 C CA . ALA B 1 173 ? 2.625 14.523 1.389 1 98.25 173 ALA B CA 1
ATOM 4630 C C . ALA B 1 173 ? 1.694 15.172 2.41 1 98.25 173 ALA B C 1
ATOM 4632 O O . ALA B 1 173 ? 1.432 16.375 2.342 1 98.25 173 ALA B O 1
ATOM 4633 N N . SER B 1 174 ? 1.17 14.367 3.297 1 98.5 174 SER B N 1
ATOM 4634 C CA . SER B 1 174 ? 0.298 14.883 4.352 1 98.5 174 SER B CA 1
ATOM 4635 C C . SER B 1 174 ? 1.023 15.898 5.227 1 98.5 174 SER B C 1
ATOM 4637 O O . SER B 1 174 ? 0.491 16.969 5.508 1 98.5 174 SER B O 1
ATOM 4639 N N . ARG B 1 175 ? 2.223 15.57 5.582 1 98.19 175 ARG B N 1
ATOM 4640 C CA . ARG B 1 175 ? 3.01 16.453 6.434 1 98.19 175 ARG B CA 1
ATOM 4641 C C . ARG B 1 175 ? 3.34 17.75 5.719 1 98.19 175 ARG B C 1
ATOM 4643 O O . ARG B 1 175 ? 3.205 18.844 6.293 1 98.19 175 ARG B O 1
ATOM 4650 N N . ALA B 1 176 ? 3.711 17.656 4.5 1 97.38 176 ALA B N 1
ATOM 4651 C CA . ALA B 1 176 ? 4.051 18.844 3.727 1 97.38 176 ALA B CA 1
ATOM 4652 C C . ALA B 1 176 ? 2.826 19.734 3.512 1 97.38 176 ALA B C 1
ATOM 4654 O O . ALA B 1 176 ? 2.893 20.953 3.691 1 97.38 176 ALA B O 1
ATOM 4655 N N . ALA B 1 177 ? 1.731 19.125 3.107 1 97.94 177 ALA B N 1
ATOM 4656 C CA . ALA B 1 177 ? 0.493 19.891 2.924 1 97.94 177 ALA B CA 1
ATOM 4657 C C . ALA B 1 177 ? 0.007 20.469 4.246 1 97.94 177 ALA B C 1
ATOM 4659 O O . ALA B 1 177 ? -0.556 21.562 4.277 1 97.94 177 ALA B O 1
ATOM 4660 N N . GLY B 1 178 ? 0.189 19.688 5.297 1 98.06 178 GLY B N 1
ATOM 4661 C CA . GLY B 1 178 ? -0.149 20.172 6.621 1 98.06 178 GLY B CA 1
ATOM 4662 C C . GLY B 1 178 ? 0.629 21.422 7.012 1 98.06 178 GLY B C 1
ATOM 4663 O O . GLY B 1 178 ? 0.063 22.359 7.566 1 98.06 178 GLY B O 1
ATOM 4664 N N . LEU B 1 179 ? 1.896 21.422 6.734 1 97.06 179 LEU B N 1
ATOM 4665 C CA . LEU B 1 179 ? 2.729 22.578 7.016 1 97.06 179 LEU B CA 1
ATOM 4666 C C . LEU B 1 179 ? 2.262 23.797 6.215 1 97.06 179 LEU B C 1
ATOM 4668 O O . LEU B 1 179 ? 2.184 24.906 6.746 1 97.06 179 LEU B O 1
ATOM 4672 N N . HIS B 1 180 ? 1.909 23.609 5.02 1 95.25 180 HIS B N 1
ATOM 4673 C CA . HIS B 1 180 ? 1.392 24.688 4.191 1 95.25 180 HIS B CA 1
ATOM 4674 C C . HIS B 1 180 ? 0.065 25.203 4.73 1 95.25 180 HIS B C 1
ATOM 4676 O O . HIS B 1 180 ? -0.199 26.406 4.68 1 95.25 180 HIS B O 1
ATOM 4682 N N . SER B 1 181 ? -0.696 24.281 5.062 1 97 181 SER B N 1
ATOM 4683 C CA . SER B 1 181 ? -1.963 24.672 5.68 1 97 181 SER B CA 1
ATOM 4684 C C . SER B 1 181 ? -1.739 25.562 6.891 1 97 181 SER B C 1
ATOM 4686 O O . SER B 1 181 ? -2.408 26.594 7.039 1 97 181 SER B O 1
ATOM 4688 N N . HIS B 1 182 ? -0.808 25.203 7.68 1 96.19 182 HIS B N 1
ATOM 4689 C CA . HIS B 1 182 ? -0.499 25.953 8.883 1 96.19 182 HIS B CA 1
ATOM 4690 C C . HIS B 1 182 ? 0.038 27.344 8.539 1 96.19 182 HIS B C 1
ATOM 4692 O O . HIS B 1 182 ? -0.3 28.328 9.195 1 96.19 182 HIS B O 1
ATOM 4698 N N . ILE B 1 183 ? 0.839 27.406 7.543 1 92.81 183 ILE B N 1
ATOM 4699 C CA . ILE B 1 183 ? 1.377 28.688 7.094 1 92.81 183 ILE B CA 1
ATOM 4700 C C . ILE B 1 183 ? 0.239 29.594 6.621 1 92.81 183 ILE B C 1
ATOM 4702 O O . ILE B 1 183 ? 0.179 30.766 6.984 1 92.81 183 ILE B O 1
ATOM 4706 N N . CYS B 1 184 ? -0.648 29.062 5.84 1 92.38 184 CYS B N 1
ATOM 4707 C CA . CYS B 1 184 ? -1.786 29.844 5.352 1 92.38 184 CYS B CA 1
ATOM 4708 C C . CYS B 1 184 ? -2.646 30.328 6.508 1 92.38 184 CYS B C 1
ATOM 4710 O O . CYS B 1 184 ? -3.143 31.469 6.477 1 92.38 184 CYS B O 1
ATOM 4712 N N . LEU B 1 185 ? -2.793 29.484 7.5 1 94.75 185 LEU B N 1
ATOM 4713 C CA . LEU B 1 185 ? -3.521 29.875 8.703 1 94.75 185 LEU B CA 1
ATOM 4714 C C . LEU B 1 185 ? -2.854 31.062 9.383 1 94.75 185 LEU B C 1
ATOM 4716 O O . LEU B 1 185 ? -3.516 32.062 9.703 1 94.75 185 LEU B O 1
ATOM 4720 N N . ASP B 1 186 ? -1.569 30.969 9.547 1 92.69 186 ASP B N 1
ATOM 4721 C CA . ASP B 1 186 ? -0.821 32 10.258 1 92.69 186 ASP B CA 1
ATOM 4722 C C . ASP B 1 186 ? -0.799 33.312 9.469 1 92.69 186 ASP B C 1
ATOM 4724 O O . ASP B 1 186 ? -0.689 34.375 10.047 1 92.69 186 ASP B O 1
ATOM 4728 N N . LEU B 1 187 ? -1.006 33.156 8.203 1 86.94 187 LEU B N 1
ATOM 4729 C CA . LEU B 1 187 ? -1.009 34.344 7.352 1 86.94 187 LEU B CA 1
ATOM 4730 C C . LEU B 1 187 ? -2.424 34.875 7.18 1 86.94 187 LEU B C 1
ATOM 4732 O O . LEU B 1 187 ? -2.623 35.906 6.551 1 86.94 187 LEU B O 1
ATOM 4736 N N . GLY B 1 188 ? -3.383 34.188 7.637 1 90.5 188 GLY B N 1
ATOM 4737 C CA . GLY B 1 188 ? -4.758 34.656 7.625 1 90.5 188 GLY B CA 1
ATOM 4738 C C . GLY B 1 188 ? -5.516 34.25 6.375 1 90.5 188 GLY B C 1
ATOM 4739 O O . GLY B 1 188 ? -6.613 34.75 6.121 1 90.5 188 GLY B O 1
ATOM 4740 N N . HIS B 1 189 ? -4.938 33.438 5.555 1 90.69 189 HIS B N 1
ATOM 4741 C CA . HIS B 1 189 ? -5.609 32.906 4.379 1 90.69 189 HIS B CA 1
ATOM 4742 C C . HIS B 1 189 ? -6.352 31.594 4.711 1 90.69 189 HIS B C 1
ATOM 4744 O O . HIS B 1 189 ? -5.922 30.516 4.312 1 90.69 189 HIS B O 1
ATOM 4750 N N . TYR B 1 190 ? -7.52 31.703 5.297 1 94.19 190 TYR B N 1
ATOM 4751 C CA . TYR B 1 190 ? -8.195 30.578 5.922 1 94.19 190 TYR B CA 1
ATOM 4752 C C . TYR B 1 190 ? -8.75 29.625 4.875 1 94.19 190 TYR B C 1
ATOM 4754 O O . TYR B 1 190 ? -8.734 28.406 5.059 1 94.19 190 TYR B O 1
ATOM 4762 N N . HIS B 1 191 ? -9.258 30.188 3.777 1 91.81 191 HIS B N 1
ATOM 4763 C CA . HIS B 1 191 ? -9.766 29.312 2.73 1 91.81 191 HIS B CA 1
ATOM 4764 C C . HIS B 1 191 ? -8.672 28.391 2.186 1 91.81 191 HIS B C 1
ATOM 4766 O O . HIS B 1 191 ? -8.883 27.188 2.033 1 91.81 191 HIS B O 1
ATOM 4772 N N . ALA B 1 192 ? -7.547 29.016 1.872 1 92.44 192 ALA B N 1
ATOM 4773 C CA . ALA B 1 192 ? -6.402 28.234 1.413 1 92.44 192 ALA B CA 1
ATOM 4774 C C . ALA B 1 192 ? -5.969 27.219 2.473 1 92.44 192 ALA B C 1
ATOM 4776 O O . ALA B 1 192 ? -5.602 26.094 2.146 1 92.44 192 ALA B O 1
ATOM 4777 N N . ALA B 1 193 ? -5.992 27.609 3.727 1 96.81 193 ALA B N 1
ATOM 4778 C CA . ALA B 1 193 ? -5.637 26.719 4.828 1 96.81 193 ALA B CA 1
ATOM 4779 C C . ALA B 1 193 ? -6.539 25.484 4.852 1 96.81 193 ALA B C 1
ATOM 4781 O O . ALA B 1 193 ? -6.059 24.359 4.965 1 96.81 193 ALA B O 1
ATOM 4782 N N . HIS B 1 194 ? -7.828 25.719 4.695 1 96.44 194 HIS B N 1
ATOM 4783 C CA . HIS B 1 194 ? -8.781 24.609 4.676 1 96.44 194 HIS B CA 1
ATOM 4784 C C . HIS B 1 194 ? -8.508 23.672 3.512 1 96.44 194 HIS B C 1
ATOM 4786 O O . HIS B 1 194 ? -8.57 22.453 3.67 1 96.44 194 HIS B O 1
ATOM 4792 N N . THR B 1 195 ? -8.211 24.234 2.416 1 94 195 THR B N 1
ATOM 4793 C CA . THR B 1 195 ? -7.965 23.438 1.218 1 94 195 THR B CA 1
ATOM 4794 C C . THR B 1 195 ? -6.754 22.531 1.41 1 94 195 THR B C 1
ATOM 4796 O O . THR B 1 195 ? -6.816 21.328 1.12 1 94 195 THR B O 1
ATOM 4799 N N . HIS B 1 196 ? -5.684 23.078 1.866 1 97.19 196 HIS B N 1
ATOM 4800 C CA . HIS B 1 196 ? -4.496 22.281 2.137 1 97.19 196 HIS B CA 1
ATOM 4801 C C . HIS B 1 196 ? -4.773 21.219 3.197 1 97.19 196 HIS B C 1
ATOM 4803 O O . HIS B 1 196 ? -4.262 20.109 3.111 1 97.19 196 HIS B O 1
ATOM 4809 N N . ALA B 1 197 ? -5.539 21.547 4.18 1 98.44 197 ALA B N 1
ATOM 4810 C CA . ALA B 1 197 ? -5.84 20.609 5.258 1 98.44 197 ALA B CA 1
ATOM 4811 C C . ALA B 1 197 ? -6.633 19.406 4.738 1 98.44 197 ALA B C 1
ATOM 4813 O O . ALA B 1 197 ? -6.43 18.281 5.188 1 98.44 197 ALA B O 1
ATOM 4814 N N . LEU B 1 198 ? -7.523 19.719 3.828 1 97.5 198 LEU B N 1
ATOM 4815 C CA . LEU B 1 198 ? -8.289 18.641 3.227 1 97.5 198 LEU B CA 1
ATOM 4816 C C . LEU B 1 198 ? -7.367 17.672 2.486 1 97.5 198 LEU B C 1
ATOM 4818 O O . LEU B 1 198 ? -7.516 16.453 2.6 1 97.5 198 LEU B O 1
ATOM 4822 N N . THR B 1 199 ? -6.484 18.234 1.76 1 97.69 199 THR B N 1
ATOM 4823 C CA . THR B 1 199 ? -5.516 17.406 1.044 1 97.69 199 THR B CA 1
ATOM 4824 C C . THR B 1 199 ? -4.637 16.625 2.021 1 97.69 199 THR B C 1
ATOM 4826 O O . THR B 1 199 ? -4.363 15.445 1.81 1 97.69 199 THR B O 1
ATOM 4829 N N . ALA B 1 200 ? -4.203 17.297 3.057 1 98.5 200 ALA B N 1
ATOM 4830 C CA . ALA B 1 200 ? -3.385 16.641 4.074 1 98.5 200 ALA B CA 1
ATOM 4831 C C . ALA B 1 200 ? -4.133 15.469 4.707 1 98.5 200 ALA B C 1
ATOM 4833 O O . ALA B 1 200 ? -3.551 14.398 4.934 1 98.5 200 ALA B O 1
ATOM 4834 N N . PHE B 1 201 ? -5.398 15.602 4.973 1 98.5 201 PHE B N 1
ATOM 4835 C CA . PHE B 1 201 ? -6.176 14.547 5.605 1 98.5 201 PHE B CA 1
ATOM 4836 C C . PHE B 1 201 ? -6.328 13.352 4.672 1 98.5 201 PHE B C 1
ATOM 4838 O O . PHE B 1 201 ? -6.188 12.203 5.094 1 98.5 201 PHE B O 1
ATOM 4845 N N . LEU B 1 202 ? -6.625 13.703 3.438 1 97.69 202 LEU B N 1
ATOM 4846 C CA . LEU B 1 202 ? -6.738 12.633 2.457 1 97.69 202 LEU B CA 1
ATOM 4847 C C . LEU B 1 202 ? -5.457 11.805 2.398 1 97.69 202 LEU B C 1
ATOM 4849 O O . LEU B 1 202 ? -5.504 10.578 2.389 1 97.69 202 LEU B O 1
ATOM 4853 N N . CYS B 1 203 ? -4.363 12.453 2.314 1 98.25 203 CYS B N 1
ATOM 4854 C CA . CYS B 1 203 ? -3.076 11.766 2.244 1 98.25 203 CYS B CA 1
ATOM 4855 C C . CYS B 1 203 ? -2.82 10.953 3.508 1 98.25 203 CYS B C 1
ATOM 4857 O O . CYS B 1 203 ? -2.299 9.836 3.439 1 98.25 203 CYS B O 1
ATOM 4859 N N . ALA B 1 204 ? -3.17 11.539 4.691 1 98.19 204 ALA B N 1
ATOM 4860 C CA . ALA B 1 204 ? -3.021 10.789 5.941 1 98.19 204 ALA B CA 1
ATOM 4861 C C . ALA B 1 204 ? -3.883 9.531 5.93 1 98.19 204 ALA B C 1
ATOM 4863 O O . ALA B 1 204 ? -3.465 8.484 6.426 1 98.19 204 ALA B O 1
ATOM 4864 N N . ASP B 1 205 ? -5.02 9.711 5.391 1 97.44 205 ASP B N 1
ATOM 4865 C CA . ASP B 1 205 ? -5.938 8.586 5.293 1 97.44 205 ASP B CA 1
ATOM 4866 C C . ASP B 1 205 ? -5.375 7.496 4.383 1 97.44 205 ASP B C 1
ATOM 4868 O O . ASP B 1 205 ? -5.406 6.312 4.73 1 97.44 205 ASP B O 1
ATOM 4872 N N . LEU B 1 206 ? -4.883 7.887 3.281 1 96.44 206 LEU B N 1
ATOM 4873 C CA . LEU B 1 206 ? -4.301 6.949 2.328 1 96.44 206 LEU B CA 1
ATOM 4874 C C . LEU B 1 206 ? -3.062 6.281 2.912 1 96.44 206 LEU B C 1
ATOM 4876 O O . LEU B 1 206 ? -2.783 5.117 2.621 1 96.44 206 LEU B O 1
ATOM 4880 N N . ALA B 1 207 ? -2.346 6.992 3.713 1 97.12 207 ALA B N 1
ATOM 4881 C CA . ALA B 1 207 ? -1.158 6.441 4.363 1 97.12 207 ALA B CA 1
ATOM 4882 C C . ALA B 1 207 ? -1.542 5.492 5.496 1 97.12 207 ALA B C 1
ATOM 4884 O O . ALA B 1 207 ? -0.713 4.711 5.965 1 97.12 207 ALA B O 1
ATOM 4885 N N . GLY B 1 208 ? -2.785 5.609 5.961 1 96 208 GLY B N 1
ATOM 4886 C CA . GLY B 1 208 ? -3.219 4.832 7.113 1 96 208 GLY B CA 1
ATOM 4887 C C . GLY B 1 208 ? -2.549 5.254 8.406 1 96 208 GLY B C 1
ATOM 4888 O O . GLY B 1 208 ? -2.244 4.418 9.258 1 96 208 GLY B O 1
ATOM 4889 N N . HIS B 1 209 ? -2.26 6.484 8.539 1 96.69 209 HIS B N 1
ATOM 4890 C CA . HIS B 1 209 ? -1.538 6.98 9.703 1 96.69 209 HIS B CA 1
ATOM 4891 C C . HIS B 1 209 ? -2.465 7.75 10.641 1 96.69 209 HIS B C 1
ATOM 4893 O O . HIS B 1 209 ? -2.695 8.945 10.445 1 96.69 209 HIS B O 1
ATOM 4899 N N . ASN B 1 210 ? -2.836 7.172 11.734 1 96.62 210 ASN B N 1
ATOM 4900 C CA . ASN B 1 210 ? -3.816 7.742 12.648 1 96.62 210 ASN B CA 1
ATOM 4901 C C . ASN B 1 210 ? -3.273 8.984 13.352 1 96.62 210 ASN B C 1
ATOM 4903 O O . ASN B 1 210 ? -4.02 9.93 13.625 1 96.62 210 ASN B O 1
ATOM 4907 N N . GLY B 1 211 ? -2.023 9.008 13.648 1 96.38 211 GLY B N 1
ATOM 4908 C CA . GLY B 1 211 ? -1.418 10.18 14.25 1 96.38 211 GLY B CA 1
ATOM 4909 C C . GLY B 1 211 ? -1.539 11.422 13.391 1 96.38 211 GLY B C 1
ATOM 4910 O O . GLY B 1 211 ? -1.911 12.492 13.875 1 96.38 211 GLY B O 1
ATOM 4911 N N . MET B 1 212 ? -1.278 11.211 12.156 1 97.44 212 MET B N 1
ATOM 4912 C CA . MET B 1 212 ? -1.347 12.352 11.242 1 97.44 212 MET B CA 1
ATOM 4913 C C . MET B 1 212 ? -2.795 12.742 10.969 1 97.44 212 MET B C 1
ATOM 4915 O O . MET B 1 212 ? -3.104 13.93 10.812 1 97.44 212 MET B O 1
ATOM 4919 N N . ARG B 1 213 ? -3.713 11.805 10.898 1 98 213 ARG B N 1
ATOM 4920 C CA . ARG B 1 213 ? -5.133 12.125 10.812 1 98 213 ARG B CA 1
ATOM 4921 C C . ARG B 1 213 ? -5.574 13 11.977 1 98 213 ARG B C 1
ATOM 4923 O O . ARG B 1 213 ? -6.242 14.023 11.781 1 98 213 ARG B O 1
ATOM 4930 N N . ALA B 1 214 ? -5.113 12.57 13.102 1 98.06 214 ALA B N 1
ATOM 4931 C CA . ALA B 1 214 ? -5.453 13.312 14.312 1 98.06 214 ALA B CA 1
ATOM 4932 C C . ALA B 1 214 ? -4.859 14.719 14.273 1 98.06 214 ALA B C 1
ATOM 4934 O O . ALA B 1 214 ? -5.535 15.695 14.594 1 98.06 214 ALA B O 1
ATOM 4935 N N . TRP B 1 215 ? -3.633 14.828 13.898 1 98.06 215 TRP B N 1
ATOM 4936 C CA . TRP B 1 215 ? -2.965 16.125 13.859 1 98.06 215 TRP B CA 1
ATOM 4937 C C . TRP B 1 215 ? -3.662 17.062 12.883 1 98.06 215 TRP B C 1
ATOM 4939 O O . TRP B 1 215 ? -3.869 18.234 13.18 1 98.06 215 TRP B O 1
ATOM 4949 N N . VAL B 1 216 ? -4.023 16.562 11.742 1 98.62 216 VAL B N 1
ATOM 4950 C CA . VAL B 1 216 ? -4.656 17.391 10.727 1 98.62 216 VAL B CA 1
ATOM 4951 C C . VAL B 1 216 ? -6.043 17.812 11.203 1 98.62 216 VAL B C 1
ATOM 4953 O O . VAL B 1 216 ? -6.473 18.953 10.945 1 98.62 216 VAL B O 1
ATOM 4956 N N . ARG B 1 217 ? -6.762 16.938 11.844 1 98.69 217 ARG B N 1
ATOM 4957 C CA . ARG B 1 217 ? -8.047 17.328 12.414 1 98.69 217 ARG B CA 1
ATOM 4958 C C . ARG B 1 217 ? -7.875 18.453 13.422 1 98.69 217 ARG B C 1
ATOM 4960 O O . ARG B 1 217 ? -8.688 19.375 13.477 1 98.69 217 ARG B O 1
ATOM 4967 N N . GLY B 1 218 ? -6.863 18.328 14.203 1 98.56 218 GLY B N 1
ATOM 4968 C CA . GLY B 1 218 ? -6.543 19.438 15.094 1 98.56 218 GLY B CA 1
ATOM 4969 C C . GLY B 1 218 ? -6.277 20.734 14.367 1 98.56 218 GLY B C 1
ATOM 4970 O O . GLY B 1 218 ? -6.723 21.797 14.797 1 98.56 218 GLY B O 1
ATOM 4971 N N . LEU B 1 219 ? -5.539 20.625 13.328 1 98.56 219 LEU B N 1
ATOM 4972 C CA . LEU B 1 219 ? -5.258 21.812 12.508 1 98.56 219 LEU B CA 1
ATOM 4973 C C . LEU B 1 219 ? -6.547 22.391 11.945 1 98.56 219 LEU B C 1
ATOM 4975 O O . LEU B 1 219 ? -6.73 23.609 11.945 1 98.56 219 LEU B O 1
ATOM 4979 N N . GLN B 1 220 ? -7.445 21.531 11.492 1 98.62 220 GLN B N 1
ATOM 4980 C CA . GLN B 1 220 ? -8.734 21.984 10.984 1 98.62 220 GLN B CA 1
ATOM 4981 C C . GLN B 1 220 ? -9.547 22.672 12.078 1 98.62 220 GLN B C 1
ATOM 4983 O O . GLN B 1 220 ? -10.25 23.656 11.82 1 98.62 220 GLN B O 1
ATOM 4988 N N . SER B 1 221 ? -9.461 22.141 13.211 1 98.81 221 SER B N 1
ATOM 4989 C CA . SER B 1 221 ? -10.094 22.781 14.359 1 98.81 221 SER B CA 1
ATOM 4990 C C . SER B 1 221 ? -9.547 24.188 14.57 1 98.81 221 SER B C 1
ATOM 4992 O O . SER B 1 221 ? -10.32 25.141 14.742 1 98.81 221 SER B O 1
ATOM 4994 N N . LEU B 1 222 ? -8.25 24.328 14.531 1 98.44 222 LEU B N 1
ATOM 4995 C CA . LEU B 1 222 ? -7.59 25.609 14.734 1 98.44 222 LEU B CA 1
ATOM 4996 C C . LEU B 1 222 ? -7.984 26.594 13.641 1 98.44 222 LEU B C 1
ATOM 4998 O O . LEU B 1 222 ? -8.258 27.766 13.93 1 98.44 222 LEU B O 1
ATOM 5002 N N . ILE B 1 223 ? -7.992 26.156 12.43 1 98.25 223 ILE B N 1
ATOM 5003 C CA . ILE B 1 223 ? -8.383 27 11.305 1 98.25 223 ILE B CA 1
ATOM 5004 C C . ILE B 1 223 ? -9.812 27.484 11.5 1 98.25 223 ILE B C 1
ATOM 5006 O O . ILE B 1 223 ? -10.102 28.672 11.344 1 98.25 223 ILE B O 1
ATOM 5010 N N . SER B 1 224 ? -10.703 26.531 11.812 1 98.44 224 SER B N 1
ATOM 5011 C CA . SER B 1 224 ? -12.109 26.875 11.992 1 98.44 224 SER B CA 1
ATOM 5012 C C . SER B 1 224 ? -12.297 27.875 13.133 1 98.44 224 SER B C 1
ATOM 5014 O O . SER B 1 224 ? -13.141 28.766 13.047 1 98.44 224 SER B O 1
ATOM 5016 N N . TYR B 1 225 ? -11.539 27.766 14.148 1 98.19 225 TYR B N 1
ATOM 5017 C CA . TYR B 1 225 ? -11.586 28.688 15.273 1 98.19 225 TYR B CA 1
ATOM 5018 C C . TYR B 1 225 ? -11.281 30.109 14.828 1 98.19 225 TYR B C 1
ATOM 5020 O O . TYR B 1 225 ? -12.039 31.031 15.133 1 98.19 225 TYR B O 1
ATOM 5028 N N . TRP B 1 226 ? -10.25 30.281 14.102 1 96.69 226 TRP B N 1
ATOM 5029 C CA . TRP B 1 226 ? -9.82 31.609 13.703 1 96.69 226 TRP B CA 1
ATOM 5030 C C . TRP B 1 226 ? -10.656 32.125 12.539 1 96.69 226 TRP B C 1
ATOM 5032 O O . TRP B 1 226 ? -10.781 33.344 12.344 1 96.69 226 TRP B O 1
ATOM 5042 N N . ASP B 1 227 ? -11.211 31.156 11.828 1 95 227 ASP B N 1
ATOM 5043 C CA . ASP B 1 227 ? -12.078 31.531 10.711 1 95 227 ASP B CA 1
ATOM 5044 C C . ASP B 1 227 ? -13.492 31.844 11.188 1 95 227 ASP B C 1
ATOM 5046 O O . ASP B 1 227 ? -14.352 32.219 10.383 1 95 227 ASP B O 1
ATOM 5050 N N . GLY B 1 228 ? -13.805 31.594 12.453 1 95.81 228 GLY B N 1
ATOM 5051 C CA . GLY B 1 228 ? -15.062 32.031 13.039 1 95.81 228 GLY B CA 1
ATOM 5052 C C . GLY B 1 228 ? -16.094 30.906 13.125 1 95.81 228 GLY B C 1
ATOM 5053 O O . GLY B 1 228 ? -17.219 31.125 13.586 1 95.81 228 GLY B O 1
ATOM 5054 N N . ASP B 1 229 ? -15.805 29.781 12.633 1 97.31 229 ASP B N 1
ATOM 5055 C CA . ASP B 1 229 ? -16.719 28.641 12.719 1 97.31 229 ASP B CA 1
ATOM 5056 C C . ASP B 1 229 ? -16.406 27.797 13.953 1 97.31 229 ASP B C 1
ATOM 5058 O O . ASP B 1 229 ? -15.883 26.688 13.836 1 97.31 229 ASP B O 1
ATOM 5062 N N . LEU B 1 230 ? -16.938 28.219 15.055 1 98.06 230 LEU B N 1
ATOM 5063 C CA . LEU B 1 230 ? -16.578 27.641 16.344 1 98.06 230 LEU B CA 1
ATOM 5064 C C . LEU B 1 230 ? -17.188 26.25 16.516 1 98.06 230 LEU B C 1
ATOM 5066 O O . LEU B 1 230 ? -16.594 25.375 17.141 1 98.06 230 LEU B O 1
ATOM 5070 N N . ALA B 1 231 ? -18.359 26.031 15.984 1 97.69 231 ALA B N 1
ATOM 5071 C CA . ALA B 1 231 ? -18.984 24.719 16.062 1 97.69 231 ALA B CA 1
ATOM 5072 C C . ALA B 1 231 ? -18.141 23.672 15.336 1 97.69 231 ALA B C 1
ATOM 5074 O O . ALA B 1 231 ? -17.922 22.562 15.859 1 97.69 231 ALA B O 1
ATOM 5075 N N . ALA B 1 232 ? -17.688 24.078 14.156 1 98.19 232 ALA B N 1
ATOM 5076 C CA . ALA B 1 232 ? -16.828 23.172 13.398 1 98.19 232 ALA B CA 1
ATOM 5077 C C . ALA B 1 232 ? -15.508 22.922 14.141 1 98.19 232 ALA B C 1
ATOM 5079 O O . ALA B 1 232 ? -14.953 21.828 14.086 1 98.19 232 ALA B O 1
ATOM 5080 N N . ALA B 1 233 ? -15.008 23.938 14.789 1 98.69 233 ALA B N 1
ATOM 5081 C CA . ALA B 1 233 ? -13.773 23.797 15.555 1 98.69 233 ALA B CA 1
ATOM 5082 C C . ALA B 1 233 ? -13.906 22.719 16.625 1 98.69 233 ALA B C 1
ATOM 5084 O O . ALA B 1 233 ? -13.016 21.891 16.797 1 98.69 233 ALA B O 1
ATOM 5085 N N . VAL B 1 234 ? -15.039 22.719 17.281 1 98.62 234 VAL B N 1
ATOM 5086 C CA . VAL B 1 234 ? -15.289 21.734 18.328 1 98.62 234 VAL B CA 1
ATOM 5087 C C . VAL B 1 234 ? -15.391 20.344 17.688 1 98.62 234 VAL B C 1
ATOM 5089 O O . VAL B 1 234 ? -14.789 19.375 18.188 1 98.62 234 VAL B O 1
ATOM 5092 N N . GLU B 1 235 ? -16.109 20.266 16.672 1 98.38 235 GLU B N 1
ATOM 5093 C CA . GLU B 1 235 ? -16.344 18.984 16.016 1 98.38 235 GLU B CA 1
ATOM 5094 C C . GLU B 1 235 ? -15.039 18.391 15.5 1 98.38 235 GLU B C 1
ATOM 5096 O O . GLU B 1 235 ? -14.805 17.188 15.633 1 98.38 235 GLU B O 1
ATOM 5101 N N . PHE B 1 236 ? -14.211 19.172 14.867 1 98.62 236 PHE B N 1
ATOM 5102 C CA . PHE B 1 236 ? -12.938 18.672 14.344 1 98.62 236 PHE B CA 1
ATOM 5103 C C . PHE B 1 236 ? -12.047 18.172 15.469 1 98.62 236 PHE B C 1
ATOM 5105 O O . PHE B 1 236 ? -11.383 17.141 15.328 1 98.62 236 PHE B O 1
ATOM 5112 N N . ALA B 1 237 ? -11.984 18.922 16.562 1 98.69 237 ALA B N 1
ATOM 5113 C CA . ALA B 1 237 ? -11.172 18.516 17.703 1 98.69 237 ALA B CA 1
ATOM 5114 C C . ALA B 1 237 ? -11.648 17.172 18.25 1 98.69 237 ALA B C 1
ATOM 5116 O O . ALA B 1 237 ? -10.836 16.281 18.531 1 98.69 237 ALA B O 1
ATOM 5117 N N . ARG B 1 238 ? -12.922 16.984 18.328 1 98.12 238 ARG B N 1
ATOM 5118 C CA . ARG B 1 238 ? -13.492 15.742 18.844 1 98.12 238 ARG B CA 1
ATOM 5119 C C . ARG B 1 238 ? -13.266 14.594 17.875 1 98.12 238 ARG B C 1
ATOM 5121 O O . ARG B 1 238 ? -12.938 13.477 18.297 1 98.12 238 ARG B O 1
ATOM 5128 N N . ASP B 1 239 ? -13.461 14.898 16.641 1 98.12 239 ASP B N 1
ATOM 5129 C CA . ASP B 1 239 ? -13.203 13.883 15.617 1 98.12 239 ASP B CA 1
ATOM 5130 C C . ASP B 1 239 ? -11.75 13.43 15.648 1 98.12 239 ASP B C 1
ATOM 5132 O O . ASP B 1 239 ? -11.469 12.227 15.562 1 98.12 239 ASP B O 1
ATOM 5136 N N . GLY B 1 240 ? -10.82 14.359 15.766 1 98.12 240 GLY B N 1
ATOM 5137 C CA . GLY B 1 240 ? -9.406 14.039 15.836 1 98.12 240 GLY B CA 1
ATOM 5138 C C . GLY B 1 240 ? -9.047 13.148 17.016 1 98.12 240 GLY B C 1
ATOM 5139 O O . GLY B 1 240 ? -8.227 12.242 16.875 1 98.12 240 GLY B O 1
ATOM 5140 N N . ALA B 1 241 ? -9.695 13.391 18.125 1 96.25 241 ALA B N 1
ATOM 5141 C CA . ALA B 1 241 ? -9.422 12.625 19.344 1 96.25 241 ALA B CA 1
ATOM 5142 C C . ALA B 1 241 ? -9.797 11.156 19.172 1 96.25 241 ALA B C 1
ATOM 5144 O O . ALA B 1 241 ? -9.258 10.281 19.844 1 96.25 241 ALA B O 1
ATOM 5145 N N . GLY B 1 242 ? -10.609 10.875 18.25 1 95.56 242 GLY B N 1
ATOM 5146 C CA . GLY B 1 242 ? -11.023 9.508 17.969 1 95.56 242 GLY B CA 1
ATOM 5147 C C . GLY B 1 242 ? -9.984 8.711 17.219 1 95.56 242 GLY B C 1
ATOM 5148 O O . GLY B 1 242 ? -9.992 7.477 17.266 1 95.56 242 GLY B O 1
ATOM 5149 N N . TYR B 1 243 ? -9.008 9.352 16.594 1 94.88 243 TYR B N 1
ATOM 5150 C CA . TYR B 1 243 ? -8.023 8.664 15.766 1 94.88 243 TYR B CA 1
ATOM 5151 C C . TYR B 1 243 ? -6.82 8.227 16.594 1 94.88 243 TYR B C 1
ATOM 5153 O O . TYR B 1 243 ? -6.164 7.234 16.266 1 94.88 243 TYR B O 1
ATOM 5161 N N . CYS B 1 244 ? -6.434 9.016 17.609 1 86.81 244 CYS B N 1
ATOM 5162 C CA . CYS B 1 244 ? -5.16 8.75 18.266 1 86.81 244 CYS B CA 1
ATOM 5163 C C . CYS B 1 244 ? -5.215 9.141 19.734 1 86.81 244 CYS B C 1
ATOM 5165 O O . CYS B 1 244 ? -5.523 10.289 20.078 1 86.81 244 CYS B O 1
ATOM 5167 N N . ALA B 1 245 ? -4.703 8.188 20.469 1 83.88 245 ALA B N 1
ATOM 5168 C CA . ALA B 1 245 ? -4.762 8.422 21.922 1 83.88 245 ALA B CA 1
ATOM 5169 C C . ALA B 1 245 ? -3.359 8.477 22.516 1 83.88 245 ALA B C 1
ATOM 5171 O O . ALA B 1 245 ? -3.203 8.484 23.734 1 83.88 245 ALA B O 1
ATOM 5172 N N . HIS B 1 246 ? -2.369 8.547 21.625 1 87.31 246 HIS B N 1
ATOM 5173 C CA . HIS B 1 246 ? -1.003 8.617 22.141 1 87.31 246 HIS B CA 1
ATOM 5174 C C . HIS B 1 246 ? -0.221 9.742 21.469 1 87.31 246 HIS B C 1
ATOM 5176 O O . HIS B 1 246 ? -0.688 10.328 20.5 1 87.31 246 HIS B O 1
ATOM 5182 N N . GLY B 1 247 ? 0.847 10.117 22.188 1 90.31 247 GLY B N 1
ATOM 5183 C CA . GLY B 1 247 ? 1.628 11.242 21.703 1 90.31 247 GLY B CA 1
ATOM 5184 C C . GLY B 1 247 ? 1.08 12.586 22.156 1 90.31 247 GLY B C 1
ATOM 5185 O O . GLY B 1 247 ? 0.035 12.648 22.797 1 90.31 247 GLY B O 1
ATOM 5186 N N . SER B 1 248 ? 1.729 13.617 21.781 1 95 248 SER B N 1
ATOM 5187 C CA . SER B 1 248 ? 1.333 14.938 22.266 1 95 248 SER B CA 1
ATOM 5188 C C . SER B 1 248 ? 0.041 15.406 21.609 1 95 248 SER B C 1
ATOM 5190 O O . SER B 1 248 ? -0.64 16.297 22.125 1 95 248 SER B O 1
ATOM 5192 N N . VAL B 1 249 ? -0.279 14.727 20.531 1 95.56 249 VAL B N 1
ATOM 5193 C CA . VAL B 1 249 ? -1.514 15.086 19.844 1 95.56 249 VAL B CA 1
ATOM 5194 C C . VAL B 1 249 ? -2.715 14.75 20.719 1 95.56 249 VAL B C 1
ATOM 5196 O O . VAL B 1 249 ? -3.748 15.422 20.656 1 95.56 249 VAL B O 1
ATOM 5199 N N . ALA B 1 250 ? -2.578 13.828 21.594 1 95.44 250 ALA B N 1
ATOM 5200 C CA . ALA B 1 250 ? -3.648 13.43 22.516 1 95.44 250 ALA B CA 1
ATOM 5201 C C . ALA B 1 250 ? -3.979 14.555 23.484 1 95.44 250 ALA B C 1
ATOM 5203 O O . ALA B 1 250 ? -5.113 14.656 23.969 1 95.44 250 ALA B O 1
ATOM 5204 N N . ALA B 1 251 ? -3.016 15.391 23.734 1 97.12 251 ALA B N 1
ATOM 5205 C CA . ALA B 1 251 ? -3.242 16.562 24.594 1 97.12 251 ALA B CA 1
ATOM 5206 C C . ALA B 1 251 ? -3.68 17.766 23.766 1 97.12 251 ALA B C 1
ATOM 5208 O O . ALA B 1 251 ? -4.438 18.609 24.234 1 97.12 251 ALA B O 1
ATOM 5209 N N . ARG B 1 252 ? -3.238 17.812 22.578 1 97.62 252 ARG B N 1
ATOM 5210 C CA . ARG B 1 252 ? -3.521 18.953 21.719 1 97.62 252 ARG B CA 1
ATOM 5211 C C . ARG B 1 252 ? -5.008 19.047 21.391 1 97.62 252 ARG B C 1
ATOM 5213 O O . ARG B 1 252 ? -5.598 20.125 21.422 1 97.62 252 ARG B O 1
ATOM 5220 N N . LEU B 1 253 ? -5.629 17.969 21.125 1 98.31 253 LEU B N 1
ATOM 5221 C CA . LEU B 1 253 ? -6.992 17.938 20.609 1 98.31 253 LEU B CA 1
ATOM 5222 C C . LEU B 1 253 ? -7.984 18.406 21.672 1 98.31 253 LEU B C 1
ATOM 5224 O O . LEU B 1 253 ? -8.781 19.312 21.406 1 98.31 253 LEU B O 1
ATOM 5228 N N . PRO B 1 254 ? -7.922 17.891 22.875 1 98.38 254 PRO B N 1
ATOM 5229 C CA . PRO B 1 254 ? -8.82 18.469 23.875 1 98.38 254 PRO B CA 1
ATOM 5230 C C . PRO B 1 254 ? -8.492 19.938 24.172 1 98.38 254 PRO B C 1
ATOM 5232 O O . PRO B 1 254 ? -9.383 20.719 24.516 1 98.38 254 PRO B O 1
ATOM 5235 N N . SER B 1 255 ? -7.258 20.375 24.078 1 98.5 255 SER B N 1
ATOM 5236 C CA . SER B 1 255 ? -6.902 21.781 24.266 1 98.5 255 SER B CA 1
ATOM 5237 C C . SER B 1 255 ? -7.59 22.656 23.234 1 98.5 255 SER B C 1
ATOM 5239 O O . SER B 1 255 ? -8.055 23.75 23.547 1 98.5 255 SER B O 1
ATOM 5241 N N . LEU B 1 256 ? -7.609 22.172 22.016 1 98.62 256 LEU B N 1
ATOM 5242 C CA . LEU B 1 256 ? -8.289 22.891 20.938 1 98.62 256 LEU B CA 1
ATOM 5243 C C . LEU B 1 256 ? -9.797 22.922 21.172 1 98.62 256 LEU B C 1
ATOM 5245 O O . LEU B 1 256 ? -10.438 23.953 20.938 1 98.62 256 LEU B O 1
ATOM 5249 N N . GLU B 1 257 ? -10.352 21.844 21.641 1 98.69 257 GLU B N 1
ATOM 5250 C CA . GLU B 1 257 ? -11.766 21.781 22 1 98.69 257 GLU B CA 1
ATOM 5251 C C . GLU B 1 257 ? -12.094 22.812 23.094 1 98.69 257 GLU B C 1
ATOM 5253 O O . GLU B 1 257 ? -13.109 23.5 23.016 1 98.69 257 GLU B O 1
ATOM 5258 N N . ALA B 1 258 ? -11.211 22.891 24.047 1 98.75 258 ALA B N 1
ATOM 5259 C CA . ALA B 1 258 ? -11.406 23.812 25.156 1 98.75 258 ALA B CA 1
ATOM 5260 C C . ALA B 1 258 ? -11.469 25.266 24.672 1 98.75 258 ALA B C 1
ATOM 5262 O O . ALA B 1 258 ? -12.344 26.031 25.094 1 98.75 258 ALA B O 1
ATOM 5263 N N . ARG B 1 259 ? -10.523 25.609 23.828 1 97.88 259 ARG B N 1
ATOM 5264 C CA . ARG B 1 259 ? -10.484 26.969 23.281 1 97.88 259 ARG B CA 1
ATOM 5265 C C . ARG B 1 259 ? -11.773 27.297 22.547 1 97.88 259 ARG B C 1
ATOM 5267 O O . ARG B 1 259 ? -12.344 28.375 22.719 1 97.88 259 ARG B O 1
ATOM 5274 N N . ALA B 1 260 ? -12.25 26.359 21.734 1 98.44 260 ALA B N 1
ATOM 5275 C CA . ALA B 1 260 ? -13.461 26.578 20.953 1 98.44 260 ALA B CA 1
ATOM 5276 C C . ALA B 1 260 ? -14.695 26.641 21.844 1 98.44 260 ALA B C 1
ATOM 5278 O O . ALA B 1 260 ? -15.547 27.516 21.672 1 98.44 260 ALA B O 1
ATOM 5279 N N . CYS B 1 261 ? -14.789 25.781 22.828 1 98.56 261 CYS B N 1
ATOM 5280 C CA . CYS B 1 261 ? -15.906 25.781 23.766 1 98.56 261 CYS B CA 1
ATOM 5281 C C . CYS B 1 261 ? -15.938 27.078 24.562 1 98.56 261 CYS B C 1
ATOM 5283 O O . CYS B 1 261 ? -17.016 27.641 24.797 1 98.56 261 CYS B O 1
ATOM 5285 N N . ALA B 1 262 ? -14.789 27.531 25 1 98.25 262 ALA B N 1
ATOM 5286 C CA . ALA B 1 262 ? -14.703 28.781 25.75 1 98.25 262 ALA B CA 1
ATOM 5287 C C . ALA B 1 262 ? -15.227 29.953 24.922 1 98.25 262 ALA B C 1
ATOM 5289 O O . ALA B 1 262 ? -15.953 30.812 25.422 1 98.25 262 ALA B O 1
ATOM 5290 N N . ALA B 1 263 ? -14.812 29.969 23.656 1 96.88 263 ALA B N 1
ATOM 5291 C CA . ALA B 1 263 ? -15.258 31.031 22.75 1 96.88 263 ALA B CA 1
ATOM 5292 C C . ALA B 1 263 ? -16.766 30.969 22.547 1 96.88 263 ALA B C 1
ATOM 5294 O O . ALA B 1 263 ? -17.406 32 22.281 1 96.88 263 ALA B O 1
ATOM 5295 N N . LEU B 1 264 ? -17.359 29.781 22.719 1 97.19 264 LEU B N 1
ATOM 5296 C CA . LEU B 1 264 ? -18.797 29.594 22.609 1 97.19 264 LEU B CA 1
ATOM 5297 C C . LEU B 1 264 ? -19.5 29.938 23.922 1 97.19 264 LEU B C 1
ATOM 5299 O O . LEU B 1 264 ? -20.734 29.953 23.984 1 97.19 264 LEU B O 1
ATOM 5303 N N . GLY B 1 265 ? -18.719 30.109 24.969 1 96.06 26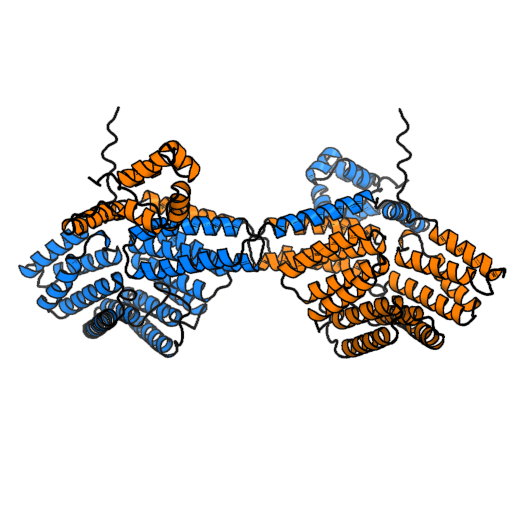5 GLY B N 1
ATOM 5304 C CA . GLY B 1 265 ? -19.281 30.453 26.266 1 96.06 265 GLY B CA 1
ATOM 5305 C C . GLY B 1 265 ? -19.656 29.234 27.094 1 96.06 265 GLY B C 1
ATOM 5306 O O . GLY B 1 265 ? -20.406 29.344 28.062 1 96.06 265 GLY B O 1
ATOM 5307 N N . GLU B 1 266 ? -19.141 28.141 26.703 1 97.31 266 GLU B N 1
ATOM 5308 C CA . GLU B 1 266 ? -19.469 26.906 27.406 1 97.31 266 GLU B CA 1
ATOM 5309 C C . GLU B 1 266 ? -18.438 26.594 28.484 1 97.31 266 GLU B C 1
ATOM 5311 O O . GLU B 1 266 ? -17.547 25.766 28.281 1 97.31 266 GLU B O 1
ATOM 5316 N N . LYS B 1 267 ? -18.625 27.062 29.609 1 96.75 267 LYS B N 1
ATOM 5317 C CA . LYS B 1 267 ? -17.641 27 30.688 1 96.75 267 LYS B CA 1
ATOM 5318 C C . LYS B 1 267 ? -17.406 25.547 31.125 1 96.75 267 LYS B C 1
ATOM 5320 O O . LYS B 1 267 ? -16.266 25.109 31.25 1 96.75 267 LYS B O 1
ATOM 5325 N N . ASP B 1 268 ? -18.484 24.812 31.281 1 97.56 268 ASP B N 1
ATOM 5326 C CA . ASP B 1 268 ? -18.359 23.438 31.766 1 97.56 268 ASP B CA 1
ATOM 5327 C C . ASP B 1 268 ? -17.594 22.578 30.781 1 97.56 268 ASP B C 1
ATOM 5329 O O . ASP B 1 268 ? -16.703 21.812 31.156 1 97.56 268 ASP B O 1
ATOM 5333 N N . ASN B 1 269 ? -18 22.688 29.531 1 98.12 269 ASN B N 1
ATOM 5334 C CA . ASN B 1 269 ? -17.312 21.938 28.484 1 98.12 269 ASN B CA 1
ATOM 5335 C C . ASN B 1 269 ? -15.844 22.344 28.375 1 98.12 269 ASN B C 1
ATOM 5337 O O . ASN B 1 269 ? -14.984 21.5 28.094 1 98.12 269 ASN B O 1
ATOM 5341 N N . THR B 1 270 ? -15.547 23.578 28.562 1 98.38 270 THR B N 1
ATOM 5342 C CA . THR B 1 270 ? -14.18 24.094 28.531 1 98.38 270 THR B CA 1
ATOM 5343 C C . THR B 1 270 ? -13.336 23.469 29.625 1 98.38 270 THR B C 1
ATOM 5345 O O . THR B 1 270 ? -12.25 22.938 29.344 1 98.38 270 THR B O 1
ATOM 5348 N N . LEU B 1 271 ? -13.867 23.5 30.812 1 97.69 271 LEU B N 1
ATOM 5349 C CA . LEU B 1 271 ? -13.117 22.969 31.953 1 97.69 271 LEU B CA 1
ATOM 5350 C C . LEU B 1 271 ? -12.945 21.469 31.844 1 97.69 271 LEU B C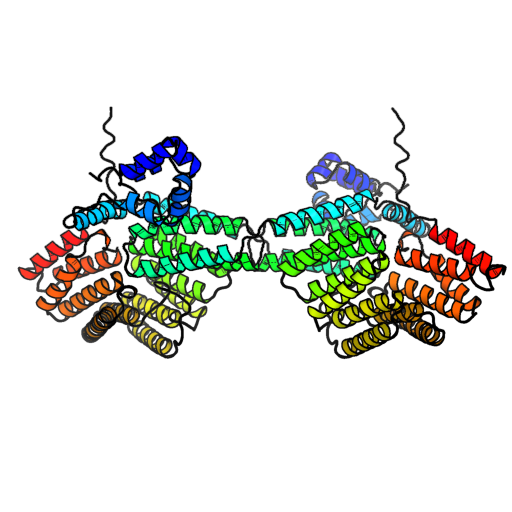 1
ATOM 5352 O O . LEU B 1 271 ? -11.891 20.922 32.188 1 97.69 271 LEU B O 1
ATOM 5356 N N . ALA B 1 272 ? -13.961 20.812 31.359 1 98.38 272 ALA B N 1
ATOM 5357 C CA . ALA B 1 272 ? -13.867 19.375 31.156 1 98.38 272 ALA B CA 1
ATOM 5358 C C . ALA B 1 272 ? -12.797 19.031 30.125 1 98.38 272 ALA B C 1
ATOM 5360 O O . ALA B 1 272 ? -12.047 18.062 30.281 1 98.38 272 ALA B O 1
ATOM 5361 N N . ALA B 1 273 ? -12.758 19.766 29.062 1 98.5 273 ALA B N 1
ATOM 5362 C CA . ALA B 1 273 ? -11.758 19.547 28.016 1 98.5 273 ALA B CA 1
ATOM 5363 C C . ALA B 1 273 ? -10.344 19.812 28.547 1 98.5 273 ALA B C 1
ATOM 5365 O O . ALA B 1 273 ? -9.406 19.094 28.203 1 98.5 273 ALA B O 1
ATOM 5366 N N . LEU B 1 274 ? -10.156 20.812 29.344 1 98.06 274 LEU B N 1
ATOM 5367 C CA . LEU B 1 274 ? -8.852 21.109 29.938 1 98.06 274 LEU B CA 1
ATOM 5368 C C . LEU B 1 274 ? -8.414 19.984 30.859 1 98.06 274 LEU B C 1
ATOM 5370 O O . LEU B 1 274 ? -7.223 19.656 30.922 1 98.06 274 LEU B O 1
ATOM 5374 N N . ASP B 1 275 ? -9.359 19.422 31.516 1 97.94 275 ASP B N 1
ATOM 5375 C CA . ASP B 1 275 ? -9.055 18.281 32.344 1 97.94 275 ASP B CA 1
ATOM 5376 C C . ASP B 1 275 ? -8.562 17.094 31.516 1 97.94 275 ASP B C 1
ATOM 5378 O O . ASP B 1 275 ? -7.602 16.422 31.891 1 97.94 275 ASP B O 1
ATOM 5382 N N . ARG B 1 276 ? -9.258 16.844 30.438 1 97.25 276 ARG B N 1
ATOM 5383 C CA . ARG B 1 276 ? -8.828 15.773 29.531 1 97.25 276 ARG B CA 1
ATOM 5384 C C . ARG B 1 276 ? -7.438 16.047 28.984 1 97.25 276 ARG B C 1
ATOM 5386 O O . ARG B 1 276 ? -6.652 15.117 28.781 1 97.25 276 ARG B O 1
ATOM 5393 N N . THR B 1 277 ? -7.105 17.281 28.719 1 97.5 277 THR B N 1
ATOM 5394 C CA . THR B 1 277 ? -5.781 17.672 28.25 1 97.5 277 THR B CA 1
ATOM 5395 C C . THR B 1 277 ? -4.715 17.297 29.281 1 97.5 277 THR B C 1
ATOM 5397 O O . THR B 1 277 ? -3.682 16.719 28.922 1 97.5 277 THR B O 1
ATOM 5400 N N . ASP B 1 278 ? -5.016 17.594 30.484 1 96.31 278 ASP B N 1
ATOM 5401 C CA . ASP B 1 278 ? -4.059 17.312 31.547 1 96.31 278 ASP B CA 1
ATOM 5402 C C . ASP B 1 278 ? -3.869 15.812 31.75 1 96.31 278 ASP B C 1
ATOM 5404 O O . ASP B 1 278 ? -2.752 15.344 31.984 1 96.31 278 ASP B O 1
ATOM 5408 N N . ARG B 1 279 ? -4.891 15.094 31.672 1 95.81 279 ARG B N 1
ATOM 5409 C CA . ARG B 1 279 ? -4.805 13.641 31.797 1 95.81 279 ARG B CA 1
ATOM 5410 C C . ARG B 1 279 ? -4.008 13.031 30.656 1 95.81 279 ARG B C 1
ATOM 5412 O O . ARG B 1 279 ? -3.201 12.125 30.859 1 95.81 279 ARG B O 1
ATOM 5419 N N . ALA B 1 280 ? -4.238 13.539 29.531 1 95.31 280 ALA B N 1
ATOM 5420 C CA . ALA B 1 280 ? -3.492 13.055 28.375 1 95.31 280 ALA B CA 1
ATOM 5421 C C . ALA B 1 280 ? -2.004 13.359 28.5 1 95.31 280 ALA B C 1
ATOM 5423 O O . ALA B 1 280 ? -1.158 12.531 28.172 1 95.31 280 ALA B O 1
ATOM 5424 N N . ARG B 1 281 ? -1.682 14.578 28.953 1 94.5 281 ARG B N 1
ATOM 5425 C CA . ARG B 1 281 ? -0.298 15.008 29.109 1 94.5 281 ARG B CA 1
ATOM 5426 C C . ARG B 1 281 ? 0.453 14.086 30.062 1 94.5 281 ARG B C 1
ATOM 5428 O O . ARG B 1 281 ? 1.633 13.797 29.859 1 94.5 281 ARG B O 1
ATOM 5435 N N . ALA B 1 282 ? -0.215 13.586 30.984 1 92.38 282 ALA B N 1
ATOM 5436 C CA . ALA B 1 282 ? 0.402 12.766 32.031 1 92.38 282 ALA B CA 1
ATOM 5437 C C . ALA B 1 282 ? 0.81 11.398 31.484 1 92.38 282 ALA B C 1
ATOM 5439 O O . ALA B 1 282 ? 1.679 10.734 32.031 1 92.38 282 ALA B O 1
ATOM 5440 N N . THR B 1 283 ? 0.323 11.023 30.391 1 89.38 283 THR B N 1
ATOM 5441 C CA . THR B 1 283 ? 0.571 9.68 29.875 1 89.38 283 THR B CA 1
ATOM 5442 C C . THR B 1 283 ? 1.512 9.734 28.672 1 89.38 283 THR B C 1
ATOM 5444 O O . THR B 1 283 ? 1.858 8.695 28.109 1 89.38 283 THR B O 1
ATOM 5447 N N . ILE B 1 284 ? 1.823 10.93 28.328 1 85.69 284 ILE B N 1
ATOM 5448 C CA . ILE B 1 284 ? 2.678 11.07 27.156 1 85.69 284 ILE B CA 1
ATOM 5449 C C . ILE B 1 284 ? 4.105 10.648 27.5 1 85.69 284 ILE B C 1
ATOM 5451 O O . ILE B 1 284 ? 4.691 11.156 28.469 1 85.69 284 ILE B O 1
ATOM 5455 N N . ASP B 1 285 ? 4.652 9.688 26.734 1 76.31 285 ASP B N 1
ATOM 5456 C CA . ASP B 1 285 ? 6.035 9.266 26.938 1 76.31 285 ASP B CA 1
ATOM 5457 C C . ASP B 1 285 ? 6.945 9.852 25.859 1 76.31 285 ASP B C 1
ATOM 5459 O O . ASP B 1 285 ? 7.84 10.648 26.156 1 76.31 285 ASP B O 1
ATOM 5463 N N . LYS B 1 286 ? 6.84 9.336 24.625 1 73.81 286 LYS B N 1
ATOM 5464 C CA . LYS B 1 286 ? 7.691 9.75 23.516 1 73.81 286 LYS B CA 1
ATOM 5465 C C . LYS B 1 286 ? 6.859 10.25 22.344 1 73.81 286 LYS B C 1
ATOM 5467 O O . LYS B 1 286 ? 5.801 9.695 22.047 1 73.81 286 LYS B O 1
ATOM 5472 N N . ASP B 1 287 ? 7.41 11.484 21.938 1 79.56 287 ASP B N 1
ATOM 5473 C CA . ASP B 1 287 ? 6.797 11.969 20.703 1 79.56 287 ASP B CA 1
ATOM 5474 C C . ASP B 1 287 ? 7.656 11.625 19.484 1 79.56 287 ASP B C 1
ATOM 5476 O O . ASP B 1 287 ? 8.844 11.977 19.438 1 79.56 287 ASP B O 1
ATOM 5480 N N . ASP B 1 288 ? 7.105 10.945 18.547 1 76 288 ASP B N 1
ATOM 5481 C CA . ASP B 1 288 ? 7.844 10.516 17.359 1 76 288 ASP B CA 1
ATOM 5482 C C . ASP B 1 288 ? 7.879 11.625 16.297 1 76 288 ASP B C 1
ATOM 5484 O O . ASP B 1 288 ? 8.617 11.531 15.32 1 76 288 ASP B O 1
ATOM 5488 N N . ASP B 1 289 ? 7.305 12.727 16.594 1 86.75 289 ASP B N 1
ATOM 5489 C CA . ASP B 1 289 ? 7.223 13.797 15.594 1 86.75 289 ASP B CA 1
ATOM 5490 C C . ASP B 1 289 ? 8.188 14.93 15.938 1 86.75 289 ASP B C 1
ATOM 5492 O O . ASP B 1 289 ? 8.914 14.859 16.922 1 86.75 289 ASP B O 1
ATOM 5496 N N . ALA B 1 290 ? 8.281 15.914 15.086 1 87.31 290 ALA B N 1
ATOM 5497 C CA . ALA B 1 290 ? 9.234 17.016 15.266 1 87.31 290 ALA B CA 1
ATOM 5498 C C . ALA B 1 290 ? 8.547 18.359 15.086 1 87.31 290 ALA B C 1
ATOM 5500 O O . ALA B 1 290 ? 7.566 18.484 14.352 1 87.31 290 ALA B O 1
ATOM 5501 N N . GLY B 1 291 ? 9.047 19.328 15.828 1 92.75 291 GLY B N 1
ATOM 5502 C CA . GLY B 1 291 ? 8.695 20.734 15.602 1 92.75 291 GLY B CA 1
ATOM 5503 C C . GLY B 1 291 ? 7.211 21 15.758 1 92.75 291 GLY B C 1
ATOM 5504 O O . GLY B 1 291 ? 6.609 20.625 16.766 1 92.75 291 GLY B O 1
ATOM 5505 N N . VAL B 1 292 ? 6.613 21.547 14.766 1 94.94 292 VAL B N 1
ATOM 5506 C CA . VAL B 1 292 ? 5.238 22.016 14.836 1 94.94 292 VAL B CA 1
ATOM 5507 C C . VAL B 1 292 ? 4.277 20.844 14.914 1 94.94 292 VAL B C 1
ATOM 5509 O O . VAL B 1 292 ? 3.117 21 15.289 1 94.94 292 VAL B O 1
ATOM 5512 N N . PHE B 1 293 ? 4.781 19.672 14.695 1 95.88 293 PHE B N 1
ATOM 5513 C CA . PHE B 1 293 ? 3.934 18.5 14.781 1 95.88 293 PHE B CA 1
ATOM 5514 C C . PHE B 1 293 ? 3.775 18.047 16.234 1 95.88 293 PHE B C 1
ATOM 5516 O O . PHE B 1 293 ? 2.939 17.203 16.547 1 95.88 293 PHE B O 1
ATOM 5523 N N . THR B 1 294 ? 4.516 18.641 17.062 1 94.62 294 THR B N 1
ATOM 5524 C CA . THR B 1 294 ? 4.441 18.297 18.484 1 94.62 294 THR B CA 1
ATOM 5525 C C . THR B 1 294 ? 3.648 19.344 19.25 1 94.62 294 THR B C 1
ATOM 5527 O O . THR B 1 294 ? 3.414 20.453 18.75 1 94.62 294 THR B O 1
ATOM 5530 N N . PHE B 1 295 ? 3.221 18.938 20.406 1 96.12 295 PHE B N 1
ATOM 5531 C CA . PHE B 1 295 ? 2.477 19.812 21.312 1 96.12 295 PHE B CA 1
ATOM 5532 C C . PHE B 1 295 ? 3.123 19.828 22.688 1 96.12 295 PHE B C 1
ATOM 5534 O O . PHE B 1 295 ? 2.686 19.125 23.594 1 96.12 295 PHE B O 1
ATOM 5541 N N . PRO B 1 296 ? 4.117 20.703 22.812 1 94.62 296 PRO B N 1
ATOM 5542 C CA . PRO B 1 296 ? 4.848 20.75 24.078 1 94.62 296 PRO B CA 1
ATOM 5543 C C . PRO B 1 296 ? 4.023 21.359 25.219 1 94.62 296 PRO B C 1
ATOM 5545 O O . PRO B 1 296 ? 2.996 22 24.953 1 94.62 296 PRO B O 1
ATOM 5548 N N . ARG B 1 297 ? 4.496 21.25 26.422 1 95.12 297 ARG B N 1
ATOM 5549 C CA . ARG B 1 297 ? 3.805 21.734 27.609 1 95.12 297 ARG B CA 1
ATOM 5550 C C . ARG B 1 297 ? 3.643 23.25 27.547 1 95.12 297 ARG B C 1
ATOM 5552 O O . ARG B 1 297 ? 2.625 23.797 28 1 95.12 297 ARG B O 1
ATOM 5559 N N . ALA B 1 298 ? 4.637 23.906 27.094 1 96.38 298 ALA B N 1
ATOM 5560 C CA . ALA B 1 298 ? 4.582 25.359 26.969 1 96.38 298 ALA B CA 1
ATOM 5561 C C . ALA B 1 298 ? 3.408 25.797 26.094 1 96.38 298 ALA B C 1
ATOM 5563 O O . ALA B 1 298 ? 2.689 26.734 26.438 1 96.38 298 ALA B O 1
ATOM 5564 N N . LYS B 1 299 ? 3.236 25.109 25 1 97.31 299 LYS B N 1
ATOM 5565 C CA . LYS B 1 299 ? 2.133 25.422 24.094 1 97.31 299 LYS B CA 1
ATOM 5566 C C . LYS B 1 299 ? 0.788 25.094 24.75 1 97.31 299 LYS B C 1
ATOM 5568 O O . LYS B 1 299 ? -0.19 25.828 24.547 1 97.31 299 LYS B O 1
ATOM 5573 N N . GLN B 1 300 ? 0.738 24.062 25.469 1 97.62 300 GLN B N 1
ATOM 5574 C CA . GLN B 1 300 ? -0.47 23.719 26.219 1 97.62 300 GLN B CA 1
ATOM 5575 C C . GLN B 1 300 ? -0.86 24.844 27.172 1 97.62 300 GLN B C 1
ATOM 5577 O O . GLN B 1 300 ? -2.039 25.188 27.297 1 97.62 300 GLN B O 1
ATOM 5582 N N . ALA B 1 301 ? 0.108 25.328 27.812 1 97.75 301 ALA B N 1
ATOM 5583 C CA . ALA B 1 301 ? -0.138 26.422 28.75 1 97.75 301 ALA B CA 1
ATOM 5584 C C . ALA B 1 301 ? -0.683 27.656 28.031 1 97.75 301 ALA B C 1
ATOM 5586 O O . ALA B 1 301 ? -1.568 28.344 28.547 1 97.75 301 ALA B O 1
ATOM 5587 N N . VAL B 1 302 ? -0.149 27.906 26.875 1 98 302 VAL B N 1
ATOM 5588 C CA . VAL B 1 302 ? -0.648 29.016 26.078 1 98 302 VAL B CA 1
ATOM 5589 C C . VAL B 1 302 ? -2.123 28.797 25.75 1 98 302 VAL B C 1
ATOM 5591 O O . VAL B 1 302 ? -2.947 29.703 25.938 1 98 302 VAL B O 1
ATOM 5594 N N . TYR B 1 303 ? -2.453 27.625 25.266 1 98.25 303 TYR B N 1
ATOM 5595 C CA . TYR B 1 303 ? -3.82 27.312 24.859 1 98.25 303 TYR B CA 1
ATOM 5596 C C . TYR B 1 303 ? -4.762 27.359 26.062 1 98.25 303 TYR B C 1
ATOM 5598 O O . TYR B 1 303 ? -5.887 27.859 25.953 1 98.25 303 TYR B O 1
ATOM 5606 N N . THR B 1 304 ? -4.277 26.875 27.156 1 98 304 THR B N 1
ATOM 5607 C CA . THR B 1 304 ? -5.082 26.922 28.359 1 98 304 THR B CA 1
ATOM 5608 C C . THR B 1 304 ? -5.348 28.359 28.797 1 98 304 THR B C 1
ATOM 5610 O O . THR B 1 304 ? -6.473 28.703 29.156 1 98 304 THR B O 1
ATOM 5613 N N . GLY B 1 305 ? -4.301 29.172 28.781 1 97.56 305 GLY B N 1
ATOM 5614 C CA . GLY B 1 305 ? -4.477 30.578 29.094 1 97.56 305 GLY B CA 1
ATOM 5615 C C . GLY B 1 305 ? -5.5 31.266 28.203 1 97.56 305 GLY B C 1
ATOM 5616 O O . GLY B 1 305 ? -6.363 32 28.688 1 97.56 305 GLY B O 1
ATOM 5617 N N . THR B 1 306 ? -5.398 30.969 26.922 1 97.56 306 THR B N 1
ATOM 5618 C CA . THR B 1 306 ? -6.328 31.547 25.969 1 97.56 306 THR B CA 1
ATOM 5619 C C . THR B 1 306 ? -7.758 31.109 26.25 1 97.56 306 THR B C 1
ATOM 5621 O O . THR B 1 306 ? -8.688 31.906 26.219 1 97.56 306 THR B O 1
ATOM 5624 N N . ALA B 1 307 ? -7.938 29.844 26.531 1 98.06 307 ALA B N 1
ATOM 5625 C CA . ALA B 1 307 ? -9.266 29.297 26.797 1 98.06 307 ALA B CA 1
ATOM 5626 C C . ALA B 1 307 ? -9.875 29.922 28.047 1 98.06 307 ALA B C 1
ATOM 5628 O O . ALA B 1 307 ? -11.031 30.344 28.031 1 98.06 307 ALA B O 1
ATOM 5629 N N . LEU B 1 308 ? -9.109 30.016 29.078 1 97 308 LEU B N 1
ATOM 5630 C CA . LEU B 1 308 ? -9.594 30.547 30.344 1 97 308 LEU B CA 1
ATOM 5631 C C . LEU B 1 308 ? -9.945 32.031 30.219 1 97 308 LEU B C 1
ATOM 5633 O O . LEU B 1 308 ? -10.938 32.5 30.781 1 97 308 LEU B O 1
ATOM 5637 N N . LEU B 1 309 ? -9.133 32.75 29.5 1 95.31 309 LEU B N 1
ATOM 5638 C CA . LEU B 1 309 ? -9.383 34.156 29.297 1 95.31 309 LEU B CA 1
ATOM 5639 C C . LEU B 1 309 ? -10.695 34.375 28.547 1 95.31 309 LEU B C 1
ATOM 5641 O O . LEU B 1 309 ? -11.414 35.344 28.828 1 95.31 309 LEU B O 1
ATOM 5645 N N . ALA B 1 310 ? -11.039 33.531 27.625 1 95.19 310 ALA B N 1
ATOM 5646 C CA . ALA B 1 310 ? -12.234 33.625 26.797 1 95.19 310 ALA B CA 1
ATOM 5647 C C . ALA B 1 310 ? -13.5 33.438 27.625 1 95.19 310 ALA B C 1
ATOM 5649 O O . ALA B 1 310 ? -14.578 33.875 27.234 1 95.19 310 ALA B O 1
ATOM 5650 N N . LEU B 1 311 ? -13.375 32.812 28.734 1 93.81 311 LEU B N 1
ATOM 5651 C CA . LEU B 1 311 ? -14.531 32.625 29.594 1 93.81 311 LEU B CA 1
ATOM 5652 C C . LEU B 1 311 ? -15.016 33.938 30.188 1 93.81 311 LEU B C 1
ATOM 5654 O O . LEU B 1 311 ? -16.188 34.062 30.531 1 93.81 311 LEU B O 1
ATOM 5658 N N . GLY B 1 312 ? -14.109 34.906 30.422 1 87.62 312 GLY B N 1
ATOM 5659 C CA . GLY B 1 312 ? -14.508 36.281 30.688 1 87.62 312 GLY B CA 1
ATOM 5660 C C . GLY B 1 312 ? -14.672 36.594 32.188 1 87.62 312 GLY B C 1
ATOM 5661 O O . GLY B 1 312 ? -14.852 37.75 32.562 1 87.62 312 GLY B O 1
ATOM 5662 N N . ASP B 1 313 ? -14.672 35.531 33.062 1 88.06 313 ASP B N 1
ATOM 5663 C CA . ASP B 1 313 ? -14.852 35.812 34.469 1 88.06 313 ASP B CA 1
ATOM 5664 C C . ASP B 1 313 ? -13.516 36.062 35.156 1 88.06 313 ASP B C 1
ATOM 5666 O O . ASP B 1 313 ? -12.469 35.656 34.656 1 88.06 313 ASP B O 1
ATOM 5670 N N . ARG B 1 314 ? -13.484 36.719 36.312 1 84.94 314 ARG B N 1
ATOM 5671 C CA . ARG B 1 314 ? -12.289 37.219 37 1 84.94 314 ARG B CA 1
ATOM 5672 C C . ARG B 1 314 ? -11.445 36.031 37.5 1 84.94 314 ARG B C 1
ATOM 5674 O O . ARG B 1 314 ? -10.211 36.094 37.469 1 84.94 314 ARG B O 1
ATOM 5681 N N . ALA B 1 315 ? -12.125 35.062 38 1 88.88 315 ALA B N 1
ATOM 5682 C CA . ALA B 1 315 ? -11.383 33.906 38.5 1 88.88 315 ALA B CA 1
ATOM 5683 C C . ALA B 1 315 ? -10.609 33.219 37.375 1 88.88 315 ALA B C 1
ATOM 5685 O O . ALA B 1 315 ? -9.445 32.844 37.562 1 88.88 315 ALA B O 1
ATOM 5686 N N . SER B 1 316 ? -11.273 33.062 36.281 1 93.38 316 SER B N 1
ATOM 5687 C CA . SER B 1 316 ? -10.625 32.469 35.125 1 93.38 316 SER B CA 1
ATOM 5688 C C . SER B 1 316 ? -9.5 33.344 34.594 1 93.38 316 SER B C 1
ATOM 5690 O O . SER B 1 316 ? -8.484 32.844 34.094 1 93.38 316 SER B O 1
ATOM 5692 N N . ALA B 1 317 ? -9.672 34.594 34.625 1 91 317 ALA B N 1
ATOM 5693 C CA . ALA B 1 317 ? -8.648 35.531 34.156 1 91 317 ALA B CA 1
ATOM 5694 C C . ALA B 1 317 ? -7.375 35.406 35 1 91 317 ALA B C 1
ATOM 5696 O O . ALA B 1 317 ? -6.266 35.5 34.469 1 91 317 ALA B O 1
ATOM 5697 N N . ALA B 1 318 ? -7.551 35.25 36.281 1 90.06 318 ALA B N 1
ATOM 5698 C CA . ALA B 1 318 ? -6.391 35.062 37.156 1 90.06 318 ALA B CA 1
ATOM 5699 C C . ALA B 1 318 ? -5.641 33.781 36.844 1 90.06 318 ALA B C 1
ATOM 5701 O O . ALA B 1 318 ? -4.406 33.781 36.781 1 90.06 318 ALA B O 1
ATOM 5702 N N . ARG B 1 319 ? -6.41 32.781 36.656 1 93.69 319 ARG B N 1
ATOM 5703 C CA . ARG B 1 319 ? -5.809 31.516 36.281 1 93.69 319 ARG B CA 1
ATOM 5704 C C . ARG B 1 319 ? -5.145 31.609 34.906 1 93.69 319 ARG B C 1
ATOM 5706 O O . ARG B 1 319 ? -4.098 31.016 34.656 1 93.69 319 ARG B O 1
ATOM 5713 N N . ALA B 1 320 ? -5.809 32.312 33.969 1 96.06 320 ALA B N 1
ATOM 5714 C CA . ALA B 1 320 ? -5.246 32.531 32.656 1 96.06 320 ALA B CA 1
ATOM 5715 C C . ALA B 1 320 ? -3.898 33.25 32.719 1 96.06 320 ALA B C 1
ATOM 5717 O O . ALA B 1 320 ? -2.965 32.906 32 1 96.06 320 ALA B O 1
ATOM 5718 N N . ALA B 1 321 ? -3.82 34.25 33.594 1 93.31 321 ALA B N 1
ATOM 5719 C CA . ALA B 1 321 ? -2.561 34.969 33.781 1 93.31 321 ALA B CA 1
ATOM 5720 C C . ALA B 1 321 ? -1.46 34.031 34.25 1 93.31 321 ALA B C 1
ATOM 5722 O O . ALA B 1 321 ? -0.316 34.125 33.812 1 93.31 321 ALA B O 1
ATOM 5723 N N . HIS B 1 322 ? -1.872 33.156 35.156 1 94.06 322 HIS B N 1
ATOM 5724 C CA . HIS B 1 322 ? -0.917 32.188 35.688 1 94.06 322 HIS B CA 1
ATOM 5725 C C . HIS B 1 322 ? -0.428 31.25 34.562 1 94.06 322 HIS B C 1
ATOM 5727 O O . HIS B 1 322 ? 0.777 31.031 34.438 1 94.06 322 HIS B O 1
ATOM 5733 N N . GLU B 1 323 ? -1.322 30.719 33.781 1 96.25 323 GLU B N 1
ATOM 5734 C CA . GLU B 1 323 ? -0.975 29.797 32.719 1 96.25 323 GLU B CA 1
ATOM 5735 C C . GLU B 1 323 ? -0.109 30.484 31.656 1 96.25 323 GLU B C 1
ATOM 5737 O O . GLU B 1 323 ? 0.854 29.906 31.156 1 96.25 323 GLU B O 1
ATOM 5742 N N . SER B 1 324 ? -0.457 31.688 31.266 1 96.38 324 SER B N 1
ATOM 5743 C CA . SER B 1 324 ? 0.314 32.438 30.281 1 96.38 324 SER B CA 1
ATOM 5744 C C . SER B 1 324 ? 1.715 32.75 30.781 1 96.38 324 SER B C 1
ATOM 5746 O O . SER B 1 324 ? 2.688 32.688 30.031 1 96.38 324 SER B O 1
ATOM 5748 N N . SER B 1 325 ? 1.837 33.062 32.062 1 94.5 325 SER B N 1
ATOM 5749 C CA . SER B 1 325 ? 3.145 33.312 32.656 1 94.5 325 SER B CA 1
ATOM 5750 C C . SER B 1 325 ? 3.982 32.031 32.688 1 94.5 325 SER B C 1
ATOM 5752 O O . SER B 1 325 ? 5.188 32.062 32.438 1 94.5 325 SER B O 1
ATOM 5754 N N . GLN B 1 326 ? 3.322 30.984 33.031 1 94.94 326 GLN B N 1
ATOM 5755 C CA . GLN B 1 326 ? 4.008 29.703 33 1 94.94 326 GLN B CA 1
ATOM 5756 C C . GLN B 1 326 ? 4.508 29.359 31.609 1 94.94 326 GLN B C 1
ATOM 5758 O O . GLN B 1 326 ? 5.609 28.828 31.453 1 94.94 326 GLN B O 1
ATOM 5763 N N . ALA B 1 327 ? 3.701 29.578 30.594 1 96.94 327 ALA B N 1
ATOM 5764 C CA . ALA B 1 327 ? 4.105 29.344 29.219 1 96.94 327 ALA B CA 1
ATOM 5765 C C . ALA B 1 327 ? 5.371 30.125 28.875 1 96.94 327 ALA B C 1
ATOM 5767 O O . ALA B 1 327 ? 6.289 29.594 28.25 1 96.94 327 ALA B O 1
ATOM 5768 N N . LEU B 1 328 ? 5.43 31.391 29.234 1 93.88 328 LEU B N 1
ATOM 5769 C CA . LEU B 1 328 ? 6.578 32.25 28.953 1 93.88 328 LEU B CA 1
ATOM 5770 C C . LEU B 1 328 ? 7.828 31.719 29.656 1 93.88 328 LEU B C 1
ATOM 5772 O O . LEU B 1 328 ? 8.914 31.719 29.078 1 93.88 328 LEU B O 1
ATOM 5776 N N . GLU B 1 329 ? 7.664 31.234 30.906 1 92.88 329 GLU B N 1
ATOM 5777 C CA . GLU B 1 329 ? 8.781 30.656 31.656 1 92.88 329 GLU B CA 1
ATOM 5778 C C . GLU B 1 329 ? 9.32 29.406 30.969 1 92.88 329 GLU B C 1
ATOM 5780 O O . GLU B 1 329 ? 10.531 29.219 30.859 1 92.88 329 GLU B O 1
ATOM 5785 N N . LEU B 1 330 ? 8.453 28.594 30.531 1 94.44 330 LEU B N 1
ATOM 5786 C CA . LEU B 1 330 ? 8.836 27.344 29.875 1 94.44 330 LEU B CA 1
ATOM 5787 C C . LEU B 1 330 ? 9.555 27.625 28.562 1 94.44 330 LEU B C 1
ATOM 5789 O O . LEU B 1 330 ? 10.562 26.984 28.25 1 94.44 330 LEU B O 1
ATOM 5793 N N . TYR B 1 331 ? 9.047 28.562 27.766 1 93.19 331 TYR B N 1
ATOM 5794 C CA . TYR B 1 331 ? 9.68 28.891 26.484 1 93.19 331 TYR B CA 1
ATOM 5795 C C . TYR B 1 331 ? 11.031 29.562 26.719 1 93.19 331 TYR B C 1
ATOM 5797 O O . TYR B 1 331 ? 11.969 29.359 25.938 1 93.19 331 TYR B O 1
ATOM 5805 N N . GLU B 1 332 ? 11.141 30.359 27.703 1 88.25 332 GLU B N 1
ATOM 5806 C CA . GLU B 1 332 ? 12.406 31 28.031 1 88.25 332 GLU B CA 1
ATOM 5807 C C . GLU B 1 332 ? 13.461 29.984 28.422 1 88.25 332 GLU B C 1
ATOM 5809 O O . GLU B 1 332 ? 14.648 30.156 28.156 1 88.25 332 GLU B O 1
ATOM 5814 N N . ALA B 1 333 ? 13.039 28.953 29.031 1 90.56 333 ALA B N 1
ATOM 5815 C CA . ALA B 1 333 ? 13.945 27.906 29.5 1 90.56 333 ALA B CA 1
ATOM 5816 C C . ALA B 1 333 ? 14.273 26.922 28.391 1 90.56 333 ALA B C 1
ATOM 5818 O O . ALA B 1 333 ? 15.242 26.172 28.484 1 90.56 333 ALA B O 1
ATOM 5819 N N . ALA B 1 334 ? 13.555 26.969 27.344 1 91 334 ALA B N 1
ATOM 5820 C CA . ALA B 1 334 ? 13.719 26 26.266 1 91 334 ALA B CA 1
ATOM 5821 C C . ALA B 1 334 ? 14.883 26.391 25.359 1 91 334 ALA B C 1
ATOM 5823 O O . ALA B 1 334 ? 15.336 27.547 25.375 1 91 334 ALA B O 1
ATOM 5824 N N . ALA B 1 335 ? 15.359 25.375 24.594 1 90.56 335 ALA B N 1
ATOM 5825 C CA . ALA B 1 335 ? 16.359 25.656 23.562 1 90.56 335 ALA B CA 1
ATOM 5826 C C . ALA B 1 335 ? 15.797 26.609 22.5 1 90.56 335 ALA B C 1
ATOM 5828 O O . ALA B 1 335 ? 14.594 26.609 22.234 1 90.56 335 ALA B O 1
ATOM 5829 N N . PRO B 1 336 ? 16.594 27.359 21.906 1 85.31 336 PRO B N 1
ATOM 5830 C CA . PRO B 1 336 ? 16.141 28.359 20.938 1 85.31 336 PRO B CA 1
ATOM 5831 C C . PRO B 1 336 ? 15.281 27.75 19.828 1 85.31 336 PRO B C 1
ATOM 5833 O O . PRO B 1 336 ? 14.289 28.344 19.406 1 85.31 336 PRO B O 1
ATOM 5836 N N . SER B 1 337 ? 15.609 26.578 19.438 1 87.12 337 SER B N 1
ATOM 5837 C CA . SER B 1 337 ? 14.883 25.922 18.344 1 87.12 337 SER B CA 1
ATOM 5838 C C . SER B 1 337 ? 13.5 25.484 18.812 1 87.12 337 SER B C 1
ATOM 5840 O O . SER B 1 337 ? 12.625 25.188 17.984 1 87.12 337 SER B O 1
ATOM 5842 N N . ASP B 1 338 ? 13.281 25.547 20.125 1 90.25 338 ASP B N 1
ATOM 5843 C CA . ASP B 1 338 ? 12.016 25.078 20.688 1 90.25 338 ASP B CA 1
ATOM 5844 C C . ASP B 1 338 ? 11.141 26.266 21.125 1 90.25 338 ASP B C 1
ATOM 5846 O O . ASP B 1 338 ? 10.016 26.062 21.578 1 90.25 338 ASP B O 1
ATOM 5850 N N . ARG B 1 339 ? 11.672 27.438 20.922 1 91.12 339 ARG B N 1
ATOM 5851 C CA . ARG B 1 339 ? 10.93 28.625 21.328 1 91.12 339 ARG B CA 1
ATOM 5852 C C . ARG B 1 339 ? 10.008 29.094 20.219 1 91.12 339 ARG B C 1
ATOM 5854 O O . ARG B 1 339 ? 10.469 29.625 19.203 1 91.12 339 ARG B O 1
ATOM 5861 N N . SER B 1 340 ? 8.797 28.891 20.453 1 93.44 340 SER B N 1
ATOM 5862 C CA . SER B 1 340 ? 7.812 29.312 19.453 1 93.44 340 SER B CA 1
ATOM 5863 C C . SER B 1 340 ? 7.535 30.812 19.547 1 93.44 340 SER B C 1
ATOM 5865 O O . SER B 1 340 ? 6.914 31.266 20.5 1 93.44 340 SER B O 1
ATOM 5867 N N . SER B 1 341 ? 7.914 31.484 18.516 1 89.56 341 SER B N 1
ATOM 5868 C CA . SER B 1 341 ? 7.707 32.938 18.5 1 89.56 341 SER B CA 1
ATOM 5869 C C . SER B 1 341 ? 6.223 33.281 18.578 1 89.56 341 SER B C 1
ATOM 5871 O O . SER B 1 341 ? 5.824 34.188 19.312 1 89.56 341 SER B O 1
ATOM 5873 N N . GLY B 1 342 ? 5.461 32.531 17.828 1 92.19 342 GLY B N 1
ATOM 5874 C CA . GLY B 1 342 ? 4.027 32.781 17.828 1 92.19 342 GLY B CA 1
ATOM 5875 C C . GLY B 1 342 ? 3.377 32.531 19.172 1 92.19 342 GLY B C 1
ATOM 5876 O O . GLY B 1 342 ? 2.58 33.344 19.641 1 92.19 342 GLY B O 1
ATOM 5877 N N . ASP B 1 343 ? 3.74 31.547 19.844 1 95.38 343 ASP B N 1
ATOM 5878 C CA . ASP B 1 343 ? 3.168 31.203 21.141 1 95.38 343 ASP B CA 1
ATOM 5879 C C . ASP B 1 343 ? 3.592 32.219 22.203 1 95.38 343 ASP B C 1
ATOM 5881 O O . ASP B 1 343 ? 2.805 32.531 23.094 1 95.38 343 ASP B O 1
ATOM 5885 N N . ILE B 1 344 ? 4.805 32.656 22.094 1 95.06 344 ILE B N 1
ATOM 5886 C CA . ILE B 1 344 ? 5.309 33.625 23.062 1 95.06 344 ILE B CA 1
ATOM 5887 C C . ILE B 1 344 ? 4.52 34.938 22.938 1 95.06 344 ILE B C 1
ATOM 5889 O O . ILE B 1 344 ? 4.074 35.5 23.938 1 95.06 344 ILE B O 1
ATOM 5893 N N . LEU B 1 345 ? 4.348 35.344 21.75 1 95.38 345 LEU B N 1
ATOM 5894 C CA . LEU B 1 345 ? 3.59 36.562 21.516 1 95.38 345 LEU B CA 1
ATOM 5895 C C . LEU B 1 345 ? 2.141 36.406 21.969 1 95.38 345 LEU B C 1
ATOM 5897 O O . LEU B 1 345 ? 1.565 37.312 22.562 1 95.38 345 LEU B O 1
ATOM 5901 N N . ALA B 1 346 ? 1.583 35.25 21.719 1 96.81 346 ALA B N 1
ATOM 5902 C CA . ALA B 1 346 ? 0.211 34.969 22.125 1 96.81 346 ALA B CA 1
ATOM 5903 C C . ALA B 1 346 ? 0.081 34.969 23.641 1 96.81 346 ALA B C 1
ATOM 5905 O O . ALA B 1 346 ? -0.873 35.531 24.188 1 96.81 346 ALA B O 1
ATOM 5906 N N . ALA B 1 347 ? 1.041 34.406 24.281 1 96.81 347 ALA B N 1
ATOM 5907 C CA . ALA B 1 347 ? 1.026 34.344 25.734 1 96.81 347 ALA B CA 1
ATOM 5908 C C . ALA B 1 347 ? 1.13 35.75 26.344 1 96.81 347 ALA B C 1
ATOM 5910 O O . ALA B 1 347 ? 0.467 36.062 27.328 1 96.81 347 ALA B O 1
ATOM 5911 N N . ARG B 1 348 ? 1.908 36.594 25.75 1 96.06 348 ARG B N 1
ATOM 5912 C CA . ARG B 1 348 ? 2.066 37.969 26.234 1 96.06 348 ARG B CA 1
ATOM 5913 C C . ARG B 1 348 ? 0.782 38.781 26.047 1 96.06 348 ARG B C 1
ATOM 5915 O O . ARG B 1 348 ? 0.413 39.594 26.906 1 96.06 348 ARG B O 1
ATOM 5922 N N . LEU B 1 349 ? 0.197 38.562 24.953 1 97 349 LEU B N 1
ATOM 5923 C CA . LEU B 1 349 ? -1.056 39.281 24.688 1 97 349 LEU B CA 1
ATOM 5924 C C . LEU B 1 349 ? -2.156 38.781 25.625 1 97 349 LEU B C 1
ATOM 5926 O O . LEU B 1 349 ? -2.951 39.594 26.125 1 97 349 LEU B O 1
ATOM 5930 N N . ASP B 1 350 ? -2.188 37.5 25.844 1 96.56 350 ASP B N 1
ATOM 5931 C CA . ASP B 1 350 ? -3.164 36.938 26.781 1 96.56 350 ASP B CA 1
ATOM 5932 C C . ASP B 1 350 ? -2.902 37.438 28.203 1 96.56 350 ASP B C 1
ATOM 5934 O O . ASP B 1 350 ? -3.84 37.781 28.922 1 96.56 350 ASP B O 1
ATOM 5938 N N . LEU B 1 351 ? -1.662 37.5 28.562 1 94.44 351 LEU B N 1
ATOM 5939 C CA . LEU B 1 351 ? -1.293 38.031 29.859 1 94.44 351 LEU B CA 1
ATOM 5940 C C . LEU B 1 351 ? -1.706 39.5 29.969 1 94.44 351 LEU B C 1
ATOM 5942 O O . LEU B 1 351 ? -2.236 39.906 31 1 94.44 351 LEU B O 1
ATOM 5946 N N . GLY B 1 352 ? -1.459 40.281 28.953 1 94.5 352 GLY B N 1
ATOM 5947 C CA . GLY B 1 352 ? -1.898 41.656 28.922 1 94.5 352 GLY B CA 1
ATOM 5948 C C . GLY B 1 352 ? -3.396 41.812 29.094 1 94.5 352 GLY B C 1
ATOM 5949 O O . GLY B 1 352 ? -3.855 42.688 29.844 1 94.5 352 GLY B O 1
ATOM 5950 N N . THR B 1 353 ? -4.148 40.969 28.406 1 94.88 353 THR B N 1
ATOM 5951 C CA . THR B 1 353 ? -5.605 41 28.531 1 94.88 353 THR B CA 1
ATOM 5952 C C . THR B 1 353 ? -6.043 40.688 29.953 1 94.88 353 THR B C 1
ATOM 5954 O O . THR B 1 353 ? -6.957 41.312 30.484 1 94.88 353 THR B O 1
ATOM 5957 N N . ALA B 1 354 ? -5.418 39.688 30.516 1 92.62 354 ALA B N 1
ATOM 5958 C CA . ALA B 1 354 ? -5.73 39.344 31.906 1 92.62 354 ALA B CA 1
ATOM 5959 C C . ALA B 1 354 ? -5.457 40.5 32.844 1 92.62 354 ALA B C 1
ATOM 5961 O O . ALA B 1 354 ? -6.242 40.781 33.75 1 92.62 354 ALA B O 1
ATOM 5962 N N . TYR B 1 355 ? -4.387 41.25 32.625 1 90.31 355 TYR B N 1
ATOM 5963 C CA . TYR B 1 355 ? -4.051 42.406 33.438 1 90.31 355 TYR B CA 1
ATOM 5964 C C . TYR B 1 355 ? -5.086 43.531 33.281 1 90.31 355 TYR B C 1
ATOM 5966 O O . TYR B 1 355 ? -5.477 44.188 34.25 1 90.31 355 TYR B O 1
ATOM 5974 N N . LEU B 1 356 ? -5.48 43.688 32.062 1 90.38 356 LEU B N 1
ATOM 5975 C CA . LEU B 1 356 ? -6.516 44.688 31.812 1 90.38 356 LEU B CA 1
ATOM 5976 C C . LEU B 1 356 ? -7.785 44.344 32.594 1 90.38 356 LEU B C 1
ATOM 5978 O O . LEU B 1 356 ? -8.406 45.25 33.188 1 90.38 356 LEU B O 1
ATOM 5982 N N . LEU B 1 357 ? -8.141 43.094 32.625 1 87.62 357 LEU B N 1
ATOM 5983 C CA . LEU B 1 357 ? -9.344 42.656 33.312 1 87.62 357 LEU B CA 1
ATOM 5984 C C . LEU B 1 357 ? -9.188 42.812 34.844 1 87.62 357 LEU B C 1
ATOM 5986 O O . LEU B 1 357 ? -10.18 42.906 35.562 1 87.62 357 LEU B O 1
ATOM 5990 N N . GLN B 1 358 ? -7.961 42.906 35.219 1 84.25 358 GLN B N 1
ATOM 5991 C CA . GLN B 1 358 ? -7.672 43.125 36.625 1 84.25 358 GLN B CA 1
ATOM 5992 C C . GLN B 1 358 ? -7.324 44.562 36.938 1 84.25 358 GLN B C 1
ATOM 5994 O O . GLN B 1 358 ? -6.789 44.875 38 1 84.25 358 GLN B O 1
ATOM 5999 N N . ASP B 1 359 ? -7.469 45.469 35.969 1 84.12 359 ASP B N 1
ATOM 6000 C CA . ASP B 1 359 ? -7.266 46.906 36.062 1 84.12 359 ASP B CA 1
ATOM 6001 C C . ASP B 1 359 ? -5.793 47.25 36.281 1 84.12 359 ASP B C 1
ATOM 6003 O O . ASP B 1 359 ? -5.465 48.156 37.031 1 84.12 359 ASP B O 1
ATOM 6007 N N . ASP B 1 360 ? -5.031 46.438 35.781 1 86.38 360 ASP B N 1
ATOM 6008 C CA . ASP B 1 360 ? -3.592 46.688 35.812 1 86.38 360 ASP B CA 1
ATOM 6009 C C . ASP B 1 360 ? -3.1 47.188 34.438 1 86.38 360 ASP B C 1
ATOM 6011 O O . ASP B 1 360 ? -2.545 46.406 33.656 1 86.38 360 ASP B O 1
ATOM 6015 N N . LEU B 1 361 ? -3.162 48.469 34.219 1 88.19 361 LEU B N 1
ATOM 6016 C CA . LEU B 1 361 ? -2.834 49.062 32.938 1 88.19 361 LEU B CA 1
ATOM 6017 C C . LEU B 1 361 ? -1.329 49.031 32.688 1 88.19 361 LEU B C 1
ATOM 6019 O O . LEU B 1 361 ? -0.885 48.906 31.531 1 88.19 361 LEU B O 1
ATOM 6023 N N . ASP B 1 362 ? -0.587 49.156 33.781 1 86.62 362 ASP B N 1
ATOM 6024 C CA . ASP B 1 362 ? 0.865 49.125 33.625 1 86.62 362 ASP B CA 1
ATOM 6025 C C . ASP B 1 362 ? 1.333 47.75 33.188 1 86.62 362 ASP B C 1
ATOM 6027 O O . ASP B 1 362 ? 2.225 47.625 32.344 1 86.62 362 ASP B O 1
ATOM 6031 N N . GLY B 1 363 ? 0.709 46.75 33.781 1 88.69 363 GLY B N 1
ATOM 6032 C CA . GLY B 1 363 ? 1.01 45.375 33.344 1 88.69 363 GLY B CA 1
ATOM 6033 C C . GLY B 1 363 ? 0.689 45.156 31.891 1 88.69 363 GLY B C 1
ATOM 6034 O O . GLY B 1 363 ? 1.469 44.5 31.172 1 88.69 363 GLY B O 1
ATOM 6035 N N . LEU B 1 364 ? -0.478 45.625 31.484 1 92.62 364 LEU B N 1
ATOM 6036 C CA . LEU B 1 364 ? -0.862 45.5 30.078 1 92.62 364 LEU B CA 1
ATOM 6037 C C . LEU B 1 364 ? 0.153 46.219 29.188 1 92.62 364 LEU B C 1
ATOM 6039 O O . LEU B 1 364 ? 0.584 45.656 28.172 1 92.62 364 LEU B O 1
ATOM 6043 N N . ARG B 1 365 ? 0.56 47.406 29.531 1 90.62 365 ARG B N 1
ATOM 6044 C CA . ARG B 1 365 ? 1.483 48.188 28.734 1 90.62 365 ARG B CA 1
ATOM 6045 C C . ARG B 1 365 ? 2.814 47.469 28.562 1 90.62 365 ARG B C 1
ATOM 6047 O O . ARG B 1 365 ? 3.369 47.438 27.453 1 90.62 365 ARG B O 1
ATOM 6054 N N . ASP B 1 366 ? 3.312 46.875 29.578 1 88.94 366 ASP B N 1
ATOM 6055 C CA . ASP B 1 366 ? 4.59 46.156 29.531 1 88.94 366 ASP B CA 1
ATOM 6056 C C . ASP B 1 366 ? 4.551 45 28.516 1 88.94 366 ASP B C 1
ATOM 6058 O O . ASP B 1 366 ? 5.488 44.844 27.734 1 88.94 366 ASP B O 1
ATOM 6062 N N . GLN B 1 367 ? 3.471 44.25 28.609 1 93.38 367 GLN B N 1
ATOM 6063 C CA . GLN B 1 367 ? 3.338 43.125 27.703 1 93.38 367 GLN B CA 1
ATOM 6064 C C . GLN B 1 367 ? 3.127 43.594 26.266 1 93.38 367 GLN B C 1
ATOM 6066 O O . GLN B 1 367 ? 3.701 43.031 25.328 1 93.38 367 GLN B O 1
ATOM 6071 N N . LEU B 1 368 ? 2.326 44.594 26.078 1 93.62 368 LEU B N 1
ATOM 6072 C CA . LEU B 1 368 ? 1.987 45.125 24.766 1 93.62 368 LEU B CA 1
ATOM 6073 C C . LEU B 1 368 ? 3.219 45.719 24.078 1 93.62 368 LEU B C 1
ATOM 6075 O O . LEU B 1 368 ? 3.396 45.531 22.859 1 93.62 368 LEU B O 1
ATOM 6079 N N . ASP B 1 369 ? 4.09 46.375 24.781 1 90.12 369 ASP B N 1
ATOM 6080 C CA . ASP B 1 369 ? 5.285 47 24.219 1 90.12 369 ASP B CA 1
ATOM 6081 C C . ASP B 1 369 ? 6.195 45.969 23.578 1 90.12 369 ASP B C 1
ATOM 6083 O O . ASP B 1 369 ? 6.738 46.188 22.484 1 90.12 369 ASP B O 1
ATOM 6087 N N . THR B 1 370 ? 6.293 44.875 24.25 1 90.75 370 THR B N 1
ATOM 6088 C CA . THR B 1 370 ? 7.129 43.812 23.734 1 90.75 370 THR B CA 1
ATOM 6089 C C . THR B 1 370 ? 6.562 43.25 22.438 1 90.75 370 THR B C 1
ATOM 6091 O O . THR B 1 370 ? 7.309 42.969 21.5 1 90.75 370 THR B O 1
ATOM 6094 N N . VAL B 1 371 ? 5.277 43.094 22.375 1 94.5 371 VAL B N 1
ATOM 6095 C CA . VAL B 1 371 ? 4.625 42.5 21.203 1 94.5 371 VAL B CA 1
ATOM 6096 C C . VAL B 1 371 ? 4.645 43.5 20.062 1 94.5 371 VAL B C 1
ATOM 6098 O O . VAL B 1 371 ? 4.895 43.156 18.906 1 94.5 371 VAL B O 1
ATOM 6101 N N . LEU B 1 372 ? 4.418 44.75 20.312 1 92.12 372 LEU B N 1
ATOM 6102 C CA . LEU B 1 372 ? 4.281 45.781 19.281 1 92.12 372 LEU B CA 1
ATOM 6103 C C . LEU B 1 372 ? 5.629 46.094 18.641 1 92.12 372 LEU B C 1
ATOM 6105 O O . LEU B 1 372 ? 5.688 46.688 17.562 1 92.12 372 LEU B O 1
ATOM 6109 N N . ASP B 1 373 ? 6.742 45.625 19.219 1 89.38 373 ASP B N 1
ATOM 6110 C CA . ASP B 1 373 ? 8.086 45.844 18.703 1 89.38 373 ASP B CA 1
ATOM 6111 C C . ASP B 1 373 ? 8.484 44.781 17.703 1 89.38 373 ASP B C 1
ATOM 6113 O O . ASP B 1 373 ? 9.484 44.906 17 1 89.38 373 ASP B O 1
ATOM 6117 N N . VAL B 1 374 ? 7.641 43.812 17.625 1 88.12 374 VAL B N 1
ATOM 6118 C CA . VAL B 1 374 ? 7.973 42.719 16.734 1 88.12 374 VAL B CA 1
ATOM 6119 C C . VAL B 1 374 ? 7.816 43.156 15.289 1 88.12 374 VAL B C 1
ATOM 6121 O O . VAL B 1 374 ? 6.84 43.812 14.938 1 88.12 374 VAL B O 1
ATOM 6124 N N . PRO B 1 375 ? 8.805 42.75 14.438 1 82.5 375 PRO B N 1
ATOM 6125 C CA . PRO B 1 375 ? 8.727 43.156 13.031 1 82.5 375 PRO B CA 1
ATOM 6126 C C . PRO B 1 375 ? 7.551 42.5 12.305 1 82.5 375 PRO B C 1
ATOM 6128 O O . PRO B 1 375 ? 7.105 41.406 12.688 1 82.5 375 PRO B O 1
ATOM 6131 N N . PRO B 1 376 ? 7.062 43.125 11.227 1 79.44 376 PRO B N 1
ATOM 6132 C CA . PRO B 1 376 ? 5.883 42.656 10.5 1 79.44 376 PRO B CA 1
ATOM 6133 C C . PRO B 1 376 ? 6.039 41.219 9.992 1 79.44 376 PRO B C 1
ATOM 6135 O O . PRO B 1 376 ? 5.066 40.469 9.945 1 79.44 376 PRO B O 1
ATOM 6138 N N . VAL B 1 377 ? 7.227 40.844 9.664 1 77 377 VAL B N 1
ATOM 6139 C CA . VAL B 1 377 ? 7.48 39.531 9.078 1 77 377 VAL B CA 1
ATOM 6140 C C . VAL B 1 377 ? 7.172 38.438 10.102 1 77 377 VAL B C 1
ATOM 6142 O O . VAL B 1 377 ? 6.898 37.281 9.734 1 77 377 VAL B O 1
ATOM 6145 N N . ARG B 1 378 ? 7.07 38.781 11.359 1 82.56 378 ARG B N 1
ATOM 6146 C CA . ARG B 1 378 ? 6.836 37.812 12.422 1 82.56 378 ARG B CA 1
ATOM 6147 C C . ARG B 1 378 ? 5.41 37.906 12.953 1 82.56 378 ARG B C 1
ATOM 6149 O O . ARG B 1 378 ? 5.023 37.188 13.852 1 82.56 378 ARG B O 1
ATOM 6156 N N . ARG B 1 379 ? 4.695 38.875 12.328 1 85.69 379 ARG B N 1
ATOM 6157 C CA . ARG B 1 379 ? 3.326 39.062 12.789 1 85.69 379 ARG B CA 1
ATOM 6158 C C . ARG B 1 379 ? 2.359 38.125 12.117 1 85.69 379 ARG B C 1
ATOM 6160 O O . ARG B 1 379 ? 2.141 38.188 10.906 1 85.69 379 ARG B O 1
ATOM 6167 N N . THR B 1 380 ? 1.796 37.188 12.891 1 89.69 380 THR B N 1
ATOM 6168 C CA . THR B 1 380 ? 0.794 36.281 12.344 1 89.69 380 THR B CA 1
ATOM 6169 C C . THR B 1 380 ? -0.604 36.875 12.469 1 89.69 380 THR B C 1
ATOM 6171 O O . THR B 1 380 ? -0.808 37.844 13.195 1 89.69 380 THR B O 1
ATOM 6174 N N . ALA B 1 381 ? -1.504 36.312 11.711 1 90.38 381 ALA B N 1
ATOM 6175 C CA . ALA B 1 381 ? -2.881 36.781 11.719 1 90.38 381 ALA B CA 1
ATOM 6176 C C . ALA B 1 381 ? -3.496 36.688 13.109 1 90.38 381 ALA B C 1
ATOM 6178 O O . ALA B 1 381 ? -4.254 37.562 13.531 1 90.38 381 ALA B O 1
ATOM 6179 N N . SER B 1 382 ? -3.197 35.656 13.805 1 93 382 SER B N 1
ATOM 6180 C CA . SER B 1 382 ? -3.762 35.438 15.133 1 93 382 SER B CA 1
ATOM 6181 C C . SER B 1 382 ? -3.246 36.5 16.125 1 93 382 SER B C 1
ATOM 6183 O O . SER B 1 382 ? -3.988 36.938 17 1 93 382 SER B O 1
ATOM 6185 N N . ILE B 1 383 ? -2.008 36.938 15.953 1 94.31 383 ILE B N 1
ATOM 6186 C CA . ILE B 1 383 ? -1.415 37.906 16.844 1 94.31 383 ILE B CA 1
ATOM 6187 C C . ILE B 1 383 ? -2.037 39.281 16.562 1 94.31 383 ILE B C 1
ATOM 6189 O O . ILE B 1 383 ? -2.359 40.031 17.484 1 94.31 383 ILE B O 1
ATOM 6193 N N . VAL B 1 384 ? -2.215 39.531 15.328 1 93 384 VAL B N 1
ATOM 6194 C CA . VAL B 1 384 ? -2.84 40.781 14.945 1 93 384 VAL B CA 1
ATOM 6195 C C . VAL B 1 384 ? -4.27 40.844 15.484 1 93 384 VAL B C 1
ATOM 6197 O O . VAL B 1 384 ? -4.691 41.844 16.031 1 93 384 VAL B O 1
ATOM 6200 N N . LYS B 1 385 ? -4.949 39.781 15.352 1 93.38 385 LYS B N 1
ATOM 6201 C CA . LYS B 1 385 ? -6.32 39.719 15.852 1 93.38 385 LYS B CA 1
ATOM 6202 C C . LYS B 1 385 ? -6.367 39.875 17.359 1 93.38 385 LYS B C 1
ATOM 6204 O O . LYS B 1 385 ? -7.246 40.562 17.891 1 93.38 385 LYS B O 1
ATOM 6209 N N . ARG B 1 386 ? -5.441 39.312 18.047 1 94.88 386 ARG B N 1
ATOM 6210 C CA . ARG B 1 386 ? -5.375 39.406 19.5 1 94.88 386 ARG B CA 1
ATOM 6211 C C . ARG B 1 386 ? -5.09 40.844 19.938 1 94.88 386 ARG B C 1
ATOM 6213 O O . ARG B 1 386 ? -5.691 41.344 20.891 1 94.88 386 ARG B O 1
ATOM 6220 N N . ALA B 1 387 ? -4.172 41.438 19.234 1 95.38 387 ALA B N 1
ATOM 6221 C CA . ALA B 1 387 ? -3.852 42.844 19.547 1 95.38 387 ALA B CA 1
ATOM 6222 C C . ALA B 1 387 ? -5.055 43.75 19.312 1 95.38 387 ALA B C 1
ATOM 6224 O O . ALA B 1 387 ? -5.363 44.594 20.125 1 95.38 387 ALA B O 1
ATOM 6225 N N . ALA B 1 388 ? -5.711 43.5 18.234 1 94.31 388 ALA B N 1
ATOM 6226 C CA . ALA B 1 388 ? -6.902 44.281 17.906 1 94.31 388 ALA B CA 1
ATOM 6227 C C . ALA B 1 388 ? -7.98 44.094 18.969 1 94.31 388 ALA B C 1
ATOM 6229 O O . ALA B 1 388 ? -8.672 45.062 19.328 1 94.31 388 ALA B O 1
ATOM 6230 N N . ASP B 1 389 ? -8.125 42.938 19.406 1 94.06 389 ASP B N 1
ATOM 6231 C CA . ASP B 1 389 ? -9.109 42.656 20.453 1 94.06 389 ASP B CA 1
ATOM 6232 C C . ASP B 1 389 ? -8.797 43.438 21.734 1 94.06 389 ASP B C 1
ATOM 6234 O O . ASP B 1 389 ? -9.711 43.906 22.406 1 94.06 389 ASP B O 1
ATOM 6238 N N . ILE B 1 390 ? -7.531 43.531 22.094 1 94.88 390 ILE B N 1
ATOM 6239 C CA . ILE B 1 390 ? -7.125 44.281 23.266 1 94.88 390 ILE B CA 1
ATOM 6240 C C . ILE B 1 390 ? -7.484 45.75 23.062 1 94.88 390 ILE B C 1
ATOM 6242 O O . ILE B 1 390 ? -7.973 46.438 23.969 1 94.88 390 ILE B O 1
ATOM 6246 N N . GLY B 1 391 ? -7.262 46.25 21.859 1 94.25 391 GLY B N 1
ATOM 6247 C CA . GLY B 1 391 ? -7.656 47.594 21.547 1 94.25 391 GLY B CA 1
ATOM 6248 C C . GLY B 1 391 ? -9.141 47.844 21.734 1 94.25 391 GLY B C 1
ATOM 6249 O O . GLY B 1 391 ? -9.531 48.906 22.297 1 94.25 391 GLY B O 1
ATOM 6250 N N . GLN B 1 392 ? -9.922 46.969 21.375 1 93.62 392 GLN B N 1
ATOM 6251 C CA . GLN B 1 392 ? -11.367 47.062 21.516 1 93.62 392 GLN B CA 1
ATOM 6252 C C . GLN B 1 392 ? -11.781 47.031 22.984 1 93.62 392 GLN B C 1
ATOM 6254 O O . GLN B 1 392 ? -12.664 47.781 23.406 1 93.62 392 GLN B O 1
ATOM 6259 N N . ARG B 1 393 ? -11.148 46.188 23.688 1 91.88 393 ARG B N 1
ATOM 6260 C CA . ARG B 1 393 ? -11.445 46.094 25.109 1 91.88 393 ARG B CA 1
ATOM 6261 C C . ARG B 1 393 ? -11.055 47.375 25.844 1 91.88 393 ARG B C 1
ATOM 6263 O O . ARG B 1 393 ? -11.766 47.812 26.734 1 91.88 393 ARG B O 1
ATOM 6270 N N . LEU B 1 394 ? -9.969 47.938 25.453 1 92.19 394 LEU B N 1
ATOM 6271 C CA . LEU B 1 394 ? -9.523 49.219 26.031 1 92.19 394 LEU B CA 1
ATOM 6272 C C . LEU B 1 394 ? -10.516 50.312 25.734 1 92.19 394 LEU B C 1
ATOM 6274 O O . LEU B 1 394 ? -10.781 51.156 26.578 1 92.19 394 LEU B O 1
ATOM 6278 N N . ASP B 1 395 ? -11.07 50.25 24.594 1 91.56 395 ASP B N 1
ATOM 6279 C CA . ASP B 1 395 ? -12.023 51.25 24.156 1 91.56 395 ASP B CA 1
ATOM 6280 C C . ASP B 1 395 ? -13.312 51.156 24.969 1 91.56 395 ASP B C 1
ATOM 6282 O O . ASP B 1 395 ? -14 52.188 25.156 1 91.56 395 ASP B O 1
ATOM 6286 N N . ARG B 1 396 ? -13.617 50.062 25.469 1 90.44 396 ARG B N 1
ATOM 6287 C CA . ARG B 1 396 ? -14.852 49.844 26.219 1 90.44 396 ARG B CA 1
ATOM 6288 C C . ARG B 1 396 ? -14.602 49.906 27.719 1 90.44 396 ARG B C 1
ATOM 6290 O O . ARG B 1 396 ? -15.539 49.812 28.516 1 90.44 396 ARG B O 1
ATOM 6297 N N . SER B 1 397 ? -13.359 50.031 28.031 1 89.44 397 SER B N 1
ATOM 6298 C CA . SER B 1 397 ? -13.008 50.062 29.453 1 89.44 397 SER B CA 1
ATOM 6299 C C . SER B 1 397 ? -13.047 51.469 30.016 1 89.44 397 SER B C 1
ATOM 6301 O O . SER B 1 397 ? -13.281 52.438 29.266 1 89.44 397 SER B O 1
ATOM 6303 N N . ARG B 1 398 ? -12.867 51.625 31.312 1 89.06 398 ARG B N 1
ATOM 6304 C CA . ARG B 1 398 ? -12.852 52.906 32 1 89.06 398 ARG B CA 1
ATOM 6305 C C . ARG B 1 398 ? -11.625 53.75 31.609 1 89.06 398 ARG B C 1
ATOM 6307 O O . ARG B 1 398 ? -11.562 54.938 31.875 1 89.06 398 ARG B O 1
ATOM 6314 N N . TYR B 1 399 ? -10.734 53.062 30.906 1 89.5 399 TYR B N 1
ATOM 6315 C CA . TYR B 1 399 ? -9.492 53.75 30.547 1 89.5 399 TYR B CA 1
ATOM 6316 C C . TYR B 1 399 ? -9.547 54.281 29.125 1 89.5 399 TYR B C 1
ATOM 6318 O O . TYR B 1 399 ? -8.539 54.75 28.594 1 89.5 399 TYR B O 1
ATOM 6326 N N . ALA B 1 400 ? -10.633 54.219 28.5 1 89.06 400 ALA B N 1
ATOM 6327 C CA . ALA B 1 400 ? -10.812 54.625 27.109 1 89.06 400 ALA B CA 1
ATOM 6328 C C . ALA B 1 400 ? -10.359 56.062 26.891 1 89.06 400 ALA B C 1
ATOM 6330 O O . ALA B 1 400 ? -9.797 56.406 25.844 1 89.06 400 ALA B O 1
ATOM 6331 N N . ASN B 1 401 ? -10.625 56.875 27.906 1 89.06 401 ASN B N 1
ATOM 6332 C CA . ASN B 1 401 ? -10.336 58.312 27.75 1 89.06 401 ASN B CA 1
ATOM 6333 C C . ASN B 1 401 ? -9.078 58.719 28.5 1 89.06 401 ASN B C 1
ATOM 6335 O O . ASN B 1 401 ? -8.672 59.875 28.469 1 89.06 401 ASN B O 1
ATOM 6339 N N . ALA B 1 402 ? -8.562 57.75 29.188 1 88.44 402 ALA B N 1
ATOM 6340 C CA . ALA B 1 402 ? -7.289 58.031 29.859 1 88.44 402 ALA B CA 1
ATOM 6341 C C . ALA B 1 402 ? -6.156 58.156 28.844 1 88.44 402 ALA B C 1
ATOM 6343 O O . ALA B 1 402 ? -6.152 57.469 27.812 1 88.44 402 ALA B O 1
ATOM 6344 N N . ALA B 1 403 ? -5.219 59.031 29.125 1 88.38 403 ALA B N 1
ATOM 6345 C CA . ALA B 1 403 ? -4.102 59.281 28.219 1 88.38 403 ALA B CA 1
ATOM 6346 C C . ALA B 1 403 ? -3.359 58 27.875 1 88.38 403 ALA B C 1
ATOM 6348 O O . ALA B 1 403 ? -3.021 57.75 26.719 1 88.38 403 ALA B O 1
ATOM 6349 N N . GLN B 1 404 ? -3.135 57.25 28.891 1 88.69 404 GLN B N 1
ATOM 6350 C CA . GLN B 1 404 ? -2.424 56 28.688 1 88.69 404 GLN B CA 1
ATOM 6351 C C . GLN B 1 404 ? -3.221 55.062 27.797 1 88.69 404 GLN B C 1
ATOM 6353 O O . GLN B 1 404 ? -2.65 54.375 26.953 1 88.69 404 GLN B O 1
ATOM 6358 N N . GLY B 1 405 ? -4.469 54.906 28.016 1 91.75 405 GLY B N 1
ATOM 6359 C CA . GLY B 1 405 ? -5.332 54.062 27.203 1 91.75 405 GLY B CA 1
ATOM 6360 C C . GLY B 1 405 ? -5.359 54.5 25.734 1 91.75 405 GLY B C 1
ATOM 6361 O O . GLY B 1 405 ? -5.309 53.656 24.844 1 91.75 405 GLY B O 1
ATOM 6362 N N . GLN B 1 406 ? -5.391 55.781 25.5 1 91.56 406 GLN B N 1
ATOM 6363 C CA . GLN B 1 406 ? -5.422 56.312 24.141 1 91.56 406 GLN B CA 1
ATOM 6364 C C . GLN B 1 406 ? -4.105 56.062 23.422 1 91.56 406 GLN B C 1
ATOM 6366 O O . GLN B 1 406 ? -4.094 55.75 22.219 1 91.56 406 GLN B O 1
ATOM 6371 N N . GLN B 1 407 ? -3.047 56.188 24.141 1 91.88 407 GLN B N 1
ATOM 6372 C CA . GLN B 1 407 ? -1.731 55.906 23.562 1 91.88 407 GLN B CA 1
ATOM 6373 C C . GLN B 1 407 ? -1.59 54.469 23.141 1 91.88 407 GLN B C 1
ATOM 6375 O O . GLN B 1 407 ? -1.081 54.156 22.047 1 91.88 407 GLN B O 1
ATOM 6380 N N . MET B 1 408 ? -2.01 53.594 24.016 1 93.5 408 MET B N 1
ATOM 6381 C CA . MET B 1 408 ? -1.93 52.156 23.719 1 93.5 408 MET B CA 1
ATOM 6382 C C . MET B 1 408 ? -2.818 51.812 22.531 1 93.5 408 MET B C 1
ATOM 6384 O O . MET B 1 408 ? -2.418 51.031 21.656 1 93.5 408 MET B O 1
ATOM 6388 N N . ARG B 1 409 ? -3.973 52.344 22.422 1 94.38 409 ARG B N 1
ATOM 6389 C CA . ARG B 1 409 ? -4.883 52.062 21.312 1 94.38 409 ARG B CA 1
ATOM 6390 C C . ARG B 1 409 ? -4.289 52.562 20 1 94.38 409 ARG B C 1
ATOM 6392 O O . ARG B 1 409 ? -4.414 51.875 18.969 1 94.38 409 ARG B O 1
ATOM 6399 N N . SER B 1 410 ? -3.682 53.719 20.047 1 92.88 410 SER B N 1
ATOM 6400 C CA . SER B 1 410 ? -3.037 54.25 18.844 1 92.88 410 SER B CA 1
ATOM 6401 C C . SER B 1 410 ? -1.905 53.312 18.375 1 92.88 410 SER B C 1
ATOM 6403 O O . SER B 1 410 ? -1.742 53.094 17.188 1 92.88 410 SER B O 1
ATOM 6405 N N . ALA B 1 411 ? -1.171 52.875 19.312 1 93.19 411 ALA B N 1
ATOM 6406 C CA . ALA B 1 411 ? -0.067 51.969 19 1 93.19 411 ALA B CA 1
ATOM 6407 C C . ALA B 1 411 ? -0.582 50.656 18.422 1 93.19 411 ALA B C 1
ATOM 6409 O O . ALA B 1 411 ? 0.007 50.125 17.484 1 93.19 411 ALA B O 1
ATOM 6410 N N . ILE B 1 412 ? -1.66 50.156 19.031 1 95.06 412 ILE B N 1
ATOM 6411 C CA . ILE B 1 412 ? -2.266 48.906 18.547 1 95.06 412 ILE B CA 1
ATOM 6412 C C . ILE B 1 412 ? -2.781 49.094 17.125 1 95.06 412 ILE B C 1
ATOM 6414 O O . ILE B 1 412 ? -2.592 48.25 16.266 1 95.06 412 ILE B O 1
ATOM 6418 N N . THR B 1 413 ? -3.432 50.188 16.859 1 92 413 THR B N 1
ATOM 6419 C CA . THR B 1 413 ? -3.959 50.469 15.531 1 92 413 THR B CA 1
ATOM 6420 C C . THR B 1 413 ? -2.836 50.531 14.5 1 92 413 THR B C 1
ATOM 6422 O O . THR B 1 413 ? -2.984 50 13.391 1 92 413 THR B O 1
ATOM 6425 N N . ALA B 1 414 ? -1.727 51.094 14.844 1 89.5 414 ALA B N 1
ATOM 6426 C CA . ALA B 1 414 ? -0.568 51.156 13.953 1 89.5 414 ALA B CA 1
ATOM 6427 C C . ALA B 1 414 ? -0.013 49.781 13.688 1 89.5 414 ALA B C 1
ATOM 6429 O O . ALA B 1 414 ? 0.388 49.469 12.562 1 89.5 414 ALA B O 1
ATOM 6430 N N . PHE B 1 415 ? 0.016 49.031 14.688 1 90.62 415 PHE B N 1
ATOM 6431 C CA . PHE B 1 415 ? 0.492 47.656 14.602 1 90.62 415 PHE B CA 1
ATOM 6432 C C . PHE B 1 415 ? -0.387 46.844 13.656 1 90.62 415 PHE B C 1
ATOM 6434 O O . PHE B 1 415 ? 0.117 46.062 12.852 1 90.62 415 PHE B O 1
ATOM 6441 N N . CYS B 1 416 ? -1.697 47.062 13.766 1 89.69 416 CYS B N 1
ATOM 6442 C CA . CYS B 1 416 ? -2.662 46.25 13.023 1 89.69 416 CYS B CA 1
ATOM 6443 C C . CYS B 1 416 ? -2.789 46.75 11.586 1 89.69 416 CYS B C 1
ATOM 6445 O O . CYS B 1 416 ? -3.297 46.031 10.719 1 89.69 416 CYS B O 1
ATOM 6447 N N . ALA B 1 417 ? -2.541 48.062 11.266 1 77 417 ALA B N 1
ATOM 6448 C CA . ALA B 1 417 ? -2.678 48.656 9.938 1 77 417 ALA B CA 1
ATOM 6449 C C . ALA B 1 417 ? -1.674 48.031 8.961 1 77 417 ALA B C 1
ATOM 6451 O O . ALA B 1 417 ? -1.935 47.969 7.758 1 77 417 ALA B O 1
ATOM 6452 N N . THR B 1 418 ? -0.614 47.938 9.32 1 63.06 418 THR B N 1
ATOM 6453 C CA . THR B 1 418 ? 0.398 47.375 8.422 1 63.06 418 THR B CA 1
ATOM 6454 C C . THR B 1 418 ? 0.065 45.938 8.062 1 63.06 418 THR B C 1
ATOM 6456 O O . THR B 1 418 ? -0.037 45.094 8.945 1 63.06 418 THR B O 1
ATOM 6459 N N . GLN B 1 419 ? -1.019 46.062 7.066 1 53.41 419 GLN B N 1
ATOM 6460 C CA . GLN B 1 419 ? -1.406 44.719 6.637 1 53.41 419 GLN B CA 1
ATOM 6461 C C . GLN B 1 419 ? -0.18 43.844 6.359 1 53.41 419 GLN B C 1
ATOM 6463 O O . GLN B 1 419 ? 0.867 44.375 5.957 1 53.41 419 GLN B O 1
ATOM 6468 N N . PRO B 1 420 ? -0.331 42.906 6.766 1 47.41 420 PRO B N 1
ATOM 6469 C CA . PRO B 1 420 ? 0.751 42.062 6.23 1 47.41 420 PRO B CA 1
ATOM 6470 C C . PRO B 1 420 ? 0.93 42.219 4.723 1 47.41 420 PRO B C 1
ATOM 6472 O O . PRO B 1 420 ? -0.012 42 3.959 1 47.41 420 PRO B O 1
ATOM 6475 N N . ALA B 1 421 ? 1.11 43.719 4.152 1 38.12 421 ALA B N 1
ATOM 6476 C CA . ALA B 1 421 ? 0.98 44.25 2.795 1 38.12 421 ALA B CA 1
ATOM 6477 C C . ALA B 1 421 ? 1.76 43.406 1.801 1 38.12 421 ALA B C 1
ATOM 6479 O O . ALA B 1 421 ? 2.902 43 2.064 1 38.12 421 ALA B O 1
ATOM 6480 N N . LEU B 1 422 ? 0.944 42.938 0.646 1 34.94 422 LEU B N 1
ATOM 6481 C CA . LEU B 1 422 ? 1.559 42.469 -0.59 1 34.94 422 LEU B CA 1
ATOM 6482 C C . LEU B 1 422 ? 2.178 43.625 -1.367 1 34.94 422 LEU B C 1
ATOM 6484 O O . LEU B 1 422 ? 1.657 44.75 -1.343 1 34.94 422 LEU B O 1
ATOM 6488 N N . PRO B 1 423 ? 3.297 43.812 -1.75 1 30.41 423 PRO B N 1
ATOM 6489 C CA . PRO B 1 423 ? 3.818 44.969 -2.467 1 30.41 423 PRO B CA 1
ATOM 6490 C C . PRO B 1 423 ? 3.078 45.219 -3.775 1 30.41 423 PRO B C 1
ATOM 6492 O O . PRO B 1 423 ? 2.609 44.281 -4.426 1 30.41 423 PRO B O 1
ATOM 6495 N N . THR B 1 424 ? 2.355 46.469 -4.016 1 27.47 424 THR B N 1
ATOM 6496 C CA . THR B 1 424 ? 1.759 46.969 -5.238 1 27.47 424 THR B CA 1
ATOM 6497 C C . THR B 1 424 ? 2.797 47.062 -6.355 1 27.47 424 THR B C 1
ATOM 6499 O O . THR B 1 424 ? 3.938 47.469 -6.117 1 27.47 424 THR B O 1
ATOM 6502 N N . ALA B 1 425 ? 2.633 46.219 -7.336 1 33.56 425 ALA B N 1
ATOM 6503 C CA . ALA B 1 425 ? 3.346 46.375 -8.602 1 33.56 425 ALA B CA 1
ATOM 6504 C C . ALA B 1 425 ? 3.348 47.812 -9.07 1 33.56 425 ALA B C 1
ATOM 6506 O O . ALA B 1 425 ? 2.322 48.344 -9.523 1 33.56 425 ALA B O 1
ATOM 6507 N N . THR B 1 426 ? 3.852 48.844 -8.508 1 26.52 426 THR B N 1
ATOM 6508 C CA . THR B 1 426 ? 3.801 50.188 -9.062 1 26.52 426 THR B CA 1
ATOM 6509 C C . THR B 1 426 ? 4.352 50.188 -10.484 1 26.52 426 THR B C 1
ATOM 6511 O O . THR B 1 426 ? 4.156 51.156 -11.219 1 26.52 426 THR B O 1
ATOM 6514 N N . GLY B 1 427 ? 5.414 49.406 -10.867 1 27.52 427 GLY B N 1
ATOM 6515 C CA . GLY B 1 427 ? 6.258 50 -11.883 1 27.52 427 GLY B CA 1
ATOM 6516 C C . GLY B 1 427 ? 5.641 49.938 -13.273 1 27.52 427 GLY B C 1
ATOM 6517 O O . GLY B 1 427 ? 6.336 50.125 -14.273 1 27.52 427 GLY B O 1
ATOM 6518 N N . MET B 1 428 ? 4.445 49.312 -13.609 1 24.88 428 MET B N 1
ATOM 6519 C CA . MET B 1 428 ? 4.219 49.312 -15.047 1 24.88 428 MET B CA 1
ATOM 6520 C C . MET B 1 428 ? 3.895 50.719 -15.539 1 24.88 428 MET B C 1
ATOM 6522 O O . MET B 1 428 ? 2.766 51.188 -15.391 1 24.88 428 MET B O 1
ATOM 6526 N N . GLU B 1 429 ? 4.746 51.719 -15.336 1 21.45 429 GLU B N 1
ATOM 6527 C CA . GLU B 1 429 ? 4.566 52.875 -16.203 1 21.45 429 GLU B CA 1
ATOM 6528 C C . GLU B 1 429 ? 4.566 52.469 -17.672 1 21.45 429 GLU B C 1
ATOM 6530 O O . GLU B 1 429 ? 5.277 51.531 -18.062 1 21.45 429 GLU B O 1
ATOM 6535 N N . GLN B 1 430 ? 3.479 52.875 -18.484 1 23.17 430 GLN B N 1
ATOM 6536 C CA . GLN B 1 430 ? 3.172 52.938 -19.906 1 23.17 430 GLN B CA 1
ATOM 6537 C C . GLN B 1 430 ? 4.355 53.469 -20.703 1 23.17 430 GLN B C 1
ATOM 6539 O O . GLN B 1 430 ? 4.734 54.625 -20.531 1 23.17 430 GLN B O 1
ATOM 6544 N N . ALA B 1 431 ? 5.562 52.781 -20.797 1 23.48 431 ALA B N 1
ATOM 6545 C CA . ALA B 1 431 ? 6.27 53.25 -21.984 1 23.48 431 ALA B CA 1
ATOM 6546 C C . ALA B 1 431 ? 5.656 52.656 -23.25 1 23.48 431 ALA B C 1
ATOM 6548 O O . ALA B 1 431 ? 5.258 51.469 -23.266 1 23.48 431 ALA B O 1
#

Secondary structure (DSSP, 8-state):
-----HHHHHHHHHTT--HHHHHHHHT--HHHHHHHHHTSS---HHHHHHHHHHHT--HHHHHHHHHTTTT--STHHHHHHHHHHHHHH-S-HHHHHHHHHHHHHHHHHHHHS---HHHHHHHHHHHHHHHHHHHHS-HHHHHHHHHHHHHHHHHHHHH---HHHHHHHHHHHHHHHHHHHHHHHHHT-HHHHHHHHHHHHHHHHHHT-HHHHHHHHHHHHHHHHHHT-HHHHHHHHHHHHTT--SSTHHHHHHHHHHHHHHHTT-HHHHHHHHHHHHHHHHT-----S-GGGS--HHHHHHHHHHHHHHH--HHHHHHHHHHHHHHHHHHHHS-GGG--HHHHHHHHHHHHHHHHHTT-HHHHHHHHHHHHTS-GGG--HHHHHHHHHHHHHHHHSTTTTSHHHHHHHHHHHHHHHS-S-----------/-----HHHHHHHHHTT--HHHHHHHHT--HHHHHHHHHTSSPPPHHHHHHHHHHHT--HHHHHHHHHTTTT--STHHHHHHHHHHHHHH-S-HHHHHHHHHHHHHHHHHHHHS---HHHHHHHHHHHHHHHHHHHHS-HHHHHHHHHHHHHHHHHHHHH---HHHHHHHHHHHHHHHHHHHHHHHHTT-HHHHHHHHHHHHHHHHHHT-HHHHHHHHHHHHHHHHHHT-HHHHHHHHHHHHTT--SSTHHHHHHHHHHHHHHHTT-HHHHHHHHHHHHHHHHT-------GGGS--HHHHHHHHHHHHHHH--HHHHHHHHHHHHHHHHHHHHS-GGG--HHHHHHHHHHHHHHHHHTT-HHHHHHHHHHHHTS-GGG--HHHHHHHHHHHHHHHHSTTTTSHHHHHHHHHHHHHHHS-SPPP--------

Solvent-accessible surface area (backbone atoms only — not comparable to full-atom values): 42674 Å² total; per-residue (Å²): 123,63,62,59,22,57,60,43,46,49,41,37,46,70,65,68,35,50,60,57,54,45,10,60,74,70,72,48,54,45,66,53,44,50,28,38,30,36,46,78,34,76,79,51,76,82,46,37,58,58,49,13,60,69,51,72,45,50,65,69,56,45,47,44,37,73,50,58,78,68,64,74,75,78,67,51,65,63,49,52,49,49,52,46,33,47,45,40,13,36,64,29,73,60,59,52,47,52,50,24,48,52,42,42,50,51,42,52,53,50,67,64,22,60,79,58,68,66,59,54,50,50,54,51,50,50,51,42,48,48,26,31,42,60,32,55,47,56,57,54,73,46,49,60,57,47,50,51,51,36,53,52,40,50,52,51,47,72,57,43,65,40,31,70,56,39,23,52,36,23,40,49,38,13,52,40,29,37,51,49,14,49,48,27,37,38,67,56,40,46,70,40,14,51,40,18,36,52,34,14,37,51,23,12,56,56,32,66,37,41,62,53,35,18,46,40,24,33,50,48,11,53,46,25,44,77,67,64,39,38,70,55,7,33,50,26,10,57,56,15,51,73,51,28,84,61,33,36,54,32,22,44,17,30,37,49,26,11,33,25,27,9,71,72,63,35,59,68,60,17,54,52,22,46,49,50,16,53,58,36,52,72,68,46,82,67,66,93,60,44,45,67,70,46,51,53,70,37,55,49,24,29,42,49,13,49,18,31,42,50,58,69,45,72,71,37,21,53,51,13,32,52,29,11,50,49,17,50,53,47,38,67,70,39,56,74,70,67,27,38,55,66,56,48,47,47,19,33,50,47,31,17,49,28,24,48,77,68,70,30,60,67,55,20,49,58,34,47,53,62,50,66,67,55,57,70,55,70,60,34,38,66,51,42,52,52,45,50,50,49,37,52,51,41,60,73,38,93,40,37,80,36,69,68,42,44,52,51,37,53,51,40,49,56,58,54,59,60,48,80,45,48,73,78,81,72,75,80,68,88,124,125,62,63,58,23,58,60,42,47,50,41,37,46,71,64,69,36,47,60,58,54,44,10,60,75,70,71,48,53,45,67,53,43,50,28,38,30,35,47,77,35,77,78,51,76,83,48,37,57,58,49,14,59,70,50,72,43,51,64,69,57,43,46,43,36,72,50,60,77,68,63,72,75,76,67,50,64,61,48,52,49,48,54,44,31,47,46,41,12,37,64,29,72,60,58,52,46,53,51,22,48,52,41,42,49,51,42,52,53,51,67,63,22,61,80,58,68,66,57,52,50,50,53,52,51,51,52,43,50,50,26,31,42,60,33,56,46,56,55,54,72,46,49,60,57,47,50,52,50,36,52,50,39,52,52,50,47,72,56,44,65,42,29,71,58,39,23,53,36,23,40,49,37,13,52,41,29,37,51,49,13,51,49,27,39,37,66,56,39,48,69,40,13,52,40,18,36,53,34,14,36,52,24,11,56,58,32,66,36,41,63,54,36,19,48,40,24,33,49,51,12,53,45,25,44,78,66,66,40,39,69,56,7,32,49,28,9,56,56,16,50,72,52,28,84,60,35,36,54,31,22,43,18,30,36,48,26,12,34,26,29,10,70,72,63,34,59,68,60,16,54,52,22,46,50,49,16,52,58,34,53,72,67,47,82,68,66,94,61,44,45,67,70,46,52,53,70,37,55,50,24,28,43,49,14,51,19,31,42,49,57,68,44,70,70,37,21,53,51,12,32,51,28,12,50,49,18,49,53,45,37,68,70,39,57,72,70,68,25,38,54,66,54,49,47,48,18,33,51,48,29,18,48,29,25,49,76,67,70,29,61,67,58,19,49,58,34,47,53,61,54,67,67,54,57,71,57,70,60,34,38,66,52,43,52,51,45,52,50,51,36,53,50,41,59,74,39,94,40,37,82,36,70,66,42,43,51,52,36,54,52,39,50,57,60,54,61,59,46,80,46,50,73,76,82,68,75,80,66,90,123